Protein AF-0000000081788294 (afdb_homodimer)

pLDDT: mean 88.36, std 19.29, range [18.62, 98.94]

Organism: Acanthaster planci (NCBI:txid133434)

Secondary structure (DSSP, 8-state):
----------------------------TTB-SEEEE--SHHHHHHHHHHHHTT---EEEE-SSSSSSTT--EEEETTEEEESS--EE-STTSHHHHHHHHTT--EEE--TTSEEEEETT--B-HHHHHHHHHHHHHHHHHHHHHHHHHHHTTPPP-BHHHHHHHTT----SHHHHHHHIIIIIHHHSS-TTTBBHHHHHHHHHS--TT--EEE--TT-GGGGGGGTSHHHHSTTTGGGEE-S--EEEEEE-GGG-EEEEETTS-EEEESEEEE---HHHHTTT-SEEESPPPHHHHHHHHHSEEE-EEEEEEE-SS--S-S-SEEEEE-SSTTSS-EEEETTSTTSSTT---EEEEEEEHHHHHHHHTS-HHHHHHHHHHHHHHH-TTS-PPPPSEEEE--TTT-TTTSSSEEE-BTT--TTHHHHHH--BTTEEE-SGGG-SSSTTSHHHHHHHHHHHHHHHHHHHTT---------S--------SS----HHHHHHHHHHHHHHT-/---TT-TT--------------------TTB-SEEEE--SHHHHHHHHHHHHTT---EEEE-SSSSSSTT--EEEETTEEEESS--EE-STTSHHHHHHHHTT--EEE--TTSEEEEETT--B-HHHHHHHHHHHHHHHHHHHHHHHHHHHTTPPP-BHHHHHHHTT----SHHHHHHHIIIIIHHHSS-TTTBBHHHHHHHHHS--TT--EEE--TT-GGGGGGGTSHHHHSTTTGGGEE-S--EEEEEE-GGG-EEEEETTS-EEEESEEEE---HHHHTTT-SEEESPPPHHHHHHHHHSEEE-EEEEEEE-SS--S-S-SEEEEE-SSTTSS-EEEETTSTTS-SS---EEEEEEEHHHHHHHHTS-HHHHHHHHHHHHHHH-TTS-PPPPSEEEE--TTT-TTTSSSEEE-BTT--TTHHHHHH--BTTEEE-SGGG-SSSTTSHHHHHHHHHHHHHHHHHHHTT---------S--------SS----HHHHHHHHHHHHHHT-

Sequence (1020 aa):
MSNKMSKFTLVILLCVFANKLVLSQDYDDNHAKVLIVGAGAAGLQAAKEFHDKGMDDLIIVEAANFYGGRVHDVTFAGKQVEAGANWAQPPGTEIIDTVKRLSIVYHESDFESIIIRNETGHDVSEEADPIWEDMEHALGRLAEIGEELIDECRRDMSLRAALRVAGWKPTTPIHKTIEFFDFDFEWADIPAVTSLKSTTPIQLISATGGNLFVTDQGGFKRIFEEITPWLMMDPYKNHLRLNKTVVSIVDKSSNGVEVRCSDGTTYTGDYALVTVSLGVLQNDVIDFQPALP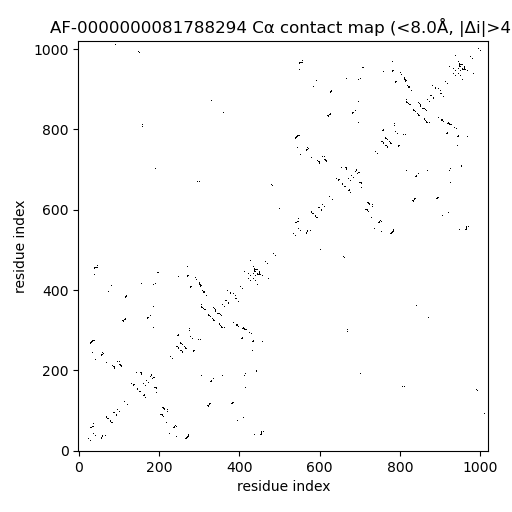EWKIVKFFQFIMASFAKIFMKFPIQFWENKEWILHASERRGYFPVFLNLNSTGTFPADPNILVSFVTGDEARRIQNQPLAETKAEVEAVMRNMYPNAGVPEATHIYVTDWDTNPLFYGAYSNWPVEVSTEGFEQIQSRVGNVFFAGEHTDPMFNGYIIGATRSGVREASKILSCMKGEECPAYEPPKSYSCPSSGNIATLSFTAALIAALFHSFTALMSNKMSKFTLVILLCVFANKLVLSQDYDDNHAKVLIVGAGAAGLQAAKEFHDKGMDDLIIVEAANFYGGRVHDVTFAGKQVEAGANWAQPPGTEIIDTVKRLSIVYHESDFESIIIRNETGHDVSEEADPIWEDMEHALGRLAEIGEELIDECRRDMSLRAALRVAGWKPTTPIHKTIEFFDFDFEWADIPAVTSLKSTTPIQLISATGGNLFVTDQGGFKRIFEEITPWLMMDPYKNHLRLNKTVVSIVDKSSNGVEVRCSDGTTYTGDYALVTVSLGVLQNDVIDFQPALPEWKIVKFFQFIMASFAKIFMKFPIQFWENKEWILHASERRGYFPVFLNLNSTGTFPADPNILVSFVTGDEARRIQNQPLAETKAEVEAVMRNMYPNAGVPEATHIYVTDWDTNPLFYGAYSNWPVEVSTEGFEQIQSRVGNVFFAGEHTDPMFNGYIIGATRSGVREASKILSCMKGEECPAYEPPKSYSCPSSGNIATLSFTAALIAALFHSFTAL

Foldseek 3Di:
DDDPDPPDDPPPPPPPPPPPPPPPVPPPLFEFAEEEEAQALLSLLLCLLCVVVPHQRYAYEAQAQDHHPQQDWDDFPNFIDRFFDFKQDDPPDVSLVLCVVLVFAWDFDDPVLEWEFELQQDTCVVVLVVVVVLVVQLLVQLLVVLVVCVVVVHAWAFQVVSSVVSVQDQDFLSSLLVQCVVDCQQQQDHRRFFTSNLCSVSSPDDCHSHIIGGRGRVGPSCSCVVRCVVCVDPVRVSRYHYSWAWQEWEQPFVQAIWTATPVGDIHTHRFYEYEFALLLLLPNRYHYVVDDDPLQNVLSPSWDQKQKKKKKFAAPDALDDQGQWYAYRYPDRQQQGIKGQCQHPSRDPPRRRMIMTMGIDPNSVVCLPDDPVVVQVSVQSSVCSNPVPRCGDRTPTMDMRNQCPDSRHNHRFIGDTSVADPVSLLSNQFADRRYGYAYLCSASRRGRDSVSSSVRSSVVSVLNVCVVVVHDNDGDDDDPDDDDPPDPPPPPPVPVVVVVVVVVVVVVVD/DDDVDDPPDDPPPPPPPPPPPPPPVPPPLFEFAEEEEAQALLSLLLCLLCVVVPHQRYAYEAQAQDHHPQQDWDDFPNFIDRFFDFKQDDPPDVSLVLCVVLVFAWDFDDPVLEWEFELQQDTCVVVLVVVVVLVVQLLVQLLVVLVVCVVVVHAWAFQVVSSVVSVQDQDFLSSLLVQCVVDCQQQQDHRRFFTSNLCSVSSPDDCHSHIIGGRGRVGPSCSCVVRCPVCVDPVRVSRYHYSWAWQEWEQPFVQAIWTATPVGDIHTHRFYEYEFALLLLLPNRYHYVVDDDPLQNVLSPSWDQKQKKKKKFADPDALD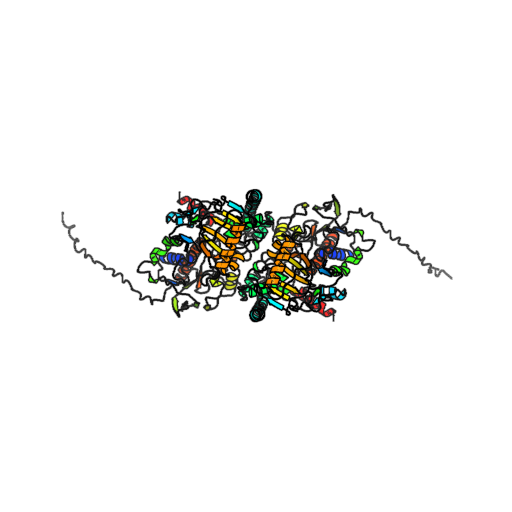DQGQWYAYRYPDRQQQGIKGQCLHPSRDPPRRRMIMTMGIDPNSVVCLPDDPVVVQVSVQSSVCSNPVPRPGDRTPTMDMRNQCPDSRHNHRFIGDTSVADPVSLLSNQFADRRYGYAYLCSASRRGRDSVSSSVRSSVVSVLNVCVVVVHDNDGDDDDPDDDDPPDPPPPPPVPVVVVVVVVVVVVVVD

InterPro domains:
  IPR001613 Flavin amine oxidase [PR00757] (33-52)
  IPR001613 Flavin amine oxidase [PR00757] (415-437)
  IPR001613 Flavin amine oxidase [PR00757] (446-463)
  IPR002937 Amine oxidase [PF01593] (42-465)
  IPR036188 FAD/NAD(P)-binding domain superfamily [G3DSA:3.50.50.60] (34-463)
  IPR036188 FAD/NAD(P)-binding domain superfamily [SSF51905] (30-469)
  IPR050281 Flavin monoamine oxidase and related enzymes [PTHR10742] (32-473)

Structure (mmCIF, N/CA/C/O backbone):
data_AF-0000000081788294-model_v1
#
loop_
_entity.id
_entity.type
_entity.pdbx_description
1 polymer 'Amine oxidase'
#
loop_
_atom_site.group_PDB
_atom_site.id
_atom_site.type_symbol
_atom_site.label_atom_id
_atom_site.label_alt_id
_atom_site.label_comp_id
_atom_site.label_asym_id
_atom_site.label_entity_id
_atom_site.label_seq_id
_atom_site.pdbx_PDB_ins_code
_atom_site.Cartn_x
_atom_site.Cartn_y
_atom_site.Cartn_z
_atom_site.occupancy
_atom_site.B_iso_or_equiv
_atom_site.auth_seq_id
_atom_site.auth_comp_id
_atom_site.auth_asym_id
_atom_site.auth_atom_id
_atom_site.pdbx_PDB_model_num
ATOM 1 N N . MET A 1 1 ? 63.781 -68.438 -52.156 1 20.23 1 MET A N 1
ATOM 2 C CA . MET A 1 1 ? 63.031 -69.375 -51.312 1 20.23 1 MET A CA 1
ATOM 3 C C . MET A 1 1 ? 61.938 -68.688 -50.531 1 20.23 1 MET A C 1
ATOM 5 O O . MET A 1 1 ? 60.781 -69.125 -50.531 1 20.23 1 MET A O 1
ATOM 9 N N . SER A 1 2 ? 62.344 -68.062 -49.375 1 20.53 2 SER A N 1
ATOM 10 C CA . SER A 1 2 ? 61.656 -68.125 -48.094 1 20.53 2 SER A CA 1
ATOM 11 C C . SER A 1 2 ? 60.469 -67.188 -48.031 1 20.53 2 SER A C 1
ATOM 13 O O . SER A 1 2 ? 60.344 -66.25 -48.844 1 20.53 2 SER A O 1
ATOM 15 N N . ASN A 1 3 ? 60 -66.75 -46.719 1 20.22 3 ASN A N 1
ATOM 16 C CA . ASN A 1 3 ? 58.938 -66.875 -45.719 1 20.22 3 ASN A CA 1
ATOM 17 C C . ASN A 1 3 ? 58.094 -65.625 -45.688 1 20.22 3 ASN A C 1
ATOM 19 O O . ASN A 1 3 ? 58.344 -64.688 -44.875 1 20.22 3 ASN A O 1
ATOM 23 N N . LYS A 1 4 ? 57.906 -64.938 -46.844 1 26.3 4 LYS A N 1
ATOM 24 C CA . LYS A 1 4 ? 57.031 -63.781 -46.844 1 26.3 4 LYS A CA 1
ATOM 25 C C . LYS A 1 4 ? 55.688 -64.125 -46.219 1 26.3 4 LYS A C 1
ATOM 27 O O . LYS A 1 4 ? 54.875 -64.875 -46.781 1 26.3 4 LYS A O 1
ATOM 32 N N . MET A 1 5 ? 55.594 -64.125 -44.781 1 24.27 5 MET A N 1
ATOM 33 C CA . MET A 1 5 ? 54.656 -64.625 -43.812 1 24.27 5 MET A CA 1
ATOM 34 C C . MET A 1 5 ? 53.219 -64.188 -44.156 1 24.27 5 MET A C 1
ATOM 36 O O . MET A 1 5 ? 53.031 -63.125 -44.75 1 24.27 5 MET A O 1
ATOM 40 N N . SER A 1 6 ? 52.156 -65 -43.969 1 24.16 6 SER A N 1
ATOM 41 C CA . SER A 1 6 ? 50.75 -65.375 -44.031 1 24.16 6 SER A CA 1
ATOM 42 C C . SER A 1 6 ? 49.875 -64.5 -43.188 1 24.16 6 SER A C 1
ATOM 44 O O . SER A 1 6 ? 48.875 -64.938 -42.625 1 24.16 6 SER A O 1
ATOM 46 N N . LYS A 1 7 ? 50.531 -63.219 -42.688 1 28.88 7 LYS A N 1
ATOM 47 C CA . LYS A 1 7 ? 49.875 -62.562 -41.562 1 28.88 7 LYS A CA 1
ATOM 48 C C . LYS A 1 7 ? 48.469 -62.094 -41.938 1 28.88 7 LYS A C 1
ATOM 50 O O . LYS A 1 7 ? 48.25 -60.906 -42.094 1 28.88 7 LYS A O 1
ATOM 55 N N . PHE A 1 8 ? 47.875 -62.781 -42.969 1 24.19 8 PHE A N 1
ATOM 56 C CA . PHE A 1 8 ? 46.594 -62.25 -43.469 1 24.19 8 PHE A CA 1
ATOM 57 C C . PHE A 1 8 ? 45.625 -62.125 -42.312 1 24.19 8 PHE A C 1
ATOM 59 O O . PHE A 1 8 ? 45.781 -62.719 -41.25 1 24.19 8 PHE A O 1
ATOM 66 N N . THR A 1 9 ? 44.219 -61.781 -42.562 1 27.02 9 THR A N 1
ATOM 67 C CA . THR A 1 9 ? 43.062 -60.906 -42.438 1 27.02 9 THR A CA 1
ATOM 68 C C . THR A 1 9 ? 42.031 -61.531 -41.5 1 27.02 9 THR A C 1
ATOM 70 O O . THR A 1 9 ? 40.906 -61.031 -41.438 1 27.02 9 THR A O 1
ATOM 73 N N . LEU A 1 10 ? 42.25 -62.656 -40.75 1 28.7 10 LEU A N 1
ATOM 74 C CA . LEU A 1 10 ? 41 -63.156 -40.25 1 28.7 10 LEU A CA 1
ATOM 75 C C . LEU A 1 10 ? 40.406 -62.219 -39.188 1 28.7 10 LEU A C 1
ATOM 77 O O . LEU A 1 10 ? 40.938 -62.156 -38.062 1 28.7 10 LEU A O 1
ATOM 81 N N . VAL A 1 11 ? 40.312 -60.938 -39.406 1 32.75 11 VAL A N 1
ATOM 82 C CA . VAL A 1 11 ? 39.75 -60.031 -38.375 1 32.75 11 VAL A CA 1
ATOM 83 C C . VAL A 1 11 ? 38.375 -60.562 -37.969 1 32.75 11 VAL A C 1
ATOM 85 O O . VAL A 1 11 ? 37.438 -60.656 -38.781 1 32.75 11 VAL A O 1
ATOM 88 N N . ILE A 1 12 ? 38.281 -61.562 -37 1 29.81 12 ILE A N 1
ATOM 89 C CA . ILE A 1 12 ? 37.125 -62.094 -36.281 1 29.81 12 ILE A CA 1
ATOM 90 C C . ILE A 1 12 ? 36.25 -60.969 -35.812 1 29.81 12 ILE A C 1
ATOM 92 O O . ILE A 1 12 ? 36.719 -60.031 -35.125 1 29.81 12 ILE A O 1
ATOM 96 N N . LEU A 1 13 ? 35.062 -60.781 -36.406 1 29.52 13 LEU A N 1
ATOM 97 C CA . LEU A 1 13 ? 33.844 -60 -36.125 1 29.52 13 LEU A CA 1
ATOM 98 C C . LEU A 1 13 ? 33.344 -60.281 -34.719 1 29.52 13 LEU A C 1
ATOM 100 O O . LEU A 1 13 ? 32.781 -61.344 -34.469 1 29.52 13 LEU A O 1
ATOM 104 N N . LEU A 1 14 ? 34.156 -60.312 -33.656 1 31.14 14 LEU A N 1
ATOM 105 C CA . LEU A 1 14 ? 33.562 -60.469 -32.344 1 31.14 14 LEU A CA 1
ATOM 106 C C . LEU A 1 14 ? 32.469 -59.438 -32.094 1 31.14 14 LEU A C 1
ATOM 108 O O . LEU A 1 14 ? 32.719 -58.25 -32.094 1 31.14 14 LEU A O 1
ATOM 112 N N . CYS A 1 15 ? 31.219 -59.75 -32.469 1 30.25 15 CYS A N 1
ATOM 113 C CA . CYS A 1 15 ? 29.938 -59.156 -32.125 1 30.25 15 CYS A CA 1
ATOM 114 C C . CYS A 1 15 ? 29.844 -58.969 -30.609 1 30.25 15 CYS A C 1
ATOM 116 O O . CYS A 1 15 ? 29.688 -59.938 -29.859 1 30.25 15 CYS A O 1
ATOM 118 N N . VAL A 1 16 ? 30.625 -58.125 -29.984 1 32.47 16 VAL A N 1
ATOM 119 C CA . VAL A 1 16 ? 30.438 -57.656 -28.609 1 32.47 16 VAL A CA 1
ATOM 120 C C . VAL A 1 16 ? 28.953 -57.344 -28.375 1 32.47 16 VAL A C 1
ATOM 122 O O . VAL A 1 16 ? 28.422 -56.375 -28.953 1 32.47 16 VAL A O 1
ATOM 125 N N . PHE A 1 17 ? 28.109 -58.344 -28.25 1 33.5 17 PHE A N 1
ATOM 126 C CA . PHE A 1 17 ? 26.781 -58.125 -27.672 1 33.5 17 PHE A CA 1
ATOM 127 C C . PHE A 1 17 ? 26.891 -57.344 -26.375 1 33.5 17 PHE A C 1
ATOM 129 O O . PHE A 1 17 ? 27.391 -57.844 -25.359 1 33.5 17 PHE A O 1
ATOM 136 N N . ALA A 1 18 ? 27.219 -56.094 -26.375 1 32.22 18 ALA A N 1
ATOM 137 C CA . ALA A 1 18 ? 26.984 -55.219 -25.234 1 32.22 18 ALA A CA 1
ATOM 138 C C . ALA A 1 18 ? 25.594 -55.438 -24.641 1 32.22 18 ALA A C 1
ATOM 140 O O . ALA A 1 18 ? 24.578 -55.031 -25.219 1 32.22 18 ALA A O 1
ATOM 141 N N . ASN A 1 19 ? 25.406 -56.531 -23.984 1 32.41 19 ASN A N 1
ATOM 142 C CA . ASN A 1 19 ? 24.266 -56.594 -23.062 1 32.41 19 ASN A CA 1
ATOM 143 C C . ASN A 1 19 ? 24.078 -55.312 -22.297 1 32.41 19 ASN A C 1
ATOM 145 O O . ASN A 1 19 ? 24.953 -54.875 -21.547 1 32.41 19 ASN A O 1
ATOM 149 N N . LYS A 1 20 ? 23.438 -54.406 -22.891 1 35 20 LYS A N 1
ATOM 150 C CA . LYS A 1 20 ? 22.875 -53.312 -22.094 1 35 20 LYS A CA 1
ATOM 151 C C . LYS A 1 20 ? 22.234 -53.844 -20.828 1 35 20 LYS A C 1
ATOM 153 O O . LYS A 1 20 ? 21.156 -54.438 -20.859 1 35 20 LYS A O 1
ATOM 158 N N . LEU A 1 21 ? 23.016 -54.312 -19.906 1 33.38 21 LEU A N 1
ATOM 159 C CA . LEU A 1 21 ? 22.453 -54.406 -18.562 1 33.38 21 LEU A CA 1
ATOM 160 C C . LEU A 1 21 ? 21.594 -53.188 -18.25 1 33.38 21 LEU A C 1
ATOM 162 O O . LEU A 1 21 ? 22.109 -52.062 -18.125 1 33.38 21 LEU A O 1
ATOM 166 N N . VAL A 1 22 ? 20.438 -53.25 -18.719 1 34.75 22 VAL A N 1
ATOM 167 C CA . VAL A 1 22 ? 19.438 -52.406 -18.062 1 34.75 22 VAL A CA 1
ATOM 168 C C . VAL A 1 22 ? 19.469 -52.656 -16.562 1 34.75 22 VAL A C 1
ATOM 170 O O . VAL A 1 22 ? 19.078 -53.719 -16.094 1 34.75 22 VAL A O 1
ATOM 173 N N . LEU A 1 23 ? 20.578 -52.406 -15.859 1 32.38 23 LEU A N 1
ATOM 174 C CA . LEU A 1 23 ? 20.391 -52.312 -14.414 1 32.38 23 LEU A CA 1
ATOM 175 C C . LEU A 1 23 ? 19.016 -51.75 -14.078 1 32.38 23 LEU A C 1
ATOM 177 O O . LEU A 1 23 ? 18.703 -50.594 -14.406 1 32.38 23 LEU A O 1
ATOM 181 N N . SER A 1 24 ? 18.094 -52.625 -14.109 1 33.97 24 SER A N 1
ATOM 182 C CA . SER A 1 24 ? 16.906 -52.281 -13.32 1 33.97 24 SER A CA 1
ATOM 183 C C . SER A 1 24 ? 17.297 -51.812 -11.922 1 33.97 24 SER A C 1
ATOM 185 O O . SER A 1 24 ? 17.703 -52.594 -11.078 1 33.97 24 SER A O 1
ATOM 187 N N . GLN A 1 25 ? 18.156 -50.812 -11.75 1 34.22 25 GLN A N 1
ATOM 188 C CA . GLN A 1 25 ? 18.25 -50.281 -10.398 1 34.22 25 GLN A CA 1
ATOM 189 C C . GLN A 1 25 ? 16.891 -50.312 -9.695 1 34.22 25 GLN A C 1
ATOM 191 O O . GLN A 1 25 ? 15.898 -49.812 -10.219 1 34.22 25 GLN A O 1
ATOM 196 N N . ASP A 1 26 ? 16.609 -51.344 -9.008 1 35.66 26 ASP A N 1
ATOM 197 C CA . ASP A 1 26 ? 15.547 -51.312 -8 1 35.66 26 ASP A CA 1
ATOM 198 C C . ASP A 1 26 ? 15.406 -49.938 -7.383 1 35.66 26 ASP A C 1
ATOM 200 O O . ASP A 1 26 ? 16.203 -49.531 -6.523 1 35.66 26 ASP A O 1
ATOM 204 N N . TYR A 1 27 ? 15.156 -48.875 -8.133 1 41.16 27 TYR A N 1
ATOM 205 C CA . TYR A 1 27 ? 14.758 -47.594 -7.531 1 41.16 27 TYR A CA 1
ATOM 206 C C . TYR A 1 27 ? 13.898 -47.844 -6.293 1 41.16 27 TYR A C 1
ATOM 208 O O . TYR A 1 27 ? 12.891 -48.531 -6.352 1 41.16 27 TYR A O 1
ATOM 216 N N . ASP A 1 28 ? 14.5 -48.188 -5.273 1 52.78 28 ASP A N 1
ATOM 217 C CA . ASP A 1 28 ? 13.68 -47.938 -4.102 1 52.78 28 ASP A CA 1
ATOM 218 C C . ASP A 1 28 ? 12.719 -46.75 -4.363 1 52.78 28 ASP A C 1
ATOM 220 O O . ASP A 1 28 ? 13.141 -45.688 -4.805 1 52.78 28 ASP A O 1
ATOM 224 N N . ASP A 1 29 ? 11.477 -47 -4.555 1 78.5 29 ASP A N 1
ATOM 225 C CA . ASP A 1 29 ? 10.375 -46.281 -5.18 1 78.5 29 ASP A CA 1
ATOM 226 C C . ASP A 1 29 ? 10.25 -44.844 -4.609 1 78.5 29 ASP A C 1
ATOM 228 O O . ASP A 1 29 ? 9.727 -43.969 -5.273 1 78.5 29 ASP A O 1
ATOM 232 N N . ASN A 1 30 ? 11.141 -44.625 -3.629 1 93.38 30 ASN A N 1
ATOM 233 C CA . ASN A 1 30 ? 10.992 -43.312 -3.035 1 93.38 30 ASN A CA 1
ATOM 234 C C . ASN A 1 30 ? 12.336 -42.625 -2.844 1 93.38 30 ASN A C 1
ATOM 236 O O . ASN A 1 30 ? 12.492 -41.781 -1.965 1 93.38 30 ASN A O 1
ATOM 240 N N . HIS A 1 31 ? 13.453 -43.094 -3.639 1 95.19 31 HIS A N 1
ATOM 241 C CA . HIS A 1 31 ? 14.766 -42.469 -3.594 1 95.19 31 HIS A CA 1
ATOM 242 C C . HIS A 1 31 ? 15.18 -41.969 -4.973 1 95.19 31 HIS A C 1
ATOM 244 O O . HIS A 1 31 ? 14.961 -42.625 -5.977 1 95.19 31 HIS A O 1
ATOM 250 N N . ALA A 1 32 ? 15.766 -40.75 -5.02 1 95.94 32 ALA A N 1
ATOM 251 C CA . ALA A 1 32 ? 16.344 -40.188 -6.23 1 95.94 32 ALA A CA 1
ATOM 252 C C . ALA A 1 32 ? 17.406 -39.156 -5.891 1 95.94 32 ALA A C 1
ATOM 254 O O . ALA A 1 32 ? 17.406 -38.594 -4.785 1 95.94 32 ALA A O 1
ATOM 255 N N . LYS A 1 33 ? 18.312 -38.844 -6.785 1 96.94 33 LYS A N 1
ATOM 256 C CA . LYS A 1 33 ? 19.344 -37.844 -6.555 1 96.94 33 LYS A CA 1
ATOM 257 C C . LYS A 1 33 ? 18.734 -36.469 -6.293 1 96.94 33 LYS A C 1
ATOM 259 O O . LYS A 1 33 ? 19.219 -35.719 -5.441 1 96.94 33 LYS A O 1
ATOM 264 N N . VAL A 1 34 ? 17.734 -36.156 -7.09 1 98.31 34 VAL A N 1
ATOM 265 C CA . VAL A 1 34 ? 17.094 -34.875 -6.934 1 98.31 34 VAL A CA 1
ATOM 266 C C . VAL A 1 34 ? 15.602 -35.062 -6.668 1 98.31 34 VAL A C 1
ATOM 268 O O . VAL A 1 34 ? 14.914 -35.781 -7.398 1 98.31 34 VAL A O 1
ATOM 271 N N . LEU A 1 35 ? 15.094 -34.438 -5.641 1 98.69 35 LEU A N 1
ATOM 272 C CA . LEU A 1 35 ? 13.672 -34.375 -5.336 1 98.69 35 LEU A CA 1
ATOM 273 C C . LEU A 1 35 ? 13.117 -33 -5.66 1 98.69 35 LEU A C 1
ATOM 275 O O . LEU A 1 35 ? 13.539 -32 -5.07 1 98.69 35 LEU A O 1
ATOM 279 N N . ILE A 1 36 ? 12.227 -32.906 -6.645 1 98.81 36 ILE A N 1
ATOM 280 C CA . ILE A 1 36 ? 11.578 -31.656 -6.996 1 98.81 36 ILE A CA 1
ATOM 281 C C . ILE A 1 36 ? 10.234 -31.547 -6.277 1 98.81 36 ILE A C 1
ATOM 283 O O . ILE A 1 36 ? 9.375 -32.406 -6.43 1 98.81 36 ILE A O 1
ATOM 287 N N . VAL A 1 37 ? 10.094 -30.516 -5.484 1 98.88 37 VAL A N 1
ATOM 288 C CA . VAL A 1 37 ? 8.859 -30.281 -4.742 1 98.88 37 VAL A CA 1
ATOM 289 C C . VAL A 1 37 ? 7.984 -29.281 -5.5 1 98.88 37 VAL A C 1
ATOM 291 O O . VAL A 1 37 ? 8.195 -28.078 -5.406 1 98.88 37 VAL A O 1
ATOM 294 N N . GLY A 1 38 ? 6.969 -29.781 -6.195 1 98.62 38 GLY A N 1
ATOM 295 C CA . GLY A 1 38 ? 6.074 -28.984 -7.02 1 98.62 38 GLY A CA 1
ATOM 296 C C . GLY A 1 38 ? 6.199 -29.281 -8.5 1 98.62 38 GLY A C 1
ATOM 297 O O . GLY A 1 38 ? 7.309 -29.375 -9.031 1 98.62 38 GLY A O 1
ATOM 298 N N . ALA A 1 39 ? 5.062 -29.438 -9.102 1 98.12 39 ALA A N 1
ATOM 299 C CA . ALA A 1 39 ? 5.023 -29.734 -10.531 1 98.12 39 ALA A CA 1
ATOM 300 C C . ALA A 1 39 ? 4.363 -28.578 -11.297 1 98.12 39 ALA A C 1
ATOM 302 O O . ALA A 1 39 ? 3.57 -28.812 -12.211 1 98.12 39 ALA A O 1
ATOM 303 N N . GLY A 1 40 ? 4.637 -27.312 -10.875 1 98.06 40 GLY A N 1
ATOM 304 C CA . GLY A 1 40 ? 4.324 -26.156 -11.688 1 98.06 40 GLY A CA 1
ATOM 305 C C . GLY A 1 40 ? 5.316 -25.922 -12.812 1 98.06 40 GLY A C 1
ATOM 306 O O . GLY A 1 40 ? 6.129 -26.797 -13.117 1 98.06 40 GLY A O 1
ATOM 307 N N . ALA A 1 41 ? 5.254 -24.766 -13.375 1 98.06 41 ALA A N 1
ATOM 308 C CA . ALA A 1 41 ? 6.098 -24.453 -14.523 1 98.06 41 ALA A CA 1
ATOM 309 C C . ALA A 1 41 ? 7.578 -24.578 -14.164 1 98.06 41 ALA A C 1
ATOM 311 O O . ALA A 1 41 ? 8.367 -25.125 -14.945 1 98.06 41 ALA A O 1
ATOM 312 N N . ALA A 1 42 ? 7.957 -24.094 -13.023 1 98.62 42 ALA A N 1
ATOM 313 C CA . ALA A 1 42 ? 9.352 -24.141 -12.602 1 98.62 42 ALA A CA 1
ATOM 314 C C . ALA A 1 42 ? 9.828 -25.578 -12.414 1 98.62 42 ALA A C 1
ATOM 316 O O . ALA A 1 42 ? 10.883 -25.969 -12.914 1 98.62 42 ALA A O 1
ATOM 317 N N . GLY A 1 43 ? 9.031 -26.375 -11.711 1 98.62 43 GLY A N 1
ATOM 318 C CA . GLY A 1 43 ? 9.391 -27.766 -11.453 1 98.62 43 GLY A CA 1
ATOM 319 C C . GLY A 1 43 ? 9.453 -28.609 -12.711 1 98.62 43 GLY A C 1
ATOM 320 O O . GLY A 1 43 ? 10.391 -29.375 -12.906 1 98.62 43 GLY A O 1
ATOM 321 N N . LEU A 1 44 ? 8.484 -28.438 -13.547 1 97.81 44 LEU A N 1
ATOM 322 C CA . LEU A 1 44 ? 8.438 -29.188 -14.805 1 97.81 44 LEU A CA 1
ATOM 323 C C . LEU A 1 44 ? 9.617 -28.828 -15.695 1 97.81 44 LEU A C 1
ATOM 325 O O . LEU A 1 44 ? 10.242 -29.703 -16.297 1 97.81 44 LEU A O 1
ATOM 329 N N . GLN A 1 45 ? 9.875 -27.531 -15.742 1 97.81 45 GLN A N 1
ATOM 330 C CA . GLN A 1 45 ? 10.984 -27.094 -16.578 1 97.81 45 GLN A CA 1
ATOM 331 C C . GLN A 1 45 ? 12.32 -27.578 -16.031 1 97.81 45 GLN A C 1
ATOM 333 O O . GLN A 1 45 ? 13.227 -27.922 -16.781 1 97.81 45 GLN A O 1
ATOM 338 N N . ALA A 1 46 ? 12.469 -27.562 -14.719 1 98.5 46 ALA A N 1
ATOM 339 C CA . ALA A 1 46 ? 13.688 -28.094 -14.102 1 98.5 46 ALA A CA 1
ATOM 340 C C . ALA A 1 46 ? 13.883 -29.562 -14.461 1 98.5 46 ALA A C 1
ATOM 342 O O . ALA A 1 46 ? 14.984 -29.969 -14.82 1 98.5 46 ALA A O 1
ATOM 343 N N . ALA A 1 47 ? 12.828 -30.344 -14.352 1 97.56 47 ALA A N 1
ATOM 344 C CA . ALA A 1 47 ? 12.891 -31.766 -14.703 1 97.56 47 ALA A CA 1
ATOM 345 C C . ALA A 1 47 ? 13.336 -31.953 -16.141 1 97.56 47 ALA A C 1
ATOM 347 O O . ALA A 1 47 ? 14.18 -32.812 -16.438 1 97.56 47 ALA A O 1
ATOM 348 N N . LYS A 1 48 ? 12.789 -31.172 -17.016 1 96.81 48 LYS A N 1
ATOM 349 C CA . LYS A 1 48 ? 13.164 -31.25 -18.422 1 96.81 48 LYS A CA 1
ATOM 350 C C . LYS A 1 48 ? 14.641 -30.906 -18.609 1 96.81 48 LYS A C 1
ATOM 352 O O . LYS A 1 48 ? 15.336 -31.531 -19.406 1 96.81 48 LYS A O 1
ATOM 357 N N . GLU A 1 49 ? 15.055 -29.859 -17.906 1 97.38 49 GLU A N 1
ATOM 358 C CA . GLU A 1 49 ? 16.453 -29.469 -17.969 1 97.38 49 GLU A CA 1
ATOM 359 C C . GLU A 1 49 ? 17.375 -30.594 -17.5 1 97.38 49 GLU A C 1
ATOM 361 O O . GLU A 1 49 ? 18.391 -30.875 -18.141 1 97.38 49 GLU A O 1
ATOM 366 N N . PHE A 1 50 ? 17.078 -31.266 -16.422 1 97.06 50 PHE A N 1
ATOM 367 C CA . PHE A 1 50 ? 17.828 -32.438 -15.945 1 97.06 50 PHE A CA 1
ATOM 368 C C . PHE A 1 50 ? 17.875 -33.531 -17.016 1 97.06 50 PHE A C 1
ATOM 370 O O . PHE A 1 50 ? 18.953 -34.031 -17.328 1 97.06 50 PHE A O 1
ATOM 377 N N . HIS A 1 51 ? 16.75 -33.812 -17.562 1 95.06 51 HIS A N 1
ATOM 378 C CA . HIS A 1 51 ? 16.625 -34.875 -18.562 1 95.06 51 HIS A CA 1
ATOM 379 C C . HIS A 1 51 ? 17.484 -34.562 -19.781 1 95.06 51 HIS A C 1
ATOM 381 O O . HIS A 1 51 ? 18.219 -35.406 -20.281 1 95.06 51 HIS A O 1
ATOM 387 N N . ASP A 1 52 ? 17.312 -33.312 -20.25 1 95.56 52 ASP A N 1
ATOM 388 C CA . ASP A 1 52 ? 18.047 -32.875 -21.438 1 95.56 52 ASP A CA 1
ATOM 389 C C . ASP A 1 52 ? 19.562 -32.969 -21.219 1 95.56 52 ASP A C 1
ATOM 391 O O . ASP A 1 52 ? 20.328 -33.156 -22.172 1 95.56 52 ASP A O 1
ATOM 395 N N . LYS A 1 53 ? 19.938 -32.875 -20 1 96.5 53 LYS A N 1
ATOM 396 C CA . LYS A 1 53 ? 21.359 -32.906 -19.672 1 96.5 53 LYS A CA 1
ATOM 397 C C . LYS A 1 53 ? 21.781 -34.312 -19.234 1 96.5 53 LYS A C 1
ATOM 399 O O . LYS A 1 53 ? 22.891 -34.5 -18.719 1 96.5 53 LYS A O 1
ATOM 404 N N . GLY A 1 54 ? 20.906 -35.281 -19.312 1 94 54 GLY A N 1
ATOM 405 C CA . GLY A 1 54 ? 21.234 -36.656 -19.125 1 94 54 GLY A CA 1
ATOM 406 C C . GLY A 1 54 ? 21.078 -37.125 -17.688 1 94 54 GLY A C 1
ATOM 407 O O . GLY A 1 54 ? 21.625 -38.156 -17.297 1 94 54 GLY A O 1
ATOM 408 N N . MET A 1 55 ? 20.516 -36.375 -16.859 1 95.12 55 MET A N 1
ATOM 409 C CA . MET A 1 55 ? 20.266 -36.719 -15.461 1 95.12 55 MET A CA 1
ATOM 410 C C . MET A 1 55 ? 18.797 -37.062 -15.234 1 95.12 55 MET A C 1
ATOM 412 O O . MET A 1 55 ? 17.984 -36.156 -15.008 1 95.12 55 MET A O 1
ATOM 416 N N . ASP A 1 56 ? 18.5 -38.344 -15.055 1 93.5 56 ASP A N 1
ATOM 417 C CA . ASP A 1 56 ? 17.109 -38.781 -14.969 1 93.5 56 ASP A CA 1
ATOM 418 C C . ASP A 1 56 ? 16.766 -39.281 -13.57 1 93.5 56 ASP A C 1
ATOM 420 O O . ASP A 1 56 ? 15.625 -39.656 -13.305 1 93.5 56 ASP A O 1
ATOM 424 N N . ASP A 1 57 ? 17.703 -39.281 -12.734 1 94.62 57 ASP A N 1
ATOM 425 C CA . ASP A 1 57 ? 17.469 -39.781 -11.391 1 94.62 57 ASP A CA 1
ATOM 426 C C . ASP A 1 57 ? 16.812 -38.719 -10.508 1 94.62 57 ASP A C 1
ATOM 428 O O . ASP A 1 57 ? 17.453 -38.125 -9.633 1 94.62 57 ASP A O 1
ATOM 432 N N . LEU A 1 58 ? 15.516 -38.5 -10.781 1 96.94 58 LEU A N 1
ATOM 433 C CA . LEU A 1 58 ? 14.773 -37.469 -10.062 1 96.94 58 LEU A CA 1
ATOM 434 C C . LEU A 1 58 ? 13.336 -37.906 -9.805 1 96.94 58 LEU A C 1
ATOM 436 O O . LEU A 1 58 ? 12.836 -38.812 -10.477 1 96.94 58 LEU A O 1
ATOM 440 N N . ILE A 1 59 ? 12.695 -37.312 -8.812 1 97.06 59 ILE A N 1
ATOM 441 C CA . ILE A 1 59 ? 11.289 -37.5 -8.492 1 97.06 59 ILE A CA 1
ATOM 442 C C . ILE A 1 59 ? 10.625 -36.125 -8.32 1 97.06 59 ILE A C 1
ATOM 444 O O . ILE A 1 59 ? 11.188 -35.25 -7.668 1 97.06 59 ILE A O 1
ATOM 448 N N . ILE A 1 60 ? 9.523 -35.938 -8.992 1 97.94 60 ILE A N 1
ATOM 449 C CA . ILE A 1 60 ? 8.703 -34.75 -8.812 1 97.94 60 ILE A CA 1
ATOM 450 C C . ILE A 1 60 ? 7.531 -35.062 -7.887 1 97.94 60 ILE A C 1
ATOM 452 O O . ILE A 1 60 ? 6.738 -35.969 -8.172 1 97.94 60 ILE A O 1
ATOM 456 N N . VAL A 1 61 ? 7.434 -34.344 -6.797 1 98.19 61 VAL A N 1
ATOM 457 C CA . VAL A 1 61 ? 6.371 -34.531 -5.816 1 98.19 61 VAL A CA 1
ATOM 458 C C . VAL A 1 61 ? 5.391 -33.375 -5.883 1 98.19 61 VAL A C 1
ATOM 460 O O . VAL A 1 61 ? 5.773 -32.219 -5.688 1 98.19 61 VAL A O 1
ATOM 463 N N . GLU A 1 62 ? 4.133 -33.656 -6.188 1 98.12 62 GLU A N 1
ATOM 464 C CA . GLU A 1 62 ? 3.113 -32.625 -6.387 1 98.12 62 GLU A CA 1
ATOM 465 C C . GLU A 1 62 ? 1.886 -32.906 -5.52 1 98.12 62 GLU A C 1
ATOM 467 O O . GLU A 1 62 ? 1.406 -34.031 -5.449 1 98.12 62 GLU A O 1
ATOM 472 N N . ALA A 1 63 ? 1.409 -31.859 -4.848 1 98.44 63 ALA A N 1
ATOM 473 C CA . ALA A 1 63 ? 0.283 -31.969 -3.926 1 98.44 63 ALA A CA 1
ATOM 474 C C . ALA A 1 63 ? -1.03 -32.156 -4.684 1 98.44 63 ALA A C 1
ATOM 476 O O . ALA A 1 63 ? -1.911 -32.906 -4.242 1 98.44 63 ALA A O 1
ATOM 477 N N . ALA A 1 64 ? -1.172 -31.5 -5.801 1 97.62 64 ALA A N 1
ATOM 478 C CA . ALA A 1 64 ? -2.412 -31.547 -6.57 1 97.62 64 ALA A CA 1
ATOM 479 C C . ALA A 1 64 ? -2.52 -32.844 -7.352 1 97.62 64 ALA A C 1
ATOM 481 O O . ALA A 1 64 ? -1.547 -33.625 -7.457 1 97.62 64 ALA A O 1
ATOM 482 N N . ASN A 1 65 ? -3.684 -33.125 -7.891 1 96.69 65 ASN A N 1
ATOM 483 C CA . ASN A 1 65 ? -3.904 -34.312 -8.734 1 96.69 65 ASN A CA 1
ATOM 484 C C . ASN A 1 65 ? -3.615 -34 -10.203 1 96.69 65 ASN A C 1
ATOM 486 O O . ASN A 1 65 ? -3.979 -34.781 -11.086 1 96.69 65 ASN A O 1
ATOM 490 N N . PHE A 1 66 ? -3.025 -32.844 -10.414 1 94.19 66 PHE A N 1
ATOM 491 C CA . PHE A 1 66 ? -2.627 -32.375 -11.75 1 94.19 66 PHE A CA 1
ATOM 492 C C . PHE A 1 66 ? -1.292 -31.656 -11.695 1 94.19 66 PHE A C 1
ATOM 494 O O . PHE A 1 66 ? -0.834 -31.266 -10.617 1 94.19 66 PHE A O 1
ATOM 501 N N . TYR A 1 67 ? -0.61 -31.516 -12.82 1 94.62 67 TYR A N 1
ATOM 502 C CA . TYR A 1 67 ? 0.583 -30.688 -12.922 1 94.62 67 TYR A CA 1
ATOM 503 C C . TYR A 1 67 ? 0.28 -29.375 -13.641 1 94.62 67 TYR A C 1
ATOM 505 O O . TYR A 1 67 ? -0.794 -29.219 -14.227 1 94.62 67 TYR A O 1
ATOM 513 N N . GLY A 1 68 ? 1.125 -28.422 -13.523 1 96.44 68 GLY A N 1
ATOM 514 C CA . GLY A 1 68 ? 0.983 -27.141 -14.195 1 96.44 68 GLY A CA 1
ATOM 515 C C . GLY A 1 68 ? 0.832 -25.984 -13.227 1 96.44 68 GLY A C 1
ATOM 516 O O . GLY A 1 68 ? 1.021 -24.828 -13.609 1 96.44 68 GLY A O 1
ATOM 517 N N . GLY A 1 69 ? 0.503 -26.344 -11.969 1 97.25 69 GLY A N 1
ATOM 518 C CA . GLY A 1 69 ? 0.394 -25.312 -10.945 1 97.25 69 GLY A CA 1
ATOM 519 C C . GLY A 1 69 ? -0.696 -24.297 -11.227 1 97.25 69 GLY A C 1
ATOM 520 O O . GLY A 1 69 ? -1.847 -24.672 -11.469 1 97.25 69 GLY A O 1
ATOM 521 N N . ARG A 1 70 ? -0.314 -23.031 -11.281 1 97.94 70 ARG A N 1
ATOM 522 C CA . ARG A 1 70 ? -1.28 -21.953 -11.438 1 97.94 70 ARG A CA 1
ATOM 523 C C . ARG A 1 70 ? -1.604 -21.703 -12.906 1 97.94 70 ARG A C 1
ATOM 525 O O . ARG A 1 70 ? -2.391 -20.812 -13.234 1 97.94 70 ARG A O 1
ATOM 532 N N . VAL A 1 71 ? -0.958 -22.406 -13.789 1 98 71 VAL A N 1
ATOM 533 C CA . VAL A 1 71 ? -1.467 -22.547 -15.148 1 98 71 VAL A CA 1
ATOM 534 C C . VAL A 1 71 ? -2.525 -23.641 -15.195 1 98 71 VAL A C 1
ATOM 536 O O . VAL A 1 71 ? -2.201 -24.812 -15.383 1 98 71 VAL A O 1
ATOM 539 N N . HIS A 1 72 ? -3.729 -23.234 -15.023 1 96.31 72 HIS A N 1
ATOM 540 C CA . HIS A 1 72 ? -4.801 -24.188 -14.773 1 96.31 72 HIS A CA 1
ATOM 541 C C . HIS A 1 72 ? -6.125 -23.703 -15.344 1 96.31 72 HIS A C 1
ATOM 543 O O . HIS A 1 72 ? -6.539 -22.562 -15.078 1 96.31 72 HIS A O 1
ATOM 549 N N . ASP A 1 73 ? -6.793 -24.547 -16.125 1 96.62 73 ASP A N 1
ATOM 550 C CA . ASP A 1 73 ? -8.102 -24.219 -16.688 1 96.62 73 ASP A CA 1
ATOM 551 C C . ASP A 1 73 ? -9.203 -25.016 -15.992 1 96.62 73 ASP A C 1
ATOM 553 O O . ASP A 1 73 ? -8.938 -26.031 -15.336 1 96.62 73 ASP A O 1
ATOM 557 N N . VAL A 1 74 ? -10.414 -24.562 -16.094 1 97.25 74 VAL A N 1
ATOM 558 C CA . VAL A 1 74 ? -11.602 -25.234 -15.562 1 97.25 74 VAL A CA 1
ATOM 559 C C . VAL A 1 74 ? -12.727 -25.188 -16.594 1 97.25 74 VAL A C 1
ATOM 561 O O . VAL A 1 74 ? -12.719 -24.344 -17.5 1 97.25 74 VAL A O 1
ATOM 564 N N . THR A 1 75 ? -13.617 -26.125 -16.469 1 97.06 75 THR A N 1
ATOM 565 C CA . THR A 1 75 ? -14.836 -26.078 -17.281 1 97.06 75 THR A CA 1
ATOM 566 C C . THR A 1 75 ? -15.859 -25.125 -16.656 1 97.06 75 THR A C 1
ATOM 568 O O . THR A 1 75 ? -16.219 -25.281 -15.484 1 97.06 75 THR A O 1
ATOM 571 N N . PHE A 1 76 ? -16.266 -24.156 -17.453 1 96.88 76 PHE A N 1
ATOM 572 C CA . PHE A 1 76 ? -17.281 -23.188 -17.031 1 96.88 76 PHE A CA 1
ATOM 573 C C . PHE A 1 76 ? -18.312 -22.969 -18.109 1 96.88 76 PHE A C 1
ATOM 575 O O . PHE A 1 76 ? -17.984 -22.516 -19.219 1 96.88 76 PHE A O 1
ATOM 582 N N . ALA A 1 77 ? -19.516 -23.328 -17.75 1 95.56 77 ALA A N 1
ATOM 583 C CA . ALA A 1 77 ? -20.656 -23.125 -18.656 1 95.56 77 ALA A CA 1
ATOM 584 C C . ALA A 1 77 ? -20.375 -23.75 -20.016 1 95.56 77 ALA A C 1
ATOM 586 O O . ALA A 1 77 ? -20.609 -23.109 -21.047 1 95.56 77 ALA A O 1
ATOM 587 N N . GLY A 1 78 ? -19.781 -24.844 -20.031 1 93.56 78 GLY A N 1
ATOM 588 C CA . GLY A 1 78 ? -19.562 -25.609 -21.234 1 93.56 78 GLY A CA 1
ATOM 589 C C . GLY A 1 78 ? -18.312 -25.219 -21.984 1 93.56 78 GLY A C 1
ATOM 590 O O . GLY A 1 78 ? -18.016 -25.734 -23.062 1 93.56 78 GLY A O 1
ATOM 591 N N . LYS A 1 79 ? -17.531 -24.297 -21.453 1 94.06 79 LYS A N 1
ATOM 592 C CA . LYS A 1 79 ? -16.281 -23.859 -22.047 1 94.06 79 LYS A CA 1
ATOM 593 C C . LYS A 1 79 ? -15.102 -24.062 -21.094 1 94.06 79 LYS A C 1
ATOM 595 O O . LYS A 1 79 ? -15.289 -24.109 -19.875 1 94.06 79 LYS A O 1
ATOM 600 N N . GLN A 1 80 ? -13.961 -24.25 -21.703 1 95.12 80 GLN A N 1
ATOM 601 C CA . GLN A 1 80 ? -12.75 -24.203 -20.891 1 95.12 80 GLN A CA 1
ATOM 602 C C . GLN A 1 80 ? -12.234 -22.781 -20.734 1 95.12 80 GLN A C 1
ATOM 604 O O . GLN A 1 80 ? -11.969 -22.094 -21.719 1 95.12 80 GLN A O 1
ATOM 609 N N . VAL A 1 81 ? -12.203 -22.297 -19.484 1 96.5 81 VAL A N 1
ATOM 610 C CA . VAL A 1 81 ? -11.664 -20.984 -19.203 1 96.5 81 VAL A CA 1
ATOM 611 C C . VAL A 1 81 ? -10.453 -21.109 -18.281 1 96.5 81 VAL A C 1
ATOM 613 O O . VAL A 1 81 ? -10.289 -22.109 -17.594 1 96.5 81 VAL A O 1
ATOM 616 N N . GLU A 1 82 ? -9.602 -20.156 -18.297 1 97.88 82 GLU A N 1
ATOM 617 C CA . GLU A 1 82 ? -8.383 -20.188 -17.5 1 97.88 82 GLU A CA 1
ATOM 618 C C . GLU A 1 82 ? -8.617 -19.625 -16.094 1 97.88 82 GLU A C 1
ATOM 620 O O . GLU A 1 82 ? -8.898 -18.438 -15.938 1 97.88 82 GLU A O 1
ATOM 625 N N . ALA A 1 83 ? -8.438 -20.438 -15.094 1 97.44 83 ALA A N 1
ATOM 626 C CA . ALA A 1 83 ? -8.516 -19.969 -13.711 1 97.44 83 ALA A CA 1
ATOM 627 C C . ALA A 1 83 ? -7.238 -19.25 -13.305 1 97.44 83 ALA A C 1
ATOM 629 O O . ALA A 1 83 ? -7.277 -18.312 -12.492 1 97.44 83 ALA A O 1
ATOM 630 N N . GLY A 1 84 ? -6.121 -19.688 -13.797 1 97.44 84 GLY A N 1
ATOM 631 C CA . GLY A 1 84 ? -4.828 -19.078 -13.516 1 97.44 84 GLY A CA 1
ATOM 632 C C . GLY A 1 84 ? -4.293 -18.25 -14.664 1 97.44 84 GLY A C 1
ATOM 633 O O . GLY A 1 84 ? -5.004 -17.406 -15.219 1 97.44 84 GLY A O 1
ATOM 634 N N . ALA A 1 85 ? -3.066 -18.469 -15.023 1 97.62 85 ALA A N 1
ATOM 635 C CA . ALA A 1 85 ? -2.451 -17.734 -16.125 1 97.62 85 ALA A CA 1
ATOM 636 C C . ALA A 1 85 ? -3.33 -17.781 -17.375 1 97.62 85 ALA A C 1
ATOM 638 O O . ALA A 1 85 ? -3.842 -18.844 -17.75 1 97.62 85 ALA A O 1
ATOM 639 N N . ASN A 1 86 ? -3.486 -16.625 -17.953 1 97.25 86 ASN A N 1
ATOM 640 C CA . ASN A 1 86 ? -4.43 -16.547 -19.062 1 97.25 86 ASN A CA 1
ATOM 641 C C . ASN A 1 86 ? -3.801 -15.867 -20.281 1 97.25 86 ASN A C 1
ATOM 643 O O . ASN A 1 86 ? -4.316 -15.984 -21.391 1 97.25 86 ASN A O 1
ATOM 647 N N . TRP A 1 87 ? -2.75 -15.18 -20.125 1 96.69 87 TRP A N 1
ATOM 648 C CA . TRP A 1 87 ? -2.084 -14.477 -21.203 1 96.69 87 TRP A CA 1
ATOM 649 C C . TRP A 1 87 ? -0.687 -15.039 -21.453 1 96.69 87 TRP A C 1
ATOM 651 O O . TRP A 1 87 ? 0.077 -15.242 -20.5 1 96.69 87 TRP A O 1
ATOM 661 N N . ALA A 1 88 ? -0.41 -15.352 -22.688 1 95.62 88 ALA A N 1
ATOM 662 C CA . ALA A 1 88 ? 0.992 -15.461 -23.078 1 95.62 88 ALA A CA 1
ATOM 663 C C . ALA A 1 88 ? 1.635 -14.086 -23.219 1 95.62 88 ALA A C 1
ATOM 665 O O . ALA A 1 88 ? 1.342 -13.344 -24.156 1 95.62 88 ALA A O 1
ATOM 666 N N . GLN A 1 89 ? 2.434 -13.789 -22.312 1 92.31 89 GLN A N 1
ATOM 667 C CA . GLN A 1 89 ? 3.09 -12.492 -22.156 1 92.31 89 GLN A CA 1
ATOM 668 C C . GLN A 1 89 ? 4.352 -12.617 -21.312 1 92.31 89 GLN A C 1
ATOM 670 O O . GLN A 1 89 ? 4.531 -13.602 -20.594 1 92.31 89 GLN A O 1
ATOM 675 N N . PRO A 1 90 ? 5.273 -11.617 -21.406 1 89.94 90 PRO A N 1
ATOM 676 C CA . PRO A 1 90 ? 5.215 -10.367 -22.172 1 89.94 90 PRO A CA 1
ATOM 677 C C . PRO A 1 90 ? 5.465 -10.578 -23.656 1 89.94 90 PRO A C 1
ATOM 679 O O . PRO A 1 90 ? 6.074 -11.578 -24.062 1 89.94 90 PRO A O 1
ATOM 682 N N . PRO A 1 91 ? 5.023 -9.562 -24.438 1 87.38 91 PRO A N 1
ATOM 683 C CA . PRO A 1 91 ? 5.305 -9.633 -25.875 1 87.38 91 PRO A CA 1
ATOM 684 C C . PRO A 1 91 ? 6.801 -9.711 -26.188 1 87.38 91 PRO A C 1
ATOM 686 O O . PRO A 1 91 ? 7.617 -9.195 -25.406 1 87.38 91 PRO A O 1
ATOM 689 N N . GLY A 1 92 ? 7.098 -10.406 -27.188 1 83.94 92 GLY A N 1
ATOM 690 C CA . GLY A 1 92 ? 8.484 -10.461 -27.641 1 83.94 92 GLY A CA 1
ATOM 691 C C . GLY A 1 92 ? 9.297 -11.516 -26.922 1 83.94 92 GLY A C 1
ATOM 692 O O . GLY A 1 92 ? 10.484 -11.688 -27.203 1 83.94 92 GLY A O 1
ATOM 693 N N . THR A 1 93 ? 8.695 -12.211 -26.047 1 87.94 93 THR A N 1
ATOM 694 C CA . THR A 1 93 ? 9.414 -13.234 -25.297 1 87.94 93 THR A CA 1
ATOM 695 C C . THR A 1 93 ? 9.164 -14.617 -25.906 1 87.94 93 THR A C 1
ATOM 697 O O . THR A 1 93 ? 8.312 -14.773 -26.781 1 87.94 93 THR A O 1
ATOM 700 N N . GLU A 1 94 ? 9.867 -15.617 -25.422 1 88 94 GLU A N 1
ATOM 701 C CA . GLU A 1 94 ? 9.836 -16.969 -25.953 1 88 94 GLU A CA 1
ATOM 702 C C . GLU A 1 94 ? 8.453 -17.594 -25.781 1 88 94 GLU A C 1
ATOM 704 O O . GLU A 1 94 ? 8.086 -18.516 -26.516 1 88 94 GLU A O 1
ATOM 709 N N . ILE A 1 95 ? 7.73 -17.109 -24.875 1 91.81 95 ILE A N 1
ATOM 710 C CA . ILE A 1 95 ? 6.426 -17.719 -24.609 1 91.81 95 ILE A CA 1
ATOM 711 C C . ILE A 1 95 ? 5.504 -17.484 -25.812 1 91.81 95 ILE A C 1
ATOM 713 O O . ILE A 1 95 ? 4.656 -18.328 -26.125 1 91.81 95 ILE A O 1
ATOM 717 N N . ILE A 1 96 ? 5.652 -16.375 -26.484 1 92.5 96 ILE A N 1
ATOM 718 C CA . ILE A 1 96 ? 4.867 -16.062 -27.672 1 92.5 96 ILE A CA 1
ATOM 719 C C . ILE A 1 96 ? 5.156 -17.094 -28.766 1 92.5 96 ILE A C 1
ATOM 721 O O . ILE A 1 96 ? 4.23 -17.641 -29.375 1 92.5 96 ILE A O 1
ATOM 725 N N . ASP A 1 97 ? 6.395 -17.375 -28.906 1 92.12 97 ASP A N 1
ATOM 726 C CA . ASP A 1 97 ? 6.809 -18.375 -29.891 1 92.12 97 ASP A CA 1
ATOM 727 C C . ASP A 1 97 ? 6.262 -19.75 -29.547 1 92.12 97 ASP A C 1
ATOM 729 O O . ASP A 1 97 ? 5.848 -20.5 -30.438 1 92.12 97 ASP A O 1
ATOM 733 N N . THR A 1 98 ? 6.32 -20.047 -28.328 1 93.75 98 THR A N 1
ATOM 734 C CA . THR A 1 98 ? 5.84 -21.359 -27.875 1 93.75 98 THR A CA 1
ATOM 735 C C . THR A 1 98 ? 4.352 -21.516 -28.188 1 93.75 98 THR A C 1
ATOM 737 O O . THR A 1 98 ? 3.93 -22.562 -28.688 1 93.75 98 THR A O 1
ATOM 740 N N . VAL A 1 99 ? 3.559 -20.547 -27.953 1 95.44 99 VAL A N 1
ATOM 741 C CA . VAL A 1 99 ? 2.121 -20.578 -28.203 1 95.44 99 VAL A CA 1
ATOM 742 C C . VAL A 1 99 ? 1.855 -20.781 -29.688 1 95.44 99 VAL A C 1
ATOM 744 O O . VAL A 1 99 ? 0.986 -21.562 -30.062 1 95.44 99 VAL A O 1
ATOM 747 N N . LYS A 1 100 ? 2.623 -20.125 -30.484 1 94.25 100 LYS A N 1
ATOM 748 C CA . LYS A 1 100 ? 2.471 -20.234 -31.938 1 94.25 100 LYS A CA 1
ATOM 749 C C . LYS A 1 100 ? 2.91 -21.609 -32.438 1 94.25 100 LYS A C 1
ATOM 751 O O . LYS A 1 100 ? 2.215 -22.25 -33.219 1 94.25 100 LYS A O 1
ATOM 756 N N . ARG A 1 101 ? 4.02 -22.062 -31.906 1 94.94 101 ARG A N 1
ATOM 757 C CA . ARG A 1 101 ? 4.562 -23.359 -32.312 1 94.94 101 ARG A CA 1
ATOM 758 C C . ARG A 1 101 ? 3.604 -24.484 -31.938 1 94.94 101 ARG A C 1
ATOM 760 O O . ARG A 1 101 ? 3.453 -25.453 -32.688 1 94.94 101 ARG A O 1
ATOM 767 N N . LEU A 1 102 ? 2.963 -24.375 -30.859 1 96.62 102 LEU A N 1
ATOM 768 C CA . LEU A 1 102 ? 2.076 -25.422 -30.359 1 96.62 102 LEU A CA 1
ATOM 769 C C . LEU A 1 102 ? 0.659 -25.234 -30.891 1 96.62 102 LEU A C 1
ATOM 771 O O . LEU A 1 102 ? -0.243 -26 -30.562 1 96.62 102 LEU A O 1
ATOM 775 N N . SER A 1 103 ? 0.456 -24.203 -31.641 1 97.25 103 SER A N 1
ATOM 776 C CA . SER A 1 103 ? -0.839 -23.859 -32.219 1 97.25 103 SER A CA 1
ATOM 777 C C . SER A 1 103 ? -1.911 -23.734 -31.156 1 97.25 103 SER A C 1
ATOM 779 O O . SER A 1 103 ? -3.018 -24.25 -31.297 1 97.25 103 SER A O 1
ATOM 781 N N . ILE A 1 104 ? -1.485 -23.172 -30.062 1 96.75 104 ILE A N 1
ATOM 782 C CA . ILE A 1 104 ? -2.453 -22.812 -29.031 1 96.75 104 ILE A CA 1
ATOM 783 C C . ILE A 1 104 ? -3.318 -21.656 -29.516 1 96.75 104 ILE A C 1
ATOM 785 O O . ILE A 1 104 ? -2.801 -20.656 -30.016 1 96.75 104 ILE A O 1
ATOM 789 N N . VAL A 1 105 ? -4.656 -21.828 -29.406 1 96.19 105 VAL A N 1
ATOM 790 C CA . VAL A 1 105 ? -5.574 -20.797 -29.891 1 96.19 105 VAL A CA 1
ATOM 791 C C . VAL A 1 105 ? -5.562 -19.609 -28.938 1 96.19 105 VAL A C 1
ATOM 793 O O . VAL A 1 105 ? -5.602 -19.781 -27.719 1 96.19 105 VAL A O 1
ATOM 796 N N . TYR A 1 106 ? -5.484 -18.438 -29.484 1 95.31 106 TYR A N 1
ATOM 797 C CA . TYR A 1 106 ? -5.41 -17.219 -28.672 1 95.31 106 TYR A CA 1
ATOM 798 C C . TYR A 1 106 ? -6.148 -16.078 -29.359 1 95.31 106 TYR A C 1
ATOM 800 O O . TYR A 1 106 ? -6.555 -16.188 -30.516 1 95.31 106 TYR A O 1
ATOM 808 N N . HIS A 1 107 ? -6.43 -15.078 -28.609 1 94.88 107 HIS A N 1
ATOM 809 C CA . HIS A 1 107 ? -6.863 -13.758 -29.047 1 94.88 107 HIS A CA 1
ATOM 810 C C . HIS A 1 107 ? -5.863 -12.68 -28.641 1 94.88 107 HIS A C 1
ATOM 812 O O . HIS A 1 107 ? -5.496 -12.586 -27.469 1 94.88 107 HIS A O 1
ATOM 818 N N . GLU A 1 108 ? -5.387 -11.914 -29.672 1 93.81 108 GLU A N 1
ATOM 819 C CA . GLU A 1 108 ? -4.551 -10.773 -29.297 1 93.81 108 GLU A CA 1
ATOM 820 C C . GLU A 1 108 ? -5.383 -9.664 -28.656 1 93.81 108 GLU A C 1
ATOM 822 O O . GLU A 1 108 ? -6.27 -9.102 -29.297 1 93.81 108 GLU A O 1
ATOM 827 N N . SER A 1 109 ? -5.109 -9.328 -27.391 1 94.56 109 SER A N 1
ATOM 828 C CA . SER A 1 109 ? -5.906 -8.344 -26.672 1 94.56 109 SER A CA 1
ATOM 829 C C . SER A 1 109 ? -5.848 -6.98 -27.359 1 94.56 109 SER A C 1
ATOM 831 O O . SER A 1 109 ? -4.773 -6.527 -27.75 1 94.56 109 SER A O 1
ATOM 833 N N . ASP A 1 110 ? -6.996 -6.375 -27.547 1 94.56 110 ASP A N 1
ATOM 834 C CA . ASP A 1 110 ? -7.109 -5.012 -28.047 1 94.56 110 ASP A CA 1
ATOM 835 C C . ASP A 1 110 ? -7.418 -4.027 -26.922 1 94.56 110 ASP A C 1
ATOM 837 O O . ASP A 1 110 ? -8.578 -3.674 -26.703 1 94.56 110 ASP A O 1
ATOM 841 N N . PHE A 1 111 ? -6.438 -3.439 -26.375 1 93.75 111 PHE A N 1
ATOM 842 C CA . PHE A 1 111 ? -6.586 -2.592 -25.203 1 93.75 111 PHE A CA 1
ATOM 843 C C . PHE A 1 111 ? -7.16 -1.232 -25.578 1 93.75 111 PHE A C 1
ATOM 845 O O . PHE A 1 111 ? -7.48 -0.421 -24.703 1 93.75 111 PHE A O 1
ATOM 852 N N . GLU A 1 112 ? -7.359 -0.992 -26.875 1 94.06 112 GLU A N 1
ATOM 853 C CA . GLU A 1 112 ? -7.98 0.247 -27.328 1 94.06 112 GLU A CA 1
ATOM 854 C C . GLU A 1 112 ? -9.492 0.091 -27.453 1 94.06 112 GLU A C 1
ATOM 856 O O . GLU A 1 112 ? -10.219 1.084 -27.562 1 94.06 112 GLU A O 1
ATOM 861 N N . SER A 1 113 ? -9.922 -1.146 -27.562 1 96.69 113 SER A N 1
ATOM 862 C CA . SER A 1 113 ? -11.359 -1.411 -27.594 1 96.69 113 SER A CA 1
ATOM 863 C C . SER A 1 113 ? -11.961 -1.323 -26.203 1 96.69 113 SER A C 1
ATOM 865 O O . SER A 1 113 ? -12.203 -2.348 -25.562 1 96.69 113 SER A O 1
ATOM 867 N N . ILE A 1 114 ? -12.219 -0.073 -25.781 1 97.94 114 ILE A N 1
ATOM 868 C CA . ILE A 1 114 ? -12.531 0.155 -24.375 1 97.94 114 ILE A CA 1
ATOM 869 C C . ILE A 1 114 ? -13.727 1.097 -24.25 1 97.94 114 ILE A C 1
ATOM 871 O O . ILE A 1 114 ? -13.867 2.037 -25.031 1 97.94 114 ILE A O 1
ATOM 875 N N . ILE A 1 115 ? -14.625 0.807 -23.344 1 98.5 115 ILE A N 1
ATOM 876 C CA . ILE A 1 115 ? -15.656 1.727 -22.875 1 98.5 115 ILE A CA 1
ATOM 877 C C . ILE A 1 115 ? -15.562 1.896 -21.359 1 98.5 115 ILE A C 1
ATOM 879 O O . ILE A 1 115 ? -15.242 0.945 -20.641 1 98.5 115 ILE A O 1
ATOM 883 N N . ILE A 1 116 ? -15.789 3.1 -20.859 1 98.81 116 ILE A N 1
ATOM 884 C CA . ILE A 1 116 ? -15.82 3.363 -19.422 1 98.81 116 ILE A CA 1
ATOM 885 C C . ILE A 1 116 ? -17.203 3.861 -19.016 1 98.81 116 ILE A C 1
ATOM 887 O O . ILE A 1 116 ? -17.719 4.824 -19.594 1 98.81 116 ILE A O 1
ATOM 891 N N . ARG A 1 117 ? -17.812 3.191 -18.109 1 98.62 117 ARG A N 1
ATOM 892 C CA . ARG A 1 117 ? -19.094 3.615 -17.531 1 98.62 117 ARG A CA 1
ATOM 893 C C . ARG A 1 117 ? -18.953 3.951 -16.047 1 98.62 117 ARG A C 1
ATOM 895 O O . ARG A 1 117 ? -18.219 3.277 -15.328 1 98.62 117 ARG A O 1
ATOM 902 N N . ASN A 1 118 ? -19.609 4.984 -15.633 1 97.31 118 ASN A N 1
ATOM 903 C CA . ASN A 1 118 ? -19.562 5.332 -14.219 1 97.31 118 ASN A CA 1
ATOM 904 C C . ASN A 1 118 ? -20.625 4.59 -13.414 1 97.31 118 ASN A C 1
ATOM 906 O O . ASN A 1 118 ? -21.312 3.713 -13.953 1 97.31 118 ASN A O 1
ATOM 910 N N . GLU A 1 119 ? -20.797 4.852 -12.195 1 93.44 119 GLU A N 1
ATOM 911 C CA . GLU A 1 119 ? -21.641 4.086 -11.281 1 93.44 119 GLU A CA 1
ATOM 912 C C . GLU A 1 119 ? -23.125 4.309 -11.578 1 93.44 119 GLU A C 1
ATOM 914 O O . GLU A 1 119 ? -23.969 3.537 -11.133 1 93.44 119 GLU A O 1
ATOM 919 N N . THR A 1 120 ? -23.406 5.328 -12.297 1 94.12 120 THR A N 1
ATOM 920 C CA . THR A 1 120 ? -24.797 5.594 -12.625 1 94.12 120 THR A CA 1
ATOM 921 C C . THR A 1 120 ? -25.141 5.094 -14.023 1 94.12 120 THR A C 1
ATOM 923 O O . THR A 1 120 ? -26.25 5.285 -14.516 1 94.12 120 THR A O 1
ATOM 926 N N . GLY A 1 121 ? -24.156 4.574 -14.68 1 96.94 121 GLY A N 1
ATOM 927 C CA . GLY A 1 121 ? -24.391 3.914 -15.953 1 96.94 121 GLY A CA 1
ATOM 928 C C . GLY A 1 121 ? -24.062 4.785 -17.141 1 96.94 121 GLY A C 1
ATOM 929 O O . GLY A 1 121 ? -24.125 4.332 -18.297 1 96.94 121 GLY A O 1
ATOM 930 N N . HIS A 1 122 ? -23.594 5.996 -16.969 1 97.44 122 HIS A N 1
ATOM 931 C CA . HIS A 1 122 ? -23.266 6.891 -18.062 1 97.44 122 HIS A CA 1
ATOM 932 C C . HIS A 1 122 ? -21.953 6.488 -18.719 1 97.44 122 HIS A C 1
ATOM 934 O O . HIS A 1 122 ? -21 6.102 -18.031 1 97.44 122 HIS A O 1
ATOM 940 N N . ASP A 1 123 ? -21.984 6.512 -20.047 1 98.25 123 ASP A N 1
ATOM 941 C CA . ASP A 1 123 ? -20.734 6.359 -20.797 1 98.25 123 ASP A CA 1
ATOM 942 C C . ASP A 1 123 ? -19.859 7.598 -20.656 1 98.25 123 ASP A C 1
ATOM 944 O O . ASP A 1 123 ? -20.188 8.664 -21.172 1 98.25 123 ASP A O 1
ATOM 948 N N . VAL A 1 124 ? -18.734 7.434 -19.969 1 98.56 124 VAL A N 1
ATOM 949 C CA . VAL A 1 124 ? -17.859 8.578 -19.703 1 98.56 124 VAL A CA 1
ATOM 950 C C . VAL A 1 124 ? -16.578 8.43 -20.516 1 98.56 124 VAL A C 1
ATOM 952 O O . VAL A 1 124 ? -15.516 8.906 -20.094 1 98.56 124 VAL A O 1
ATOM 955 N N . SER A 1 125 ? -16.609 7.676 -21.625 1 98.44 125 SER A N 1
ATOM 956 C CA . SER A 1 125 ? -15.422 7.418 -22.438 1 98.44 125 SER A CA 1
ATOM 957 C C . SER A 1 125 ? -14.852 8.711 -23.016 1 98.44 125 SER A C 1
ATOM 959 O O . SER A 1 125 ? -13.633 8.883 -23.078 1 98.44 125 SER A O 1
ATOM 961 N N . GLU A 1 126 ? -15.703 9.562 -23.422 1 98.19 126 GLU A N 1
ATOM 962 C CA . GLU A 1 126 ? -15.234 10.836 -23.984 1 98.19 126 GLU A CA 1
ATOM 963 C C . GLU A 1 126 ? -14.555 11.688 -22.906 1 98.19 126 GLU A C 1
ATOM 965 O O . GLU A 1 126 ? -13.531 12.312 -23.172 1 98.19 126 GLU A O 1
ATOM 970 N N . GLU A 1 127 ? -15.18 11.664 -21.734 1 98.06 127 GLU A N 1
ATOM 971 C CA . GLU A 1 127 ? -14.578 12.375 -20.609 1 98.06 127 GLU A CA 1
ATOM 972 C C . GLU A 1 127 ? -13.219 11.797 -20.25 1 98.06 127 GLU A C 1
ATOM 974 O O . GLU A 1 127 ? -12.344 12.5 -19.75 1 98.06 127 GLU A O 1
ATOM 979 N N . ALA A 1 128 ? -13.023 10.562 -20.547 1 98.5 128 ALA A N 1
ATOM 980 C CA . ALA A 1 128 ? -11.797 9.852 -20.188 1 98.5 128 ALA A CA 1
ATOM 981 C C . ALA A 1 128 ? -10.688 10.125 -21.203 1 98.5 128 ALA A C 1
ATOM 983 O O . ALA A 1 128 ? -9.508 9.914 -20.906 1 98.5 128 ALA A O 1
ATOM 984 N N . ASP A 1 129 ? -10.992 10.539 -22.375 1 98.25 129 ASP A N 1
ATOM 985 C CA . ASP A 1 129 ? -10.031 10.672 -23.453 1 98.25 129 ASP A CA 1
ATOM 986 C C . ASP A 1 129 ? -8.852 11.547 -23.047 1 98.25 129 ASP A C 1
ATOM 988 O O . ASP A 1 129 ? -7.691 11.141 -23.172 1 98.25 129 ASP A O 1
ATOM 992 N N . PRO A 1 130 ? -9.125 12.734 -22.5 1 98.12 130 PRO A N 1
ATOM 993 C CA . PRO A 1 130 ? -7.984 13.555 -22.094 1 98.12 130 PRO A CA 1
ATOM 994 C C . PRO A 1 130 ? -7.191 12.93 -20.953 1 98.12 130 PRO A C 1
ATOM 996 O O . PRO A 1 130 ? -5.984 13.148 -20.844 1 98.12 130 PRO A O 1
ATOM 999 N N . ILE A 1 131 ? -7.855 12.219 -20.141 1 98.31 131 ILE A N 1
ATOM 1000 C CA . ILE A 1 131 ? -7.199 11.578 -19 1 98.31 131 ILE A CA 1
ATOM 1001 C C . ILE A 1 131 ? -6.305 10.445 -19.5 1 98.31 131 ILE A C 1
ATOM 1003 O O . ILE A 1 131 ? -5.207 10.234 -18.984 1 98.31 131 ILE A O 1
ATOM 1007 N N . TRP A 1 132 ? -6.746 9.703 -20.531 1 98.25 132 TRP A N 1
ATOM 1008 C CA . TRP A 1 132 ? -5.898 8.703 -21.172 1 98.25 132 TRP A CA 1
ATOM 1009 C C . TRP A 1 132 ? -4.637 9.344 -21.734 1 98.25 132 TRP A C 1
ATOM 1011 O O . TRP A 1 132 ? -3.551 8.766 -21.672 1 98.25 132 TRP A O 1
ATOM 1021 N N . GLU A 1 133 ? -4.789 10.477 -22.312 1 98 133 GLU A N 1
ATOM 1022 C CA . GLU A 1 133 ? -3.641 11.203 -22.859 1 98 133 GLU A CA 1
ATOM 1023 C C . GLU A 1 133 ? -2.656 11.578 -21.75 1 98 133 GLU A C 1
ATOM 1025 O O . GLU A 1 133 ? -1.443 11.453 -21.922 1 98 133 GLU A O 1
ATOM 1030 N N . ASP A 1 134 ? -3.201 12.078 -20.641 1 97.88 134 ASP A N 1
ATOM 1031 C CA . ASP A 1 134 ? -2.365 12.391 -19.5 1 97.88 134 ASP A CA 1
ATOM 1032 C C . ASP A 1 134 ? -1.599 11.164 -19.016 1 97.88 134 ASP A C 1
ATOM 1034 O O . ASP A 1 134 ? -0.42 11.25 -18.672 1 97.88 134 ASP A O 1
ATOM 1038 N N . MET A 1 135 ? -2.299 10.078 -18.984 1 97.94 135 MET A N 1
ATOM 1039 C CA . MET A 1 135 ? -1.666 8.836 -18.562 1 97.94 135 MET A CA 1
ATOM 1040 C C . MET A 1 135 ? -0.553 8.438 -19.531 1 97.94 135 MET A C 1
ATOM 1042 O O . MET A 1 135 ? 0.525 8.023 -19.109 1 97.94 135 MET A O 1
ATOM 1046 N N . GLU A 1 136 ? -0.803 8.531 -20.797 1 96.5 136 GLU A N 1
ATOM 1047 C CA . GLU A 1 136 ? 0.219 8.219 -21.797 1 96.5 136 GLU A CA 1
ATOM 1048 C C . GLU A 1 136 ? 1.469 9.062 -21.594 1 96.5 136 GLU A C 1
ATOM 1050 O O . GLU A 1 136 ? 2.59 8.562 -21.672 1 96.5 136 GLU A O 1
ATOM 1055 N N . HIS A 1 137 ? 1.249 10.281 -21.328 1 97.19 137 HIS A N 1
ATOM 1056 C CA . HIS A 1 137 ? 2.369 11.172 -21.047 1 97.19 137 HIS A CA 1
ATOM 1057 C C . HIS A 1 137 ? 3.104 10.742 -19.781 1 97.19 137 HIS A C 1
ATOM 1059 O O . HIS A 1 137 ? 4.336 10.727 -19.75 1 97.19 137 HIS A O 1
ATOM 1065 N N . ALA A 1 138 ? 2.363 10.445 -18.781 1 97.38 138 ALA A N 1
ATOM 1066 C CA . ALA A 1 138 ? 2.947 10 -17.516 1 97.38 138 ALA A CA 1
ATOM 1067 C C . ALA A 1 138 ? 3.756 8.719 -17.703 1 97.38 138 ALA A C 1
ATOM 1069 O O . ALA A 1 138 ? 4.824 8.555 -17.109 1 97.38 138 ALA A O 1
ATOM 1070 N N . LEU A 1 139 ? 3.221 7.816 -18.531 1 96.06 139 LEU A N 1
ATOM 1071 C CA . LEU A 1 139 ? 3.91 6.559 -18.812 1 96.06 139 LEU A CA 1
ATOM 1072 C C . LEU A 1 139 ? 5.254 6.809 -19.484 1 96.06 139 LEU A C 1
ATOM 1074 O O . LEU A 1 139 ? 6.242 6.141 -19.172 1 96.06 139 LEU A O 1
ATOM 1078 N N . GLY A 1 140 ? 5.266 7.719 -20.422 1 95.5 140 GLY A N 1
ATOM 1079 C CA . GLY A 1 140 ? 6.527 8.078 -21.047 1 95.5 140 GLY A CA 1
ATOM 1080 C C . GLY A 1 140 ? 7.559 8.594 -20.062 1 95.5 140 GLY A C 1
ATOM 1081 O O . GLY A 1 140 ? 8.719 8.172 -20.094 1 95.5 140 GLY A O 1
ATOM 1082 N N . ARG A 1 141 ? 7.137 9.445 -19.203 1 95.88 141 ARG A N 1
ATOM 1083 C CA . ARG A 1 141 ? 8.023 10.008 -18.188 1 95.88 141 ARG A CA 1
ATOM 1084 C C . ARG A 1 141 ? 8.453 8.938 -17.188 1 95.88 141 ARG A C 1
ATOM 1086 O O . ARG A 1 141 ? 9.594 8.93 -16.719 1 95.88 141 ARG A O 1
ATOM 1093 N N . LEU A 1 142 ? 7.512 8.133 -16.844 1 95.88 142 LEU A N 1
ATOM 1094 C CA . LEU A 1 142 ? 7.793 7.031 -15.93 1 95.88 142 LEU A CA 1
ATOM 1095 C C . LEU A 1 142 ? 8.922 6.152 -16.469 1 95.88 142 LEU A C 1
ATOM 1097 O O . LEU A 1 142 ? 9.812 5.754 -15.727 1 95.88 142 LEU A O 1
ATOM 1101 N N . ALA A 1 143 ? 8.852 5.797 -17.688 1 94.44 143 ALA A N 1
ATOM 1102 C CA . ALA A 1 143 ? 9.891 4.992 -18.344 1 94.44 143 ALA A CA 1
ATOM 1103 C C . ALA A 1 143 ? 11.242 5.688 -18.281 1 94.44 143 ALA A C 1
ATOM 1105 O O . ALA A 1 143 ? 12.266 5.047 -18.016 1 94.44 143 ALA A O 1
ATOM 1106 N N . GLU A 1 144 ? 11.25 6.957 -18.469 1 95.38 144 GLU A N 1
ATOM 1107 C CA . GLU A 1 144 ? 12.484 7.734 -18.422 1 95.38 144 GLU A CA 1
ATOM 1108 C C . GLU A 1 144 ? 13.094 7.711 -17.031 1 95.38 144 GLU A C 1
ATOM 1110 O O . GLU A 1 144 ? 14.297 7.488 -16.875 1 95.38 144 GLU A O 1
ATOM 1115 N N . ILE A 1 145 ? 12.281 7.922 -16.062 1 95.81 145 ILE A N 1
ATOM 1116 C CA . ILE A 1 145 ? 12.742 7.922 -14.672 1 95.81 145 ILE A CA 1
ATOM 1117 C C . ILE A 1 145 ? 13.297 6.547 -14.312 1 95.81 145 ILE A C 1
ATOM 1119 O O . ILE A 1 145 ? 14.375 6.438 -13.719 1 95.81 145 ILE A O 1
ATOM 1123 N N . GLY A 1 146 ? 12.539 5.512 -14.664 1 95 146 GLY A N 1
ATOM 1124 C CA . GLY A 1 146 ? 12.984 4.156 -14.383 1 95 146 GLY A CA 1
ATOM 1125 C C . GLY A 1 146 ? 14.328 3.822 -15 1 95 146 GLY A C 1
ATOM 1126 O O . GLY A 1 146 ? 15.188 3.238 -14.336 1 95 146 GLY A O 1
ATOM 1127 N N . GLU A 1 147 ? 14.492 4.188 -16.234 1 93.94 147 GLU A N 1
ATOM 1128 C CA . GLU A 1 147 ? 15.75 3.949 -16.922 1 93.94 147 GLU A CA 1
ATOM 1129 C C . GLU A 1 147 ? 16.906 4.691 -16.25 1 93.94 147 GLU A C 1
ATOM 1131 O O . GLU A 1 147 ? 18 4.148 -16.109 1 93.94 147 GLU A O 1
ATOM 1136 N N . GLU A 1 148 ? 16.625 5.875 -15.852 1 92.06 148 GLU A N 1
ATOM 1137 C CA . GLU A 1 148 ? 17.641 6.672 -15.164 1 92.06 148 GLU A CA 1
ATOM 1138 C C . GLU A 1 148 ? 18.062 6.012 -13.859 1 92.06 148 GLU A C 1
ATOM 1140 O O . GLU A 1 148 ? 19.25 5.941 -13.547 1 92.06 148 GLU A O 1
ATOM 1145 N N . LEU A 1 149 ? 17.125 5.582 -13.109 1 92.19 149 LEU A N 1
ATOM 1146 C CA . LEU A 1 149 ? 17.438 4.934 -11.836 1 92.19 149 LEU A CA 1
ATOM 1147 C C . LEU A 1 149 ? 18.266 3.678 -12.047 1 92.19 149 LEU A C 1
ATOM 1149 O O . LEU A 1 149 ? 19.188 3.408 -11.281 1 92.19 149 LEU A O 1
ATOM 1153 N N . ILE A 1 150 ? 17.875 2.945 -13.031 1 90.19 150 ILE A N 1
ATOM 1154 C CA . ILE A 1 150 ? 18.578 1.693 -13.312 1 90.19 150 ILE A CA 1
ATOM 1155 C C . ILE A 1 150 ? 19.984 1.988 -13.805 1 90.19 150 ILE A C 1
ATOM 1157 O O . ILE A 1 150 ? 20.953 1.443 -13.281 1 90.19 150 ILE A O 1
ATOM 1161 N N . ASP A 1 151 ? 20.125 2.885 -14.781 1 89.38 151 ASP A N 1
ATOM 1162 C CA . ASP A 1 151 ? 21.406 3.195 -15.406 1 89.38 151 ASP A CA 1
ATOM 1163 C C . ASP A 1 151 ? 22.375 3.814 -14.406 1 89.38 151 ASP A C 1
ATOM 1165 O O . ASP A 1 151 ? 23.578 3.588 -14.484 1 89.38 151 ASP A O 1
ATOM 1169 N N . GLU A 1 152 ? 21.828 4.512 -13.438 1 89.5 152 GLU A N 1
ATOM 1170 C CA . GLU A 1 152 ? 22.672 5.234 -12.492 1 89.5 152 GLU A CA 1
ATOM 1171 C C . GLU A 1 152 ? 22.766 4.504 -11.156 1 89.5 152 GLU A C 1
ATOM 1173 O O . GLU A 1 152 ? 23.328 5.023 -10.188 1 89.5 152 GLU A O 1
ATOM 1178 N N . CYS A 1 153 ? 22.125 3.338 -11.078 1 87.81 153 CYS A N 1
ATOM 1179 C CA . CYS A 1 153 ? 22.109 2.506 -9.883 1 87.81 153 CYS A CA 1
ATOM 1180 C C . CYS A 1 153 ? 21.609 3.297 -8.672 1 87.81 153 CYS A C 1
ATOM 1182 O O . CYS A 1 153 ? 22.172 3.189 -7.586 1 87.81 153 CYS A O 1
ATOM 1184 N N . ARG A 1 154 ? 20.703 4.168 -8.938 1 88.94 154 ARG A N 1
ATOM 1185 C CA . ARG A 1 154 ? 20.094 4.926 -7.852 1 88.94 154 ARG A CA 1
ATOM 1186 C C . ARG A 1 154 ? 19.078 4.082 -7.09 1 88.94 154 ARG A C 1
ATOM 1188 O O . ARG A 1 154 ? 18.641 3.033 -7.578 1 88.94 154 ARG A O 1
ATOM 1195 N N . ARG A 1 155 ? 18.812 4.535 -5.918 1 88.31 155 ARG A N 1
ATOM 1196 C CA . ARG A 1 155 ? 17.828 3.836 -5.113 1 88.31 155 ARG A CA 1
ATOM 1197 C C . ARG A 1 155 ? 16.469 3.822 -5.809 1 88.31 155 ARG A C 1
ATOM 1199 O O . ARG A 1 155 ? 16.109 4.781 -6.492 1 88.31 155 ARG A O 1
ATOM 1206 N N . ASP A 1 156 ? 15.773 2.861 -5.586 1 94 156 ASP A N 1
ATOM 1207 C CA . ASP A 1 156 ? 14.461 2.652 -6.191 1 94 156 ASP A CA 1
ATOM 1208 C C . ASP A 1 156 ? 13.422 3.609 -5.605 1 94 156 ASP A C 1
ATOM 1210 O O . ASP A 1 156 ? 13.703 4.316 -4.637 1 94 156 ASP A O 1
ATOM 1214 N N . MET A 1 157 ? 12.289 3.752 -6.246 1 96.06 157 MET A N 1
ATOM 1215 C CA . MET A 1 157 ? 11.094 4.406 -5.73 1 96.06 157 MET A CA 1
ATOM 1216 C C . MET A 1 157 ? 9.836 3.662 -6.172 1 96.06 157 MET A C 1
ATOM 1218 O O . MET A 1 157 ? 9.891 2.83 -7.078 1 96.06 157 MET A O 1
ATOM 1222 N N . SER A 1 158 ? 8.727 3.92 -5.523 1 97.88 158 SER A N 1
ATOM 1223 C CA . SER A 1 158 ? 7.465 3.268 -5.875 1 97.88 158 SER A CA 1
ATOM 1224 C C . SER A 1 158 ? 6.902 3.822 -7.18 1 97.88 158 SER A C 1
ATOM 1226 O O . SER A 1 158 ? 7.191 4.961 -7.555 1 97.88 158 SER A O 1
ATOM 1228 N N . LEU A 1 159 ? 6.102 3.031 -7.816 1 98.19 159 LEU A N 1
ATOM 1229 C CA . LEU A 1 159 ? 5.359 3.518 -8.977 1 98.19 159 LEU A CA 1
ATOM 1230 C C . LEU A 1 159 ? 4.539 4.754 -8.617 1 98.19 159 LEU A C 1
ATOM 1232 O O . LEU A 1 159 ? 4.41 5.676 -9.422 1 98.19 159 LEU A O 1
ATOM 1236 N N . ARG A 1 160 ? 3.99 4.828 -7.418 1 97.75 160 ARG A N 1
ATOM 1237 C CA . ARG A 1 160 ? 3.184 5.965 -6.988 1 97.75 160 ARG A CA 1
ATOM 1238 C C . ARG A 1 160 ? 4.012 7.246 -6.957 1 97.75 160 ARG A C 1
ATOM 1240 O O . ARG A 1 160 ? 3.586 8.273 -7.484 1 97.75 160 ARG A O 1
ATOM 1247 N N . ALA A 1 161 ? 5.188 7.148 -6.34 1 97.19 161 ALA A N 1
ATOM 1248 C CA . ALA A 1 161 ? 6.059 8.32 -6.277 1 97.19 161 ALA A CA 1
ATOM 1249 C C . ALA A 1 161 ? 6.441 8.789 -7.68 1 97.19 161 ALA A C 1
ATOM 1251 O O . ALA A 1 161 ? 6.391 9.984 -7.977 1 97.19 161 ALA A O 1
ATOM 1252 N N . ALA A 1 162 ? 6.785 7.859 -8.523 1 98 162 ALA A N 1
ATOM 1253 C CA . ALA A 1 162 ? 7.191 8.188 -9.891 1 98 162 ALA A CA 1
ATOM 1254 C C . ALA A 1 162 ? 6.027 8.789 -10.68 1 98 162 ALA A C 1
ATOM 1256 O O . ALA A 1 162 ? 6.219 9.703 -11.484 1 98 162 ALA A O 1
ATOM 1257 N N . LEU A 1 163 ? 4.859 8.234 -10.492 1 97.94 163 LEU A N 1
ATOM 1258 C CA . LEU A 1 163 ? 3.672 8.758 -11.156 1 97.94 163 LEU A CA 1
ATOM 1259 C C . LEU A 1 163 ? 3.398 10.195 -10.734 1 97.94 163 LEU A C 1
ATOM 1261 O O . LEU A 1 163 ? 3.031 11.039 -11.555 1 97.94 163 LEU A O 1
ATOM 1265 N N . ARG A 1 164 ? 3.631 10.492 -9.469 1 96.56 164 ARG A N 1
ATOM 1266 C CA . ARG A 1 164 ? 3.492 11.875 -9.008 1 96.56 164 ARG A CA 1
ATOM 1267 C C . ARG A 1 164 ? 4.496 12.789 -9.695 1 96.56 164 ARG A C 1
ATOM 1269 O O . ARG A 1 164 ? 4.148 13.883 -10.133 1 96.56 164 ARG A O 1
ATOM 1276 N N . VAL A 1 165 ? 5.719 12.305 -9.789 1 96.06 165 VAL A N 1
ATOM 1277 C CA . VAL A 1 165 ? 6.762 13.07 -10.461 1 96.06 165 VAL A CA 1
ATOM 1278 C C . VAL A 1 165 ? 6.371 13.32 -11.914 1 96.06 165 VAL A C 1
ATOM 1280 O O . VAL A 1 165 ? 6.645 14.391 -12.469 1 96.06 165 VAL A O 1
ATOM 1283 N N . ALA A 1 166 ? 5.68 12.344 -12.453 1 96.75 166 ALA A N 1
ATOM 1284 C CA . ALA A 1 166 ? 5.277 12.422 -13.852 1 96.75 166 ALA A CA 1
ATOM 1285 C C . ALA A 1 166 ? 4 13.242 -14.016 1 96.75 166 ALA A C 1
ATOM 1287 O O . ALA A 1 166 ? 3.473 13.367 -15.125 1 96.75 166 ALA A O 1
ATOM 1288 N N . GLY A 1 167 ? 3.432 13.727 -12.961 1 94.56 167 GLY A N 1
ATOM 1289 C CA . GLY A 1 167 ? 2.289 14.625 -13.023 1 94.56 167 GLY A CA 1
ATOM 1290 C C . GLY A 1 167 ? 0.957 13.898 -12.953 1 94.56 167 GLY A C 1
ATOM 1291 O O . GLY A 1 167 ? -0.09 14.484 -13.234 1 94.56 167 GLY A O 1
ATOM 1292 N N . TRP A 1 168 ? 0.983 12.586 -12.625 1 96.81 168 TRP A N 1
ATOM 1293 C CA . TRP A 1 168 ? -0.248 11.812 -12.539 1 96.81 168 TRP A CA 1
ATOM 1294 C C . TRP A 1 168 ? -0.753 11.758 -11.102 1 96.81 168 TRP A C 1
ATOM 1296 O O . TRP A 1 168 ? -0.067 11.25 -10.211 1 96.81 168 TRP A O 1
ATOM 1306 N N . LYS A 1 169 ? -1.9 12.234 -10.836 1 91.12 169 LYS A N 1
ATOM 1307 C CA . LYS A 1 169 ? -2.607 12.195 -9.562 1 91.12 169 LYS A CA 1
ATOM 1308 C C . LYS A 1 169 ? -4.043 11.711 -9.742 1 91.12 169 LYS A C 1
ATOM 1310 O O . LYS A 1 169 ? -4.891 12.445 -10.258 1 91.12 169 LYS A O 1
ATOM 1315 N N . PRO A 1 170 ? -4.336 10.508 -9.297 1 93.56 170 PRO A N 1
ATOM 1316 C CA . PRO A 1 170 ? -5.68 9.977 -9.516 1 93.56 170 PRO A CA 1
ATOM 1317 C C . PRO A 1 170 ? -6.707 10.547 -8.539 1 93.56 170 PRO A C 1
ATOM 1319 O O . PRO A 1 170 ? -6.902 10.008 -7.449 1 93.56 170 PRO A O 1
ATOM 1322 N N . THR A 1 171 ? -7.52 11.5 -8.969 1 88.25 171 THR A N 1
ATOM 1323 C CA . THR A 1 171 ? -8.422 12.211 -8.07 1 88.25 171 THR A CA 1
ATOM 1324 C C . THR A 1 171 ? -9.867 11.789 -8.312 1 88.25 171 THR A C 1
ATOM 1326 O O . THR A 1 171 ? -10.695 11.828 -7.398 1 88.25 171 THR A O 1
ATOM 1329 N N . THR A 1 172 ? -10.172 11.391 -9.508 1 94 172 THR A N 1
ATOM 1330 C CA . THR A 1 172 ? -11.547 11.031 -9.852 1 94 172 THR A CA 1
ATOM 1331 C C . THR A 1 172 ? -11.672 9.523 -10.078 1 94 172 THR A C 1
ATOM 1333 O O . THR A 1 172 ? -10.664 8.836 -10.258 1 94 172 THR A O 1
ATOM 1336 N N . PRO A 1 173 ? -12.906 9.062 -10.125 1 96.19 173 PRO A N 1
ATOM 1337 C CA . PRO A 1 173 ? -13.102 7.641 -10.414 1 96.19 173 PRO A CA 1
ATOM 1338 C C . PRO A 1 173 ? -12.508 7.223 -11.758 1 96.19 173 PRO A C 1
ATOM 1340 O O . PRO A 1 173 ? -11.977 6.121 -11.883 1 96.19 173 PRO A O 1
ATOM 1343 N N . ILE A 1 174 ? -12.578 8.109 -12.766 1 98.06 174 ILE A N 1
ATOM 1344 C CA . ILE A 1 174 ? -12.016 7.805 -14.07 1 98.06 174 ILE A CA 1
ATOM 1345 C C . ILE A 1 174 ? -10.5 7.637 -13.961 1 98.06 174 ILE A C 1
ATOM 1347 O O . ILE A 1 174 ? -9.938 6.656 -14.453 1 98.06 174 ILE A O 1
ATOM 1351 N N . HIS A 1 175 ? -9.844 8.578 -13.203 1 97.75 175 HIS A N 1
ATOM 1352 C CA . HIS A 1 175 ? -8.406 8.477 -12.977 1 97.75 175 HIS A CA 1
ATOM 1353 C C . HIS A 1 175 ? -8.039 7.152 -12.32 1 97.75 175 HIS A C 1
ATOM 1355 O O . HIS A 1 175 ? -7.109 6.469 -12.75 1 97.75 175 HIS A O 1
ATOM 1361 N N . LYS A 1 176 ? -8.797 6.832 -11.32 1 97.38 176 LYS A N 1
ATOM 1362 C CA . LYS A 1 176 ? -8.523 5.641 -10.531 1 97.38 176 LYS A CA 1
ATOM 1363 C C . LYS A 1 176 ? -8.68 4.371 -11.359 1 97.38 176 LYS A C 1
ATOM 1365 O O . LYS A 1 176 ? -7.895 3.434 -11.234 1 97.38 176 LYS A O 1
ATOM 1370 N N . THR A 1 177 ? -9.672 4.371 -12.156 1 98.38 177 THR A N 1
ATOM 1371 C CA . THR A 1 177 ? -9.953 3.203 -12.984 1 98.38 177 THR A CA 1
ATOM 1372 C C . THR A 1 177 ? -8.891 3.039 -14.07 1 98.38 177 THR A C 1
ATOM 1374 O O . THR A 1 177 ? -8.438 1.925 -14.336 1 98.38 177 THR A O 1
ATOM 1377 N N . ILE A 1 178 ? -8.461 4.133 -14.688 1 98.56 178 ILE A N 1
ATOM 1378 C CA . ILE A 1 178 ? -7.402 4.098 -15.695 1 98.56 178 ILE A CA 1
ATOM 1379 C C . ILE A 1 178 ? -6.102 3.615 -15.062 1 98.56 178 ILE A C 1
ATOM 1381 O O . ILE A 1 178 ? -5.406 2.766 -15.625 1 98.56 178 ILE A O 1
ATOM 1385 N N . GLU A 1 179 ? -5.816 4.125 -13.914 1 98.44 179 GLU A N 1
ATOM 1386 C CA . GLU A 1 179 ? -4.617 3.689 -13.211 1 98.44 179 GLU A CA 1
ATOM 1387 C C . GLU A 1 179 ? -4.668 2.197 -12.898 1 98.44 179 GLU A C 1
ATOM 1389 O O . GLU A 1 179 ? -3.674 1.487 -13.062 1 98.44 179 GLU A O 1
ATOM 1394 N N . PHE A 1 180 ? -5.805 1.743 -12.383 1 98.38 180 PHE A N 1
ATOM 1395 C CA . PHE A 1 180 ? -5.973 0.32 -12.109 1 98.38 180 PHE A CA 1
ATOM 1396 C C . PHE A 1 180 ? -5.703 -0.507 -13.359 1 98.38 180 PHE A C 1
ATOM 1398 O O . PHE A 1 180 ? -4.977 -1.502 -13.312 1 98.38 180 PHE A O 1
ATOM 1405 N N . PHE A 1 181 ? -6.285 -0.109 -14.461 1 98.31 181 PHE A N 1
ATOM 1406 C CA . PHE A 1 181 ? -6.191 -0.83 -15.727 1 98.31 181 PHE A CA 1
ATOM 1407 C C . PHE A 1 181 ? -4.742 -0.925 -16.188 1 98.31 181 PHE A C 1
ATOM 1409 O O . PHE A 1 181 ? -4.324 -1.95 -16.734 1 98.31 181 PHE A O 1
ATOM 1416 N N . ASP A 1 182 ? -3.988 0.075 -15.875 1 96.5 182 ASP A N 1
ATOM 1417 C CA . ASP A 1 182 ? -2.633 0.134 -16.406 1 96.5 182 ASP A CA 1
ATOM 1418 C C . ASP A 1 182 ? -1.626 -0.465 -15.43 1 96.5 182 ASP A C 1
ATOM 1420 O O . ASP A 1 182 ? -0.527 -0.861 -15.828 1 96.5 182 ASP A O 1
ATOM 1424 N N . PHE A 1 183 ? -1.985 -0.557 -14.148 1 97.25 183 PHE A N 1
ATOM 1425 C CA . PHE A 1 183 ? -0.945 -0.944 -13.203 1 97.25 183 PHE A CA 1
ATOM 1426 C C . PHE A 1 183 ? -1.413 -2.098 -12.328 1 97.25 183 PHE A C 1
ATOM 1428 O O . PHE A 1 183 ? -0.833 -3.186 -12.359 1 97.25 183 PHE A O 1
ATOM 1435 N N . ASP A 1 184 ? -2.506 -1.904 -11.578 1 98.06 184 ASP A N 1
ATOM 1436 C CA . ASP A 1 184 ? -2.967 -2.943 -10.664 1 98.06 184 ASP A CA 1
ATOM 1437 C C . ASP A 1 184 ? -3.25 -4.246 -11.414 1 98.06 184 ASP A C 1
ATOM 1439 O O . ASP A 1 184 ? -2.945 -5.332 -10.914 1 98.06 184 ASP A O 1
ATOM 1443 N N . PHE A 1 185 ? -3.773 -4.078 -12.578 1 97.12 185 PHE A N 1
ATOM 1444 C CA . PHE A 1 185 ? -4.164 -5.211 -13.414 1 97.12 185 PHE A CA 1
ATOM 1445 C C . PHE A 1 185 ? -2.957 -6.078 -13.75 1 97.12 185 PHE A C 1
ATOM 1447 O O . PHE A 1 185 ? -3.025 -7.305 -13.664 1 97.12 185 PHE A O 1
ATOM 1454 N N . GLU A 1 186 ? -1.888 -5.5 -14.031 1 95.12 186 GLU A N 1
ATOM 1455 C CA . GLU A 1 186 ? -0.689 -6.227 -14.445 1 95.12 186 GLU A CA 1
ATOM 1456 C C . GLU A 1 186 ? 0.144 -6.648 -13.242 1 95.12 186 GLU A C 1
ATOM 1458 O O . GLU A 1 186 ? 0.605 -7.789 -13.172 1 95.12 186 GLU A O 1
ATOM 1463 N N . TRP A 1 187 ? 0.253 -5.773 -12.266 1 96.38 187 TRP A N 1
ATOM 1464 C CA . TRP A 1 187 ? 1.208 -6.012 -11.195 1 96.38 187 TRP A CA 1
ATOM 1465 C C . TRP A 1 187 ? 0.505 -6.547 -9.953 1 96.38 187 TRP A C 1
ATOM 1467 O O . TRP A 1 187 ? 1.15 -6.836 -8.938 1 96.38 187 TRP A O 1
ATOM 1477 N N . ALA A 1 188 ? -0.813 -6.609 -10 1 97 188 ALA A N 1
ATOM 1478 C CA . ALA A 1 188 ? -1.702 -7.273 -9.055 1 97 188 ALA A CA 1
ATOM 1479 C C . ALA A 1 188 ? -1.661 -6.59 -7.691 1 97 188 ALA A C 1
ATOM 1481 O O . ALA A 1 188 ? -1.993 -7.199 -6.672 1 97 188 ALA A O 1
ATOM 1482 N N . ASP A 1 189 ? -1.119 -5.395 -7.59 1 96.88 189 ASP A N 1
ATOM 1483 C CA . ASP A 1 189 ? -1.133 -4.586 -6.375 1 96.88 189 ASP A CA 1
ATOM 1484 C C . ASP A 1 189 ? -1.062 -3.096 -6.707 1 96.88 189 ASP A C 1
ATOM 1486 O O . ASP A 1 189 ? -0.948 -2.721 -7.875 1 96.88 189 ASP A O 1
ATOM 1490 N N . ILE A 1 190 ? -1.201 -2.26 -5.723 1 97.12 190 ILE A N 1
ATOM 1491 C CA . ILE A 1 190 ? -1.299 -0.817 -5.918 1 97.12 190 ILE A CA 1
ATOM 1492 C C . ILE A 1 190 ? 0.082 -0.244 -6.227 1 97.12 190 ILE A C 1
ATOM 1494 O O . ILE A 1 190 ? 1.1 -0.796 -5.805 1 97.12 190 ILE A O 1
ATOM 1498 N N . PRO A 1 191 ? 0.128 0.895 -6.906 1 97.69 191 PRO A N 1
ATOM 1499 C CA . PRO A 1 191 ? 1.396 1.521 -7.289 1 97.69 191 PRO A CA 1
ATOM 1500 C C . PRO A 1 191 ? 2.248 1.908 -6.082 1 97.69 191 PRO A C 1
ATOM 1502 O O . PRO A 1 191 ? 3.477 1.961 -6.184 1 97.69 191 PRO A O 1
ATOM 1505 N N . ALA A 1 192 ? 1.679 2.066 -4.93 1 97.06 192 ALA A N 1
ATOM 1506 C CA . ALA A 1 192 ? 2.396 2.576 -3.764 1 97.06 192 ALA A CA 1
ATOM 1507 C C . ALA A 1 192 ? 3.355 1.528 -3.207 1 97.06 192 ALA A C 1
ATOM 1509 O O . ALA A 1 192 ? 4.324 1.866 -2.523 1 97.06 192 ALA A O 1
ATOM 1510 N N . VAL A 1 193 ? 3.102 0.219 -3.516 1 97.62 193 VAL A N 1
ATOM 1511 C CA . VAL A 1 193 ? 3.963 -0.82 -2.961 1 97.62 193 VAL A CA 1
ATOM 1512 C C . VAL A 1 193 ? 4.867 -1.38 -4.055 1 97.62 193 VAL A C 1
ATOM 1514 O O . VAL A 1 193 ? 5.797 -2.141 -3.771 1 97.62 193 VAL A O 1
ATOM 1517 N N . THR A 1 194 ? 4.656 -1.032 -5.266 1 97.88 194 THR A N 1
ATOM 1518 C CA . THR A 1 194 ? 5.301 -1.676 -6.406 1 97.88 194 THR A CA 1
ATOM 1519 C C . THR A 1 194 ? 6.559 -0.917 -6.816 1 97.88 194 THR A C 1
ATOM 1521 O O . THR A 1 194 ? 6.547 0.311 -6.914 1 97.88 194 THR A O 1
ATOM 1524 N N . SER A 1 195 ? 7.629 -1.631 -7.117 1 96.94 195 SER A N 1
ATOM 1525 C CA . SER A 1 195 ? 8.922 -1.081 -7.512 1 96.94 195 SER A CA 1
ATOM 1526 C C . SER A 1 195 ? 8.867 -0.506 -8.922 1 96.94 195 SER A C 1
ATOM 1528 O O . SER A 1 195 ? 8.406 -1.171 -9.852 1 96.94 195 SER A O 1
ATOM 1530 N N . LEU A 1 196 ? 9.352 0.716 -9.039 1 96.94 196 LEU A N 1
ATOM 1531 C CA . LEU A 1 196 ? 9.508 1.28 -10.375 1 96.94 196 LEU A CA 1
ATOM 1532 C C . LEU A 1 196 ? 10.609 0.562 -11.141 1 96.94 196 LEU A C 1
ATOM 1534 O O . LEU A 1 196 ? 10.422 0.181 -12.297 1 96.94 196 LEU A O 1
ATOM 1538 N N . LYS A 1 197 ? 11.734 0.332 -10.539 1 93.75 197 LYS A N 1
ATOM 1539 C CA . LYS A 1 197 ? 12.891 -0.266 -11.203 1 93.75 197 LYS A CA 1
ATOM 1540 C C . LYS A 1 197 ? 12.555 -1.656 -11.734 1 93.75 197 LYS A C 1
ATOM 1542 O O . LYS A 1 197 ? 13.008 -2.035 -12.82 1 93.75 197 LYS A O 1
ATOM 1547 N N . SER A 1 198 ? 11.797 -2.359 -11 1 90.94 198 SER A N 1
ATOM 1548 C CA . SER A 1 198 ? 11.516 -3.742 -11.375 1 90.94 198 SER A CA 1
ATOM 1549 C C . SER A 1 198 ? 10.508 -3.814 -12.516 1 90.94 198 SER A C 1
ATOM 1551 O O . SER A 1 198 ? 10.477 -4.793 -13.266 1 90.94 198 SER A O 1
ATOM 1553 N N . THR A 1 199 ? 9.672 -2.828 -12.641 1 91.31 199 THR A N 1
ATOM 1554 C CA . THR A 1 199 ? 8.617 -2.881 -13.648 1 91.31 199 THR A CA 1
ATOM 1555 C C . THR A 1 199 ? 9.078 -2.229 -14.953 1 91.31 199 THR A C 1
ATOM 1557 O O . THR A 1 199 ? 8.5 -2.48 -16.016 1 91.31 199 THR A O 1
ATOM 1560 N N . THR A 1 200 ? 10.078 -1.401 -14.898 1 91 200 THR A N 1
ATOM 1561 C CA . THR A 1 200 ? 10.508 -0.578 -16.016 1 91 200 THR A CA 1
ATOM 1562 C C . THR A 1 200 ? 10.938 -1.449 -17.203 1 91 200 THR A C 1
ATOM 1564 O O . THR A 1 200 ? 10.508 -1.223 -18.328 1 91 200 THR A O 1
ATOM 1567 N N . PRO A 1 201 ? 11.68 -2.504 -16.953 1 84.38 201 PRO A N 1
ATOM 1568 C CA . PRO A 1 201 ? 12.109 -3.299 -18.094 1 84.38 201 PRO A CA 1
ATOM 1569 C C . PRO A 1 201 ? 10.945 -3.92 -18.859 1 84.38 201 PRO A C 1
ATOM 1571 O O . PRO A 1 201 ? 10.984 -4.02 -20.094 1 84.38 201 PRO A O 1
ATOM 1574 N N . ILE A 1 202 ? 9.984 -4.371 -18.172 1 83.69 202 ILE A N 1
ATOM 1575 C CA . ILE A 1 202 ? 8.812 -4.992 -18.797 1 83.69 202 ILE A CA 1
ATOM 1576 C C . ILE A 1 202 ? 8.047 -3.949 -19.609 1 83.69 202 ILE A C 1
ATOM 1578 O O . ILE A 1 202 ? 7.543 -4.25 -20.688 1 83.69 202 ILE A O 1
ATOM 1582 N N . GLN A 1 203 ? 8.016 -2.775 -19.094 1 77.19 203 GLN A N 1
ATOM 1583 C CA . GLN A 1 203 ? 7.305 -1.688 -19.75 1 77.19 203 GLN A CA 1
ATOM 1584 C C . GLN A 1 203 ? 8.008 -1.274 -21.047 1 77.19 203 GLN A C 1
ATOM 1586 O O . GLN A 1 203 ? 7.395 -0.656 -21.922 1 77.19 203 GLN A O 1
ATOM 1591 N N . LEU A 1 204 ? 9.281 -1.684 -21.141 1 74.56 204 LEU A N 1
ATOM 1592 C CA . LEU A 1 204 ? 10.086 -1.226 -22.266 1 74.56 204 LEU A CA 1
ATOM 1593 C C . LEU A 1 204 ? 10.227 -2.322 -23.328 1 74.56 204 LEU A C 1
ATOM 1595 O O . LEU A 1 204 ? 10.75 -2.082 -24.406 1 74.56 204 LEU A O 1
ATOM 1599 N N . ILE A 1 205 ? 9.742 -3.469 -22.922 1 74.25 205 ILE A N 1
ATOM 1600 C CA . ILE A 1 205 ? 9.852 -4.566 -23.891 1 74.25 205 ILE A CA 1
ATOM 1601 C C . ILE A 1 205 ? 8.977 -4.273 -25.109 1 74.25 205 ILE A C 1
ATOM 1603 O O . ILE A 1 205 ? 7.891 -3.699 -24.969 1 74.25 205 ILE A O 1
ATOM 1607 N N . SER A 1 206 ? 9.57 -4.633 -26.234 1 66.06 206 SER A N 1
ATOM 1608 C CA . SER A 1 206 ? 8.859 -4.441 -27.5 1 66.06 206 SER A CA 1
ATOM 1609 C C . SER A 1 206 ? 7.48 -5.098 -27.453 1 66.06 206 SER A C 1
ATOM 1611 O O . SER A 1 206 ? 7.32 -6.18 -26.891 1 66.06 206 SER A O 1
ATOM 1613 N N . ALA A 1 207 ? 6.598 -4.352 -27.938 1 66.69 207 ALA A N 1
ATOM 1614 C CA . ALA A 1 207 ? 5.227 -4.844 -28 1 66.69 207 ALA A CA 1
ATOM 1615 C C . ALA A 1 207 ? 5.051 -5.852 -29.125 1 66.69 207 ALA A C 1
ATOM 1617 O O . ALA A 1 207 ? 3.932 -6.281 -29.422 1 66.69 207 ALA A O 1
ATOM 1618 N N . THR A 1 208 ? 6.117 -6.215 -29.656 1 65.75 208 THR A N 1
ATOM 1619 C CA . THR A 1 208 ? 6.012 -7.129 -30.797 1 65.75 208 THR A CA 1
ATOM 1620 C C . THR A 1 208 ? 5.379 -8.453 -30.359 1 65.75 208 THR A C 1
ATOM 1622 O O . THR A 1 208 ? 5.77 -9.031 -29.344 1 65.75 208 THR A O 1
ATOM 1625 N N . GLY A 1 209 ? 4.387 -8.82 -31.094 1 72.5 209 GLY A N 1
ATOM 1626 C CA . GLY A 1 209 ? 3.664 -10.062 -30.859 1 72.5 209 GLY A CA 1
ATOM 1627 C C . GLY A 1 209 ? 2.455 -9.883 -29.953 1 72.5 209 GLY A C 1
ATOM 1628 O O . GLY A 1 209 ? 1.588 -10.758 -29.891 1 72.5 209 GLY A O 1
ATOM 1629 N N . GLY A 1 210 ? 2.387 -8.867 -29.25 1 81.94 210 GLY A N 1
ATOM 1630 C CA . GLY A 1 210 ? 1.183 -8.508 -28.516 1 81.94 210 GLY A CA 1
ATOM 1631 C C . GLY A 1 210 ? 0.987 -9.328 -27.25 1 81.94 210 GLY A C 1
ATOM 1632 O O . GLY A 1 210 ? 1.812 -10.188 -26.922 1 81.94 210 GLY A O 1
ATOM 1633 N N . ASN A 1 211 ? -0.012 -9.031 -26.422 1 91.06 211 ASN A N 1
ATOM 1634 C CA . ASN A 1 211 ? -0.501 -9.836 -25.312 1 91.06 211 ASN A CA 1
ATOM 1635 C C . ASN A 1 211 ? -1.555 -10.844 -25.766 1 91.06 211 ASN A C 1
ATOM 1637 O O . ASN A 1 211 ? -2.633 -10.453 -26.219 1 91.06 211 ASN A O 1
ATOM 1641 N N . LEU A 1 212 ? -1.242 -12.141 -25.688 1 95.5 212 LEU A N 1
ATOM 1642 C CA . LEU A 1 212 ? -2.096 -13.18 -26.25 1 95.5 212 LEU A CA 1
ATOM 1643 C C . LEU A 1 212 ? -2.984 -13.805 -25.188 1 95.5 212 LEU A C 1
ATOM 1645 O O . LEU A 1 212 ? -2.508 -14.57 -24.344 1 95.5 212 LEU A O 1
ATOM 1649 N N . PHE A 1 213 ? -4.234 -13.445 -25.266 1 96.38 213 PHE A N 1
ATOM 1650 C CA . PHE A 1 213 ? -5.234 -14.047 -24.391 1 96.38 213 PHE A CA 1
ATOM 1651 C C . PHE A 1 213 ? -5.613 -15.438 -24.875 1 96.38 213 PHE A C 1
ATOM 1653 O O . PHE A 1 213 ? -6.223 -15.586 -25.938 1 96.38 213 PHE A O 1
ATOM 1660 N N . VAL A 1 214 ? -5.301 -16.484 -24.094 1 96.19 214 VAL A N 1
ATOM 1661 C CA . VAL A 1 214 ? -5.469 -17.875 -24.516 1 96.19 214 VAL A CA 1
ATOM 1662 C C . VAL A 1 214 ? -6.934 -18.281 -24.375 1 96.19 214 VAL A C 1
ATOM 1664 O O . VAL A 1 214 ? -7.512 -18.156 -23.281 1 96.19 214 VAL A O 1
ATOM 1667 N N . THR A 1 215 ? -7.496 -18.75 -25.422 1 95.06 215 THR A N 1
ATOM 1668 C CA . THR A 1 215 ? -8.883 -19.219 -25.438 1 95.06 215 THR A CA 1
ATOM 1669 C C . THR A 1 215 ? -8.961 -20.688 -25.875 1 95.06 215 THR A C 1
ATOM 1671 O O . THR A 1 215 ? -10.047 -21.188 -26.156 1 95.06 215 THR A O 1
ATOM 1674 N N . ASP A 1 216 ? -7.82 -21.297 -25.953 1 95.94 216 ASP A N 1
ATOM 1675 C CA . ASP A 1 216 ? -7.738 -22.688 -26.391 1 95.94 216 ASP A CA 1
ATOM 1676 C C . ASP A 1 216 ? -8.539 -23.594 -25.469 1 95.94 216 ASP A C 1
ATOM 1678 O O . ASP A 1 216 ? -8.438 -23.484 -24.234 1 95.94 216 ASP A O 1
ATOM 1682 N N . GLN A 1 217 ? -9.289 -24.484 -26.078 1 95.19 217 GLN A N 1
ATOM 1683 C CA . GLN A 1 217 ? -10.18 -25.328 -25.297 1 95.19 217 GLN A CA 1
ATOM 1684 C C . GLN A 1 217 ? -9.43 -26.531 -24.719 1 95.19 217 GLN A C 1
ATOM 1686 O O . GLN A 1 217 ? -9.969 -27.266 -23.906 1 95.19 217 GLN A O 1
ATOM 1691 N N . GLY A 1 218 ? -8.141 -26.703 -25.094 1 96 218 GLY A N 1
ATOM 1692 C CA . GLY A 1 218 ? -7.246 -27.625 -24.406 1 96 218 GLY A CA 1
ATOM 1693 C C . GLY A 1 218 ? -6.551 -27 -23.219 1 96 218 GLY A C 1
ATOM 1694 O O . GLY A 1 218 ? -5.828 -27.672 -22.484 1 96 218 GLY A O 1
ATOM 1695 N N . GLY A 1 219 ? -6.801 -25.703 -23.031 1 96.38 219 GLY A N 1
ATOM 1696 C CA . GLY A 1 219 ? -6.234 -24.969 -21.906 1 96.38 219 GLY A CA 1
ATOM 1697 C C . GLY A 1 219 ? -4.84 -24.438 -22.188 1 96.38 219 GLY A C 1
ATOM 1698 O O . GLY A 1 219 ? -4.133 -24.953 -23.062 1 96.38 219 GLY A O 1
ATOM 1699 N N . PHE A 1 220 ? -4.441 -23.422 -21.469 1 97.31 220 PHE A N 1
ATOM 1700 C CA . PHE A 1 220 ? -3.104 -22.844 -21.578 1 97.31 220 PHE A CA 1
ATOM 1701 C C . PHE A 1 220 ? -2.051 -23.844 -21.125 1 97.31 220 PHE A C 1
ATOM 1703 O O . PHE A 1 220 ? -0.869 -23.703 -21.453 1 97.31 220 PHE A O 1
ATOM 1710 N N . LYS A 1 221 ? -2.414 -24.859 -20.328 1 96.5 221 LYS A N 1
ATOM 1711 C CA . LYS A 1 221 ? -1.517 -25.906 -19.844 1 96.5 221 LYS A CA 1
ATOM 1712 C C . LYS A 1 221 ? -0.847 -26.641 -21 1 96.5 221 LYS A C 1
ATOM 1714 O O . LYS A 1 221 ? 0.17 -27.312 -20.812 1 96.5 221 LYS A O 1
ATOM 1719 N N . ARG A 1 222 ? -1.431 -26.516 -22.172 1 96.31 222 ARG A N 1
ATOM 1720 C CA . ARG A 1 222 ? -0.829 -27.109 -23.375 1 96.31 222 ARG A CA 1
ATOM 1721 C C . ARG A 1 222 ? 0.572 -26.547 -23.609 1 96.31 222 ARG A C 1
ATOM 1723 O O . ARG A 1 222 ? 1.36 -27.141 -24.344 1 96.31 222 ARG A O 1
ATOM 1730 N N . ILE A 1 223 ? 0.863 -25.438 -22.953 1 95.69 223 ILE A N 1
ATOM 1731 C CA . ILE A 1 223 ? 2.186 -24.828 -23.078 1 95.69 223 ILE A CA 1
ATOM 1732 C C . ILE A 1 223 ? 3.248 -25.797 -22.578 1 95.69 223 ILE A C 1
ATOM 1734 O O . ILE A 1 223 ? 4.418 -25.703 -22.953 1 95.69 223 ILE A O 1
ATOM 1738 N N . PHE A 1 224 ? 2.852 -26.781 -21.766 1 95.25 224 PHE A N 1
ATOM 1739 C CA . PHE A 1 224 ? 3.791 -27.734 -21.172 1 95.25 224 PHE A CA 1
ATOM 1740 C C . PHE A 1 224 ? 3.959 -28.953 -22.062 1 95.25 224 PHE A C 1
ATOM 1742 O O . PHE A 1 224 ? 4.723 -29.859 -21.734 1 95.25 224 PHE A O 1
ATOM 1749 N N . GLU A 1 225 ? 3.326 -29 -23.188 1 92.44 225 GLU A N 1
ATOM 1750 C CA . GLU A 1 225 ? 3.373 -30.141 -24.094 1 92.44 225 GLU A CA 1
ATOM 1751 C C . GLU A 1 225 ? 4.777 -30.359 -24.641 1 92.44 225 GLU A C 1
ATOM 1753 O O . GLU A 1 225 ? 5.109 -31.453 -25.109 1 92.44 225 GLU A O 1
ATOM 1758 N N . GLU A 1 226 ? 5.559 -29.328 -24.594 1 88.75 226 GLU A N 1
ATOM 1759 C CA . GLU A 1 226 ? 6.938 -29.484 -25.047 1 88.75 226 GLU A CA 1
ATOM 1760 C C . GLU A 1 226 ? 7.855 -29.891 -23.906 1 88.75 226 GLU A C 1
ATOM 1762 O O . GLU A 1 226 ? 9 -30.281 -24.125 1 88.75 226 GLU A O 1
ATOM 1767 N N . ILE A 1 227 ? 7.367 -29.859 -22.75 1 88.88 227 ILE A N 1
ATOM 1768 C CA . ILE A 1 227 ? 8.18 -30.062 -21.562 1 88.88 227 ILE A CA 1
ATOM 1769 C C . ILE A 1 227 ? 7.906 -31.438 -20.969 1 88.88 227 ILE A C 1
ATOM 1771 O O . ILE A 1 227 ? 8.828 -32.125 -20.547 1 88.88 227 ILE A O 1
ATOM 1775 N N . THR A 1 228 ? 6.762 -32 -21.094 1 87.25 228 THR A N 1
ATOM 1776 C CA . THR A 1 228 ? 6.332 -33.062 -20.203 1 87.25 228 THR A CA 1
ATOM 1777 C C . THR A 1 228 ? 6.285 -34.406 -20.953 1 87.25 228 THR A C 1
ATOM 1779 O O . THR A 1 228 ? 6.133 -35.469 -20.344 1 87.25 228 THR A O 1
ATOM 1782 N N . PRO A 1 229 ? 6.426 -34.375 -22.328 1 85.38 229 PRO A N 1
ATOM 1783 C CA . PRO A 1 229 ? 6.215 -35.656 -23 1 85.38 229 PRO A CA 1
ATOM 1784 C C . PRO A 1 229 ? 7.121 -36.75 -22.469 1 85.38 229 PRO A C 1
ATOM 1786 O O . PRO A 1 229 ? 6.68 -37.906 -22.297 1 85.38 229 PRO A O 1
ATOM 1789 N N . TRP A 1 230 ? 8.312 -36.5 -22.156 1 85.56 230 TRP A N 1
ATOM 1790 C CA . TRP A 1 230 ? 9.242 -37.531 -21.672 1 85.56 230 TRP A CA 1
ATOM 1791 C C . TRP A 1 230 ? 8.781 -38.125 -20.359 1 85.56 230 TRP A C 1
ATOM 1793 O O . TRP A 1 230 ? 9 -39.281 -20.078 1 85.56 230 TRP A O 1
ATOM 1803 N N . LEU A 1 231 ? 8.07 -37.344 -19.594 1 87.31 231 LEU A N 1
ATOM 1804 C CA . LEU A 1 231 ? 7.586 -37.781 -18.281 1 87.31 231 LEU A CA 1
ATOM 1805 C C . LEU A 1 231 ? 6.48 -38.812 -18.406 1 87.31 231 LEU A C 1
ATOM 1807 O O . LEU A 1 231 ? 6.172 -39.531 -17.438 1 87.31 231 LEU A O 1
ATOM 1811 N N . MET A 1 232 ? 5.875 -38.875 -19.562 1 81.44 232 MET A N 1
ATOM 1812 C CA . MET A 1 232 ? 4.75 -39.781 -19.797 1 81.44 232 MET A CA 1
ATOM 1813 C C . MET A 1 232 ? 5.23 -41.094 -20.359 1 81.44 232 MET A C 1
ATOM 1815 O O . MET A 1 232 ? 4.465 -42.062 -20.422 1 81.44 232 MET A O 1
ATOM 1819 N N . MET A 1 233 ? 6.469 -41.156 -20.641 1 82.81 233 MET A N 1
ATOM 1820 C CA . MET A 1 233 ? 7.031 -42.406 -21.188 1 82.81 233 MET A CA 1
ATOM 1821 C C . MET A 1 233 ? 7.199 -43.438 -20.109 1 82.81 233 MET A C 1
ATOM 1823 O O . MET A 1 233 ? 7.469 -43.125 -18.953 1 82.81 233 MET A O 1
ATOM 1827 N N . ASP A 1 234 ? 7.137 -44.656 -20.422 1 77.56 234 ASP A N 1
ATOM 1828 C CA . ASP A 1 234 ? 7.105 -45.781 -19.516 1 77.56 234 ASP A CA 1
ATOM 1829 C C . ASP A 1 234 ? 8.312 -45.781 -18.578 1 77.56 234 ASP A C 1
ATOM 1831 O O . ASP A 1 234 ? 8.172 -45.969 -17.359 1 77.56 234 ASP A O 1
ATOM 1835 N N . PRO A 1 235 ? 9.461 -45.5 -19.031 1 74.75 235 PRO A N 1
ATOM 1836 C CA . PRO A 1 235 ? 10.617 -45.531 -18.141 1 74.75 235 PRO A CA 1
ATOM 1837 C C . PRO A 1 235 ? 10.578 -44.406 -17.094 1 74.75 235 PRO A C 1
ATOM 1839 O O . PRO A 1 235 ? 11.305 -44.469 -16.094 1 74.75 235 PRO A O 1
ATOM 1842 N N . TYR A 1 236 ? 9.688 -43.438 -17.359 1 77.5 236 TYR A N 1
ATOM 1843 C CA . TYR A 1 236 ? 9.82 -42.219 -16.547 1 77.5 236 TYR A CA 1
ATOM 1844 C C . TYR A 1 236 ? 8.508 -41.906 -15.844 1 77.5 236 TYR A C 1
ATOM 1846 O O . TYR A 1 236 ? 8.445 -40.969 -15.031 1 77.5 236 TYR A O 1
ATOM 1854 N N . LYS A 1 237 ? 7.523 -42.656 -16.109 1 73.38 237 LYS A N 1
ATOM 1855 C CA . LYS A 1 237 ? 6.176 -42.344 -15.641 1 73.38 237 LYS A CA 1
ATOM 1856 C C . LYS A 1 237 ? 6.129 -42.281 -14.117 1 73.38 237 LYS A C 1
ATOM 1858 O O . LYS A 1 237 ? 5.277 -41.594 -13.539 1 73.38 237 LYS A O 1
ATOM 1863 N N . ASN A 1 238 ? 7.121 -42.906 -13.539 1 81.44 238 ASN A N 1
ATOM 1864 C CA . ASN A 1 238 ? 7.113 -42.969 -12.086 1 81.44 238 ASN A CA 1
ATOM 1865 C C . ASN A 1 238 ? 7.855 -41.781 -11.469 1 81.44 238 ASN A C 1
ATOM 1867 O O . ASN A 1 238 ? 7.918 -41.656 -10.242 1 81.44 238 ASN A O 1
ATOM 1871 N N . HIS A 1 239 ? 8.242 -40.906 -12.305 1 90.25 239 HIS A N 1
ATOM 1872 C CA . HIS A 1 239 ? 8.969 -39.75 -11.812 1 90.25 239 HIS A CA 1
ATOM 1873 C C . HIS A 1 239 ? 8.016 -38.719 -11.211 1 90.25 239 HIS A C 1
ATOM 1875 O O . HIS A 1 239 ? 8.391 -37.969 -10.305 1 90.25 239 HIS A O 1
ATOM 1881 N N . LEU A 1 240 ? 6.82 -38.625 -11.703 1 94.44 240 LEU A N 1
ATOM 1882 C CA . LEU A 1 240 ? 5.84 -37.656 -11.25 1 94.44 240 LEU A CA 1
ATOM 1883 C C . LEU A 1 240 ? 4.859 -38.281 -10.266 1 94.44 240 LEU A C 1
ATOM 1885 O O . LEU A 1 240 ? 4.109 -39.188 -10.625 1 94.44 240 LEU A O 1
ATOM 1889 N N . ARG A 1 241 ? 4.965 -37.844 -9.039 1 95.62 241 ARG A N 1
ATOM 1890 C CA . ARG A 1 241 ? 4.07 -38.281 -7.977 1 95.62 241 ARG A CA 1
ATOM 1891 C C . ARG A 1 241 ? 3.029 -37.219 -7.641 1 95.62 241 ARG A C 1
ATOM 1893 O O . ARG A 1 241 ? 3.344 -36.219 -6.988 1 95.62 241 ARG A O 1
ATOM 1900 N N . LEU A 1 242 ? 1.745 -37.469 -8.023 1 95.75 242 LEU A N 1
ATOM 1901 C CA . LEU A 1 242 ? 0.652 -36.562 -7.754 1 95.75 242 LEU A CA 1
ATOM 1902 C C . LEU A 1 242 ? -0.015 -36.875 -6.418 1 95.75 242 LEU A C 1
ATOM 1904 O O . LEU A 1 242 ? 0.268 -37.906 -5.809 1 95.75 242 LEU A O 1
ATOM 1908 N N . ASN A 1 243 ? -0.812 -36 -5.918 1 97.69 243 ASN A N 1
ATOM 1909 C CA . ASN A 1 243 ? -1.558 -36.125 -4.672 1 97.69 243 ASN A CA 1
ATOM 1910 C C . ASN A 1 243 ? -0.626 -36.375 -3.482 1 97.69 243 ASN A C 1
ATOM 1912 O O . ASN A 1 243 ? -0.92 -37.188 -2.604 1 97.69 243 ASN A O 1
ATOM 1916 N N . LYS A 1 244 ? 0.574 -35.75 -3.541 1 97.75 244 LYS A N 1
ATOM 1917 C CA . LYS A 1 244 ? 1.561 -35.812 -2.467 1 97.75 244 LYS A CA 1
ATOM 1918 C C . LYS A 1 244 ? 1.863 -34.406 -1.907 1 97.75 244 LYS A C 1
ATOM 1920 O O . LYS A 1 244 ? 2.664 -33.688 -2.479 1 97.75 244 LYS A O 1
ATOM 1925 N N . THR A 1 245 ? 1.251 -34.125 -0.749 1 98.5 245 THR A N 1
ATOM 1926 C CA . THR A 1 245 ? 1.46 -32.844 -0.121 1 98.5 245 THR A CA 1
ATOM 1927 C C . THR A 1 245 ? 2.682 -32.875 0.794 1 98.5 245 THR A C 1
ATOM 1929 O O . THR A 1 245 ? 2.672 -33.531 1.827 1 98.5 245 THR A O 1
ATOM 1932 N N . VAL A 1 246 ? 3.699 -32.219 0.407 1 98.81 246 VAL A N 1
ATOM 1933 C CA . VAL A 1 246 ? 4.918 -32.156 1.207 1 98.81 246 VAL A CA 1
ATOM 1934 C C . VAL A 1 246 ? 4.684 -31.281 2.441 1 98.81 246 VAL A C 1
ATOM 1936 O O . VAL A 1 246 ? 4.191 -30.156 2.334 1 98.81 246 VAL A O 1
ATOM 1939 N N . VAL A 1 247 ? 5.055 -31.766 3.633 1 98.56 247 VAL A N 1
ATOM 1940 C CA . VAL A 1 247 ? 4.801 -31.031 4.867 1 98.56 247 VAL A CA 1
ATOM 1941 C C . VAL A 1 247 ? 6.117 -30.797 5.605 1 98.56 247 VAL A C 1
ATOM 1943 O O . VAL A 1 247 ? 6.176 -29.984 6.535 1 98.56 247 VAL A O 1
ATOM 1946 N N . SER A 1 248 ? 7.184 -31.484 5.145 1 98.69 248 SER A N 1
ATOM 1947 C CA . SER A 1 248 ? 8.469 -31.297 5.816 1 98.69 248 SER A CA 1
ATOM 1948 C C . SER A 1 248 ? 9.625 -31.609 4.883 1 98.69 248 SER A C 1
ATOM 1950 O O . SER A 1 248 ? 9.539 -32.531 4.059 1 98.69 248 SER A O 1
ATOM 1952 N N . ILE A 1 249 ? 10.695 -30.875 4.973 1 98.81 249 ILE A N 1
ATOM 1953 C CA . ILE A 1 249 ? 11.961 -31.109 4.285 1 98.81 249 ILE A CA 1
ATOM 1954 C C . ILE A 1 249 ? 13.109 -31.078 5.289 1 98.81 249 ILE A C 1
ATOM 1956 O O . ILE A 1 249 ? 13.352 -30.047 5.93 1 98.81 249 ILE A O 1
ATOM 1960 N N . VAL A 1 250 ? 13.781 -32.156 5.438 1 98.56 250 VAL A N 1
ATOM 1961 C CA . VAL A 1 250 ? 14.883 -32.312 6.379 1 98.56 250 VAL A CA 1
ATOM 1962 C C . VAL A 1 250 ? 16.203 -32.406 5.621 1 98.56 250 VAL A C 1
ATOM 1964 O O . VAL A 1 250 ? 16.406 -33.312 4.809 1 98.56 250 VAL A O 1
ATOM 1967 N N . ASP A 1 251 ? 17.031 -31.453 5.785 1 98.31 251 ASP A N 1
ATOM 1968 C CA . ASP A 1 251 ? 18.391 -31.5 5.262 1 98.31 251 ASP A CA 1
ATOM 1969 C C . ASP A 1 251 ? 19.328 -32.156 6.254 1 98.31 251 ASP A C 1
ATOM 1971 O O . ASP A 1 251 ? 19.625 -31.609 7.312 1 98.31 251 ASP A O 1
ATOM 1975 N N . LYS A 1 252 ? 19.891 -33.281 5.887 1 96.81 252 LYS A N 1
ATOM 1976 C CA . LYS A 1 252 ? 20.781 -34.062 6.734 1 96.81 252 LYS A CA 1
ATOM 1977 C C . LYS A 1 252 ? 22.234 -33.844 6.344 1 96.81 252 LYS A C 1
ATOM 1979 O O . LYS A 1 252 ? 23.062 -34.75 6.504 1 96.81 252 LYS A O 1
ATOM 1984 N N . SER A 1 253 ? 22.469 -32.781 5.773 1 94.25 253 SER A N 1
ATOM 1985 C CA . SER A 1 253 ? 23.812 -32.406 5.355 1 94.25 253 SER A CA 1
ATOM 1986 C C . SER A 1 253 ? 24.438 -33.469 4.473 1 94.25 253 SER A C 1
ATOM 1988 O O . SER A 1 253 ? 23.906 -33.812 3.414 1 94.25 253 SER A O 1
ATOM 1990 N N . SER A 1 254 ? 25.484 -34.188 4.945 1 90.94 254 SER A N 1
ATOM 1991 C CA . SER A 1 254 ? 26.203 -35.125 4.125 1 90.94 254 SER A CA 1
ATOM 1992 C C . SER A 1 254 ? 25.344 -36.344 3.795 1 90.94 254 SER A C 1
ATOM 1994 O O . SER A 1 254 ? 25.641 -37.094 2.855 1 90.94 254 SER A O 1
ATOM 1996 N N . ASN A 1 255 ? 24.25 -36.5 4.457 1 93.06 255 ASN A N 1
ATOM 1997 C CA . ASN A 1 255 ? 23.359 -37.656 4.227 1 93.06 255 ASN A CA 1
ATOM 1998 C C . ASN A 1 255 ? 22.188 -37.281 3.328 1 93.06 255 ASN A C 1
ATOM 2000 O O . ASN A 1 255 ? 21.219 -38.031 3.229 1 93.06 255 ASN A O 1
ATOM 2004 N N . GLY A 1 256 ? 22.25 -36.156 2.779 1 97.25 256 GLY A N 1
ATOM 2005 C CA . GLY A 1 256 ? 21.266 -35.75 1.794 1 97.25 256 GLY A CA 1
ATOM 2006 C C . GLY A 1 256 ? 20.031 -35.125 2.41 1 97.25 256 GLY A C 1
ATOM 2007 O O . GLY A 1 256 ? 20.125 -34.406 3.426 1 97.25 256 GLY A O 1
ATOM 2008 N N . VAL A 1 257 ? 18.844 -35.25 1.643 1 98.56 257 VAL A N 1
ATOM 2009 C CA . VAL A 1 257 ? 17.609 -34.594 2.072 1 98.56 257 VAL A CA 1
ATOM 2010 C C . VAL A 1 257 ? 16.484 -35.625 2.191 1 98.56 257 VAL A C 1
ATOM 2012 O O . VAL A 1 257 ? 16.516 -36.688 1.531 1 98.56 257 VAL A O 1
ATOM 2015 N N . GLU A 1 258 ? 15.594 -35.344 3.047 1 98.62 258 GLU A N 1
ATOM 2016 C CA . GLU A 1 258 ? 14.367 -36.125 3.227 1 98.62 258 GLU A CA 1
ATOM 2017 C C . GLU A 1 258 ? 13.133 -35.25 3.064 1 98.62 258 GLU A C 1
ATOM 2019 O O . GLU A 1 258 ? 13.039 -34.188 3.684 1 98.62 258 GLU A O 1
ATOM 2024 N N . VAL A 1 259 ? 12.227 -35.656 2.178 1 98.75 259 VAL A N 1
ATOM 2025 C CA . VAL A 1 259 ? 10.969 -34.938 1.933 1 98.75 259 VAL A CA 1
ATOM 2026 C C . VAL A 1 259 ? 9.797 -35.812 2.43 1 98.75 259 VAL A C 1
ATOM 2028 O O . VAL A 1 259 ? 9.586 -36.906 1.953 1 98.75 259 VAL A O 1
ATOM 2031 N N . ARG A 1 260 ? 9.031 -35.25 3.336 1 98.69 260 ARG A N 1
ATOM 2032 C CA . ARG A 1 260 ? 7.926 -35.969 3.943 1 98.69 260 ARG A CA 1
ATOM 2033 C C . ARG A 1 260 ? 6.582 -35.406 3.49 1 98.69 260 ARG A C 1
ATOM 2035 O O . ARG A 1 260 ? 6.41 -34.188 3.422 1 98.69 260 ARG A O 1
ATOM 2042 N N . CYS A 1 261 ? 5.691 -36.281 3.25 1 98.5 261 CYS A N 1
ATOM 2043 C CA . CYS A 1 261 ? 4.352 -35.906 2.822 1 98.5 261 CYS A CA 1
ATOM 2044 C C . CYS A 1 261 ? 3.342 -36.094 3.941 1 98.5 261 CYS A C 1
ATOM 2046 O O . CYS A 1 261 ? 3.611 -36.812 4.902 1 98.5 261 CYS A O 1
ATOM 2048 N N . SER A 1 262 ? 2.209 -35.438 3.799 1 97.94 262 SER A N 1
ATOM 2049 C CA . SER A 1 262 ? 1.156 -35.5 4.809 1 97.94 262 SER A CA 1
ATOM 2050 C C . SER A 1 262 ? 0.567 -36.875 4.938 1 97.94 262 SER A C 1
ATOM 2052 O O . SER A 1 262 ? 0.048 -37.25 5.996 1 97.94 262 SER A O 1
ATOM 2054 N N . ASP A 1 263 ? 0.695 -37.781 3.885 1 97.38 263 ASP A N 1
ATOM 2055 C CA . ASP A 1 263 ? 0.117 -39.125 3.918 1 97.38 263 ASP A CA 1
ATOM 2056 C C . ASP A 1 263 ? 1.092 -40.125 4.527 1 97.38 263 ASP A C 1
ATOM 2058 O O . ASP A 1 263 ? 0.822 -41.344 4.547 1 97.38 263 ASP A O 1
ATOM 2062 N N . GLY A 1 264 ? 2.26 -39.656 4.887 1 97.06 264 GLY A N 1
ATOM 2063 C CA . GLY A 1 264 ? 3.234 -40.5 5.543 1 97.06 264 GLY A CA 1
ATOM 2064 C C . GLY A 1 264 ? 4.355 -40.938 4.621 1 97.06 264 GLY A C 1
ATOM 2065 O O . GLY A 1 264 ? 5.391 -41.438 5.082 1 97.06 264 GLY A O 1
ATOM 2066 N N . THR A 1 265 ? 4.223 -40.719 3.326 1 97.31 265 THR A N 1
ATOM 2067 C CA . THR A 1 265 ? 5.266 -41.094 2.375 1 97.31 265 THR A CA 1
ATOM 2068 C C . THR A 1 265 ? 6.504 -40.219 2.57 1 97.31 265 THR A C 1
ATOM 2070 O O . THR A 1 265 ? 6.391 -39.031 2.824 1 97.31 265 THR A O 1
ATOM 2073 N N . THR A 1 266 ? 7.617 -40.875 2.494 1 98 266 THR A N 1
ATOM 2074 C CA . THR A 1 266 ? 8.891 -40.156 2.604 1 98 266 THR A CA 1
ATOM 2075 C C . THR A 1 266 ? 9.773 -40.438 1.391 1 98 266 THR A C 1
ATOM 2077 O O . THR A 1 266 ? 9.867 -41.594 0.942 1 98 266 THR A O 1
ATOM 2080 N N . TYR A 1 267 ? 10.328 -39.375 0.856 1 97.81 267 TYR A N 1
ATOM 2081 C CA . TYR A 1 267 ? 11.305 -39.469 -0.224 1 97.81 267 TYR A CA 1
ATOM 2082 C C . TYR A 1 267 ? 12.68 -39.031 0.246 1 97.81 267 TYR A C 1
ATOM 2084 O O . TYR A 1 267 ? 12.797 -38.094 1.05 1 97.81 267 TYR A O 1
ATOM 2092 N N . THR A 1 268 ? 13.672 -39.719 -0.217 1 97.94 268 THR A N 1
ATOM 2093 C CA . THR A 1 268 ? 15.031 -39.312 0.138 1 97.94 268 THR A CA 1
ATOM 2094 C C . THR A 1 268 ? 15.867 -39.062 -1.114 1 97.94 268 THR A C 1
ATOM 2096 O O . THR A 1 268 ? 15.578 -39.625 -2.182 1 97.94 268 THR A O 1
ATOM 2099 N N . GLY A 1 269 ? 16.859 -38.156 -1.018 1 97.75 269 GLY A N 1
ATOM 2100 C CA . GLY A 1 269 ? 17.734 -37.812 -2.121 1 97.75 269 GLY A CA 1
ATOM 2101 C C . GLY A 1 269 ? 18.922 -36.969 -1.696 1 97.75 269 GLY A C 1
ATOM 2102 O O . GLY A 1 269 ? 19.156 -36.75 -0.502 1 97.75 269 GLY A O 1
ATOM 2103 N N . ASP A 1 270 ? 19.734 -36.562 -2.658 1 97.81 270 ASP A N 1
ATOM 2104 C CA . ASP A 1 270 ? 20.906 -35.75 -2.367 1 97.81 270 ASP A CA 1
ATOM 2105 C C . ASP A 1 270 ? 20.516 -34.25 -2.289 1 97.81 270 ASP A C 1
ATOM 2107 O O . ASP A 1 270 ? 21.078 -33.5 -1.485 1 97.81 270 ASP A O 1
ATOM 2111 N N . TYR A 1 271 ? 19.609 -33.844 -3.195 1 98.25 271 TYR A N 1
ATOM 2112 C CA . TYR A 1 271 ? 19.203 -32.438 -3.293 1 98.25 271 TYR A CA 1
ATOM 2113 C C . TYR A 1 271 ? 17.688 -32.344 -3.346 1 98.25 271 TYR A C 1
ATOM 2115 O O . TYR A 1 271 ? 17.016 -33.188 -3.893 1 98.25 271 TYR A O 1
ATOM 2123 N N . ALA A 1 272 ? 17.188 -31.297 -2.775 1 98.81 272 ALA A N 1
ATOM 2124 C CA . ALA A 1 272 ? 15.789 -30.906 -2.938 1 98.81 272 ALA A CA 1
ATOM 2125 C C . ALA A 1 272 ? 15.664 -29.578 -3.682 1 98.81 272 ALA A C 1
ATOM 2127 O O . ALA A 1 272 ? 16.391 -28.625 -3.387 1 98.81 272 ALA A O 1
ATOM 2128 N N . LEU A 1 273 ? 14.852 -29.562 -4.684 1 98.88 273 LEU A N 1
ATOM 2129 C CA . LEU A 1 273 ? 14.469 -28.328 -5.371 1 98.88 273 LEU A CA 1
ATOM 2130 C C . LEU A 1 273 ? 13.023 -27.953 -5.051 1 98.88 273 LEU A C 1
ATOM 2132 O O . LEU A 1 273 ? 12.094 -28.609 -5.523 1 98.88 273 LEU A O 1
ATOM 2136 N N . VAL A 1 274 ? 12.875 -26.859 -4.301 1 98.94 274 VAL A N 1
ATOM 2137 C CA . VAL A 1 274 ? 11.562 -26.406 -3.865 1 98.94 274 VAL A CA 1
ATOM 2138 C C . VAL A 1 274 ? 11 -25.406 -4.875 1 98.94 274 VAL A C 1
ATOM 2140 O O . VAL A 1 274 ? 11.562 -24.328 -5.07 1 98.94 274 VAL A O 1
ATOM 2143 N N . THR A 1 275 ? 9.844 -25.781 -5.496 1 98.81 275 THR A N 1
ATOM 2144 C CA . THR A 1 275 ? 9.258 -24.906 -6.516 1 98.81 275 THR A CA 1
ATOM 2145 C C . THR A 1 275 ? 7.809 -24.578 -6.176 1 98.81 275 THR A C 1
ATOM 2147 O O . THR A 1 275 ? 7.008 -24.297 -7.066 1 98.81 275 THR A O 1
ATOM 2150 N N . VAL A 1 276 ? 7.441 -24.656 -4.91 1 98.56 276 VAL A N 1
ATOM 2151 C CA . VAL A 1 276 ? 6.113 -24.234 -4.469 1 98.56 276 VAL A CA 1
ATOM 2152 C C . VAL A 1 276 ? 5.961 -22.734 -4.621 1 98.56 276 VAL A C 1
ATOM 2154 O O . VAL A 1 276 ? 6.949 -22.016 -4.824 1 98.56 276 VAL A O 1
ATOM 2157 N N . SER A 1 277 ? 4.738 -22.281 -4.574 1 98.19 277 SER A N 1
ATOM 2158 C CA . SER A 1 277 ? 4.473 -20.859 -4.711 1 98.19 277 SER A CA 1
ATOM 2159 C C . SER A 1 277 ? 5.059 -20.062 -3.545 1 98.19 277 SER A C 1
ATOM 2161 O O . SER A 1 277 ? 5.266 -20.609 -2.461 1 98.19 277 SER A O 1
ATOM 2163 N N . LEU A 1 278 ? 5.359 -18.812 -3.766 1 98.19 278 LEU A N 1
ATOM 2164 C CA . LEU A 1 278 ? 5.766 -17.906 -2.691 1 98.19 278 LEU A CA 1
ATOM 2165 C C . LEU A 1 278 ? 4.754 -17.938 -1.552 1 98.19 278 LEU A C 1
ATOM 2167 O O . LEU A 1 278 ? 5.129 -17.844 -0.38 1 98.19 278 LEU A O 1
ATOM 2171 N N . GLY A 1 279 ? 3.432 -18 -1.922 1 97.69 279 GLY A N 1
ATOM 2172 C CA . GLY A 1 279 ? 2.391 -18.062 -0.909 1 97.69 279 GLY A CA 1
ATOM 2173 C C . GLY A 1 279 ? 2.576 -19.219 0.059 1 97.69 279 GLY A C 1
ATOM 2174 O O . GLY A 1 279 ? 2.361 -19.062 1.264 1 97.69 279 GLY A O 1
ATOM 2175 N N . VAL A 1 280 ? 2.961 -20.328 -0.442 1 98.12 280 VAL A N 1
ATOM 2176 C CA . VAL A 1 280 ? 3.209 -21.484 0.398 1 98.12 280 VAL A CA 1
ATOM 2177 C C . VAL A 1 280 ? 4.406 -21.219 1.31 1 98.12 280 VAL A C 1
ATOM 2179 O O . VAL A 1 280 ? 4.355 -21.516 2.508 1 98.12 280 VAL A O 1
ATOM 2182 N N . LEU A 1 281 ? 5.465 -20.641 0.763 1 97.94 281 LEU A N 1
ATOM 2183 C CA . LEU A 1 281 ? 6.676 -20.359 1.521 1 97.94 281 LEU A CA 1
ATOM 2184 C C . LEU A 1 281 ? 6.402 -19.312 2.602 1 97.94 281 LEU A C 1
ATOM 2186 O O . LEU A 1 281 ? 7.137 -19.234 3.59 1 97.94 281 LEU A O 1
ATOM 2190 N N . GLN A 1 282 ? 5.336 -18.547 2.455 1 96.88 282 GLN A N 1
ATOM 2191 C CA . GLN A 1 282 ? 4.996 -17.484 3.396 1 96.88 282 GLN A CA 1
ATOM 2192 C C . GLN A 1 282 ? 4.016 -17.984 4.457 1 96.88 282 GLN A C 1
ATOM 2194 O O . GLN A 1 282 ? 3.646 -17.234 5.367 1 96.88 282 GLN A O 1
ATOM 2199 N N . ASN A 1 283 ? 3.467 -19.188 4.406 1 93.94 283 ASN A N 1
ATOM 2200 C CA . ASN A 1 283 ? 2.428 -19.656 5.324 1 93.94 283 ASN A CA 1
ATOM 2201 C C . ASN A 1 283 ? 2.889 -20.859 6.137 1 93.94 283 ASN A C 1
ATOM 2203 O O . ASN A 1 283 ? 2.072 -21.547 6.746 1 93.94 283 ASN A O 1
ATOM 2207 N N . ASP A 1 284 ? 4.016 -21.156 6.383 1 88.75 284 ASP A N 1
ATOM 2208 C CA . ASP A 1 284 ? 4.625 -22.125 7.289 1 88.75 284 ASP A CA 1
ATOM 2209 C C . ASP A 1 284 ? 3.979 -23.5 7.133 1 88.75 284 ASP A C 1
ATOM 2211 O O . ASP A 1 284 ? 3.676 -24.172 8.125 1 88.75 284 ASP A O 1
ATOM 2215 N N . VAL A 1 285 ? 3.639 -23.859 6.008 1 95 285 VAL A N 1
ATOM 2216 C CA . VAL A 1 285 ? 2.963 -25.141 5.816 1 95 285 VAL A CA 1
ATOM 2217 C C . VAL A 1 285 ? 3.99 -26.234 5.52 1 95 285 VAL A C 1
ATOM 2219 O O . VAL A 1 285 ? 3.684 -27.422 5.605 1 95 285 VAL A O 1
ATOM 2222 N N . ILE A 1 286 ? 5.191 -25.891 5.199 1 98.12 286 ILE A N 1
ATOM 2223 C CA . ILE A 1 286 ? 6.309 -26.828 5.078 1 98.12 286 ILE A CA 1
ATOM 2224 C C . ILE A 1 286 ? 7.312 -26.578 6.199 1 98.12 286 ILE A C 1
ATOM 2226 O O . ILE A 1 286 ? 7.816 -25.453 6.355 1 98.12 286 ILE A O 1
ATOM 2230 N N . ASP A 1 287 ? 7.559 -27.609 6.992 1 98.06 287 ASP A N 1
ATOM 2231 C CA . ASP A 1 287 ? 8.555 -27.547 8.055 1 98.06 287 ASP A CA 1
ATOM 2232 C C . ASP A 1 287 ? 9.953 -27.844 7.52 1 98.06 287 ASP A C 1
ATOM 2234 O O . ASP A 1 287 ? 10.211 -28.953 7.039 1 98.06 287 ASP A O 1
ATOM 2238 N N . PHE A 1 288 ? 10.82 -26.891 7.551 1 98.56 288 PHE A N 1
ATOM 2239 C CA . PHE A 1 288 ? 12.211 -27.094 7.145 1 98.56 288 PHE A CA 1
ATOM 2240 C C . PHE A 1 288 ? 13.086 -27.406 8.344 1 98.56 288 PHE A C 1
ATOM 2242 O O . PHE A 1 288 ? 13.047 -26.688 9.352 1 98.56 288 PHE A O 1
ATOM 2249 N N . GLN A 1 289 ? 13.852 -28.406 8.258 1 98.25 289 GLN A N 1
ATOM 2250 C CA . GLN A 1 289 ? 14.805 -28.797 9.289 1 98.25 289 GLN A CA 1
ATOM 2251 C C . GLN A 1 289 ? 16.203 -29.031 8.711 1 98.25 289 GLN A C 1
ATOM 2253 O O . GLN A 1 289 ? 16.391 -29.953 7.91 1 98.25 289 GLN A O 1
ATOM 2258 N N . PRO A 1 290 ? 17.141 -28.312 9.172 1 97.69 290 PRO A N 1
ATOM 2259 C CA . PRO A 1 290 ? 17.031 -27.156 10.062 1 97.69 290 PRO A CA 1
ATOM 2260 C C . PRO A 1 290 ? 16.125 -26.062 9.5 1 97.69 290 PRO A C 1
ATOM 2262 O O . PRO A 1 290 ? 15.867 -26.031 8.297 1 97.69 290 PRO A O 1
ATOM 2265 N N . ALA A 1 291 ? 15.68 -25.219 10.398 1 97.12 291 ALA A N 1
ATOM 2266 C CA . ALA A 1 291 ? 14.883 -24.078 9.961 1 97.12 291 ALA A CA 1
ATOM 2267 C C . ALA A 1 291 ? 15.664 -23.203 8.977 1 97.12 291 ALA A C 1
ATOM 2269 O O . ALA A 1 291 ? 16.875 -23.062 9.102 1 97.12 291 ALA A O 1
ATOM 2270 N N . LEU A 1 292 ? 14.93 -22.672 8.016 1 97.31 292 LEU A N 1
ATOM 2271 C CA . LEU A 1 292 ? 15.578 -21.719 7.113 1 97.31 292 LEU A CA 1
ATOM 2272 C C . LEU A 1 292 ? 16.125 -20.531 7.887 1 97.31 292 LEU A C 1
ATOM 2274 O O . LEU A 1 292 ? 15.531 -20.078 8.867 1 97.31 292 LEU A O 1
ATOM 2278 N N . PRO A 1 293 ? 17.328 -20.062 7.461 1 96.12 293 PRO A N 1
ATOM 2279 C CA . PRO A 1 293 ? 17.891 -18.906 8.156 1 96.12 293 PRO A CA 1
ATOM 2280 C C . PRO A 1 293 ? 17.016 -17.656 8.047 1 96.12 293 PRO A C 1
ATOM 2282 O O . PRO A 1 293 ? 16.281 -17.5 7.07 1 96.12 293 PRO A O 1
ATOM 2285 N N . GLU A 1 294 ? 17.141 -16.781 8.992 1 92.12 294 GLU A N 1
ATOM 2286 C CA . GLU A 1 294 ? 16.297 -15.586 9.102 1 92.12 294 GLU A CA 1
ATOM 2287 C C . GLU A 1 294 ? 16.375 -14.734 7.844 1 92.12 294 GLU A C 1
ATOM 2289 O O . GLU A 1 294 ? 15.367 -14.188 7.391 1 92.12 294 GLU A O 1
ATOM 2294 N N . TRP A 1 295 ? 17.609 -14.609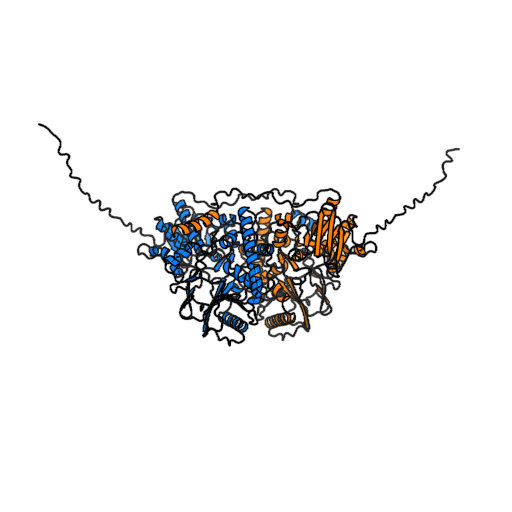 7.32 1 92.69 295 TRP A N 1
ATOM 2295 C CA . TRP A 1 295 ? 17.766 -13.766 6.141 1 92.69 295 TRP A CA 1
ATOM 2296 C C . TRP A 1 295 ? 16.938 -14.281 4.98 1 92.69 295 TRP A C 1
ATOM 2298 O O . TRP A 1 295 ? 16.469 -13.5 4.141 1 92.69 295 TRP A O 1
ATOM 2308 N N . LYS A 1 296 ? 16.734 -15.586 4.848 1 96.44 296 LYS A N 1
ATOM 2309 C CA . LYS A 1 296 ? 15.906 -16.188 3.809 1 96.44 296 LYS A CA 1
ATOM 2310 C C . LYS A 1 296 ? 14.422 -15.945 4.07 1 96.44 296 LYS A C 1
ATOM 2312 O O . LYS A 1 296 ? 13.688 -15.539 3.168 1 96.44 296 LYS A O 1
ATOM 2317 N N . ILE A 1 297 ? 14.039 -16.125 5.277 1 95.62 297 ILE A N 1
ATOM 2318 C CA . ILE A 1 297 ? 12.641 -15.984 5.668 1 95.62 297 ILE A CA 1
ATOM 2319 C C . ILE A 1 297 ? 12.203 -14.531 5.484 1 95.62 297 ILE A C 1
ATOM 2321 O O . ILE A 1 297 ? 11.125 -14.258 4.957 1 95.62 297 ILE A O 1
ATOM 2325 N N . VAL A 1 298 ? 13.039 -13.609 5.895 1 94.81 298 VAL A N 1
ATOM 2326 C CA . VAL A 1 298 ? 12.742 -12.188 5.777 1 94.81 298 VAL A CA 1
ATOM 2327 C C . VAL A 1 298 ? 12.531 -11.828 4.309 1 94.81 298 VAL A C 1
ATOM 2329 O O . VAL A 1 298 ? 11.609 -11.078 3.979 1 94.81 298 VAL A O 1
ATOM 2332 N N . LYS A 1 299 ? 13.32 -12.391 3.492 1 95.56 299 LYS A N 1
ATOM 2333 C CA . LYS A 1 299 ? 13.203 -12.07 2.072 1 95.56 299 LYS A CA 1
ATOM 2334 C C . LYS A 1 299 ? 11.914 -12.648 1.487 1 95.56 299 LYS A C 1
ATOM 2336 O O . LYS A 1 299 ? 11.258 -12.008 0.662 1 95.56 299 LYS A O 1
ATOM 2341 N N . PHE A 1 300 ? 11.523 -13.906 1.862 1 97 300 PHE A N 1
ATOM 2342 C CA . PHE A 1 300 ? 10.227 -14.445 1.464 1 97 300 PHE A CA 1
ATOM 2343 C C . PHE A 1 300 ? 9.102 -13.508 1.878 1 97 300 PHE A C 1
ATOM 2345 O O . PHE A 1 300 ? 8.195 -13.227 1.09 1 97 300 PHE A O 1
ATOM 2352 N N . PHE A 1 301 ? 9.242 -12.938 3.025 1 96.75 301 PHE A N 1
ATOM 2353 C CA . PHE A 1 301 ? 8.133 -12.203 3.619 1 96.75 301 PHE A CA 1
ATOM 2354 C C . PHE A 1 301 ? 8.117 -10.758 3.115 1 96.75 301 PHE A C 1
ATOM 2356 O O . PHE A 1 301 ? 7.09 -10.086 3.199 1 96.75 301 PHE A O 1
ATOM 2363 N N . GLN A 1 302 ? 9.234 -10.25 2.605 1 96.38 302 GLN A N 1
ATOM 2364 C CA . GLN A 1 302 ? 9.266 -8.922 2.006 1 96.38 302 GLN A CA 1
ATOM 2365 C C . GLN A 1 302 ? 8.594 -8.914 0.636 1 96.38 302 GLN A C 1
ATOM 2367 O O . GLN A 1 302 ? 7.98 -7.922 0.239 1 96.38 302 GLN A O 1
ATOM 2372 N N . PHE A 1 303 ? 8.695 -10 -0.068 1 96.31 303 PHE A N 1
ATOM 2373 C CA . PHE A 1 303 ? 8.008 -10.078 -1.353 1 96.31 303 PHE A CA 1
ATOM 2374 C C . PHE A 1 303 ? 6.504 -10.172 -1.156 1 96.31 303 PHE A C 1
ATOM 2376 O O . PHE A 1 303 ? 6.035 -10.578 -0.09 1 96.31 303 PHE A O 1
ATOM 2383 N N . ILE A 1 304 ? 5.789 -9.75 -2.189 1 96.75 304 ILE A N 1
ATOM 2384 C CA . ILE A 1 304 ? 4.336 -9.781 -2.09 1 96.75 304 ILE A CA 1
ATOM 2385 C C . ILE A 1 304 ? 3.785 -10.938 -2.922 1 96.75 304 ILE A C 1
ATOM 2387 O O . ILE A 1 304 ? 4.09 -11.047 -4.113 1 96.75 304 ILE A O 1
ATOM 2391 N N . MET A 1 305 ? 3.131 -11.844 -2.299 1 97.31 305 MET A N 1
ATOM 2392 C CA . MET A 1 305 ? 2.23 -12.734 -3.027 1 97.31 305 MET A CA 1
ATOM 2393 C C . MET A 1 305 ? 0.88 -12.07 -3.264 1 97.31 305 MET A C 1
ATOM 2395 O O . MET A 1 305 ? 0.077 -11.938 -2.338 1 97.31 305 MET A O 1
ATOM 2399 N N . ALA A 1 306 ? 0.636 -11.711 -4.449 1 97.31 306 ALA A N 1
ATOM 2400 C CA . ALA A 1 306 ? -0.485 -10.828 -4.77 1 97.31 306 ALA A CA 1
ATOM 2401 C C . ALA A 1 306 ? -1.809 -11.586 -4.719 1 97.31 306 ALA A C 1
ATOM 2403 O O . ALA A 1 306 ? -1.873 -12.758 -5.094 1 97.31 306 ALA A O 1
ATOM 2404 N N . SER A 1 307 ? -2.799 -10.914 -4.238 1 96.94 307 SER A N 1
ATOM 2405 C CA . SER A 1 307 ? -4.184 -11.367 -4.32 1 96.94 307 SER A CA 1
ATOM 2406 C C . SER A 1 307 ? -4.84 -10.914 -5.621 1 96.94 307 SER A C 1
ATOM 2408 O O . SER A 1 307 ? -4.945 -9.711 -5.875 1 96.94 307 SER A O 1
ATOM 2410 N N . PHE A 1 308 ? -5.172 -11.766 -6.484 1 98.12 308 PHE A N 1
ATOM 2411 C CA . PHE A 1 308 ? -5.801 -11.539 -7.781 1 98.12 308 PHE A CA 1
ATOM 2412 C C . PHE A 1 308 ? -6.926 -12.539 -8.016 1 98.12 308 PHE A C 1
ATOM 2414 O O . PHE A 1 308 ? -6.723 -13.75 -7.914 1 98.12 308 PHE A O 1
ATOM 2421 N N . ALA A 1 309 ? -8.133 -12.055 -8.344 1 98.38 309 ALA A N 1
ATOM 2422 C CA . ALA A 1 309 ? -9.258 -12.953 -8.578 1 98.38 309 ALA A CA 1
ATOM 2423 C C . ALA A 1 309 ? -9.953 -12.633 -9.891 1 98.38 309 ALA A C 1
ATOM 2425 O O . ALA A 1 309 ? -10.078 -11.469 -10.266 1 98.38 309 ALA A O 1
ATOM 2426 N N . LYS A 1 310 ? -10.352 -13.633 -10.562 1 98.56 310 LYS A N 1
ATOM 2427 C CA . LYS A 1 310 ? -11.242 -13.555 -11.719 1 98.56 310 LYS A CA 1
ATOM 2428 C C . LYS A 1 310 ? -12.664 -13.961 -11.352 1 98.56 310 LYS A C 1
ATOM 2430 O O . LYS A 1 310 ? -12.867 -14.898 -10.578 1 98.56 310 LYS A O 1
ATOM 2435 N N . ILE A 1 311 ? -13.586 -13.266 -11.805 1 98.75 311 ILE A N 1
ATOM 2436 C CA . ILE A 1 311 ? -15 -13.594 -11.656 1 98.75 311 ILE A CA 1
ATOM 2437 C C . ILE A 1 311 ? -15.625 -13.82 -13.031 1 98.75 311 ILE A C 1
ATOM 2439 O O . ILE A 1 311 ? -15.844 -12.867 -13.781 1 98.75 311 ILE A O 1
ATOM 2443 N N . PHE A 1 312 ? -15.914 -15.039 -13.367 1 98.5 312 PHE A N 1
ATOM 2444 C CA . PHE A 1 312 ? -16.609 -15.383 -14.609 1 98.5 312 PHE A CA 1
ATOM 2445 C C . PHE A 1 312 ? -18.109 -15.367 -14.406 1 98.5 312 PHE A C 1
ATOM 2447 O O . PHE A 1 312 ? -18.625 -15.977 -13.469 1 98.5 312 PHE A O 1
ATOM 2454 N N . MET A 1 313 ? -18.781 -14.68 -15.312 1 98.38 313 MET A N 1
ATOM 2455 C CA . MET A 1 313 ? -20.25 -14.625 -15.266 1 98.38 313 MET A CA 1
ATOM 2456 C C . MET A 1 313 ? -20.844 -14.891 -16.641 1 98.38 313 MET A C 1
ATOM 2458 O O . MET A 1 313 ? -20.5 -14.211 -17.609 1 98.38 313 MET A O 1
ATOM 2462 N N . LYS A 1 314 ? -21.703 -15.828 -16.656 1 98.19 314 LYS A N 1
ATOM 2463 C CA . LYS A 1 314 ? -22.469 -16.078 -17.891 1 98.19 314 LYS A CA 1
ATOM 2464 C C . LYS A 1 314 ? -23.875 -15.516 -17.781 1 98.19 314 LYS A C 1
ATOM 2466 O O . LYS A 1 314 ? -24.562 -15.734 -16.781 1 98.19 314 LYS A O 1
ATOM 2471 N N . PHE A 1 315 ? -24.25 -14.812 -18.75 1 98.06 315 PHE A N 1
ATOM 2472 C CA . PHE A 1 315 ? -25.609 -14.281 -18.859 1 98.06 315 PHE A CA 1
ATOM 2473 C C . PHE A 1 315 ? -26.359 -14.938 -20.016 1 98.06 315 PHE A C 1
ATOM 2475 O O . PHE A 1 315 ? -25.734 -15.484 -20.922 1 98.06 315 PHE A O 1
ATOM 2482 N N . PRO A 1 316 ? -27.703 -14.93 -19.969 1 97.31 316 PRO A N 1
ATOM 2483 C CA . PRO A 1 316 ? -28.469 -15.531 -21.062 1 97.31 316 PRO A CA 1
ATOM 2484 C C . PRO A 1 316 ? -28.344 -14.742 -22.359 1 97.31 316 PRO A C 1
ATOM 2486 O O . PRO A 1 316 ? -28.484 -15.312 -23.453 1 97.31 316 PRO A O 1
ATOM 2489 N N . ILE A 1 317 ? -28.125 -13.445 -22.219 1 96.19 317 ILE A N 1
ATOM 2490 C CA . ILE A 1 317 ? -28.016 -12.586 -23.391 1 96.19 317 ILE A CA 1
ATOM 2491 C C . ILE A 1 317 ? -26.922 -11.539 -23.156 1 96.19 317 ILE A C 1
ATOM 2493 O O . ILE A 1 317 ? -26.609 -11.219 -22 1 96.19 317 ILE A O 1
ATOM 2497 N N . GLN A 1 318 ? -26.422 -11.078 -24.25 1 96.5 318 GLN A N 1
ATOM 2498 C CA . GLN A 1 318 ? -25.516 -9.938 -24.172 1 96.5 318 GLN A CA 1
ATOM 2499 C C . GLN A 1 318 ? -26.297 -8.625 -24.094 1 96.5 318 GLN A C 1
ATOM 2501 O O . GLN A 1 318 ? -27.109 -8.336 -24.969 1 96.5 318 GLN A O 1
ATOM 2506 N N . PHE A 1 319 ? -26.125 -7.84 -23.078 1 97.56 319 PHE A N 1
ATOM 2507 C CA . PHE A 1 319 ? -26.766 -6.539 -22.938 1 97.56 319 PHE A CA 1
ATOM 2508 C C . PHE A 1 319 ? -25.734 -5.418 -22.969 1 97.56 319 PHE A C 1
ATOM 2510 O O . PHE A 1 319 ? -26.094 -4.238 -22.953 1 97.56 319 PHE A O 1
ATOM 2517 N N . TRP A 1 320 ? -24.484 -5.73 -23 1 97 320 TRP A N 1
ATOM 2518 C CA . TRP A 1 320 ? -23.391 -4.766 -23 1 97 320 TRP A CA 1
ATOM 2519 C C . TRP A 1 320 ? -22.891 -4.5 -24.422 1 97 320 TRP A C 1
ATOM 2521 O O . TRP A 1 320 ? -23.266 -5.219 -25.344 1 97 320 TRP A O 1
ATOM 2531 N N . GLU A 1 321 ? -22.031 -3.441 -24.625 1 94 321 GLU A N 1
ATOM 2532 C CA . GLU A 1 321 ? -21.484 -3.055 -25.922 1 94 321 GLU A CA 1
ATOM 2533 C C . GLU A 1 321 ? -20.453 -4.07 -26.406 1 94 321 GLU A C 1
ATOM 2535 O O . GLU A 1 321 ? -19.906 -4.832 -25.609 1 94 321 GLU A O 1
ATOM 2540 N N . ASN A 1 322 ? -20.281 -3.955 -27.703 1 93.94 322 ASN A N 1
ATOM 2541 C CA . ASN A 1 322 ? -19.281 -4.824 -28.312 1 93.94 322 ASN A CA 1
ATOM 2542 C C . ASN A 1 322 ? -17.875 -4.223 -28.203 1 93.94 322 ASN A C 1
ATOM 2544 O O . ASN A 1 322 ? -17.219 -3.992 -29.219 1 93.94 322 ASN A O 1
ATOM 2548 N N . LYS A 1 323 ? -17.422 -3.973 -27.031 1 96.44 323 LYS A N 1
ATOM 2549 C CA . LYS A 1 323 ? -16.062 -3.584 -26.672 1 96.44 323 LYS A CA 1
ATOM 2550 C C . LYS A 1 323 ? -15.367 -4.688 -25.891 1 96.44 323 LYS A C 1
ATOM 2552 O O . LYS A 1 323 ? -16 -5.398 -25.109 1 96.44 323 LYS A O 1
ATOM 2557 N N . GLU A 1 324 ? -14.141 -4.859 -26.156 1 97 324 GLU A N 1
ATOM 2558 C CA . GLU A 1 324 ? -13.398 -5.922 -25.484 1 97 324 GLU A CA 1
ATOM 2559 C C . GLU A 1 324 ? -13.297 -5.652 -23.984 1 97 324 GLU A C 1
ATOM 2561 O O . GLU A 1 324 ? -13.406 -6.574 -23.172 1 97 324 GLU A O 1
ATOM 2566 N N . TRP A 1 325 ? -13.109 -4.363 -23.672 1 98 325 TRP A N 1
ATOM 2567 C CA . TRP A 1 325 ? -12.93 -3.98 -22.266 1 98 325 TRP A CA 1
ATOM 2568 C C . TRP A 1 325 ? -14.023 -3.014 -21.828 1 98 325 TRP A C 1
ATOM 2570 O O . TRP A 1 325 ? -14.234 -1.977 -22.453 1 98 325 TRP A O 1
ATOM 2580 N N . ILE A 1 326 ? -14.711 -3.361 -20.781 1 98.56 326 ILE A N 1
ATOM 2581 C CA . ILE A 1 326 ? -15.711 -2.521 -20.141 1 98.56 326 ILE A CA 1
ATOM 2582 C C . ILE A 1 326 ? -15.227 -2.129 -18.75 1 98.56 326 ILE A C 1
ATOM 2584 O O . ILE A 1 326 ? -15.148 -2.973 -17.844 1 98.56 326 ILE A O 1
ATOM 2588 N N . LEU A 1 327 ? -14.891 -0.862 -18.562 1 98.81 327 LEU A N 1
ATOM 2589 C CA . LEU A 1 327 ? -14.367 -0.389 -17.281 1 98.81 327 LEU A CA 1
ATOM 2590 C C . LEU A 1 327 ? -15.469 0.262 -16.453 1 98.81 327 LEU A C 1
ATOM 2592 O O . LEU A 1 327 ? -16.359 0.909 -17 1 98.81 327 LEU A O 1
ATOM 2596 N N . HIS A 1 328 ? -15.375 0.043 -15.18 1 98.69 328 HIS A N 1
ATOM 2597 C CA . HIS A 1 328 ? -16.328 0.572 -14.203 1 98.69 328 HIS A CA 1
ATOM 2598 C C . HIS A 1 328 ? -15.664 1.632 -13.32 1 98.69 328 HIS A C 1
ATOM 2600 O O . HIS A 1 328 ? -14.875 1.306 -12.43 1 98.69 328 HIS A O 1
ATOM 2606 N N . ALA A 1 329 ? -15.984 2.895 -13.562 1 98.06 329 ALA A N 1
ATOM 2607 C CA . ALA A 1 329 ? -15.445 4.004 -12.773 1 98.06 329 ALA A CA 1
ATOM 2608 C C . ALA A 1 329 ? -16.234 4.191 -11.484 1 98.06 329 ALA A C 1
ATOM 2610 O O . ALA A 1 329 ? -17.156 5.008 -11.43 1 98.06 329 ALA A O 1
ATOM 2611 N N . SER A 1 330 ? -15.758 3.523 -10.469 1 95 330 SER A N 1
ATOM 2612 C CA . SER A 1 330 ? -16.391 3.568 -9.156 1 95 330 SER A CA 1
ATOM 2613 C C . SER A 1 330 ? -15.633 4.508 -8.219 1 95 330 SER A C 1
ATOM 2615 O O . SER A 1 330 ? -14.43 4.703 -8.359 1 95 330 SER A O 1
ATOM 2617 N N . GLU A 1 331 ? -16.375 5.09 -7.273 1 90.5 331 GLU A N 1
ATOM 2618 C CA . GLU A 1 331 ? -15.742 5.887 -6.23 1 90.5 331 GLU A CA 1
ATOM 2619 C C . GLU A 1 331 ? -14.852 5.027 -5.344 1 90.5 331 GLU A C 1
ATOM 2621 O O . GLU A 1 331 ? -13.898 5.527 -4.738 1 90.5 331 GLU A O 1
ATOM 2626 N N . ARG A 1 332 ? -15.227 3.814 -5.258 1 92.31 332 ARG A N 1
ATOM 2627 C CA . ARG A 1 332 ? -14.422 2.838 -4.531 1 92.31 332 ARG A CA 1
ATOM 2628 C C . ARG A 1 332 ? -13.352 2.234 -5.43 1 92.31 332 ARG A C 1
ATOM 2630 O O . ARG A 1 332 ? -13.641 1.391 -6.277 1 92.31 332 ARG A O 1
ATOM 2637 N N . ARG A 1 333 ? -12.125 2.613 -5.211 1 94 333 ARG A N 1
ATOM 2638 C CA . ARG A 1 333 ? -11.023 2.166 -6.062 1 94 333 ARG A CA 1
ATOM 2639 C C . ARG A 1 333 ? -10.922 0.645 -6.066 1 94 333 ARG A C 1
ATOM 2641 O O . ARG A 1 333 ? -10.922 0.013 -5.008 1 94 333 ARG A O 1
ATOM 2648 N N . GLY A 1 334 ? -10.891 0.031 -7.199 1 96.25 334 GLY A N 1
ATOM 2649 C CA . GLY A 1 334 ? -10.656 -1.399 -7.324 1 96.25 334 GLY A CA 1
ATOM 2650 C C . GLY A 1 334 ? -11.93 -2.219 -7.227 1 96.25 334 GLY A C 1
ATOM 2651 O O . GLY A 1 334 ? -11.898 -3.445 -7.336 1 96.25 334 GLY A O 1
ATOM 2652 N N . TYR A 1 335 ? -13.148 -1.53 -7.055 1 97.06 335 TYR A N 1
ATOM 2653 C CA . TYR A 1 335 ? -14.414 -2.229 -6.914 1 97.06 335 TYR A CA 1
ATOM 2654 C C . TYR A 1 335 ? -14.984 -2.607 -8.281 1 97.06 335 TYR A C 1
ATOM 2656 O O . TYR A 1 335 ? -15.695 -1.819 -8.906 1 97.06 335 TYR A O 1
ATOM 2664 N N . PHE A 1 336 ? -14.711 -3.826 -8.719 1 98.31 336 PHE A N 1
ATOM 2665 C CA . PHE A 1 336 ? -15.062 -4.375 -10.023 1 98.31 336 PHE A CA 1
ATOM 2666 C C . PHE A 1 336 ? -14.711 -3.396 -11.133 1 98.31 336 PHE A C 1
ATOM 2668 O O . PHE A 1 336 ? -15.57 -3.025 -11.938 1 98.31 336 PHE A O 1
ATOM 2675 N N . PRO A 1 337 ? -13.422 -3.107 -11.281 1 98.44 337 PRO A N 1
ATOM 2676 C CA . PRO A 1 337 ? -13.008 -1.999 -12.148 1 98.44 337 PRO A CA 1
ATOM 2677 C C . PRO A 1 337 ? -12.969 -2.387 -13.625 1 98.44 337 PRO A C 1
ATOM 2679 O O . PRO A 1 337 ? -13.008 -1.517 -14.5 1 98.44 337 PRO A O 1
ATOM 2682 N N . VAL A 1 338 ? -12.836 -3.717 -13.922 1 98.62 338 VAL A N 1
ATOM 2683 C CA . VAL A 1 338 ? -12.586 -4.148 -15.297 1 98.62 338 VAL A CA 1
ATOM 2684 C C . VAL A 1 338 ? -13.406 -5.398 -15.602 1 98.62 338 VAL A C 1
ATOM 2686 O O . VAL A 1 338 ? -13.43 -6.344 -14.812 1 98.62 338 VAL A O 1
ATOM 2689 N N . PHE A 1 339 ? -14.07 -5.371 -16.734 1 98.5 339 PHE A N 1
ATOM 2690 C CA . PHE A 1 339 ? -14.75 -6.535 -17.312 1 98.5 339 PHE A CA 1
ATOM 2691 C C . PHE A 1 339 ? -14.242 -6.82 -18.719 1 98.5 339 PHE A C 1
ATOM 2693 O O . PHE A 1 339 ? -14.203 -5.926 -19.562 1 98.5 339 PHE A O 1
ATOM 2700 N N . LEU A 1 340 ? -13.789 -8.016 -18.922 1 98.06 340 LEU A N 1
ATOM 2701 C CA . LEU A 1 340 ? -13.453 -8.508 -20.266 1 98.06 340 LEU A CA 1
ATOM 2702 C C . LEU A 1 340 ? -14.656 -9.18 -20.906 1 98.06 340 LEU A C 1
ATOM 2704 O O . LEU A 1 340 ? -15.273 -10.062 -20.312 1 98.06 340 LEU A O 1
ATOM 2708 N N . ASN A 1 341 ? -14.977 -8.727 -22.094 1 97.75 341 ASN A N 1
ATOM 2709 C CA . ASN A 1 341 ? -16.062 -9.266 -22.906 1 97.75 341 ASN A CA 1
ATOM 2710 C C . ASN A 1 341 ? -15.609 -10.453 -23.75 1 97.75 341 ASN A C 1
ATOM 2712 O O . ASN A 1 341 ? -14.938 -10.273 -24.766 1 97.75 341 ASN A O 1
ATOM 2716 N N . LEU A 1 342 ? -16.078 -11.664 -23.391 1 96.44 342 LEU A N 1
ATOM 2717 C CA . LEU A 1 342 ? -15.617 -12.852 -24.109 1 96.44 342 LEU A CA 1
ATOM 2718 C C . LEU A 1 342 ? -16.438 -13.086 -25.375 1 96.44 342 LEU A C 1
ATOM 2720 O O . LEU A 1 342 ? -16.188 -14.047 -26.094 1 96.44 342 LEU A O 1
ATOM 2724 N N . ASN A 1 343 ? -17.359 -12.156 -25.641 1 95.19 343 ASN A N 1
ATOM 2725 C CA . ASN A 1 343 ? -18.047 -12.156 -26.922 1 95.19 343 ASN A CA 1
ATOM 2726 C C . ASN A 1 343 ? -17.25 -11.398 -27.984 1 95.19 343 ASN A C 1
ATOM 2728 O O . ASN A 1 343 ? -17.578 -11.438 -29.172 1 95.19 343 ASN A O 1
ATOM 2732 N N . SER A 1 344 ? -16.25 -10.742 -27.5 1 90.56 344 SER A N 1
ATOM 2733 C CA . SER A 1 344 ? -15.492 -9.93 -28.438 1 90.56 344 SER A CA 1
ATOM 2734 C C . SER A 1 344 ? -14.953 -10.781 -29.594 1 90.56 344 SER A C 1
ATOM 2736 O O . SER A 1 344 ? -14.633 -11.953 -29.406 1 90.56 344 SER A O 1
ATOM 2738 N N . THR A 1 345 ? -14.789 -10.094 -30.672 1 83 345 THR A N 1
ATOM 2739 C CA . THR A 1 345 ? -14.359 -10.789 -31.875 1 83 345 THR A CA 1
ATOM 2740 C C . THR A 1 345 ? -13.008 -11.461 -31.656 1 83 345 THR A C 1
ATOM 2742 O O . THR A 1 345 ? -12.062 -10.828 -31.188 1 83 345 THR A O 1
ATOM 2745 N N . GLY A 1 346 ? -12.922 -12.719 -31.922 1 79.94 346 GLY A N 1
ATOM 2746 C CA . GLY A 1 346 ? -11.656 -13.438 -31.859 1 79.94 346 GLY A CA 1
ATOM 2747 C C . GLY A 1 346 ? -11.438 -14.172 -30.562 1 79.94 346 GLY A C 1
ATOM 2748 O O . GLY A 1 346 ? -10.508 -14.977 -30.438 1 79.94 346 GLY A O 1
ATOM 2749 N N . THR A 1 347 ? -12.258 -13.961 -29.594 1 84.31 347 THR A N 1
ATOM 2750 C CA . THR A 1 347 ? -12.07 -14.633 -28.312 1 84.31 347 THR A CA 1
ATOM 2751 C C . THR A 1 347 ? -12.641 -16.047 -28.344 1 84.31 347 THR A C 1
ATOM 2753 O O . THR A 1 347 ? -11.906 -17 -28.594 1 84.31 347 THR A O 1
ATOM 2756 N N . PHE A 1 348 ? -13.938 -16.266 -28.156 1 82.69 348 PHE A N 1
ATOM 2757 C CA . PHE A 1 348 ? -14.562 -17.578 -28.234 1 82.69 348 PHE A CA 1
ATOM 2758 C C . PHE A 1 348 ? -15.492 -17.656 -29.438 1 82.69 348 PHE A C 1
ATOM 2760 O O . PHE A 1 348 ? -16.047 -16.656 -29.859 1 82.69 348 PHE A O 1
ATOM 2767 N N . PRO A 1 349 ? -15.609 -19 -29.844 1 78.5 349 PRO A N 1
ATOM 2768 C CA . PRO A 1 349 ? -16.594 -19.172 -30.906 1 78.5 349 PRO A CA 1
ATOM 2769 C C . PRO A 1 349 ? -18.031 -19.109 -30.391 1 78.5 349 PRO A C 1
ATOM 2771 O O . PRO A 1 349 ? -18.297 -19.516 -29.25 1 78.5 349 PRO A O 1
ATOM 2774 N N . ALA A 1 350 ? -19.047 -18.516 -31.094 1 73.44 350 ALA A N 1
ATOM 2775 C CA . ALA A 1 350 ? -20.484 -18.516 -30.875 1 73.44 350 ALA A CA 1
ATOM 2776 C C . ALA A 1 350 ? -20.859 -17.625 -29.703 1 73.44 350 ALA A C 1
ATOM 2778 O O . ALA A 1 350 ? -21.844 -17.875 -29 1 73.44 350 ALA A O 1
ATOM 2779 N N . ASP A 1 351 ? -20.297 -16.734 -29.422 1 77.25 351 ASP A N 1
ATOM 2780 C CA . ASP A 1 351 ? -20.656 -15.734 -28.422 1 77.25 351 ASP A CA 1
ATOM 2781 C C . ASP A 1 351 ? -21.062 -16.391 -27.109 1 77.25 351 ASP A C 1
ATOM 2783 O O . ASP A 1 351 ? -22.266 -16.547 -26.844 1 77.25 351 ASP A O 1
ATOM 2787 N N . PRO A 1 352 ? -20.297 -16.656 -26.203 1 90.75 352 PRO A N 1
ATOM 2788 C CA . PRO A 1 352 ? -20.578 -17.391 -24.969 1 90.75 352 PRO A CA 1
ATOM 2789 C C . PRO A 1 352 ? -21.375 -16.578 -23.953 1 90.75 352 PRO A C 1
ATOM 2791 O O . PRO A 1 352 ? -21.906 -17.125 -22.984 1 90.75 352 PRO A O 1
ATOM 2794 N N . ASN A 1 353 ? -21.562 -15.242 -24.125 1 96.88 353 ASN A N 1
ATOM 2795 C CA . ASN A 1 353 ? -22.203 -14.312 -23.203 1 96.88 353 ASN A CA 1
ATOM 2796 C C . ASN A 1 353 ? -21.562 -14.359 -21.828 1 96.88 353 ASN A C 1
ATOM 2798 O O . ASN A 1 353 ? -22.266 -14.461 -20.812 1 96.88 353 ASN A O 1
ATOM 2802 N N . ILE A 1 354 ? -20.234 -14.398 -21.797 1 97.38 354 ILE A N 1
ATOM 2803 C CA . ILE A 1 354 ? -19.484 -14.438 -20.562 1 97.38 354 ILE A CA 1
ATOM 2804 C C . ILE A 1 354 ? -18.703 -13.141 -20.391 1 97.38 354 ILE A C 1
ATOM 2806 O O . ILE A 1 354 ? -18.047 -12.672 -21.328 1 97.38 354 ILE A O 1
ATOM 2810 N N . LEU A 1 355 ? -18.828 -12.508 -19.234 1 97.88 355 LEU A N 1
ATOM 2811 C CA . LEU A 1 355 ? -17.953 -11.453 -18.766 1 97.88 355 LEU A CA 1
ATOM 2812 C C . LEU A 1 355 ? -16.984 -11.977 -17.703 1 97.88 355 LEU A C 1
ATOM 2814 O O . LEU A 1 355 ? -17.359 -12.797 -16.875 1 97.88 355 LEU A O 1
ATOM 2818 N N . VAL A 1 356 ? -15.781 -11.516 -17.766 1 98.19 356 VAL A N 1
ATOM 2819 C CA . VAL A 1 356 ? -14.805 -11.82 -16.734 1 98.19 356 VAL A CA 1
ATOM 2820 C C . VAL A 1 356 ? -14.367 -10.531 -16.031 1 98.19 356 VAL A C 1
ATOM 2822 O O . VAL A 1 356 ? -13.836 -9.625 -16.688 1 98.19 356 VAL A O 1
ATOM 2825 N N . SER A 1 357 ? -14.625 -10.445 -14.758 1 98.62 357 SER A N 1
ATOM 2826 C CA . SER A 1 357 ? -14.125 -9.312 -13.984 1 98.62 357 SER A CA 1
ATOM 2827 C C . SER A 1 357 ? -12.805 -9.648 -13.297 1 98.62 357 SER A C 1
ATOM 2829 O O . SER A 1 357 ? -12.539 -10.812 -13 1 98.62 357 SER A O 1
ATOM 2831 N N . PHE A 1 358 ? -11.969 -8.68 -13.141 1 98.62 358 PHE A N 1
ATOM 2832 C CA . PHE A 1 358 ? -10.68 -8.805 -12.477 1 98.62 358 PHE A CA 1
ATOM 2833 C C . PHE A 1 358 ? -10.586 -7.867 -11.281 1 98.62 358 PHE A C 1
ATOM 2835 O O . PHE A 1 358 ? -10.812 -6.664 -11.414 1 98.62 358 PHE A O 1
ATOM 2842 N N . VAL A 1 359 ? -10.289 -8.414 -10.109 1 98.31 359 VAL A N 1
ATOM 2843 C CA . VAL A 1 359 ? -10.062 -7.598 -8.914 1 98.31 359 VAL A CA 1
ATOM 2844 C C . VAL A 1 359 ? -8.75 -8 -8.25 1 98.31 359 VAL A C 1
ATOM 2846 O O . VAL A 1 359 ? -8.312 -9.148 -8.375 1 98.31 359 VAL A O 1
ATOM 2849 N N . THR A 1 360 ? -8.07 -7.094 -7.566 1 98.19 360 THR A N 1
ATOM 2850 C CA . THR A 1 360 ? -6.793 -7.316 -6.898 1 98.19 360 THR A CA 1
ATOM 2851 C C . THR A 1 360 ? -6.852 -6.84 -5.449 1 98.19 360 THR A C 1
ATOM 2853 O O . THR A 1 360 ? -7.848 -6.25 -5.023 1 98.19 360 THR A O 1
ATOM 2856 N N . GLY A 1 361 ? -5.859 -7.152 -4.703 1 95.19 361 GLY A N 1
ATOM 2857 C CA . GLY A 1 361 ? -5.684 -6.609 -3.363 1 95.19 361 GLY A CA 1
ATOM 2858 C C . GLY A 1 361 ? -6.844 -6.926 -2.438 1 95.19 361 GLY A C 1
ATOM 2859 O O . GLY A 1 361 ? -7.289 -8.07 -2.357 1 95.19 361 GLY A O 1
ATOM 2860 N N . ASP A 1 362 ? -7.336 -5.918 -1.768 1 92.81 362 ASP A N 1
ATOM 2861 C CA . ASP A 1 362 ? -8.359 -6.078 -0.735 1 92.81 362 ASP A CA 1
ATOM 2862 C C . ASP A 1 362 ? -9.656 -6.617 -1.327 1 92.81 362 ASP A C 1
ATOM 2864 O O . ASP A 1 362 ? -10.336 -7.43 -0.7 1 92.81 362 ASP A O 1
ATOM 2868 N N . GLU A 1 363 ? -10 -6.133 -2.508 1 96.19 363 GLU A N 1
ATOM 2869 C CA . GLU A 1 363 ? -11.227 -6.609 -3.137 1 96.19 363 GLU A CA 1
ATOM 2870 C C . GLU A 1 363 ? -11.125 -8.086 -3.502 1 96.19 363 GLU A C 1
ATOM 2872 O O . GLU A 1 363 ? -12.094 -8.836 -3.365 1 96.19 363 GLU A O 1
ATOM 2877 N N . ALA A 1 364 ? -9.945 -8.508 -3.982 1 97.31 364 ALA A N 1
ATOM 2878 C CA . ALA A 1 364 ? -9.734 -9.922 -4.277 1 97.31 364 ALA A CA 1
ATOM 2879 C C . ALA A 1 364 ? -9.844 -10.773 -3.012 1 97.31 364 ALA A C 1
ATOM 2881 O O . ALA A 1 364 ? -10.492 -11.82 -3.012 1 97.31 364 ALA A O 1
ATOM 2882 N N . ARG A 1 365 ? -9.234 -10.32 -1.954 1 94.75 365 ARG A N 1
ATOM 2883 C CA . ARG A 1 365 ? -9.305 -11.039 -0.687 1 94.75 365 ARG A CA 1
ATOM 2884 C C . ARG A 1 365 ? -10.734 -11.117 -0.173 1 94.75 365 ARG A C 1
ATOM 2886 O O . ARG A 1 365 ? -11.188 -12.18 0.273 1 94.75 365 ARG A O 1
ATOM 2893 N N . ARG A 1 366 ? -11.43 -10.008 -0.25 1 93.56 366 ARG A N 1
ATOM 2894 C CA . ARG A 1 366 ? -12.812 -9.953 0.227 1 93.56 366 ARG A CA 1
ATOM 2895 C C . ARG A 1 366 ? -13.695 -10.938 -0.537 1 93.56 366 ARG A C 1
ATOM 2897 O O . ARG A 1 366 ? -14.383 -11.758 0.069 1 93.56 366 ARG A O 1
ATOM 2904 N N . ILE A 1 367 ? -13.602 -10.961 -1.83 1 95.56 367 ILE A N 1
ATOM 2905 C CA . ILE A 1 367 ? -14.516 -11.734 -2.67 1 95.56 367 ILE A CA 1
ATOM 2906 C C . ILE A 1 367 ? -14.227 -13.219 -2.518 1 95.56 367 ILE A C 1
ATOM 2908 O O . ILE A 1 367 ? -15.133 -14.047 -2.596 1 95.56 367 ILE A O 1
ATOM 2912 N N . GLN A 1 368 ? -12.977 -13.578 -2.27 1 95.06 368 GLN A N 1
ATOM 2913 C CA . GLN A 1 368 ? -12.609 -14.984 -2.125 1 95.06 368 GLN A CA 1
ATOM 2914 C C . GLN A 1 368 ? -13.023 -15.523 -0.76 1 95.06 368 GLN A C 1
ATOM 2916 O O . GLN A 1 368 ? -12.992 -16.734 -0.529 1 95.06 368 GLN A O 1
ATOM 2921 N N . ASN A 1 369 ? -13.422 -14.609 0.12 1 91.56 369 ASN A N 1
ATOM 2922 C CA . ASN A 1 369 ? -13.781 -15.031 1.472 1 91.56 369 ASN A CA 1
ATOM 2923 C C . ASN A 1 369 ? -15.266 -14.82 1.749 1 91.56 369 ASN A C 1
ATOM 2925 O O . ASN A 1 369 ? -15.695 -14.828 2.904 1 91.56 369 ASN A O 1
ATOM 2929 N N . GLN A 1 370 ? -16.047 -14.555 0.77 1 91.69 370 GLN A N 1
ATOM 2930 C CA . GLN A 1 370 ? -17.5 -14.484 0.932 1 91.69 370 GLN A CA 1
ATOM 2931 C C . GLN A 1 370 ? -18.203 -15.547 0.09 1 91.69 370 GLN A C 1
ATOM 2933 O O . GLN A 1 370 ? -17.625 -16.078 -0.854 1 91.69 370 GLN A O 1
ATOM 2938 N N . PRO A 1 371 ? -19.453 -15.883 0.403 1 94 371 PRO A N 1
ATOM 2939 C CA . PRO A 1 371 ? -20.188 -16.891 -0.379 1 94 371 PRO A CA 1
ATOM 2940 C C . PRO A 1 371 ? -20.391 -16.469 -1.836 1 94 371 PRO A C 1
ATOM 2942 O O . PRO A 1 371 ? -20.594 -15.289 -2.121 1 94 371 PRO A O 1
ATOM 2945 N N . LEU A 1 372 ? -20.328 -17.469 -2.689 1 96.81 372 LEU A N 1
ATOM 2946 C CA . LEU A 1 372 ? -20.453 -17.234 -4.121 1 96.81 372 LEU A CA 1
ATOM 2947 C C . LEU A 1 372 ? -21.734 -16.469 -4.434 1 96.81 372 LEU A C 1
ATOM 2949 O O . LEU A 1 372 ? -21.766 -15.625 -5.324 1 96.81 372 LEU A O 1
ATOM 2953 N N . ALA A 1 373 ? -22.797 -16.766 -3.727 1 97.31 373 ALA A N 1
ATOM 2954 C CA . ALA A 1 373 ? -24.094 -16.125 -3.951 1 97.31 373 ALA A CA 1
ATOM 2955 C C . ALA A 1 373 ? -24.016 -14.625 -3.695 1 97.31 373 ALA A C 1
ATOM 2957 O O . ALA A 1 373 ? -24.672 -13.844 -4.375 1 97.31 373 ALA A O 1
ATOM 2958 N N . GLU A 1 374 ? -23.219 -14.242 -2.701 1 95.94 374 GLU A N 1
ATOM 2959 C CA . GLU A 1 374 ? -23.031 -12.828 -2.396 1 95.94 374 GLU A CA 1
ATOM 2960 C C . GLU A 1 374 ? -22.281 -12.117 -3.518 1 95.94 374 GLU A C 1
ATOM 2962 O O . GLU A 1 374 ? -22.641 -11 -3.898 1 95.94 374 GLU A O 1
ATOM 2967 N N . THR A 1 375 ? -21.234 -12.75 -4.008 1 97.62 375 THR A N 1
ATOM 2968 C CA . THR A 1 375 ? -20.5 -12.188 -5.129 1 97.62 375 THR A CA 1
ATOM 2969 C C . THR A 1 375 ? -21.406 -12.062 -6.359 1 97.62 375 THR A C 1
ATOM 2971 O O . THR A 1 375 ? -21.359 -11.047 -7.059 1 97.62 375 THR A O 1
ATOM 2974 N N . LYS A 1 376 ? -22.172 -13.094 -6.613 1 98.38 376 LYS A N 1
ATOM 2975 C CA . LYS A 1 376 ? -23.109 -13.055 -7.742 1 98.38 376 LYS A CA 1
ATOM 2976 C C . LYS A 1 376 ? -24.047 -11.867 -7.633 1 98.38 376 LYS A C 1
ATOM 2978 O O . LYS A 1 376 ? -24.219 -11.109 -8.594 1 98.38 376 LYS A O 1
ATOM 2983 N N . ALA A 1 377 ? -24.641 -11.68 -6.477 1 98 377 ALA A N 1
ATOM 2984 C CA . ALA A 1 377 ? -25.578 -10.578 -6.254 1 98 377 ALA A CA 1
ATOM 2985 C C . ALA A 1 377 ? -24.875 -9.234 -6.43 1 98 377 ALA A C 1
ATOM 2987 O O . ALA A 1 377 ? -25.453 -8.305 -7.004 1 98 377 ALA A O 1
ATOM 2988 N N . GLU A 1 378 ? -23.703 -9.133 -5.93 1 97 378 GLU A N 1
ATOM 2989 C CA . GLU A 1 378 ? -22.953 -7.891 -6 1 97 378 GLU A CA 1
ATOM 2990 C C . GLU A 1 378 ? -22.625 -7.527 -7.445 1 97 378 GLU A C 1
ATOM 2992 O O . GLU A 1 378 ? -22.766 -6.375 -7.855 1 97 378 GLU A O 1
ATOM 2997 N N . VAL A 1 379 ? -22.109 -8.492 -8.18 1 97.75 379 VAL A N 1
ATOM 2998 C CA . VAL A 1 379 ? -21.734 -8.227 -9.562 1 97.75 379 VAL A CA 1
ATOM 2999 C C . VAL A 1 379 ? -22.984 -7.891 -10.375 1 97.75 379 VAL A C 1
ATOM 3001 O O . VAL A 1 379 ? -22.953 -7.004 -11.234 1 97.75 379 VAL A O 1
ATOM 3004 N N . GLU A 1 380 ? -24.094 -8.578 -10.133 1 98.31 380 GLU A N 1
ATOM 3005 C CA . GLU A 1 380 ? -25.359 -8.266 -10.805 1 98.31 380 GLU A CA 1
ATOM 3006 C C . GLU A 1 380 ? -25.797 -6.84 -10.5 1 98.31 380 GLU A C 1
ATOM 3008 O O . GLU A 1 380 ? -26.281 -6.129 -11.391 1 98.31 380 GLU A O 1
ATOM 3013 N N . ALA A 1 381 ? -25.641 -6.469 -9.273 1 97.81 381 ALA A N 1
ATOM 3014 C CA . ALA A 1 381 ? -26 -5.105 -8.898 1 97.81 381 ALA A CA 1
ATOM 3015 C C . ALA A 1 381 ? -25.125 -4.086 -9.633 1 97.81 381 ALA A C 1
ATOM 3017 O O . ALA A 1 381 ? -25.625 -3.059 -10.094 1 97.81 381 ALA A O 1
ATOM 3018 N N . VAL A 1 382 ? -23.844 -4.348 -9.727 1 98.06 382 VAL A N 1
ATOM 3019 C CA . VAL A 1 382 ? -22.922 -3.48 -10.453 1 98.06 382 VAL A CA 1
ATOM 3020 C C . VAL A 1 382 ? -23.344 -3.393 -11.922 1 98.06 382 VAL A C 1
ATOM 3022 O O . VAL A 1 382 ? -23.391 -2.303 -12.492 1 98.06 382 VAL A O 1
ATOM 3025 N N . MET A 1 383 ? -23.703 -4.539 -12.516 1 98.31 383 MET A N 1
ATOM 3026 C CA . MET A 1 383 ? -24.156 -4.566 -13.906 1 98.31 383 MET A CA 1
ATOM 3027 C C . MET A 1 383 ? -25.422 -3.754 -14.094 1 98.31 383 MET A C 1
ATOM 3029 O O . MET A 1 383 ? -25.562 -3.02 -15.07 1 98.31 383 MET A O 1
ATOM 3033 N N . ARG A 1 384 ? -26.344 -3.855 -13.188 1 98.25 384 ARG A N 1
ATOM 3034 C CA . ARG A 1 384 ? -27.594 -3.109 -13.281 1 98.25 384 ARG A CA 1
ATOM 3035 C C . ARG A 1 384 ? -27.344 -1.609 -13.164 1 98.25 384 ARG A C 1
ATOM 3037 O O . ARG A 1 384 ? -28.031 -0.809 -13.805 1 98.25 384 ARG A O 1
ATOM 3044 N N . ASN A 1 385 ? -26.406 -1.225 -12.336 1 97.5 385 ASN A N 1
ATOM 3045 C CA . ASN A 1 385 ? -26.031 0.182 -12.234 1 97.5 385 ASN A CA 1
ATOM 3046 C C . ASN A 1 385 ? -25.359 0.683 -13.516 1 97.5 385 ASN A C 1
ATOM 3048 O O . ASN A 1 385 ? -25.609 1.812 -13.945 1 97.5 385 ASN A O 1
ATOM 3052 N N . MET A 1 386 ? -24.547 -0.161 -14.086 1 97.94 386 MET A N 1
ATOM 3053 C CA . MET A 1 386 ? -23.797 0.218 -15.289 1 97.94 386 MET A CA 1
ATOM 3054 C C . MET A 1 386 ? -24.719 0.238 -16.5 1 97.94 386 MET A C 1
ATOM 3056 O O . MET A 1 386 ? -24.453 0.952 -17.469 1 97.94 386 MET A O 1
ATOM 3060 N N . TYR A 1 387 ? -25.781 -0.557 -16.406 1 98 387 TYR A N 1
ATOM 3061 C CA . TYR A 1 387 ? -26.734 -0.662 -17.516 1 98 387 TYR A CA 1
ATOM 3062 C C . TYR A 1 387 ? -28.172 -0.539 -17 1 98 387 TYR A C 1
ATOM 3064 O O . TYR A 1 387 ? -28.969 -1.46 -17.172 1 98 387 TYR A O 1
ATOM 3072 N N . PRO A 1 388 ? -28.547 0.581 -16.578 1 96.88 388 PRO A N 1
ATOM 3073 C CA . PRO A 1 388 ? -29.828 0.742 -15.883 1 96.88 388 PRO A CA 1
ATOM 3074 C C . PRO A 1 388 ? -31.016 0.484 -16.797 1 96.88 388 PRO A C 1
ATOM 3076 O O . PRO A 1 388 ? -32.094 0.117 -16.312 1 96.88 388 PRO A O 1
ATOM 3079 N N . ASN A 1 389 ? -30.938 0.618 -18.062 1 95.31 389 ASN A N 1
ATOM 3080 C CA . ASN A 1 389 ? -32.062 0.493 -18.969 1 95.31 389 ASN A CA 1
ATOM 3081 C C . ASN A 1 389 ? -32.031 -0.828 -19.734 1 95.31 389 ASN A C 1
ATOM 3083 O O . ASN A 1 389 ? -32.875 -1.059 -20.609 1 95.31 389 ASN A O 1
ATOM 3087 N N . ALA A 1 390 ? -31.141 -1.707 -19.344 1 95.94 390 ALA A N 1
ATOM 3088 C CA . ALA A 1 390 ? -30.953 -2.908 -20.156 1 95.94 390 ALA A CA 1
ATOM 3089 C C . ALA A 1 390 ? -31.781 -4.07 -19.609 1 95.94 390 ALA A C 1
ATOM 3091 O O . ALA A 1 390 ? -31.891 -5.117 -20.266 1 95.94 390 ALA A O 1
ATOM 3092 N N . GLY A 1 391 ? -32.469 -3.936 -18.484 1 96.5 391 GLY A N 1
ATOM 3093 C CA . GLY A 1 391 ? -33.125 -5.094 -17.875 1 96.5 391 GLY A CA 1
ATOM 3094 C C . GLY A 1 391 ? -32.188 -6.25 -17.641 1 96.5 391 GLY A C 1
ATOM 3095 O O . GLY A 1 391 ? -32.438 -7.375 -18.078 1 96.5 391 GLY A O 1
ATOM 3096 N N . VAL A 1 392 ? -31.125 -6.051 -16.984 1 97.81 392 VAL A N 1
ATOM 3097 C CA . VAL A 1 392 ? -30.047 -7.004 -16.766 1 97.81 392 VAL A CA 1
ATOM 3098 C C . VAL A 1 392 ? -30.594 -8.266 -16.109 1 97.81 392 VAL A C 1
ATOM 3100 O O . VAL A 1 392 ? -31.156 -8.203 -15.008 1 97.81 392 VAL A O 1
ATOM 3103 N N . PRO A 1 393 ? -30.469 -9.383 -16.781 1 97.94 393 PRO A N 1
ATOM 3104 C CA . PRO A 1 393 ? -30.938 -10.633 -16.188 1 97.94 393 PRO A CA 1
ATOM 3105 C C . PRO A 1 393 ? -29.984 -11.172 -15.109 1 97.94 393 PRO A C 1
ATOM 3107 O O . PRO A 1 393 ? -28.891 -10.641 -14.93 1 97.94 393 PRO A O 1
ATOM 3110 N N . GLU A 1 394 ? -30.453 -12.188 -14.469 1 97.81 394 GLU A N 1
ATOM 3111 C CA . GLU A 1 394 ? -29.578 -12.914 -13.562 1 97.81 394 GLU A CA 1
ATOM 3112 C C . GLU A 1 394 ? -28.547 -13.734 -14.336 1 97.81 394 GLU A C 1
ATOM 3114 O O . GLU A 1 394 ? -28.844 -14.305 -15.383 1 97.81 394 GLU A O 1
ATOM 3119 N N . ALA A 1 395 ? -27.375 -13.75 -13.805 1 98.38 395 ALA A N 1
ATOM 3120 C CA . ALA A 1 395 ? -26.359 -14.633 -14.383 1 98.38 395 ALA A CA 1
ATOM 3121 C C . ALA A 1 395 ? -26.75 -16.094 -14.211 1 98.38 395 ALA A C 1
ATOM 3123 O O . ALA A 1 395 ? -27.25 -16.5 -13.156 1 98.38 395 ALA A O 1
ATOM 3124 N N . THR A 1 396 ? -26.531 -16.859 -15.227 1 98.31 396 THR A N 1
ATOM 3125 C CA . THR A 1 396 ? -26.891 -18.266 -15.188 1 98.31 396 THR A CA 1
ATOM 3126 C C . THR A 1 396 ? -25.797 -19.078 -14.5 1 98.31 396 THR A C 1
ATOM 3128 O O . THR A 1 396 ? -26.078 -20.156 -13.945 1 98.31 396 THR A O 1
ATOM 3131 N N . HIS A 1 397 ? -24.562 -18.688 -14.633 1 98.06 397 HIS A N 1
ATOM 3132 C CA . HIS A 1 397 ? -23.406 -19.312 -14.016 1 98.06 397 HIS A CA 1
ATOM 3133 C C . HIS A 1 397 ? -22.438 -18.266 -13.469 1 98.06 397 HIS A C 1
ATOM 3135 O O . HIS A 1 397 ? -22.328 -17.172 -14.016 1 98.06 397 HIS A O 1
ATOM 3141 N N . ILE A 1 398 ? -21.75 -18.625 -12.391 1 98.38 398 ILE A N 1
ATOM 3142 C CA . ILE A 1 398 ? -20.672 -17.781 -11.852 1 98.38 398 ILE A CA 1
ATOM 3143 C C . ILE A 1 398 ? -19.547 -18.656 -11.328 1 98.38 398 ILE A C 1
ATOM 3145 O O . ILE A 1 398 ? -19.781 -19.734 -10.789 1 98.38 398 ILE A O 1
ATOM 3149 N N . TYR A 1 399 ? -18.328 -18.266 -11.57 1 98.25 399 TYR A N 1
ATOM 3150 C CA . TYR A 1 399 ? -17.125 -18.906 -11.047 1 98.25 399 TYR A CA 1
ATOM 3151 C C . TYR A 1 399 ? -16.125 -17.859 -10.562 1 98.25 399 TYR A C 1
ATOM 3153 O O . TYR A 1 399 ? -15.852 -16.875 -11.258 1 98.25 399 TYR A O 1
ATOM 3161 N N . VAL A 1 400 ? -15.672 -17.969 -9.305 1 98.5 400 VAL A N 1
ATOM 3162 C CA . VAL A 1 400 ? -14.664 -17.094 -8.727 1 98.5 400 VAL A CA 1
ATOM 3163 C C . VAL A 1 400 ? -13.406 -17.891 -8.398 1 98.5 400 VAL A C 1
ATOM 3165 O O . VAL A 1 400 ? -13.477 -18.953 -7.762 1 98.5 400 VAL A O 1
ATOM 3168 N N . THR A 1 401 ? -12.281 -17.438 -8.906 1 98.19 401 THR A N 1
ATOM 3169 C CA . THR A 1 401 ? -11.023 -18.109 -8.586 1 98.19 401 THR A CA 1
ATOM 3170 C C . THR A 1 401 ? -10.703 -17.969 -7.098 1 98.19 401 THR A C 1
ATOM 3172 O O . THR A 1 401 ? -11.125 -17 -6.457 1 98.19 401 THR A O 1
ATOM 3175 N N . ASP A 1 402 ? -9.977 -18.906 -6.539 1 96.69 402 ASP A N 1
ATOM 3176 C CA . ASP A 1 402 ? -9.789 -18.953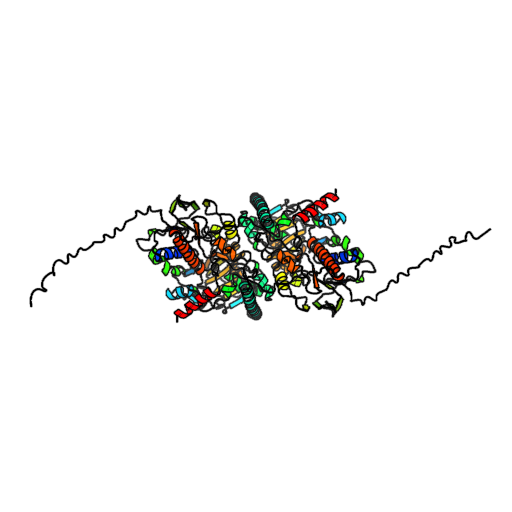 -5.094 1 96.69 402 ASP A CA 1
ATOM 3177 C C . ASP A 1 402 ? -8.312 -19.109 -4.734 1 96.69 402 ASP A C 1
ATOM 3179 O O . ASP A 1 402 ? -7.961 -19.859 -3.814 1 96.69 402 ASP A O 1
ATOM 3183 N N . TRP A 1 403 ? -7.414 -18.516 -5.434 1 97.44 403 TRP A N 1
ATOM 3184 C CA . TRP A 1 403 ? -5.977 -18.703 -5.277 1 97.44 403 TRP A CA 1
ATOM 3185 C C . TRP A 1 403 ? -5.523 -18.328 -3.873 1 97.44 403 TRP A C 1
ATOM 3187 O O . TRP A 1 403 ? -4.613 -18.938 -3.316 1 97.44 403 TRP A O 1
ATOM 3197 N N . ASP A 1 404 ? -6.156 -17.281 -3.256 1 95.31 404 ASP A N 1
ATOM 3198 C CA . ASP A 1 404 ? -5.77 -16.828 -1.927 1 95.31 404 ASP A CA 1
ATOM 3199 C C . ASP A 1 404 ? -6.113 -17.859 -0.862 1 95.31 404 ASP A C 1
ATOM 3201 O O . ASP A 1 404 ? -5.367 -18.047 0.102 1 95.31 404 ASP A O 1
ATOM 3205 N N . THR A 1 405 ? -7.215 -18.531 -1.055 1 95.12 405 THR A N 1
ATOM 3206 C CA . THR A 1 405 ? -7.727 -19.422 -0.021 1 95.12 405 THR A CA 1
ATOM 3207 C C . THR A 1 405 ? -7.328 -20.875 -0.309 1 95.12 405 THR A C 1
ATOM 3209 O O . THR A 1 405 ? -7.566 -21.75 0.51 1 95.12 405 THR A O 1
ATOM 3212 N N . ASN A 1 406 ? -6.711 -21.109 -1.475 1 96.75 406 ASN A N 1
ATOM 3213 C CA . ASN A 1 406 ? -6.234 -22.438 -1.834 1 96.75 406 ASN A CA 1
ATOM 3214 C C . ASN A 1 406 ? -4.93 -22.781 -1.116 1 96.75 406 ASN A C 1
ATOM 3216 O O . ASN A 1 406 ? -3.898 -22.156 -1.36 1 96.75 406 ASN A O 1
ATOM 3220 N N . PRO A 1 407 ? -4.914 -23.766 -0.268 1 95.88 407 PRO A N 1
ATOM 3221 C CA . PRO A 1 407 ? -3.74 -24.062 0.562 1 95.88 407 PRO A CA 1
ATOM 3222 C C . PRO A 1 407 ? -2.549 -24.547 -0.251 1 95.88 407 PRO A C 1
ATOM 3224 O O . PRO A 1 407 ? -1.44 -24.672 0.278 1 95.88 407 PRO A O 1
ATOM 3227 N N . LEU A 1 408 ? -2.717 -24.797 -1.509 1 97 408 LEU A N 1
ATOM 3228 C CA . LEU A 1 408 ? -1.616 -25.234 -2.355 1 97 408 LEU A CA 1
ATOM 3229 C C . LEU A 1 408 ? -0.865 -24.047 -2.947 1 97 408 LEU A C 1
ATOM 3231 O O . LEU A 1 408 ? 0.242 -24.219 -3.469 1 97 408 LEU A O 1
ATOM 3235 N N . PHE A 1 409 ? -1.512 -22.859 -2.814 1 97.44 409 PHE A N 1
ATOM 3236 C CA . PHE A 1 409 ? -0.908 -21.766 -3.561 1 97.44 409 PHE A CA 1
ATOM 3237 C C . PHE A 1 409 ? -0.839 -20.5 -2.707 1 97.44 409 PHE A C 1
ATOM 3239 O O . PHE A 1 409 ? 0.146 -19.766 -2.762 1 97.44 409 PHE A O 1
ATOM 3246 N N . TYR A 1 410 ? -1.881 -20.094 -1.927 1 97.06 410 TYR A N 1
ATOM 3247 C CA . TYR A 1 410 ? -2.008 -18.938 -1.053 1 97.06 410 TYR A CA 1
ATOM 3248 C C . TYR A 1 410 ? -1.729 -17.656 -1.813 1 97.06 410 TYR A C 1
ATOM 3250 O O . TYR A 1 410 ? -1.073 -16.75 -1.293 1 97.06 410 TYR A O 1
ATOM 3258 N N . GLY A 1 411 ? -2.205 -17.562 -2.998 1 97.38 411 GLY A N 1
ATOM 3259 C CA . GLY A 1 411 ? -2.074 -16.344 -3.789 1 97.38 411 GLY A CA 1
ATOM 3260 C C . GLY A 1 411 ? -1.941 -16.609 -5.277 1 97.38 411 GLY A C 1
ATOM 3261 O O . GLY A 1 411 ? -1.805 -17.766 -5.695 1 97.38 411 GLY A O 1
ATOM 3262 N N . ALA A 1 412 ? -1.925 -15.578 -6.098 1 97.81 412 ALA A N 1
ATOM 3263 C CA . ALA A 1 412 ? -1.966 -15.711 -7.555 1 97.81 412 ALA A CA 1
ATOM 3264 C C . ALA A 1 412 ? -0.562 -15.648 -8.148 1 97.81 412 ALA A C 1
ATOM 3266 O O . ALA A 1 412 ? -0.063 -16.641 -8.688 1 97.81 412 ALA A O 1
ATOM 3267 N N . TYR A 1 413 ? 0.12 -14.547 -8.031 1 97.75 413 TYR A N 1
ATOM 3268 C CA . TYR A 1 413 ? 1.502 -14.414 -8.477 1 97.75 413 TYR A CA 1
ATOM 3269 C C . TYR A 1 413 ? 2.209 -13.289 -7.73 1 97.75 413 TYR A C 1
ATOM 3271 O O . TYR A 1 413 ? 1.575 -12.531 -6.988 1 97.75 413 TYR A O 1
ATOM 3279 N N . SER A 1 414 ? 3.49 -13.227 -7.84 1 96.81 414 SER A N 1
ATOM 3280 C CA . SER A 1 414 ? 4.281 -12.344 -6.988 1 96.81 414 SER A CA 1
ATOM 3281 C C . SER A 1 414 ? 4.336 -10.93 -7.559 1 96.81 414 SER A C 1
ATOM 3283 O O . SER A 1 414 ? 4.281 -10.742 -8.773 1 96.81 414 SER A O 1
ATOM 3285 N N . ASN A 1 415 ? 4.305 -9.945 -6.73 1 96.88 415 ASN A N 1
ATOM 3286 C CA . ASN A 1 415 ? 4.648 -8.547 -6.98 1 96.88 415 ASN A CA 1
ATOM 3287 C C . ASN A 1 415 ? 5.988 -8.18 -6.348 1 96.88 415 ASN A C 1
ATOM 3289 O O . ASN A 1 415 ? 6.254 -8.531 -5.199 1 96.88 415 ASN A O 1
ATOM 3293 N N . TRP A 1 416 ? 6.863 -7.57 -7.133 1 96.44 416 TRP A N 1
ATOM 3294 C CA . TRP A 1 416 ? 8.133 -7.078 -6.613 1 96.44 416 TRP A CA 1
ATOM 3295 C C . TRP A 1 416 ? 7.957 -5.73 -5.926 1 96.44 416 TRP A C 1
ATOM 3297 O O . TRP A 1 416 ? 7.793 -4.703 -6.594 1 96.44 416 TRP A O 1
ATOM 3307 N N . PRO A 1 417 ? 8.008 -5.688 -4.605 1 96.94 417 PRO A N 1
ATOM 3308 C CA . PRO A 1 417 ? 7.762 -4.441 -3.875 1 96.94 417 PRO A CA 1
ATOM 3309 C C . PRO A 1 417 ? 8.977 -3.518 -3.855 1 96.94 417 PRO A C 1
ATOM 3311 O O . PRO A 1 417 ? 10.109 -3.977 -4.02 1 96.94 417 PRO A O 1
ATOM 3314 N N . VAL A 1 418 ? 8.734 -2.246 -3.566 1 96.62 418 VAL A N 1
ATOM 3315 C CA . VAL A 1 418 ? 9.758 -1.206 -3.602 1 96.62 418 VAL A CA 1
ATOM 3316 C C . VAL A 1 418 ? 10.773 -1.438 -2.482 1 96.62 418 VAL A C 1
ATOM 3318 O O . VAL A 1 418 ? 11.922 -0.998 -2.574 1 96.62 418 VAL A O 1
ATOM 3321 N N . GLU A 1 419 ? 10.445 -2.186 -1.435 1 94.62 419 GLU A N 1
ATOM 3322 C CA . GLU A 1 419 ? 11.336 -2.365 -0.294 1 94.62 419 GLU A CA 1
ATOM 3323 C C . GLU A 1 419 ? 12.422 -3.393 -0.599 1 94.62 419 GLU A C 1
ATOM 3325 O O . GLU A 1 419 ? 13.391 -3.521 0.152 1 94.62 419 GLU A O 1
ATOM 3330 N N . VAL A 1 420 ? 12.25 -4.168 -1.703 1 93.38 420 VAL A N 1
ATOM 3331 C CA . VAL A 1 420 ? 13.234 -5.188 -2.051 1 93.38 420 VAL A CA 1
ATOM 3332 C C . VAL A 1 420 ? 14.133 -4.676 -3.178 1 93.38 420 VAL A C 1
ATOM 3334 O O . VAL A 1 420 ? 13.641 -4.273 -4.234 1 93.38 420 VAL A O 1
ATOM 3337 N N . SER A 1 421 ? 15.406 -4.688 -2.967 1 86.25 421 SER A N 1
ATOM 3338 C CA . SER A 1 421 ? 16.375 -4.281 -3.975 1 86.25 421 SER A CA 1
ATOM 3339 C C . SER A 1 421 ? 16.781 -5.453 -4.863 1 86.25 421 SER A C 1
ATOM 3341 O O . SER A 1 421 ? 16.406 -6.598 -4.59 1 86.25 421 SER A O 1
ATOM 3343 N N . THR A 1 422 ? 17.469 -5.172 -5.871 1 81.56 422 THR A N 1
ATOM 3344 C CA . THR A 1 422 ? 17.969 -6.203 -6.773 1 81.56 422 THR A CA 1
ATOM 3345 C C . THR A 1 422 ? 18.922 -7.148 -6.039 1 81.56 422 THR A C 1
ATOM 3347 O O . THR A 1 422 ? 18.953 -8.344 -6.332 1 81.56 422 THR A O 1
ATOM 3350 N N . GLU A 1 423 ? 19.609 -6.59 -5.066 1 79.88 423 GLU A N 1
ATOM 3351 C CA . GLU A 1 423 ? 20.5 -7.414 -4.258 1 79.88 423 GLU A CA 1
ATOM 3352 C C . GLU A 1 423 ? 19.719 -8.438 -3.439 1 79.88 423 GLU A C 1
ATOM 3354 O O . GLU A 1 423 ? 20.266 -9.477 -3.057 1 79.88 423 GLU A O 1
ATOM 3359 N N . GLY A 1 424 ? 18.5 -8.156 -3.277 1 87.81 424 GLY A N 1
ATOM 3360 C CA . GLY A 1 424 ? 17.656 -9.078 -2.545 1 87.81 424 GLY A CA 1
ATOM 3361 C C . GLY A 1 424 ? 17.453 -10.398 -3.262 1 87.81 424 GLY A C 1
ATOM 3362 O O . GLY A 1 424 ? 17.125 -11.406 -2.635 1 87.81 424 GLY A O 1
ATOM 3363 N N . PHE A 1 425 ? 17.688 -10.469 -4.539 1 90.62 425 PHE A N 1
ATOM 3364 C CA . PHE A 1 425 ? 17.516 -11.695 -5.316 1 90.62 425 PHE A CA 1
ATOM 3365 C C . PHE A 1 425 ? 18.641 -12.68 -5.023 1 90.62 425 PHE A C 1
ATOM 3367 O O . PHE A 1 425 ? 18.469 -13.891 -5.195 1 90.62 425 PHE A O 1
ATOM 3374 N N . GLU A 1 426 ? 19.812 -12.164 -4.523 1 90.69 426 GLU A N 1
ATOM 3375 C CA . GLU A 1 426 ? 20.844 -13.086 -4.062 1 90.69 426 GLU A CA 1
ATOM 3376 C C . GLU A 1 426 ? 20.344 -13.953 -2.912 1 90.69 426 GLU A C 1
ATOM 3378 O O . GLU A 1 426 ? 20.688 -15.133 -2.826 1 90.69 426 GLU A O 1
ATOM 3383 N N . GLN A 1 427 ? 19.531 -13.305 -2.141 1 94.19 427 GLN A N 1
ATOM 3384 C CA . GLN A 1 427 ? 19 -14.008 -0.976 1 94.19 427 GLN A CA 1
ATOM 3385 C C . GLN A 1 427 ? 17.844 -14.922 -1.362 1 94.19 427 GLN A C 1
ATOM 3387 O O . GLN A 1 427 ? 17.828 -16.094 -0.991 1 94.19 427 GLN A O 1
ATOM 3392 N N . ILE A 1 428 ? 16.953 -14.469 -2.199 1 95.81 428 ILE A N 1
ATOM 3393 C CA . ILE A 1 428 ? 15.734 -15.234 -2.467 1 95.81 428 ILE A CA 1
ATOM 3394 C C . ILE A 1 428 ? 16.062 -16.406 -3.387 1 95.81 428 ILE A C 1
ATOM 3396 O O . ILE A 1 428 ? 15.43 -17.469 -3.301 1 95.81 428 ILE A O 1
ATOM 3400 N N . GLN A 1 429 ? 17.156 -16.281 -4.176 1 96.62 429 GLN A N 1
ATOM 3401 C CA . GLN A 1 429 ? 17.578 -17.344 -5.098 1 96.62 429 GLN A CA 1
ATOM 3402 C C . GLN A 1 429 ? 18.5 -18.344 -4.406 1 96.62 429 GLN A C 1
ATOM 3404 O O . GLN A 1 429 ? 18.734 -19.438 -4.922 1 96.62 429 GLN A O 1
ATOM 3409 N N . SER A 1 430 ? 19.016 -17.984 -3.303 1 97.38 430 SER A N 1
ATOM 3410 C CA . SER A 1 430 ? 20.078 -18.766 -2.676 1 97.38 430 SER A CA 1
ATOM 3411 C C . SER A 1 430 ? 19.547 -20.109 -2.172 1 97.38 430 SER A C 1
ATOM 3413 O O . SER A 1 430 ? 18.453 -20.172 -1.623 1 97.38 430 SER A O 1
ATOM 3415 N N . ARG A 1 431 ? 20.359 -21.109 -2.363 1 97.81 431 ARG A N 1
ATOM 3416 C CA . ARG A 1 431 ? 20.109 -22.375 -1.671 1 97.81 431 ARG A CA 1
ATOM 3417 C C . ARG A 1 431 ? 20.406 -22.25 -0.181 1 97.81 431 ARG A C 1
ATOM 3419 O O . ARG A 1 431 ? 21.125 -21.328 0.239 1 97.81 431 ARG A O 1
ATOM 3426 N N . VAL A 1 432 ? 19.875 -23.109 0.586 1 97.94 432 VAL A N 1
ATOM 3427 C CA . VAL A 1 432 ? 20.203 -23.359 1.985 1 97.94 432 VAL A CA 1
ATOM 3428 C C . VAL A 1 432 ? 20.594 -24.828 2.176 1 97.94 432 VAL A C 1
ATOM 3430 O O . VAL A 1 432 ? 19.719 -25.703 2.148 1 97.94 432 VAL A O 1
ATOM 3433 N N . GLY A 1 433 ? 21.922 -25.078 2.389 1 96.94 433 GLY A N 1
ATOM 3434 C CA . GLY A 1 433 ? 22.375 -26.453 2.363 1 96.94 433 GLY A CA 1
ATOM 3435 C C . GLY A 1 433 ? 22.094 -27.156 1.041 1 96.94 433 GLY A C 1
ATOM 3436 O O . GLY A 1 433 ? 22.469 -26.641 -0.02 1 96.94 433 GLY A O 1
ATOM 3437 N N . ASN A 1 434 ? 21.406 -28.312 1.146 1 98 434 ASN A N 1
ATOM 3438 C CA . ASN A 1 434 ? 21.094 -29.094 -0.041 1 98 434 ASN A CA 1
ATOM 3439 C C . ASN A 1 434 ? 19.719 -28.75 -0.587 1 98 434 ASN A C 1
ATOM 3441 O O . ASN A 1 434 ? 19.203 -29.453 -1.472 1 98 434 ASN A O 1
ATOM 3445 N N . VAL A 1 435 ? 19.125 -27.656 -0.115 1 98.75 435 VAL A N 1
ATOM 3446 C CA . VAL A 1 435 ? 17.781 -27.266 -0.515 1 98.75 435 VAL A CA 1
ATOM 3447 C C . VAL A 1 435 ? 17.844 -26.047 -1.429 1 98.75 435 VAL A C 1
ATOM 3449 O O . VAL A 1 435 ? 18.344 -24.984 -1.031 1 98.75 435 VAL A O 1
ATOM 3452 N N . PHE A 1 436 ? 17.344 -26.219 -2.639 1 98.75 436 PHE A N 1
ATOM 3453 C CA . PHE A 1 436 ? 17.328 -25.172 -3.652 1 98.75 436 PHE A CA 1
ATOM 3454 C C . PHE A 1 436 ? 15.922 -24.641 -3.852 1 98.75 436 PHE A C 1
ATOM 3456 O O . PHE A 1 436 ? 14.938 -25.297 -3.5 1 98.75 436 PHE A O 1
ATOM 3463 N N . PHE A 1 437 ? 15.828 -23.391 -4.438 1 98.75 437 PHE A N 1
ATOM 3464 C CA . PHE A 1 437 ? 14.539 -22.734 -4.574 1 98.75 437 PHE A CA 1
ATOM 3465 C C . PHE A 1 437 ? 14.367 -22.172 -5.98 1 98.75 437 PHE A C 1
ATOM 3467 O O . PHE A 1 437 ? 15.266 -21.516 -6.504 1 98.75 437 PHE A O 1
ATOM 3474 N N . ALA A 1 438 ? 13.227 -22.469 -6.562 1 98.62 438 ALA A N 1
ATOM 3475 C CA . ALA A 1 438 ? 12.852 -21.922 -7.863 1 98.62 438 ALA A CA 1
ATOM 3476 C C . ALA A 1 438 ? 11.383 -21.516 -7.887 1 98.62 438 ALA A C 1
ATOM 3478 O O . ALA A 1 438 ? 10.578 -22.031 -7.105 1 98.62 438 ALA A O 1
ATOM 3479 N N . GLY A 1 439 ? 10.984 -20.641 -8.711 1 98.5 439 GLY A N 1
ATOM 3480 C CA . GLY A 1 439 ? 9.672 -20.047 -8.93 1 98.5 439 GLY A CA 1
ATOM 3481 C C . GLY A 1 439 ? 9.727 -18.688 -9.578 1 98.5 439 GLY A C 1
ATOM 3482 O O . GLY A 1 439 ? 10.758 -18 -9.523 1 98.5 439 GLY A O 1
ATOM 3483 N N . GLU A 1 440 ? 8.617 -18.312 -10.125 1 97.94 440 GLU A N 1
ATOM 3484 C CA . GLU A 1 440 ? 8.617 -17.016 -10.805 1 97.94 440 GLU A CA 1
ATOM 3485 C C . GLU A 1 440 ? 9.047 -15.906 -9.852 1 97.94 440 GLU A C 1
ATOM 3487 O O . GLU A 1 440 ? 9.688 -14.938 -10.273 1 97.94 440 GLU A O 1
ATOM 3492 N N . HIS A 1 441 ? 8.828 -16 -8.531 1 97.38 441 HIS A N 1
ATOM 3493 C CA . HIS A 1 441 ? 9.156 -14.977 -7.543 1 97.38 441 HIS A CA 1
ATOM 3494 C C . HIS A 1 441 ? 10.664 -14.82 -7.398 1 97.38 441 HIS A C 1
ATOM 3496 O O . HIS A 1 441 ? 11.141 -13.836 -6.836 1 97.38 441 HIS A O 1
ATOM 3502 N N . THR A 1 442 ? 11.406 -15.805 -7.914 1 97.38 442 THR A N 1
ATOM 3503 C CA . THR A 1 442 ? 12.859 -15.742 -7.785 1 97.38 442 THR A CA 1
ATOM 3504 C C . THR A 1 442 ? 13.492 -15.195 -9.055 1 97.38 442 THR A C 1
ATOM 3506 O O . THR A 1 442 ? 14.719 -15.062 -9.141 1 97.38 442 THR A O 1
ATOM 3509 N N . ASP A 1 443 ? 12.703 -14.883 -10.078 1 95.06 443 ASP A N 1
ATOM 3510 C CA . ASP A 1 443 ? 13.242 -14.344 -11.32 1 95.06 443 ASP A CA 1
ATOM 3511 C C . ASP A 1 443 ? 13.25 -12.82 -11.305 1 95.06 443 ASP A C 1
ATOM 3513 O O . ASP A 1 443 ? 12.203 -12.195 -11.117 1 95.06 443 ASP A O 1
ATOM 3517 N N . PRO A 1 444 ? 14.328 -12.18 -11.477 1 90.88 444 PRO A N 1
ATOM 3518 C CA . PRO A 1 444 ? 14.406 -10.719 -11.352 1 90.88 444 PRO A CA 1
ATOM 3519 C C . PRO A 1 444 ? 13.859 -9.992 -12.57 1 90.88 444 PRO A C 1
ATOM 3521 O O . PRO A 1 444 ? 13.672 -8.773 -12.539 1 90.88 444 PRO A O 1
ATOM 3524 N N . MET A 1 445 ? 13.508 -10.695 -13.609 1 88.12 445 MET A N 1
ATOM 3525 C CA . MET A 1 445 ? 13.047 -10.016 -14.82 1 88.12 445 MET A CA 1
ATOM 3526 C C . MET A 1 445 ? 11.57 -10.289 -15.062 1 88.12 445 MET A C 1
ATOM 3528 O O . MET A 1 445 ? 10.828 -9.414 -15.508 1 88.12 445 MET A O 1
ATOM 3532 N N . PHE A 1 446 ? 11.234 -11.5 -14.859 1 92.88 446 PHE A N 1
ATOM 3533 C CA . PHE A 1 446 ? 9.891 -11.906 -15.25 1 92.88 446 PHE A CA 1
ATOM 3534 C C . PHE A 1 446 ? 9.125 -12.469 -14.055 1 92.88 446 PHE A C 1
ATOM 3536 O O . PHE A 1 446 ? 8.484 -13.516 -14.156 1 92.88 446 PHE A O 1
ATOM 3543 N N . ASN A 1 447 ? 9.312 -11.797 -12.93 1 92.62 447 ASN A N 1
ATOM 3544 C CA . ASN A 1 447 ? 8.484 -12.172 -11.781 1 92.62 447 ASN A CA 1
ATOM 3545 C C . ASN A 1 447 ? 7 -12 -12.086 1 92.62 447 ASN A C 1
ATOM 3547 O O . ASN A 1 447 ? 6.586 -10.969 -12.617 1 92.62 447 ASN A O 1
ATOM 3551 N N . GLY A 1 448 ? 6.176 -12.992 -11.82 1 94.56 448 GLY A N 1
ATOM 3552 C CA . GLY A 1 448 ? 4.742 -12.914 -12.047 1 94.56 448 GLY A CA 1
ATOM 3553 C C . GLY A 1 448 ? 4.32 -13.508 -13.375 1 94.56 448 GLY A C 1
ATOM 3554 O O . GLY A 1 448 ? 3.125 -13.586 -13.68 1 94.56 448 GLY A O 1
ATOM 3555 N N . TYR A 1 449 ? 5.316 -13.992 -14.141 1 96.06 449 TYR A N 1
ATOM 3556 C CA . TYR A 1 449 ? 5.031 -14.555 -15.453 1 96.06 449 TYR A CA 1
ATOM 3557 C C . TYR A 1 449 ? 5.461 -16.016 -15.523 1 96.06 449 TYR A C 1
ATOM 3559 O O . TYR A 1 449 ? 6.344 -16.453 -14.781 1 96.06 449 TYR A O 1
ATOM 3567 N N . ILE A 1 450 ? 4.848 -16.75 -16.469 1 97.25 450 ILE A N 1
ATOM 3568 C CA . ILE A 1 450 ? 5.188 -18.156 -16.672 1 97.25 450 ILE A CA 1
ATOM 3569 C C . ILE A 1 450 ? 6.668 -18.281 -17.031 1 97.25 450 ILE A C 1
ATOM 3571 O O . ILE A 1 450 ? 7.359 -19.172 -16.516 1 97.25 450 ILE A O 1
ATOM 3575 N N . ILE A 1 451 ? 7.188 -17.375 -17.828 1 95.31 451 ILE A N 1
ATOM 3576 C CA . ILE A 1 451 ? 8.562 -17.453 -18.312 1 95.31 451 ILE A CA 1
ATOM 3577 C C . ILE A 1 451 ? 9.523 -17.281 -17.141 1 95.31 451 ILE A C 1
ATOM 3579 O O . ILE A 1 451 ? 10.609 -17.875 -17.125 1 95.31 451 ILE A O 1
ATOM 3583 N N . GLY A 1 452 ? 9.102 -16.469 -16.156 1 96.75 452 GLY A N 1
ATOM 3584 C CA . GLY A 1 452 ? 9.914 -16.359 -14.961 1 96.75 452 GLY A CA 1
ATOM 3585 C C . GLY A 1 452 ? 10.062 -17.688 -14.227 1 96.75 452 GLY A C 1
ATOM 3586 O O . GLY A 1 452 ? 11.133 -18 -13.711 1 96.75 452 GLY A O 1
ATOM 3587 N N . ALA A 1 453 ? 9.016 -18.422 -14.195 1 98.12 453 ALA A N 1
ATOM 3588 C CA . ALA A 1 453 ? 9.031 -19.734 -13.555 1 98.12 453 ALA A CA 1
ATOM 3589 C C . ALA A 1 453 ? 9.922 -20.719 -14.328 1 98.12 453 ALA A C 1
ATOM 3591 O O . ALA A 1 453 ? 10.766 -21.391 -13.734 1 98.12 453 ALA A O 1
ATOM 3592 N N . THR A 1 454 ? 9.758 -20.781 -15.641 1 97.19 454 THR A N 1
ATOM 3593 C CA . THR A 1 454 ? 10.547 -21.719 -16.438 1 97.19 454 THR A CA 1
ATOM 3594 C C . THR A 1 454 ? 12.031 -21.359 -16.391 1 97.19 454 THR A C 1
ATOM 3596 O O . THR A 1 454 ? 12.883 -22.234 -16.219 1 97.19 454 THR A O 1
ATOM 3599 N N . ARG A 1 455 ? 12.305 -20.078 -16.438 1 96.56 455 ARG A N 1
ATOM 3600 C CA . ARG A 1 455 ? 13.688 -19.609 -16.359 1 96.56 455 ARG A CA 1
ATOM 3601 C C . ARG A 1 455 ? 14.305 -20 -15.016 1 96.56 455 ARG A C 1
ATOM 3603 O O . ARG A 1 455 ? 15.469 -20.391 -14.961 1 96.56 455 ARG A O 1
ATOM 3610 N N . SER A 1 456 ? 13.578 -19.844 -14.016 1 98.19 456 SER A N 1
ATOM 3611 C CA . SER A 1 456 ? 14.07 -20.188 -12.688 1 98.19 456 SER A CA 1
ATOM 3612 C C . SER A 1 456 ? 14.336 -21.688 -12.57 1 98.19 456 SER A C 1
ATOM 3614 O O . SER A 1 456 ? 15.281 -22.109 -11.898 1 98.19 456 SER A O 1
ATOM 3616 N N . GLY A 1 457 ? 13.445 -22.516 -13.195 1 98.5 457 GLY A N 1
ATOM 3617 C CA . GLY A 1 457 ? 13.664 -23.953 -13.242 1 98.5 457 GLY A CA 1
ATOM 3618 C C . GLY A 1 457 ? 14.969 -24.328 -13.93 1 98.5 457 GLY A C 1
ATOM 3619 O O . GLY A 1 457 ? 15.727 -25.156 -13.414 1 98.5 457 GLY A O 1
ATOM 3620 N N . VAL A 1 458 ? 15.219 -23.703 -15.023 1 98 458 VAL A N 1
ATOM 3621 C CA . VAL A 1 458 ? 16.453 -23.953 -15.766 1 98 458 VAL A CA 1
ATOM 3622 C C . VAL A 1 458 ? 17.656 -23.531 -14.914 1 98 458 VAL A C 1
ATOM 3624 O O . VAL A 1 458 ? 18.641 -24.266 -14.805 1 98 458 VAL A O 1
ATOM 3627 N N . ARG A 1 459 ? 17.547 -22.359 -14.305 1 97.19 459 ARG A N 1
ATOM 3628 C CA . ARG A 1 459 ? 18.625 -21.797 -13.508 1 97.19 459 ARG A CA 1
ATOM 3629 C C . ARG A 1 459 ? 19.016 -22.734 -12.359 1 97.19 459 ARG A C 1
ATOM 3631 O O . ARG A 1 459 ? 20.188 -23.078 -12.195 1 97.19 459 ARG A O 1
ATOM 3638 N N . GLU A 1 460 ? 18.078 -23.203 -11.648 1 98.12 460 GLU A N 1
ATOM 3639 C CA . GLU A 1 460 ? 18.359 -23.984 -10.453 1 98.12 460 GLU A CA 1
ATOM 3640 C C . GLU A 1 460 ? 18.766 -25.422 -10.812 1 98.12 460 GLU A C 1
ATOM 3642 O O . GLU A 1 460 ? 19.578 -26.031 -10.125 1 98.12 460 GLU A O 1
ATOM 3647 N N . ALA A 1 461 ? 18.172 -26 -11.875 1 98.44 461 ALA A N 1
ATOM 3648 C CA . ALA A 1 461 ? 18.625 -27.312 -12.344 1 98.44 461 ALA A CA 1
ATOM 3649 C C . ALA A 1 461 ? 20.094 -27.281 -12.727 1 98.44 461 ALA A C 1
ATOM 3651 O O . ALA A 1 461 ? 20.859 -28.156 -12.344 1 98.44 461 ALA A O 1
ATOM 3652 N N . SER A 1 462 ? 20.438 -26.266 -13.438 1 97.81 462 SER A N 1
ATOM 3653 C CA . SER A 1 462 ? 21.844 -26.109 -13.844 1 97.81 462 SER A CA 1
ATOM 3654 C C . SER A 1 462 ? 22.75 -25.953 -12.641 1 97.81 462 SER A C 1
ATOM 3656 O O . SER A 1 462 ? 23.859 -26.516 -12.609 1 97.81 462 SER A O 1
ATOM 3658 N N . LYS A 1 463 ? 22.328 -25.219 -11.719 1 97.5 463 LYS A N 1
ATOM 3659 C CA . LYS A 1 463 ? 23.109 -25.016 -10.492 1 97.5 463 LYS A CA 1
ATOM 3660 C C . LYS A 1 463 ? 23.297 -26.344 -9.75 1 97.5 463 LYS A C 1
ATOM 3662 O O . LYS A 1 463 ? 24.406 -26.641 -9.297 1 97.5 463 LYS A O 1
ATOM 3667 N N . ILE A 1 464 ? 22.281 -27.109 -9.609 1 98.38 464 ILE A N 1
ATOM 3668 C CA . ILE A 1 464 ? 22.344 -28.391 -8.922 1 98.38 464 ILE A CA 1
ATOM 3669 C C . ILE A 1 464 ? 23.297 -29.328 -9.672 1 98.38 464 ILE A C 1
ATOM 3671 O O . ILE A 1 464 ? 24.094 -30.031 -9.055 1 98.38 464 ILE A O 1
ATOM 3675 N N . LEU A 1 465 ? 23.234 -29.359 -10.969 1 98 465 LEU A N 1
ATOM 3676 C CA . LEU A 1 465 ? 24.125 -30.188 -11.773 1 98 465 LEU A CA 1
ATOM 3677 C C . LEU A 1 465 ? 25.578 -29.812 -11.547 1 98 465 LEU A C 1
ATOM 3679 O O . LEU A 1 465 ? 26.453 -30.672 -11.453 1 98 465 LEU A O 1
ATOM 3683 N N . SER A 1 466 ? 25.75 -28.5 -11.445 1 96.81 466 SER A N 1
ATOM 3684 C CA . SER A 1 466 ? 27.109 -28.031 -11.148 1 96.81 466 SER A CA 1
ATOM 3685 C C . SER A 1 466 ? 27.562 -28.5 -9.766 1 96.81 466 SER A C 1
ATOM 3687 O O . SER A 1 466 ? 28.719 -28.906 -9.602 1 96.81 466 SER A O 1
ATOM 3689 N N . CYS A 1 467 ? 26.703 -28.453 -8.859 1 95.5 467 CYS A N 1
ATOM 3690 C CA . CYS A 1 467 ? 27 -28.922 -7.512 1 95.5 467 CYS A CA 1
ATOM 3691 C C . CYS A 1 467 ? 27.344 -30.406 -7.516 1 95.5 467 CYS A C 1
ATOM 3693 O O . CYS A 1 467 ? 28.297 -30.828 -6.859 1 95.5 467 CYS A O 1
ATOM 3695 N N . MET A 1 468 ? 26.672 -31.188 -8.25 1 95.06 468 MET A N 1
ATOM 3696 C CA . MET A 1 468 ? 26.875 -32.625 -8.352 1 95.06 468 MET A CA 1
ATOM 3697 C C . MET A 1 468 ? 28.234 -32.938 -8.938 1 95.06 468 MET A C 1
ATOM 3699 O O . MET A 1 468 ? 28.844 -33.969 -8.586 1 95.06 468 MET A O 1
ATOM 3703 N N . LYS A 1 469 ? 28.703 -32.031 -9.703 1 95.12 469 LYS A N 1
ATOM 3704 C CA . LYS A 1 469 ? 29.984 -32.25 -10.375 1 95.12 469 LYS A CA 1
ATOM 3705 C C . LYS A 1 469 ? 31.141 -31.688 -9.555 1 95.12 469 LYS A C 1
ATOM 3707 O O . LYS A 1 469 ? 32.281 -31.766 -9.969 1 95.12 469 LYS A O 1
ATOM 3712 N N . GLY A 1 470 ? 30.844 -31.078 -8.438 1 92.44 470 GLY A N 1
ATOM 3713 C CA . GLY A 1 470 ? 31.875 -30.484 -7.605 1 92.44 470 GLY A CA 1
ATOM 3714 C C . GLY A 1 470 ? 32.312 -29.109 -8.094 1 92.44 470 GLY A C 1
ATOM 3715 O O . GLY A 1 470 ? 33.406 -28.641 -7.742 1 92.44 470 GLY A O 1
ATOM 3716 N N . GLU A 1 471 ? 31.469 -28.547 -8.891 1 92.56 471 GLU A N 1
ATOM 3717 C CA . GLU A 1 471 ? 31.719 -27.203 -9.383 1 92.56 471 GLU A CA 1
ATOM 3718 C C . GLU A 1 471 ? 31.156 -26.156 -8.43 1 92.56 471 GLU A C 1
ATOM 3720 O O . GLU A 1 471 ? 30.766 -26.469 -7.301 1 92.56 471 GLU A O 1
ATOM 3725 N N . GLU A 1 472 ? 31.203 -24.938 -8.914 1 87.38 472 GLU A N 1
ATOM 3726 C CA . GLU A 1 472 ? 30.719 -23.844 -8.094 1 87.38 472 GLU A CA 1
ATOM 3727 C C . GLU A 1 472 ? 29.25 -24.016 -7.746 1 87.38 472 GLU A C 1
ATOM 3729 O O . GLU A 1 472 ? 28.406 -24.219 -8.633 1 87.38 472 GLU A O 1
ATOM 3734 N N . CYS A 1 473 ? 29.016 -24.031 -6.5 1 90.5 473 CYS A N 1
ATOM 3735 C CA . CYS A 1 473 ? 27.672 -24.156 -5.953 1 90.5 473 CYS A CA 1
ATOM 3736 C C . CYS A 1 473 ? 27.406 -23.094 -4.902 1 90.5 473 CYS A C 1
ATOM 3738 O O . CYS A 1 473 ? 27.328 -23.391 -3.711 1 90.5 473 CYS A O 1
ATOM 3740 N N . PRO A 1 474 ? 27.219 -21.828 -5.41 1 91.19 474 PRO A N 1
ATOM 3741 C CA . PRO A 1 474 ? 27.219 -20.703 -4.48 1 91.19 474 PRO A CA 1
ATOM 3742 C C . PRO A 1 474 ? 25.984 -20.672 -3.58 1 91.19 474 PRO A C 1
ATOM 3744 O O . PRO A 1 474 ? 24.906 -21.109 -3.994 1 91.19 474 PRO A O 1
ATOM 3747 N N . ALA A 1 475 ? 26.141 -20.234 -2.393 1 94.31 475 ALA A N 1
ATOM 3748 C CA . ALA A 1 475 ? 25.109 -19.938 -1.4 1 94.31 475 ALA A CA 1
ATOM 3749 C C . ALA A 1 475 ? 25.344 -18.562 -0.768 1 94.31 475 ALA A C 1
ATOM 3751 O O . ALA A 1 475 ? 26.484 -18.141 -0.596 1 94.31 475 ALA A O 1
ATOM 3752 N N . TYR A 1 476 ? 24.234 -17.875 -0.507 1 94.25 476 TYR A N 1
ATOM 3753 C CA . TYR A 1 476 ? 24.344 -16.578 0.156 1 94.25 476 TYR A CA 1
ATOM 3754 C C . TYR A 1 476 ? 24.922 -16.734 1.557 1 94.25 476 TYR A C 1
ATOM 3756 O O . TYR A 1 476 ? 24.531 -17.625 2.307 1 94.25 476 TYR A O 1
ATOM 3764 N N . GLU A 1 477 ? 25.891 -15.938 1.835 1 90.81 477 GLU A N 1
ATOM 3765 C CA . GLU A 1 477 ? 26.469 -15.828 3.17 1 90.81 477 GLU A CA 1
ATOM 3766 C C . GLU A 1 477 ? 26.266 -14.43 3.744 1 90.81 477 GLU A C 1
ATOM 3768 O O . GLU A 1 477 ? 26.797 -13.453 3.213 1 90.81 477 GLU A O 1
ATOM 3773 N N . PRO A 1 478 ? 25.469 -14.352 4.797 1 88.25 478 PRO A N 1
ATOM 3774 C CA . PRO A 1 478 ? 25.297 -13.023 5.391 1 88.25 478 PRO A CA 1
ATOM 3775 C C . PRO A 1 478 ? 26.594 -12.453 5.949 1 88.25 478 PRO A C 1
ATOM 3777 O O . PRO A 1 478 ? 27.5 -13.203 6.344 1 88.25 478 PRO A O 1
ATOM 3780 N N . PRO A 1 479 ? 26.656 -11.133 5.965 1 86.06 479 PRO A N 1
ATOM 3781 C CA . PRO A 1 479 ? 27.859 -10.562 6.578 1 86.06 479 PRO A CA 1
ATOM 3782 C C . PRO A 1 479 ? 28 -10.945 8.047 1 86.06 479 PRO A C 1
ATOM 3784 O O . PRO A 1 479 ? 27 -11.148 8.742 1 86.06 479 PRO A O 1
ATOM 3787 N N . LYS A 1 480 ? 29.266 -11.086 8.523 1 79.19 480 LYS A N 1
ATOM 3788 C CA . LYS A 1 480 ? 29.562 -11.484 9.898 1 79.19 480 LYS A CA 1
ATOM 3789 C C . LYS A 1 480 ? 29.125 -10.406 10.883 1 79.19 480 LYS A C 1
ATOM 3791 O O . LYS A 1 480 ? 28.75 -10.711 12.016 1 79.19 480 LYS A O 1
ATOM 3796 N N . SER A 1 481 ? 29.219 -9.195 10.461 1 78.25 481 SER A N 1
ATOM 3797 C CA . SER A 1 481 ? 28.781 -8.047 11.25 1 78.25 481 SER A CA 1
ATOM 3798 C C . SER A 1 481 ? 28.312 -6.906 10.352 1 78.25 481 SER A C 1
ATOM 3800 O O . SER A 1 481 ? 28.734 -6.797 9.195 1 78.25 481 SER A O 1
ATOM 3802 N N . TYR A 1 482 ? 27.312 -6.332 10.961 1 78.06 482 TYR A N 1
ATOM 3803 C CA . TYR A 1 482 ? 26.844 -5.137 10.273 1 78.06 482 TYR A CA 1
ATOM 3804 C C . TYR A 1 482 ? 27.469 -3.881 10.867 1 78.06 482 TYR A C 1
ATOM 3806 O O . TYR A 1 482 ? 27.703 -3.807 12.078 1 78.06 482 TYR A O 1
ATOM 3814 N N . SER A 1 483 ? 28.062 -3 10.016 1 73.81 483 SER A N 1
ATOM 3815 C CA . SER A 1 483 ? 28.609 -1.741 10.508 1 73.81 483 SER A CA 1
ATOM 3816 C C . SER A 1 483 ? 27.891 -0.545 9.891 1 73.81 483 SER A C 1
ATOM 3818 O O . SER A 1 483 ? 27.547 -0.565 8.711 1 73.81 483 SER A O 1
ATOM 3820 N N . CYS A 1 484 ? 27.469 0.288 10.781 1 74.19 484 CYS A N 1
ATOM 3821 C CA . CYS A 1 484 ? 26.875 1.529 10.305 1 74.19 484 CYS A CA 1
ATOM 3822 C C . CYS A 1 484 ? 27.922 2.449 9.703 1 74.19 484 CYS A C 1
ATOM 3824 O O . CYS A 1 484 ? 29.016 2.604 10.258 1 74.19 484 CYS A O 1
ATOM 3826 N N . PRO A 1 485 ? 27.75 2.775 8.328 1 62.91 485 PRO A N 1
ATOM 3827 C CA . PRO A 1 485 ? 28.703 3.729 7.77 1 62.91 485 PRO A CA 1
ATOM 3828 C C . PRO A 1 485 ? 28.922 4.941 8.672 1 62.91 485 PRO A C 1
ATOM 3830 O O . PRO A 1 485 ? 28.016 5.344 9.398 1 62.91 485 PRO A O 1
ATOM 3833 N N . SER A 1 486 ? 30.172 5.324 8.953 1 53.72 486 SER A N 1
ATOM 3834 C CA . SER A 1 486 ? 30.5 6.512 9.734 1 53.72 486 SER A CA 1
ATOM 3835 C C . SER A 1 486 ? 29.734 7.73 9.234 1 53.72 486 SER A C 1
ATOM 3837 O O . SER A 1 486 ? 29.875 8.125 8.078 1 53.72 486 SER A O 1
ATOM 3839 N N . SER A 1 487 ? 28.578 7.812 9.383 1 46.62 487 SER A N 1
ATOM 3840 C CA . SER A 1 487 ? 27.719 8.891 8.914 1 46.62 487 SER A CA 1
ATOM 3841 C C . SER A 1 487 ? 28.391 10.25 9.094 1 46.62 487 SER A C 1
ATOM 3843 O O . SER A 1 487 ? 28.922 10.547 10.172 1 46.62 487 SER A O 1
ATOM 3845 N N . GLY A 1 488 ? 28.969 10.852 8.07 1 38.44 488 GLY A N 1
ATOM 3846 C CA . GLY A 1 488 ? 29.203 12.281 8.234 1 38.44 488 GLY A CA 1
ATOM 3847 C C . GLY A 1 488 ? 28.234 12.945 9.188 1 38.44 488 GLY A C 1
ATOM 3848 O O . GLY A 1 488 ? 27.438 12.266 9.844 1 38.44 488 GLY A O 1
ATOM 3849 N N . ASN A 1 489 ? 28.094 14.367 9.039 1 36.31 489 ASN A N 1
ATOM 3850 C CA . ASN A 1 489 ? 27.484 15.398 9.875 1 36.31 489 ASN A CA 1
ATOM 3851 C C . ASN A 1 489 ? 26 15.102 10.141 1 36.31 489 ASN A C 1
ATOM 3853 O O . ASN A 1 489 ? 25.234 16 10.484 1 36.31 489 ASN A O 1
ATOM 3857 N N . ILE A 1 490 ? 25.469 14.203 9.484 1 38.84 490 ILE A N 1
ATOM 3858 C CA . ILE A 1 490 ? 24.078 14.289 9.93 1 38.84 490 ILE A CA 1
ATOM 3859 C C . ILE A 1 490 ? 24 13.953 11.414 1 38.84 490 ILE A C 1
ATOM 3861 O O . ILE A 1 490 ? 24.469 12.898 11.844 1 38.84 490 ILE A O 1
ATOM 3865 N N . ALA A 1 491 ? 23.922 14.844 12.297 1 35.31 491 ALA A N 1
ATOM 3866 C CA . ALA A 1 491 ? 23.672 14.711 13.727 1 35.31 491 ALA A CA 1
ATOM 3867 C C . ALA A 1 491 ? 22.969 13.391 14.031 1 35.31 491 ALA A C 1
ATOM 3869 O O . ALA A 1 491 ? 21.875 13.125 13.523 1 35.31 491 ALA A O 1
ATOM 3870 N N . THR A 1 492 ? 23.797 12.312 14.156 1 36.31 492 THR A N 1
ATOM 3871 C CA . THR A 1 492 ? 23.391 11.047 14.773 1 36.31 492 THR A CA 1
ATOM 3872 C C . THR A 1 492 ? 22.172 11.242 15.664 1 36.31 492 THR A C 1
ATOM 3874 O O . THR A 1 492 ? 22.25 11.914 16.688 1 36.31 492 THR A O 1
ATOM 3877 N N . LEU A 1 493 ? 21.078 11.344 15.102 1 36.97 493 LEU A N 1
ATOM 3878 C CA . LEU A 1 493 ? 19.859 11.211 15.883 1 36.97 493 LEU A CA 1
ATOM 3879 C C . LEU A 1 493 ? 19.984 10.086 16.906 1 36.97 493 LEU A C 1
ATOM 3881 O O . LEU A 1 493 ? 19.703 8.922 16.594 1 36.97 493 LEU A O 1
ATOM 3885 N N . SER A 1 494 ? 21.109 10.008 17.453 1 35.19 494 SER A N 1
ATOM 3886 C CA . SER A 1 494 ? 21.109 8.992 18.5 1 35.19 494 SER A CA 1
ATOM 3887 C C . SER A 1 494 ? 19.75 8.914 19.188 1 35.19 494 SER A C 1
ATOM 3889 O O . SER A 1 494 ? 19.312 9.875 19.828 1 35.19 494 SER A O 1
ATOM 3891 N N . PHE A 1 495 ? 18.969 8.141 18.656 1 42.09 495 PHE A N 1
ATOM 3892 C CA . PHE A 1 495 ? 17.766 7.625 19.312 1 42.09 495 PHE A CA 1
ATOM 3893 C C . PHE A 1 495 ? 17.938 7.605 20.828 1 42.09 495 PHE A C 1
ATOM 3895 O O . PHE A 1 495 ? 17 7.902 21.562 1 42.09 495 PHE A O 1
ATOM 3902 N N . THR A 1 496 ? 19.188 7.301 21.172 1 40.66 496 THR A N 1
ATOM 3903 C CA . THR A 1 496 ? 19.5 7.262 22.594 1 40.66 496 THR A CA 1
ATOM 3904 C C . THR A 1 496 ? 19.484 8.664 23.203 1 40.66 496 THR A C 1
ATOM 3906 O O . THR A 1 496 ? 19.047 8.852 24.328 1 40.66 496 THR A O 1
ATOM 3909 N N . ALA A 1 497 ? 19.906 9.531 22.375 1 38.62 497 ALA A N 1
ATOM 3910 C CA . ALA A 1 497 ? 19.969 10.867 22.969 1 38.62 497 ALA A CA 1
ATOM 3911 C C . ALA A 1 497 ? 18.562 11.477 23.062 1 38.62 497 ALA A C 1
ATOM 3913 O O . ALA A 1 497 ? 18.234 12.141 24.047 1 38.62 497 ALA A O 1
ATOM 3914 N N . ALA A 1 498 ? 17.797 11.273 22.062 1 42.16 498 ALA A N 1
ATOM 3915 C CA . ALA A 1 498 ? 16.422 11.766 22.156 1 42.16 498 ALA A CA 1
ATOM 3916 C C . ALA A 1 498 ? 15.656 10.992 23.234 1 42.16 498 ALA A C 1
ATOM 3918 O O . ALA A 1 498 ? 14.859 11.578 23.969 1 42.16 498 ALA A O 1
ATOM 3919 N N . LEU A 1 499 ? 15.883 9.711 23.297 1 45.72 499 LEU A N 1
ATOM 3920 C CA . LEU A 1 499 ? 15.336 8.945 24.406 1 45.72 499 LEU A CA 1
ATOM 3921 C C . LEU A 1 499 ? 15.891 9.453 25.734 1 45.72 499 LEU A C 1
ATOM 3923 O O . LEU A 1 499 ? 15.164 9.547 26.734 1 45.72 499 LEU A O 1
ATOM 3927 N N . ILE A 1 500 ? 17.156 9.844 25.703 1 42.09 500 ILE A N 1
ATOM 3928 C CA . ILE A 1 500 ? 17.797 10.398 26.906 1 42.09 500 ILE A CA 1
ATOM 3929 C C . ILE A 1 500 ? 17.219 11.781 27.188 1 42.09 500 ILE A C 1
ATOM 3931 O O . ILE A 1 500 ? 16.906 12.109 28.344 1 42.09 500 ILE A O 1
ATOM 3935 N N . ALA A 1 501 ? 17.031 12.477 26.172 1 42.28 501 ALA A N 1
ATOM 3936 C CA . ALA A 1 501 ? 16.453 13.797 26.422 1 42.28 501 ALA A CA 1
ATOM 3937 C C . ALA A 1 501 ? 15 13.688 26.875 1 42.28 501 ALA A C 1
ATOM 3939 O O . ALA A 1 501 ? 14.562 14.422 27.766 1 42.28 501 ALA A O 1
ATOM 3940 N N . ALA A 1 502 ? 14.281 12.781 26.312 1 45.34 502 ALA A N 1
ATOM 3941 C CA . ALA A 1 502 ? 12.938 12.508 26.812 1 45.34 502 ALA A CA 1
ATOM 3942 C C . ALA A 1 502 ? 12.984 11.953 28.234 1 45.34 502 ALA A C 1
ATOM 3944 O O . ALA A 1 502 ? 12.141 12.297 29.062 1 45.34 502 ALA A O 1
ATOM 3945 N N . LEU A 1 503 ? 13.945 11.234 28.531 1 42.66 503 LEU A N 1
ATOM 3946 C CA . LEU A 1 503 ? 14.172 10.719 29.891 1 42.66 503 LEU A CA 1
ATOM 3947 C C . LEU A 1 503 ? 14.648 11.828 30.812 1 42.66 503 LEU A C 1
ATOM 3949 O O . LEU A 1 503 ? 14.297 11.852 32 1 42.66 503 LEU A O 1
ATOM 3953 N N . PHE A 1 504 ? 15.469 12.711 30.359 1 41.19 504 PHE A N 1
ATOM 3954 C CA . PHE A 1 504 ? 15.961 13.781 31.234 1 41.19 504 PHE A CA 1
ATOM 3955 C C . PHE A 1 504 ? 14.852 14.773 31.547 1 41.19 504 PHE A C 1
ATOM 3957 O O . PHE A 1 504 ? 14.852 15.398 32.594 1 41.19 504 PHE A O 1
ATOM 3964 N N . HIS A 1 505 ? 14.039 14.938 30.719 1 38.34 505 HIS A N 1
ATOM 3965 C CA . HIS A 1 505 ? 12.938 15.82 31.078 1 38.34 505 HIS A CA 1
ATOM 3966 C C . HIS A 1 505 ? 12.055 15.188 32.156 1 38.34 505 HIS A C 1
ATOM 3968 O O . HIS A 1 505 ? 11.445 15.898 32.938 1 38.34 505 HIS A O 1
ATOM 3974 N N . SER A 1 506 ? 11.992 14 32.188 1 35.22 506 SER A N 1
ATOM 3975 C CA . SER A 1 506 ? 11.281 13.352 33.312 1 35.22 506 SER A CA 1
ATOM 3976 C C . SER A 1 506 ? 12.016 13.547 34.625 1 35.22 506 SER A C 1
ATOM 3978 O O . SER A 1 506 ? 11.414 13.461 35.688 1 35.22 506 SER A O 1
ATOM 3980 N N . PHE A 1 507 ? 13.297 13.695 34.594 1 35.34 507 PHE A N 1
ATOM 3981 C CA . PHE A 1 507 ? 14 13.859 35.875 1 35.34 507 PHE A CA 1
ATOM 3982 C C . PHE A 1 507 ? 13.844 15.273 36.406 1 35.34 507 PHE A C 1
ATOM 3984 O O . PHE A 1 507 ? 13.922 15.508 37.625 1 35.34 507 PHE A O 1
ATOM 3991 N N . THR A 1 508 ? 13.906 16.297 35.656 1 31.08 508 THR A N 1
ATOM 3992 C CA . THR A 1 508 ? 13.82 17.609 36.25 1 31.08 508 THR A CA 1
ATOM 3993 C C . THR A 1 508 ? 12.398 17.922 36.688 1 31.08 508 THR A C 1
ATOM 3995 O O . THR A 1 508 ? 12.125 18.984 37.25 1 31.08 508 THR A O 1
ATOM 3998 N N . ALA A 1 509 ? 11.508 17.203 36.25 1 32.72 509 ALA A N 1
ATOM 3999 C CA . ALA A 1 509 ? 10.172 17.438 36.781 1 32.72 509 ALA A CA 1
ATOM 4000 C C . ALA A 1 509 ? 10 16.781 38.156 1 32.72 509 ALA A C 1
ATOM 4002 O O . ALA A 1 509 ? 8.945 16.891 38.781 1 32.72 509 ALA A O 1
ATOM 4003 N N . LEU A 1 510 ? 10.828 15.891 38.531 1 26.72 510 LEU A N 1
ATOM 4004 C CA . LEU A 1 510 ? 10.781 15.578 39.938 1 26.72 510 LEU A CA 1
ATOM 4005 C C . LEU A 1 510 ? 11.492 16.641 40.781 1 26.72 510 LEU A C 1
ATOM 4007 O O . LEU A 1 510 ? 12.617 17.031 40.438 1 26.72 510 LEU A O 1
ATOM 4011 N N . MET B 1 1 ? 44.344 68.188 61.188 1 21.34 1 MET B N 1
ATOM 4012 C CA . MET B 1 1 ? 43.094 68.938 61.188 1 21.34 1 MET B CA 1
ATOM 4013 C C . MET B 1 1 ? 42.594 69.125 59.75 1 21.34 1 MET B C 1
ATOM 4015 O O . MET B 1 1 ? 41.406 69.062 59.5 1 21.34 1 MET B O 1
ATOM 4019 N N . SER B 1 2 ? 43.438 69.812 58.969 1 18.62 2 SER B N 1
ATOM 4020 C CA . SER B 1 2 ? 42.875 70.812 58 1 18.62 2 SER B CA 1
ATOM 4021 C C . SER B 1 2 ? 42.281 70.062 56.781 1 18.62 2 SER B C 1
ATOM 4023 O O . SER B 1 2 ? 41.125 70.312 56.406 1 18.62 2 SER B O 1
ATOM 4025 N N . ASN B 1 3 ? 43.031 70 55.688 1 19.97 3 ASN B N 1
ATOM 4026 C CA . ASN B 1 3 ? 42.719 70.5 54.375 1 19.97 3 ASN B CA 1
ATOM 4027 C C . ASN B 1 3 ? 41.969 69.5 53.531 1 19.97 3 ASN B C 1
ATOM 4029 O O . ASN B 1 3 ? 42.031 69.5 52.312 1 19.97 3 ASN B O 1
ATOM 4033 N N . LYS B 1 4 ? 41.906 68.188 54.156 1 25.38 4 LYS B N 1
ATOM 4034 C CA . LYS B 1 4 ? 41.531 67.125 53.219 1 25.38 4 LYS B CA 1
ATOM 4035 C C . LYS B 1 4 ? 40.156 67.438 52.625 1 25.38 4 LYS B C 1
ATOM 4037 O O . LYS B 1 4 ? 39.188 66.688 52.875 1 25.38 4 LYS B O 1
ATOM 4042 N N . MET B 1 5 ? 39.875 68.875 52.562 1 20.44 5 MET B N 1
ATOM 4043 C CA . MET B 1 5 ? 38.531 69.438 52.438 1 20.44 5 MET B CA 1
ATOM 4044 C C . MET B 1 5 ? 37.844 69 51.188 1 20.44 5 MET B C 1
ATOM 4046 O O . MET B 1 5 ? 36.656 68.562 51.25 1 20.44 5 MET B O 1
ATOM 4050 N N . SER B 1 6 ? 38.219 69.5 49.938 1 21.52 6 SER B N 1
ATOM 4051 C CA . SER B 1 6 ? 37.344 70.312 49.125 1 21.52 6 SER B CA 1
ATOM 4052 C C . SER B 1 6 ? 36.531 69.5 48.156 1 21.52 6 SER B C 1
ATOM 4054 O O . SER B 1 6 ? 35.531 69.938 47.594 1 21.52 6 SER B O 1
ATOM 4056 N N . LYS B 1 7 ? 37.312 68.625 47.281 1 27.2 7 LYS B N 1
ATOM 4057 C CA . LYS B 1 7 ? 36.875 68.562 45.906 1 27.2 7 LYS B CA 1
ATOM 4058 C C . LYS B 1 7 ? 35.531 67.875 45.781 1 27.2 7 LYS B C 1
ATOM 4060 O O . LYS B 1 7 ? 35.406 66.688 45.719 1 27.2 7 LYS B O 1
ATOM 4065 N N . PHE B 1 8 ? 34.5 68.312 46.594 1 24.66 8 PHE B N 1
ATOM 4066 C CA . PHE B 1 8 ? 33.125 67.812 46.75 1 24.66 8 PHE B CA 1
ATOM 4067 C C . PHE B 1 8 ? 32.344 67.938 45.438 1 24.66 8 PHE B C 1
ATOM 4069 O O . PHE B 1 8 ? 31.281 67.375 45.281 1 24.66 8 PHE B O 1
ATOM 4076 N N . THR B 1 9 ? 32.625 69.125 44.656 1 26.08 9 THR B N 1
ATOM 4077 C CA . THR B 1 9 ? 31.391 69.75 44.156 1 26.08 9 THR B CA 1
ATOM 4078 C C . THR B 1 9 ? 30.672 68.75 43.219 1 26.08 9 THR B C 1
ATOM 4080 O O . THR B 1 9 ? 29.484 68.5 43.375 1 26.08 9 THR B O 1
ATOM 4083 N N . LEU B 1 10 ? 30.594 69.188 41.75 1 27.73 10 LEU B N 1
ATOM 4084 C CA . LEU B 1 10 ? 29.469 69.375 40.844 1 27.73 10 LEU B CA 1
ATOM 4085 C C . LEU B 1 10 ? 29.125 68.062 40.156 1 27.73 10 LEU B C 1
ATOM 4087 O O . LEU B 1 10 ? 29.906 67.5 39.375 1 27.73 10 LEU B O 1
ATOM 4091 N N . VAL B 1 11 ? 28.484 67.125 40.781 1 32.12 11 VAL B N 1
ATOM 4092 C CA . VAL B 1 11 ? 27.859 65.875 40.312 1 32.12 11 VAL B CA 1
ATOM 4093 C C . VAL B 1 11 ? 26.859 66.25 39.219 1 32.12 11 VAL B C 1
ATOM 4095 O O . VAL B 1 11 ? 25.766 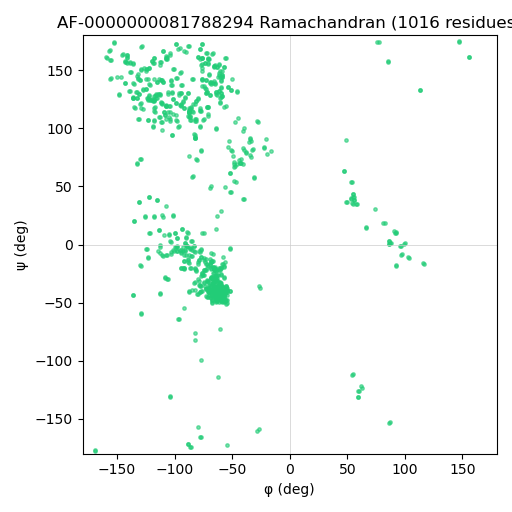66.75 39.5 1 32.12 11 VAL B O 1
ATOM 4098 N N . ILE B 1 12 ? 27.266 67.125 38.125 1 29.95 12 ILE B N 1
ATOM 4099 C CA . ILE B 1 12 ? 26.281 67.312 37.062 1 29.95 12 ILE B CA 1
ATOM 4100 C C . ILE B 1 12 ? 25.719 66 36.625 1 29.95 12 ILE B C 1
ATOM 4102 O O . ILE B 1 12 ? 26.453 65.062 36.25 1 29.95 12 ILE B O 1
ATOM 4106 N N . LEU B 1 13 ? 24.484 65.75 37.031 1 29.86 13 LEU B N 1
ATOM 4107 C CA . LEU B 1 13 ? 23.5 64.75 36.656 1 29.86 13 LEU B CA 1
ATOM 4108 C C . LEU B 1 13 ? 23.297 64.688 35.125 1 29.86 13 LEU B C 1
ATOM 4110 O O . LEU B 1 13 ? 22.688 65.625 34.562 1 29.86 13 LEU B O 1
ATOM 4114 N N . LEU B 1 14 ? 24.328 64.688 34.312 1 31.5 14 LEU B N 1
ATOM 4115 C CA . LEU B 1 14 ? 24.062 64.562 32.875 1 31.5 14 LEU B CA 1
ATOM 4116 C C . LEU B 1 14 ? 23.125 63.375 32.625 1 31.5 14 LEU B C 1
ATOM 4118 O O . LEU B 1 14 ? 23.484 62.219 32.844 1 31.5 14 LEU B O 1
ATOM 4122 N N . CYS B 1 15 ? 21.797 63.594 32.844 1 30.23 15 CYS B N 1
ATOM 4123 C CA . CYS B 1 15 ? 20.703 62.75 32.375 1 30.23 15 CYS B CA 1
ATOM 4124 C C . CYS B 1 15 ? 20.875 62.406 30.891 1 30.23 15 CYS B C 1
ATOM 4126 O O . CYS B 1 15 ? 20.734 63.281 30.031 1 30.23 15 CYS B O 1
ATOM 4128 N N . VAL B 1 16 ? 21.844 61.656 30.5 1 32.31 16 VAL B N 1
ATOM 4129 C CA . VAL B 1 16 ? 21.906 61.062 29.172 1 32.31 16 VAL B CA 1
ATOM 4130 C C . VAL B 1 16 ? 20.531 60.531 28.797 1 32.31 16 VAL B C 1
ATOM 4132 O O . VAL B 1 16 ? 20.047 59.531 29.391 1 32.31 16 VAL B O 1
ATOM 4135 N N . PHE B 1 17 ? 19.547 61.438 28.531 1 33.25 17 PHE B N 1
ATOM 4136 C CA . PHE B 1 17 ? 18.359 61 27.812 1 33.25 17 PHE B CA 1
ATOM 4137 C C . PHE B 1 17 ? 18.719 60.156 26.609 1 33.25 17 PHE B C 1
ATOM 4139 O O . PHE B 1 17 ? 19.25 60.656 25.625 1 33.25 17 PHE B O 1
ATOM 4146 N N . ALA B 1 18 ? 19.219 58.969 26.75 1 32.72 18 ALA B N 1
ATOM 4147 C CA . ALA B 1 18 ? 19.219 58 25.656 1 32.72 18 ALA B CA 1
ATOM 4148 C C . ALA B 1 18 ? 17.891 58 24.922 1 32.72 18 ALA B C 1
ATOM 4150 O O . ALA B 1 18 ? 16.875 57.5 25.453 1 32.72 18 ALA B O 1
ATOM 4151 N N . ASN B 1 19 ? 17.625 59.094 24.188 1 31.81 19 ASN B N 1
ATOM 4152 C CA . ASN B 1 19 ? 16.578 58.969 23.172 1 31.81 19 ASN B CA 1
ATOM 4153 C C . ASN B 1 19 ? 16.609 57.594 22.484 1 31.81 19 ASN B C 1
ATOM 4155 O O . ASN B 1 19 ? 17.594 57.281 21.828 1 31.81 19 ASN B O 1
ATOM 4159 N N . LYS B 1 20 ? 16.078 56.625 23.125 1 34.94 20 LYS B N 1
ATOM 4160 C CA . LYS B 1 20 ? 15.703 55.469 22.328 1 34.94 20 LYS B CA 1
ATOM 4161 C C . LYS B 1 20 ? 15.078 55.875 21 1 34.94 20 LYS B C 1
ATOM 4163 O O . LYS B 1 20 ? 13.945 56.375 20.969 1 34.94 20 LYS B O 1
ATOM 4168 N N . LEU B 1 21 ? 15.875 56.438 20.125 1 33.03 21 LEU B N 1
ATOM 4169 C CA . LEU B 1 21 ? 15.391 56.438 18.75 1 33.03 21 LEU B CA 1
ATOM 4170 C C . LEU B 1 21 ? 14.664 55.125 18.438 1 33.03 21 LEU B C 1
ATOM 4172 O O . LEU B 1 21 ? 15.289 54.062 18.375 1 33.03 21 LEU B O 1
ATOM 4176 N N . VAL B 1 22 ? 13.492 55.094 18.891 1 34.44 22 VAL B N 1
ATOM 4177 C CA . VAL B 1 22 ? 12.602 54.125 18.219 1 34.44 22 VAL B CA 1
ATOM 4178 C C . VAL B 1 22 ? 12.664 54.344 16.719 1 34.44 22 VAL B C 1
ATOM 4180 O O . VAL B 1 22 ? 12.188 55.344 16.203 1 34.44 22 VAL B O 1
ATOM 4183 N N . LEU B 1 23 ? 13.844 54.188 16.078 1 32.44 23 LEU B N 1
ATOM 4184 C CA . LEU B 1 23 ? 13.719 54.062 14.625 1 32.44 23 LEU B CA 1
ATOM 4185 C C . LEU B 1 23 ? 12.422 53.344 14.258 1 32.44 23 LEU B C 1
ATOM 4187 O O . LEU B 1 23 ? 12.25 52.156 14.586 1 32.44 23 LEU B O 1
ATOM 4191 N N . SER B 1 24 ? 11.406 54.094 14.258 1 34.34 24 SER B N 1
ATOM 4192 C CA . SER B 1 24 ? 10.305 53.625 13.438 1 34.34 24 SER B CA 1
ATOM 4193 C C . SER B 1 24 ? 10.781 53.188 12.055 1 34.34 24 SER B C 1
ATOM 4195 O O . SER B 1 24 ? 11.109 54.031 11.219 1 34.34 24 SER B O 1
ATOM 4197 N N . GLN B 1 25 ? 11.742 52.312 11.914 1 34.25 25 GLN B N 1
ATOM 4198 C CA . GLN B 1 25 ? 11.93 51.781 10.57 1 34.25 25 GLN B CA 1
ATOM 4199 C C . GLN B 1 25 ? 10.594 51.656 9.828 1 34.25 25 GLN B C 1
ATOM 4201 O O . GLN B 1 25 ? 9.656 51.031 10.32 1 34.25 25 GLN B O 1
ATOM 4206 N N . ASP B 1 26 ? 10.227 52.656 9.133 1 35.62 26 ASP B N 1
ATOM 4207 C CA . ASP B 1 26 ? 9.203 52.531 8.102 1 35.62 26 ASP B CA 1
ATOM 4208 C C . ASP B 1 26 ? 9.219 51.156 7.465 1 35.62 26 ASP B C 1
ATOM 4210 O O . ASP B 1 26 ? 10.078 50.844 6.633 1 35.62 26 ASP B O 1
ATOM 4214 N N . TYR B 1 27 ? 9.07 50.062 8.195 1 41.19 27 TYR B N 1
ATOM 4215 C CA . TYR B 1 27 ? 8.82 48.781 7.566 1 41.19 27 TYR B CA 1
ATOM 4216 C C . TYR B 1 27 ? 7.98 48.938 6.301 1 41.19 27 TYR B C 1
ATOM 4218 O O . TYR B 1 27 ? 6.906 49.531 6.332 1 41.19 27 TYR B O 1
ATOM 4226 N N . ASP B 1 28 ? 8.578 49.375 5.324 1 52.81 28 ASP B N 1
ATOM 4227 C CA . ASP B 1 28 ? 7.84 49.062 4.113 1 52.81 28 ASP B CA 1
ATOM 4228 C C . ASP B 1 28 ? 7.004 47.781 4.316 1 52.81 28 ASP B C 1
ATOM 4230 O O . ASP B 1 28 ? 7.52 46.75 4.77 1 52.81 28 ASP B O 1
ATOM 4234 N N . ASP B 1 29 ? 5.734 47.875 4.469 1 78.56 29 ASP B N 1
ATOM 4235 C CA . ASP B 1 29 ? 4.699 47.031 5.055 1 78.56 29 ASP B CA 1
ATOM 4236 C C . ASP B 1 29 ? 4.758 45.594 4.484 1 78.56 29 ASP B C 1
ATOM 4238 O O . ASP B 1 29 ? 4.324 44.656 5.133 1 78.56 29 ASP B O 1
ATOM 4242 N N . ASN B 1 30 ? 5.684 45.469 3.52 1 93.25 30 ASN B N 1
ATOM 4243 C CA . ASN B 1 30 ? 5.707 44.156 2.924 1 93.25 30 ASN B CA 1
ATOM 4244 C C . ASN B 1 30 ? 7.133 43.625 2.758 1 93.25 30 ASN B C 1
ATOM 4246 O O . ASN B 1 30 ? 7.402 42.812 1.877 1 93.25 30 ASN B O 1
ATOM 4250 N N . HIS B 1 31 ? 8.164 44.219 3.578 1 95.06 31 HIS B N 1
ATOM 4251 C CA . HIS B 1 31 ? 9.539 43.75 3.555 1 95.06 31 HIS B CA 1
ATOM 4252 C C . HIS B 1 31 ? 9.992 43.312 4.941 1 95.06 31 HIS B C 1
ATOM 4254 O O . HIS B 1 31 ? 9.672 43.938 5.941 1 95.06 31 HIS B O 1
ATOM 4260 N N . ALA B 1 32 ? 10.719 42.188 4.996 1 95.81 32 ALA B N 1
ATOM 4261 C CA . ALA B 1 32 ? 11.344 41.688 6.219 1 95.81 32 ALA B CA 1
ATOM 4262 C C . ALA B 1 32 ? 12.523 40.781 5.898 1 95.81 32 ALA B C 1
ATOM 4264 O O . ALA B 1 32 ? 12.625 40.25 4.793 1 95.81 32 ALA B O 1
ATOM 4265 N N . LYS B 1 33 ? 13.438 40.594 6.816 1 96.94 33 LYS B N 1
ATOM 4266 C CA . LYS B 1 33 ? 14.594 39.719 6.605 1 96.94 33 LYS B CA 1
ATOM 4267 C C . LYS B 1 33 ? 14.156 38.281 6.336 1 96.94 33 LYS B C 1
ATOM 4269 O O . LYS B 1 33 ? 14.758 37.594 5.512 1 96.94 33 LYS B O 1
ATOM 4274 N N . VAL B 1 34 ? 13.18 37.844 7.105 1 98.25 34 VAL B N 1
ATOM 4275 C CA . VAL B 1 34 ? 12.695 36.5 6.941 1 98.25 34 VAL B CA 1
ATOM 4276 C C . VAL B 1 34 ? 11.203 36.5 6.641 1 98.25 34 VAL B C 1
ATOM 4278 O O . VAL B 1 34 ? 10.422 37.125 7.363 1 98.25 34 VAL B O 1
ATOM 4281 N N . LEU B 1 35 ? 10.789 35.844 5.609 1 98.69 35 LEU B N 1
ATOM 4282 C CA . LEU B 1 35 ? 9.391 35.594 5.281 1 98.69 35 LEU B CA 1
ATOM 4283 C C . LEU B 1 35 ? 9 34.156 5.594 1 98.69 35 LEU B C 1
ATOM 4285 O O . LEU B 1 35 ? 9.547 33.219 5.012 1 98.69 35 LEU B O 1
ATOM 4289 N N . ILE B 1 36 ? 8.102 33.969 6.559 1 98.81 36 ILE B N 1
ATOM 4290 C CA . ILE B 1 36 ? 7.605 32.656 6.898 1 98.81 36 ILE B CA 1
ATOM 4291 C C . ILE B 1 36 ? 6.297 32.375 6.152 1 98.81 36 ILE B C 1
ATOM 4293 O O . ILE B 1 36 ? 5.332 33.125 6.297 1 98.81 36 ILE B O 1
ATOM 4297 N N . VAL B 1 37 ? 6.297 31.359 5.344 1 98.88 37 VAL B N 1
ATOM 4298 C CA . VAL B 1 37 ? 5.109 30.984 4.582 1 98.88 37 VAL B CA 1
ATOM 4299 C C . VAL B 1 37 ? 4.348 29.891 5.32 1 98.88 37 VAL B C 1
ATOM 4301 O O . VAL B 1 37 ? 4.695 28.703 5.219 1 98.88 37 VAL B O 1
ATOM 4304 N N . GLY B 1 38 ? 3.268 30.25 5.996 1 98.62 38 GLY B N 1
ATOM 4305 C CA . GLY B 1 38 ? 2.461 29.344 6.805 1 98.62 38 GLY B CA 1
ATOM 4306 C C . GLY B 1 38 ? 2.518 29.656 8.289 1 98.62 38 GLY B C 1
ATOM 4307 O O . GLY B 1 38 ? 3.596 29.891 8.836 1 98.62 38 GLY B O 1
ATOM 4308 N N . ALA B 1 39 ? 1.356 29.672 8.867 1 98.06 39 ALA B N 1
ATOM 4309 C CA . ALA B 1 39 ? 1.258 29.953 10.297 1 98.06 39 ALA B CA 1
ATOM 4310 C C . ALA B 1 39 ? 0.721 28.734 11.055 1 98.06 39 ALA B C 1
ATOM 4312 O O . ALA B 1 39 ? -0.108 28.875 11.961 1 98.06 39 ALA B O 1
ATOM 4313 N N . GLY B 1 40 ? 1.148 27.516 10.633 1 98.06 40 GLY B N 1
ATOM 4314 C CA . GLY B 1 40 ? 0.959 26.312 11.438 1 98.06 40 GLY B CA 1
ATOM 4315 C C . GLY B 1 40 ? 1.95 26.203 12.586 1 98.06 40 GLY B C 1
ATOM 4316 O O . GLY B 1 40 ? 2.646 27.172 12.898 1 98.06 40 GLY B O 1
ATOM 4317 N N . ALA B 1 41 ? 2.025 25.047 13.141 1 98 41 ALA B N 1
ATOM 4318 C CA . ALA B 1 41 ? 2.877 24.828 14.312 1 98 41 ALA B CA 1
ATOM 4319 C C . ALA B 1 41 ? 4.336 25.141 13.984 1 98 41 ALA B C 1
ATOM 4321 O O . ALA B 1 41 ? 5.039 25.766 14.781 1 98 41 ALA B O 1
ATOM 4322 N N . ALA B 1 42 ? 4.793 24.703 12.852 1 98.62 42 ALA B N 1
ATOM 4323 C CA . ALA B 1 42 ? 6.184 24.922 12.461 1 98.62 42 ALA B CA 1
ATOM 4324 C C . ALA B 1 42 ? 6.488 26.406 12.281 1 98.62 42 ALA B C 1
ATOM 4326 O O . ALA B 1 42 ? 7.484 26.906 12.797 1 98.62 42 ALA B O 1
ATOM 4327 N N . GLY B 1 43 ? 5.613 27.094 11.57 1 98.62 43 GLY B N 1
ATOM 4328 C CA . GLY B 1 43 ? 5.812 28.516 11.32 1 98.62 43 GLY B CA 1
ATOM 4329 C C . GLY B 1 43 ? 5.746 29.359 12.578 1 98.62 43 GLY B C 1
ATOM 4330 O O . GLY B 1 43 ? 6.582 30.234 12.789 1 98.62 43 GLY B O 1
ATOM 4331 N N . LEU B 1 44 ? 4.785 29.078 13.391 1 97.69 44 LEU B N 1
ATOM 4332 C CA . LEU B 1 44 ? 4.625 29.812 14.641 1 97.69 44 LEU B CA 1
ATOM 4333 C C . LEU B 1 44 ? 5.828 29.594 15.555 1 97.69 44 LEU B C 1
ATOM 4335 O O . LEU B 1 44 ? 6.324 30.547 16.172 1 97.69 44 LEU B O 1
ATOM 4339 N N . GLN B 1 45 ? 6.238 28.344 15.609 1 97.69 45 GLN B N 1
ATOM 4340 C CA . GLN B 1 45 ? 7.375 28.047 16.469 1 97.69 45 GLN B CA 1
ATOM 4341 C C . GLN B 1 45 ? 8.656 28.688 15.938 1 97.69 45 GLN B C 1
ATOM 4343 O O . GLN B 1 45 ? 9.508 29.109 16.719 1 97.69 45 GLN B O 1
ATOM 4348 N N . ALA B 1 46 ? 8.828 28.672 14.633 1 98.44 46 ALA B N 1
ATOM 4349 C CA . ALA B 1 46 ? 9.984 29.344 14.039 1 98.44 46 ALA B CA 1
ATOM 4350 C C . ALA B 1 46 ? 10 30.828 14.398 1 98.44 46 ALA B C 1
ATOM 4352 O O . ALA B 1 46 ? 11.039 31.375 14.781 1 98.44 46 ALA B O 1
ATOM 4353 N N . ALA B 1 47 ? 8.859 31.484 14.273 1 97.31 47 ALA B N 1
ATOM 4354 C CA . ALA B 1 47 ? 8.742 32.906 14.625 1 97.31 47 ALA B CA 1
ATOM 4355 C C . ALA B 1 47 ? 9.148 33.156 16.078 1 97.31 47 ALA B C 1
ATOM 4357 O O . ALA B 1 47 ? 9.867 34.094 16.375 1 97.31 47 ALA B O 1
ATOM 4358 N N . LYS B 1 48 ? 8.664 32.312 16.922 1 96.56 48 LYS B N 1
ATOM 4359 C CA . LYS B 1 48 ? 9.016 32.406 18.344 1 96.56 48 LYS B CA 1
ATOM 4360 C C . LYS B 1 48 ? 10.516 32.25 18.547 1 96.56 48 LYS B C 1
ATOM 4362 O O . LYS B 1 48 ? 11.109 32.969 19.375 1 96.56 48 LYS B O 1
ATOM 4367 N N . GLU B 1 49 ? 11.07 31.25 17.859 1 97.19 49 GLU B N 1
ATOM 4368 C CA . GLU B 1 49 ? 12.508 31.031 17.953 1 97.19 49 GLU B CA 1
ATOM 4369 C C . GLU B 1 49 ? 13.289 32.25 17.5 1 97.19 49 GLU B C 1
ATOM 4371 O O . GLU B 1 49 ? 14.258 32.656 18.156 1 97.19 49 GLU B O 1
ATOM 4376 N N . PHE B 1 50 ? 12.938 32.906 16.422 1 96.94 50 PHE B N 1
ATOM 4377 C CA . PHE B 1 50 ? 13.555 34.156 15.953 1 96.94 50 PHE B CA 1
ATOM 4378 C C . PHE B 1 50 ? 13.461 35.219 17.016 1 96.94 50 PHE B C 1
ATOM 4380 O O . PHE B 1 50 ? 14.461 35.875 17.359 1 96.94 50 PHE B O 1
ATOM 4387 N N . HIS B 1 51 ? 12.289 35.406 17.547 1 94.75 51 HIS B N 1
ATOM 4388 C CA . HIS B 1 51 ? 12.031 36.406 18.547 1 94.75 51 HIS B CA 1
ATOM 4389 C C . HIS B 1 51 ? 12.898 36.188 19.781 1 94.75 51 HIS B C 1
ATOM 4391 O O . HIS B 1 51 ? 13.508 37.156 20.297 1 94.75 51 HIS B O 1
ATOM 4397 N N . ASP B 1 52 ? 12.875 34.938 20.25 1 95.31 52 ASP B N 1
ATOM 4398 C CA . ASP B 1 52 ? 13.633 34.594 21.453 1 95.31 52 ASP B CA 1
ATOM 4399 C C . ASP B 1 52 ? 15.125 34.875 21.25 1 95.31 52 ASP B C 1
ATOM 4401 O O . ASP B 1 52 ? 15.844 35.125 22.219 1 95.31 52 ASP B O 1
ATOM 4405 N N . LYS B 1 53 ? 15.516 34.844 20.031 1 96.38 53 LYS B N 1
ATOM 4406 C CA . LYS B 1 53 ? 16.922 35.062 19.734 1 96.38 53 LYS B CA 1
ATOM 4407 C C . LYS B 1 53 ? 17.188 36.5 19.312 1 96.38 53 LYS B C 1
ATOM 4409 O O . LYS B 1 53 ? 18.266 36.812 18.812 1 96.38 53 LYS B O 1
ATOM 4414 N N . GLY B 1 54 ? 16.219 37.312 19.375 1 93.75 54 GLY B N 1
ATOM 4415 C CA . GLY B 1 54 ? 16.375 38.75 19.188 1 93.75 54 GLY B CA 1
ATOM 4416 C C . GLY B 1 54 ? 16.203 39.188 17.75 1 93.75 54 GLY B C 1
ATOM 4417 O O . GLY B 1 54 ? 16.609 40.281 17.375 1 93.75 54 GLY B O 1
ATOM 4418 N N . MET B 1 55 ? 15.734 38.375 16.922 1 94.88 55 MET B N 1
ATOM 4419 C CA . MET B 1 55 ? 15.477 38.719 15.523 1 94.88 55 MET B CA 1
ATOM 4420 C C . MET B 1 55 ? 13.977 38.844 15.266 1 94.88 55 MET B C 1
ATOM 4422 O O . MET B 1 55 ? 13.289 37.844 15.023 1 94.88 55 MET B O 1
ATOM 4426 N N . ASP B 1 56 ? 13.531 40.125 15.078 1 93.25 56 ASP B N 1
ATOM 4427 C CA . ASP B 1 56 ? 12.094 40.344 14.961 1 93.25 56 ASP B CA 1
ATOM 4428 C C . ASP B 1 56 ? 11.719 40.812 13.555 1 93.25 56 ASP B C 1
ATOM 4430 O O . ASP B 1 56 ? 10.547 41.031 13.258 1 93.25 56 ASP B O 1
ATOM 4434 N N . ASP B 1 57 ? 12.672 40.938 12.742 1 94.44 57 ASP B N 1
ATOM 4435 C CA . ASP B 1 57 ? 12.406 41.406 11.391 1 94.44 57 ASP B CA 1
ATOM 4436 C C . ASP B 1 57 ? 11.883 40.281 10.5 1 94.44 57 ASP B C 1
ATOM 4438 O O . ASP B 1 57 ? 12.609 39.781 9.633 1 94.44 57 ASP B O 1
ATOM 4442 N N . LEU B 1 58 ? 10.625 39.906 10.75 1 96.75 58 LEU B N 1
ATOM 4443 C CA . LEU B 1 58 ? 10.023 38.781 10.023 1 96.75 58 LEU B CA 1
ATOM 4444 C C . LEU B 1 58 ? 8.555 39.062 9.734 1 96.75 58 LEU B C 1
ATOM 4446 O O . LEU B 1 58 ? 7.934 39.906 10.398 1 96.75 58 LEU B O 1
ATOM 4450 N N . ILE B 1 59 ? 8 38.406 8.734 1 96.88 59 ILE B N 1
ATOM 4451 C CA . ILE B 1 59 ? 6.586 38.406 8.383 1 96.88 59 ILE B CA 1
ATOM 4452 C C . ILE B 1 59 ? 6.102 36.969 8.195 1 96.88 59 ILE B C 1
ATOM 4454 O O . ILE B 1 59 ? 6.773 36.188 7.551 1 96.88 59 ILE B O 1
ATOM 4458 N N . ILE B 1 60 ? 5.012 36.656 8.859 1 97.81 60 ILE B N 1
ATOM 4459 C CA . ILE B 1 60 ? 4.348 35.375 8.648 1 97.81 60 ILE B CA 1
ATOM 4460 C C . ILE B 1 60 ? 3.162 35.562 7.703 1 97.81 60 ILE B C 1
ATOM 4462 O O . ILE B 1 60 ? 2.264 36.375 7.969 1 97.81 60 ILE B O 1
ATOM 4466 N N . VAL B 1 61 ? 3.176 34.844 6.602 1 98.12 61 VAL B N 1
ATOM 4467 C CA . VAL B 1 61 ? 2.119 34.906 5.602 1 98.12 61 VAL B CA 1
ATOM 4468 C C . VAL B 1 61 ? 1.278 33.625 5.648 1 98.12 61 VAL B C 1
ATOM 4470 O O . VAL B 1 61 ? 1.799 32.531 5.465 1 98.12 61 VAL B O 1
ATOM 4473 N N . GLU B 1 62 ? -0.006 33.75 5.93 1 98.06 62 GLU B N 1
ATOM 4474 C CA . GLU B 1 62 ? -0.901 32.625 6.109 1 98.06 62 GLU B CA 1
ATOM 4475 C C . GLU B 1 62 ? -2.135 32.75 5.223 1 98.06 62 GLU B C 1
ATOM 4477 O O . GLU B 1 62 ? -2.75 33.812 5.145 1 98.06 62 GLU B O 1
ATOM 4482 N N . ALA B 1 63 ? -2.469 31.656 4.543 1 98.44 63 ALA B N 1
ATOM 4483 C CA . ALA B 1 63 ? -3.582 31.641 3.598 1 98.44 63 ALA B CA 1
ATOM 4484 C C . ALA B 1 63 ? -4.922 31.656 4.328 1 98.44 63 ALA B C 1
ATOM 4486 O O . ALA B 1 63 ? -5.879 32.281 3.869 1 98.44 63 ALA B O 1
ATOM 4487 N N . ALA B 1 64 ? -5.008 31 5.453 1 97.56 64 ALA B N 1
ATOM 4488 C CA . ALA B 1 64 ? -6.262 30.906 6.199 1 97.56 64 ALA B CA 1
ATOM 4489 C C . ALA B 1 64 ? -6.539 32.188 6.977 1 97.56 64 ALA B C 1
ATOM 4491 O O . ALA B 1 64 ? -5.668 33.062 7.094 1 97.56 64 ALA B O 1
ATOM 4492 N N . ASN B 1 65 ? -7.746 32.312 7.484 1 96.56 65 ASN B N 1
ATOM 4493 C CA . ASN B 1 65 ? -8.117 33.438 8.32 1 96.56 65 ASN B CA 1
ATOM 4494 C C . ASN B 1 65 ? -7.828 33.188 9.797 1 96.56 65 ASN B C 1
ATOM 4496 O O . ASN B 1 65 ? -8.305 33.906 10.672 1 96.56 65 ASN B O 1
ATOM 4500 N N . PHE B 1 66 ? -7.105 32.094 10.031 1 94 66 PHE B N 1
ATOM 4501 C CA . PHE B 1 66 ? -6.684 31.688 11.375 1 94 66 PHE B CA 1
ATOM 4502 C C . PHE B 1 66 ? -5.27 31.125 11.352 1 94 66 PHE B C 1
ATOM 4504 O O . PHE B 1 66 ? -4.746 30.797 10.281 1 94 66 PHE B O 1
ATOM 4511 N N . TYR B 1 67 ? -4.598 31.062 12.484 1 94.5 67 TYR B N 1
ATOM 4512 C CA . TYR B 1 67 ? -3.316 30.375 12.609 1 94.5 67 TYR B CA 1
ATOM 4513 C C . TYR B 1 67 ? -3.479 29.031 13.32 1 94.5 67 TYR B C 1
ATOM 4515 O O . TYR B 1 67 ? -4.543 28.75 13.875 1 94.5 67 TYR B O 1
ATOM 4523 N N . GLY B 1 68 ? -2.518 28.203 13.227 1 96.44 68 GLY B N 1
ATOM 4524 C CA . GLY B 1 68 ? -2.52 26.906 13.891 1 96.44 68 GLY B CA 1
ATOM 4525 C C . GLY B 1 68 ? -2.518 25.734 12.922 1 96.44 68 GLY B C 1
ATOM 4526 O O . GLY B 1 68 ? -2.201 24.609 13.305 1 96.44 68 GLY B O 1
ATOM 4527 N N . GLY B 1 69 ? -2.857 26.047 11.648 1 97.25 69 GLY B N 1
ATOM 4528 C CA . GLY B 1 69 ? -2.828 25.031 10.617 1 97.25 69 GLY B CA 1
ATOM 4529 C C . GLY B 1 69 ? -3.793 23.891 10.883 1 97.25 69 GLY B C 1
ATOM 4530 O O . GLY B 1 69 ? -4.984 24.109 11.109 1 97.25 69 GLY B O 1
ATOM 4531 N N . ARG B 1 70 ? -3.248 22.672 10.953 1 97.88 70 ARG B N 1
ATOM 4532 C CA . ARG B 1 70 ? -4.078 21.484 11.086 1 97.88 70 ARG B CA 1
ATOM 4533 C C . ARG B 1 70 ? -4.395 21.203 12.555 1 97.88 70 ARG B C 1
ATOM 4535 O O . ARG B 1 70 ? -5.07 20.219 12.867 1 97.88 70 ARG B O 1
ATOM 4542 N N . VAL B 1 71 ? -3.865 21.969 13.453 1 97.94 71 VAL B N 1
ATOM 4543 C CA . VAL B 1 71 ? -4.418 22.047 14.805 1 97.94 71 VAL B CA 1
ATOM 4544 C C . VAL B 1 71 ? -5.598 23.016 14.82 1 97.94 71 VAL B C 1
ATOM 4546 O O . VAL B 1 71 ? -5.422 24.219 15.016 1 97.94 71 VAL B O 1
ATOM 4549 N N . HIS B 1 72 ? -6.746 22.469 14.625 1 96.25 72 HIS B N 1
ATOM 4550 C CA . HIS B 1 72 ? -7.918 23.297 14.352 1 96.25 72 HIS B CA 1
ATOM 4551 C C . HIS B 1 72 ? -9.188 22.641 14.898 1 96.25 72 HIS B C 1
ATOM 4553 O O . HIS B 1 72 ? -9.461 21.484 14.617 1 96.25 72 HIS B O 1
ATOM 4559 N N . ASP B 1 73 ? -9.961 23.422 15.664 1 96.56 73 ASP B N 1
ATOM 4560 C CA . ASP B 1 73 ? -11.234 22.938 16.203 1 96.56 73 ASP B CA 1
ATOM 4561 C C . ASP B 1 73 ? -12.414 23.594 15.484 1 96.56 73 ASP B C 1
ATOM 4563 O O . ASP B 1 73 ? -12.25 24.625 14.836 1 96.56 73 ASP B O 1
ATOM 4567 N N . VAL B 1 74 ? -13.562 23 15.57 1 97.19 74 VAL B N 1
ATOM 4568 C CA . VAL B 1 74 ? -14.805 23.516 15.008 1 97.19 74 VAL B CA 1
ATOM 4569 C C . VAL B 1 74 ? -15.945 23.344 16.016 1 97.19 74 VAL B C 1
ATOM 4571 O O . VAL B 1 74 ? -15.859 22.5 16.922 1 97.19 74 VAL B O 1
ATOM 4574 N N . THR B 1 75 ? -16.938 24.172 15.867 1 97 75 THR B N 1
ATOM 4575 C CA . THR B 1 75 ? -18.156 23.984 16.641 1 97 75 THR B CA 1
ATOM 4576 C C . THR B 1 75 ? -19.047 22.922 16 1 97 75 THR B C 1
ATOM 4578 O O . THR B 1 75 ? -19.391 23.016 14.828 1 97 75 THR B O 1
ATOM 4581 N N . PHE B 1 76 ? -19.359 21.906 16.797 1 96.81 76 PHE B N 1
ATOM 4582 C CA . PHE B 1 76 ? -20.234 20.828 16.344 1 96.81 76 PHE B CA 1
ATOM 4583 C C . PHE B 1 76 ? -21.266 20.484 17.422 1 96.81 76 PHE B C 1
ATOM 4585 O O . PHE B 1 76 ? -20.906 20.078 18.531 1 96.81 76 PHE B O 1
ATOM 4592 N N . ALA B 1 77 ? -22.484 20.688 17.031 1 95.5 77 ALA B N 1
ATOM 4593 C CA . ALA B 1 77 ? -23.609 20.359 17.906 1 95.5 77 ALA B CA 1
ATOM 4594 C C . ALA B 1 77 ? -23.438 21.016 19.281 1 95.5 77 ALA B C 1
ATOM 4596 O O . ALA B 1 77 ? -23.609 20.359 20.312 1 95.5 77 ALA B O 1
ATOM 4597 N N . GLY B 1 78 ? -23 22.172 19.297 1 93.44 78 GLY B N 1
ATOM 4598 C CA . GLY B 1 78 ? -22.891 22.953 20.516 1 93.44 78 GLY B CA 1
ATOM 4599 C C . GLY B 1 78 ? -21.609 22.719 21.281 1 93.44 78 GLY B C 1
ATOM 4600 O O . GLY B 1 78 ? -21.422 23.266 22.375 1 93.44 78 GLY B O 1
ATOM 4601 N N . LYS B 1 79 ? -20.719 21.906 20.766 1 93.94 79 LYS B N 1
ATOM 4602 C CA . LYS B 1 79 ? -19.422 21.609 21.391 1 93.94 79 LYS B CA 1
ATOM 4603 C C . LYS B 1 79 ? -18.266 21.953 20.469 1 93.94 79 LYS B C 1
ATOM 4605 O O . LYS B 1 79 ? -18.438 21.969 19.234 1 93.94 79 LYS B O 1
ATOM 4610 N N . GLN B 1 80 ? -17.172 22.266 21.094 1 95.06 80 GLN B N 1
ATOM 4611 C CA . GLN B 1 80 ? -15.945 22.375 20.312 1 95.06 80 GLN B CA 1
ATOM 4612 C C . GLN B 1 80 ? -15.266 21 20.156 1 95.06 80 GLN B C 1
ATOM 4614 O O . GLN B 1 80 ? -14.953 20.359 21.156 1 95.06 80 GLN B O 1
ATOM 4619 N N . VAL B 1 81 ? -15.141 20.547 18.922 1 96.44 81 VAL B N 1
ATOM 4620 C CA . VAL B 1 81 ? -14.445 19.297 18.656 1 96.44 81 VAL B CA 1
ATOM 4621 C C . VAL B 1 81 ? -13.234 19.562 17.75 1 96.44 81 VAL B C 1
ATOM 4623 O O . VAL B 1 81 ? -13.172 20.578 17.078 1 96.44 81 VAL B O 1
ATOM 4626 N N . GLU B 1 82 ? -12.289 18.719 17.797 1 97.75 82 GLU B N 1
ATOM 4627 C CA . GLU B 1 82 ? -11.062 18.891 17.016 1 97.75 82 GLU B CA 1
ATOM 4628 C C . GLU B 1 82 ? -11.195 18.312 15.617 1 97.75 82 GLU B C 1
ATOM 4630 O O . GLU B 1 82 ? -11.312 17.094 15.453 1 97.75 82 GLU B O 1
ATOM 4635 N N . ALA B 1 83 ? -11.102 19.141 14.617 1 97.44 83 ALA B N 1
ATOM 4636 C CA . ALA B 1 83 ? -11.094 18.672 13.234 1 97.44 83 ALA B CA 1
ATOM 4637 C C . ALA B 1 83 ? -9.727 18.094 12.852 1 97.44 83 ALA B C 1
ATOM 4639 O O . ALA B 1 83 ? -9.641 17.172 12.039 1 97.44 83 ALA B O 1
ATOM 4640 N N . GLY B 1 84 ? -8.68 18.672 13.359 1 97.44 84 GLY B N 1
ATOM 4641 C CA . GLY B 1 84 ? -7.324 18.219 13.102 1 97.44 84 GLY B CA 1
ATOM 4642 C C . GLY B 1 84 ? -6.715 17.453 14.266 1 97.44 84 GLY B C 1
ATOM 4643 O O . GLY B 1 84 ? -7.328 16.531 14.789 1 97.44 84 GLY B O 1
ATOM 4644 N N . ALA B 1 85 ? -5.527 17.812 14.656 1 97.62 85 ALA B N 1
ATOM 4645 C CA . ALA B 1 85 ? -4.852 17.156 15.766 1 97.62 85 ALA B CA 1
ATOM 4646 C C . ALA B 1 85 ? -5.754 17.094 17 1 97.62 85 ALA B C 1
ATOM 4648 O O . ALA B 1 85 ? -6.395 18.094 17.359 1 97.62 85 ALA B O 1
ATOM 4649 N N . ASN B 1 86 ? -5.781 15.945 17.562 1 97.25 86 ASN B N 1
ATOM 4650 C CA . ASN B 1 86 ? -6.727 15.742 18.656 1 97.25 86 ASN B CA 1
ATOM 4651 C C . ASN B 1 86 ? -6.047 15.148 19.891 1 97.25 86 ASN B C 1
ATOM 4653 O O . ASN B 1 86 ? -6.59 15.211 21 1 97.25 86 ASN B O 1
ATOM 4657 N N . TRP B 1 87 ? -4.93 14.586 19.75 1 96.62 87 TRP B N 1
ATOM 4658 C CA . TRP B 1 87 ? -4.207 13.961 20.844 1 96.62 87 TRP B CA 1
ATOM 4659 C C . TRP B 1 87 ? -2.889 14.68 21.109 1 96.62 87 TRP B C 1
ATOM 4661 O O . TRP B 1 87 ? -2.137 14.977 20.172 1 96.62 87 TRP B O 1
ATOM 4671 N N . ALA B 1 88 ? -2.668 15.023 22.359 1 95.5 88 ALA B N 1
ATOM 4672 C CA . ALA B 1 88 ? -1.297 15.297 22.781 1 95.5 88 ALA B CA 1
ATOM 4673 C C . ALA B 1 88 ? -0.497 14.008 22.922 1 95.5 88 ALA B C 1
ATOM 4675 O O . ALA B 1 88 ? -0.714 13.242 23.859 1 95.5 88 ALA B O 1
ATOM 4676 N N . GLN B 1 89 ? 0.355 13.812 22.047 1 92.25 89 GLN B N 1
ATOM 4677 C CA . GLN B 1 89 ? 1.159 12.602 21.906 1 92.25 89 GLN B CA 1
ATOM 4678 C C . GLN B 1 89 ? 2.414 12.867 21.078 1 92.25 89 GLN B C 1
ATOM 4680 O O . GLN B 1 89 ? 2.49 13.867 20.359 1 92.25 89 GLN B O 1
ATOM 4685 N N . PRO B 1 90 ? 3.453 11.984 21.172 1 89.88 90 PRO B N 1
ATOM 4686 C CA . PRO B 1 90 ? 3.525 10.734 21.938 1 89.88 90 PRO B CA 1
ATOM 4687 C C . PRO B 1 90 ? 3.719 10.977 23.438 1 89.88 90 PRO B C 1
ATOM 4689 O O . PRO B 1 90 ? 4.191 12.039 23.844 1 89.88 90 PRO B O 1
ATOM 4692 N N . PRO B 1 91 ? 3.385 9.914 24.219 1 87.31 91 PRO B N 1
ATOM 4693 C CA . PRO B 1 91 ? 3.629 10.023 25.656 1 87.31 91 PRO B CA 1
ATOM 4694 C C . PRO B 1 91 ? 5.098 10.273 25.984 1 87.31 91 PRO B C 1
ATOM 4696 O O . PRO B 1 91 ? 5.984 9.875 25.234 1 87.31 91 PRO B O 1
ATOM 4699 N N . GLY B 1 92 ? 5.289 11.008 27 1 83.62 92 GLY B N 1
ATOM 4700 C CA . GLY B 1 92 ? 6.648 11.227 27.469 1 83.62 92 GLY B CA 1
ATOM 4701 C C . GLY B 1 92 ? 7.344 12.375 26.766 1 83.62 92 GLY B C 1
ATOM 4702 O O . GLY B 1 92 ? 8.5 12.688 27.078 1 83.62 92 GLY B O 1
ATOM 4703 N N . THR B 1 93 ? 6.68 12.984 25.891 1 87.88 93 THR B N 1
ATOM 4704 C CA . THR B 1 93 ? 7.285 14.094 25.156 1 87.88 93 THR B CA 1
ATOM 4705 C C . THR B 1 93 ? 6.863 15.43 25.75 1 87.88 93 THR B C 1
ATOM 4707 O O . THR B 1 93 ? 5.973 15.484 26.609 1 87.88 93 THR B O 1
ATOM 4710 N N . GLU B 1 94 ? 7.441 16.516 25.297 1 87.88 94 GLU B N 1
ATOM 4711 C CA . GLU B 1 94 ? 7.234 17.859 25.828 1 87.88 94 GLU B CA 1
ATOM 4712 C C . GLU B 1 94 ? 5.793 18.312 25.625 1 87.88 94 GLU B C 1
ATOM 4714 O O . GLU B 1 94 ? 5.305 19.188 26.344 1 87.88 94 GLU B O 1
ATOM 4719 N N . ILE B 1 95 ? 5.156 17.734 24.703 1 91.62 95 ILE B N 1
ATOM 4720 C CA . ILE B 1 95 ? 3.799 18.188 24.422 1 91.62 95 ILE B CA 1
ATOM 4721 C C . ILE B 1 95 ? 2.887 17.844 25.594 1 91.62 95 ILE B C 1
ATOM 4723 O O . ILE B 1 95 ? 1.937 18.578 25.891 1 91.62 95 ILE B O 1
ATOM 4727 N N . ILE B 1 96 ? 3.156 16.766 26.281 1 92.31 96 ILE B N 1
ATOM 4728 C CA . ILE B 1 96 ? 2.389 16.359 27.453 1 92.31 96 ILE B CA 1
ATOM 4729 C C . ILE B 1 96 ? 2.531 17.422 28.547 1 92.31 96 ILE B C 1
ATOM 4731 O O . ILE B 1 96 ? 1.537 17.844 29.141 1 92.31 96 ILE B O 1
ATOM 4735 N N . ASP B 1 97 ? 3.723 17.828 28.719 1 92 97 ASP B N 1
ATOM 4736 C CA . ASP B 1 97 ? 3.998 18.859 29.719 1 92 97 ASP B CA 1
ATOM 4737 C C . ASP B 1 97 ? 3.297 20.172 29.359 1 92 97 ASP B C 1
ATOM 4739 O O . ASP B 1 97 ? 2.783 20.875 30.234 1 92 97 ASP B O 1
ATOM 4743 N N . THR B 1 98 ? 3.338 20.469 28.141 1 93.69 98 THR B N 1
ATOM 4744 C CA . THR B 1 98 ? 2.713 21.703 27.672 1 93.69 98 THR B CA 1
ATOM 4745 C C . THR B 1 98 ? 1.214 21.703 27.969 1 93.69 98 THR B C 1
ATOM 4747 O O . THR B 1 98 ? 0.661 22.688 28.453 1 93.69 98 THR B O 1
ATOM 4750 N N . VAL B 1 99 ? 0.536 20.641 27.703 1 95.31 99 VAL B N 1
ATOM 4751 C CA . VAL B 1 99 ? -0.9 20.5 27.922 1 95.31 99 VAL B CA 1
ATOM 4752 C C . VAL B 1 99 ? -1.218 20.656 29.406 1 95.31 99 VAL B C 1
ATOM 4754 O O . VAL B 1 99 ? -2.186 21.328 29.766 1 95.31 99 VAL B O 1
ATOM 4757 N N . LYS B 1 100 ? -0.385 20.109 30.219 1 94.06 100 LYS B N 1
ATOM 4758 C CA . LYS B 1 100 ? -0.577 20.203 31.672 1 94.06 100 LYS B CA 1
ATOM 4759 C C . LYS B 1 100 ? -0.313 21.625 32.156 1 94.06 100 LYS B C 1
ATOM 4761 O O . LYS B 1 100 ? -1.093 22.156 32.938 1 94.06 100 LYS B O 1
ATOM 4766 N N . ARG B 1 101 ? 0.743 22.188 31.672 1 94.75 101 ARG B N 1
ATOM 4767 C CA . ARG B 1 101 ? 1.121 23.531 32.094 1 94.75 101 ARG B CA 1
ATOM 4768 C C . ARG B 1 101 ? 0.045 24.547 31.703 1 94.75 101 ARG B C 1
ATOM 4770 O O . ARG B 1 101 ? -0.232 25.484 32.469 1 94.75 101 ARG B O 1
ATOM 4777 N N . LEU B 1 102 ? -0.564 24.359 30.594 1 96.5 102 LEU B N 1
ATOM 4778 C CA . LEU B 1 102 ? -1.558 25.312 30.094 1 96.5 102 LEU B CA 1
ATOM 4779 C C . LEU B 1 102 ? -2.953 24.938 30.594 1 96.5 102 LEU B C 1
ATOM 4781 O O . LEU B 1 102 ? -3.934 25.609 30.25 1 96.5 102 LEU B O 1
ATOM 4785 N N . SER B 1 103 ? -3.043 23.891 31.344 1 97.19 103 SER B N 1
ATOM 4786 C CA . SER B 1 103 ? -4.301 23.406 31.891 1 97.19 103 SER B CA 1
ATOM 4787 C C . SER B 1 103 ? -5.328 23.156 30.797 1 97.19 103 SER B C 1
ATOM 4789 O O . SER B 1 103 ? -6.488 23.531 30.922 1 97.19 103 SER B O 1
ATOM 4791 N N . ILE B 1 104 ? -4.82 22.656 29.719 1 96.69 104 ILE B N 1
ATOM 4792 C CA . ILE B 1 104 ? -5.719 22.188 28.656 1 96.69 104 ILE B CA 1
ATOM 4793 C C . ILE B 1 104 ? -6.449 20.938 29.125 1 96.69 104 ILE B C 1
ATOM 4795 O O . ILE B 1 104 ? -5.824 20 29.641 1 96.69 104 ILE B O 1
ATOM 4799 N N . VAL B 1 105 ? -7.785 20.953 29 1 96.12 105 VAL B N 1
ATOM 4800 C CA . VAL B 1 105 ? -8.586 19.828 29.453 1 96.12 105 VAL B CA 1
ATOM 4801 C C . VAL B 1 105 ? -8.414 18.641 28.516 1 96.12 105 VAL B C 1
ATOM 4803 O O . VAL B 1 105 ? -8.453 18.812 27.297 1 96.12 105 VAL B O 1
ATOM 4806 N N . TYR B 1 106 ? -8.219 17.484 29.047 1 95.19 106 TYR B N 1
ATOM 4807 C CA . TYR B 1 106 ? -7.988 16.297 28.25 1 95.19 106 TYR B CA 1
ATOM 4808 C C . TYR B 1 106 ? -8.594 15.062 28.922 1 95.19 106 TYR B C 1
ATOM 4810 O O . TYR B 1 106 ? -9.031 15.133 30.078 1 95.19 106 TYR B O 1
ATOM 4818 N N . HIS B 1 107 ? -8.742 14.047 28.156 1 94.81 107 HIS B N 1
ATOM 4819 C CA . HIS B 1 107 ? -9.023 12.68 28.594 1 94.81 107 HIS B CA 1
ATOM 4820 C C . HIS B 1 107 ? -7.898 11.734 28.203 1 94.81 107 HIS B C 1
ATOM 4822 O O . HIS B 1 107 ? -7.5 11.688 27.047 1 94.81 107 HIS B O 1
ATOM 4828 N N . GLU B 1 108 ? -7.344 11.031 29.25 1 93.69 108 GLU B N 1
ATOM 4829 C CA . GLU B 1 108 ? -6.375 10 28.891 1 93.69 108 GLU B CA 1
ATOM 4830 C C . GLU B 1 108 ? -7.059 8.797 28.25 1 93.69 108 GLU B C 1
ATOM 4832 O O . GLU B 1 108 ? -7.887 8.133 28.875 1 93.69 108 GLU B O 1
ATOM 4837 N N . SER B 1 109 ? -6.723 8.492 26.984 1 94.5 109 SER B N 1
ATOM 4838 C CA . SER B 1 109 ? -7.387 7.422 26.25 1 94.5 109 SER B CA 1
ATOM 4839 C C . SER B 1 109 ? -7.18 6.074 26.938 1 94.5 109 SER B C 1
ATOM 4841 O O . SER B 1 109 ? -6.066 5.754 27.359 1 94.5 109 SER B O 1
ATOM 4843 N N . ASP B 1 110 ? -8.258 5.336 27.109 1 94.5 110 ASP B N 1
ATOM 4844 C CA . ASP B 1 110 ? -8.219 3.967 27.609 1 94.5 110 ASP B CA 1
ATOM 4845 C C . ASP B 1 110 ? -8.383 2.959 26.469 1 94.5 110 ASP B C 1
ATOM 4847 O O . ASP B 1 110 ? -9.492 2.477 26.219 1 94.5 110 ASP B O 1
ATOM 4851 N N . PHE B 1 111 ? -7.332 2.49 25.953 1 93.69 111 PHE B N 1
ATOM 4852 C CA . PHE B 1 111 ? -7.355 1.633 24.766 1 93.69 111 PHE B CA 1
ATOM 4853 C C . PHE B 1 111 ? -7.777 0.216 25.141 1 93.69 111 PHE B C 1
ATOM 4855 O O . PHE B 1 111 ? -7.984 -0.624 24.25 1 93.69 111 PHE B O 1
ATOM 4862 N N . GLU B 1 112 ? -7.961 -0.059 26.406 1 94.06 112 GLU B N 1
ATOM 4863 C CA . GLU B 1 112 ? -8.438 -1.363 26.859 1 94.06 112 GLU B CA 1
ATOM 4864 C C . GLU B 1 112 ? -9.961 -1.388 26.969 1 94.06 112 GLU B C 1
ATOM 4866 O O . GLU B 1 112 ? -10.57 -2.459 27.047 1 94.06 112 GLU B O 1
ATOM 4871 N N . SER B 1 113 ? -10.531 -0.21 27.062 1 96.69 113 SER B N 1
ATOM 4872 C CA . SER B 1 113 ? -11.984 -0.115 27.062 1 96.69 113 SER B CA 1
ATOM 4873 C C . SER B 1 113 ? -12.547 -0.272 25.656 1 96.69 113 SER B C 1
ATOM 4875 O O . SER B 1 113 ? -12.883 0.718 25 1 96.69 113 SER B O 1
ATOM 4877 N N . ILE B 1 114 ? -12.664 -1.535 25.234 1 97.94 114 ILE B N 1
ATOM 4878 C CA . ILE B 1 114 ? -12.914 -1.798 23.812 1 97.94 114 ILE B CA 1
ATOM 4879 C C . ILE B 1 114 ? -13.992 -2.873 23.672 1 97.94 114 ILE B C 1
ATOM 4881 O O . ILE B 1 114 ? -14.039 -3.82 24.469 1 97.94 114 ILE B O 1
ATOM 4885 N N . ILE B 1 115 ? -14.891 -2.693 22.734 1 98.5 115 ILE B N 1
ATOM 4886 C CA . ILE B 1 115 ? -15.797 -3.727 22.266 1 98.5 115 ILE B CA 1
ATOM 4887 C C . ILE B 1 115 ? -15.656 -3.883 20.75 1 98.5 115 ILE B C 1
ATOM 4889 O O . ILE B 1 115 ? -15.438 -2.9 20.031 1 98.5 115 ILE B O 1
ATOM 4893 N N . ILE B 1 116 ? -15.742 -5.102 20.25 1 98.81 116 ILE B N 1
ATOM 4894 C CA . ILE B 1 116 ? -15.703 -5.363 18.812 1 98.81 116 ILE B CA 1
ATOM 4895 C C . ILE B 1 116 ? -17.016 -6.023 18.375 1 98.81 116 ILE B C 1
ATOM 4897 O O . ILE B 1 116 ? -17.422 -7.043 18.938 1 98.81 116 ILE B O 1
ATOM 4901 N N . ARG B 1 117 ? -17.672 -5.43 17.453 1 98.62 117 ARG B N 1
ATOM 4902 C CA . ARG B 1 117 ? -18.875 -5.996 16.859 1 98.62 117 ARG B CA 1
ATOM 4903 C C . ARG B 1 117 ? -18.672 -6.316 15.375 1 98.62 117 ARG B C 1
ATOM 4905 O O . ARG B 1 117 ? -18 -5.562 14.664 1 98.62 117 ARG B O 1
ATOM 4912 N N . ASN B 1 118 ? -19.188 -7.426 14.938 1 97.31 118 ASN B N 1
ATOM 4913 C CA . ASN B 1 118 ? -19.078 -7.766 13.523 1 97.31 118 ASN B CA 1
ATOM 4914 C C . ASN B 1 118 ? -20.203 -7.152 12.703 1 97.31 118 ASN B C 1
ATOM 4916 O O . ASN B 1 118 ? -21 -6.363 13.219 1 97.31 118 ASN B O 1
ATOM 4920 N N . GLU B 1 119 ? -20.328 -7.422 11.477 1 93.38 119 GLU B N 1
ATOM 4921 C CA . GLU B 1 119 ? -21.234 -6.762 10.547 1 93.38 119 GLU B CA 1
ATOM 4922 C C . GLU B 1 119 ? -22.688 -7.16 10.805 1 93.38 119 GLU B C 1
ATOM 4924 O O . GLU B 1 119 ? -23.609 -6.492 10.336 1 93.38 119 GLU B O 1
ATOM 4929 N N . THR B 1 120 ? -22.859 -8.203 11.523 1 94.12 120 THR B N 1
ATOM 4930 C CA . THR B 1 120 ? -24.219 -8.633 11.828 1 94.12 120 THR B CA 1
ATOM 4931 C C . THR B 1 120 ? -24.625 -8.172 13.227 1 94.12 120 THR B C 1
ATOM 4933 O O . THR B 1 120 ? -25.719 -8.5 13.688 1 94.12 120 THR B O 1
ATOM 4936 N N . GLY B 1 121 ? -23.734 -7.547 13.891 1 96.94 121 GLY B N 1
ATOM 4937 C CA . GLY B 1 121 ? -24.062 -6.918 15.156 1 96.94 121 GLY B CA 1
ATOM 4938 C C . GLY B 1 121 ? -23.656 -7.746 16.359 1 96.94 121 GLY B C 1
ATOM 4939 O O . GLY B 1 121 ? -23.797 -7.301 17.5 1 96.94 121 GLY B O 1
ATOM 4940 N N . HIS B 1 122 ? -23.062 -8.898 16.188 1 97.44 122 HIS B N 1
ATOM 4941 C CA . HIS B 1 122 ? -22.641 -9.742 17.297 1 97.44 122 HIS B CA 1
ATOM 4942 C C . HIS B 1 122 ? -21.406 -9.188 17.984 1 97.44 122 HIS B C 1
ATOM 4944 O O . HIS B 1 122 ? -20.484 -8.695 17.312 1 97.44 122 HIS B O 1
ATOM 4950 N N . ASP B 1 123 ? -21.453 -9.219 19.297 1 98.31 123 ASP B N 1
ATOM 4951 C CA . ASP B 1 123 ? -20.266 -8.922 20.078 1 98.31 123 ASP B CA 1
ATOM 4952 C C . ASP B 1 123 ? -19.234 -10.047 19.969 1 98.31 123 ASP B C 1
ATOM 4954 O O . ASP B 1 123 ? -19.453 -11.148 20.484 1 98.31 123 ASP B O 1
ATOM 4958 N N . VAL B 1 124 ? -18.125 -9.75 19.297 1 98.56 124 VAL B N 1
ATOM 4959 C CA . VAL B 1 124 ? -17.125 -10.781 19.062 1 98.56 124 VAL B CA 1
ATOM 4960 C C . VAL B 1 124 ? -15.875 -10.484 19.875 1 98.56 124 VAL B C 1
ATOM 4962 O O . VAL B 1 124 ? -14.758 -10.836 19.484 1 98.56 124 VAL B O 1
ATOM 4965 N N . SER B 1 125 ? -16.016 -9.75 20.984 1 98.44 125 SER B N 1
ATOM 4966 C CA . SER B 1 125 ? -14.883 -9.352 21.828 1 98.44 125 SER B CA 1
ATOM 4967 C C . SER B 1 125 ? -14.18 -10.57 22.406 1 98.44 125 SER B C 1
ATOM 4969 O O . SER B 1 125 ? -12.945 -10.602 22.5 1 98.44 125 SER B O 1
ATOM 4971 N N . GLU B 1 126 ? -14.938 -11.508 22.812 1 98.25 126 GLU B N 1
ATOM 4972 C CA . GLU B 1 126 ? -14.328 -12.719 23.375 1 98.25 126 GLU B CA 1
ATOM 4973 C C . GLU B 1 126 ? -13.539 -13.477 22.328 1 98.25 126 GLU B C 1
ATOM 4975 O O . GLU B 1 126 ? -12.453 -13.984 22.609 1 98.25 126 GLU B O 1
ATOM 4980 N N . GLU B 1 127 ? -14.125 -13.531 21.141 1 98.12 127 GLU B N 1
ATOM 4981 C CA . GLU B 1 127 ? -13.43 -14.172 20.031 1 98.12 127 GLU B CA 1
ATOM 4982 C C . GLU B 1 127 ? -12.133 -13.43 19.688 1 98.12 127 GLU B C 1
ATOM 4984 O O . GLU B 1 127 ? -11.18 -14.031 19.203 1 98.12 127 GLU B O 1
ATOM 4989 N N . ALA B 1 128 ? -12.094 -12.188 19.984 1 98.5 128 ALA B N 1
ATOM 4990 C CA . ALA B 1 128 ? -10.953 -11.328 19.656 1 98.5 128 ALA B CA 1
ATOM 4991 C C . ALA B 1 128 ? -9.844 -11.469 20.688 1 98.5 128 ALA B C 1
ATOM 4993 O O . ALA B 1 128 ? -8.688 -11.125 20.422 1 98.5 128 ALA B O 1
ATOM 4994 N N . ASP B 1 129 ? -10.109 -11.93 21.844 1 98.25 129 ASP B N 1
ATOM 4995 C CA . ASP B 1 129 ? -9.164 -11.953 22.953 1 98.25 129 ASP B CA 1
ATOM 4996 C C . ASP B 1 129 ? -7.879 -12.68 22.562 1 98.25 129 ASP B C 1
ATOM 4998 O O . ASP B 1 129 ? -6.781 -12.133 22.703 1 98.25 129 ASP B O 1
ATOM 5002 N N . PRO B 1 130 ? -8.008 -13.883 22.031 1 98.12 130 PRO B N 1
ATOM 5003 C CA . PRO B 1 130 ? -6.766 -14.562 21.641 1 98.12 130 PRO B CA 1
ATOM 5004 C C . PRO B 1 130 ? -6.027 -13.852 20.516 1 98.12 130 PRO B C 1
ATOM 5006 O O . PRO B 1 130 ? -4.801 -13.93 20.422 1 98.12 130 PRO B O 1
ATOM 5009 N N . ILE B 1 131 ? -6.762 -13.219 19.688 1 98.31 131 ILE B N 1
ATOM 5010 C CA . ILE B 1 131 ? -6.164 -12.5 18.562 1 98.31 131 ILE B CA 1
ATOM 5011 C C . ILE B 1 131 ? -5.414 -11.273 19.078 1 98.31 131 ILE B C 1
ATOM 5013 O O . ILE B 1 131 ? -4.344 -10.938 18.578 1 98.31 131 ILE B O 1
ATOM 5017 N N . TRP B 1 132 ? -5.957 -10.594 20.094 1 98.25 132 TRP B N 1
ATOM 5018 C CA . TRP B 1 132 ? -5.246 -9.508 20.75 1 98.25 132 TRP B CA 1
ATOM 5019 C C . TRP B 1 132 ? -3.93 -10 21.344 1 98.25 132 TRP B C 1
ATOM 5021 O O . TRP B 1 132 ? -2.916 -9.297 21.281 1 98.25 132 TRP B O 1
ATOM 5031 N N . GLU B 1 133 ? -3.955 -11.133 21.922 1 98.06 133 GLU B N 1
ATOM 5032 C CA . GLU B 1 133 ? -2.742 -11.719 22.484 1 98.06 133 GLU B CA 1
ATOM 5033 C C . GLU B 1 133 ? -1.7 -11.977 21.406 1 98.06 133 GLU B C 1
ATOM 5035 O O . GLU B 1 133 ? -0.513 -11.711 21.594 1 98.06 133 GLU B O 1
ATOM 5040 N N . ASP B 1 134 ? -2.158 -12.539 20.281 1 97.88 134 ASP B N 1
ATOM 5041 C CA . ASP B 1 134 ? -1.271 -12.75 19.156 1 97.88 134 ASP B CA 1
ATOM 5042 C C . ASP B 1 134 ? -0.644 -11.43 18.688 1 97.88 134 ASP B C 1
ATOM 5044 O O . ASP B 1 134 ? 0.543 -11.383 18.359 1 97.88 134 ASP B O 1
ATOM 5048 N N . MET B 1 135 ? -1.467 -10.445 18.641 1 97.94 135 MET B N 1
ATOM 5049 C CA . MET B 1 135 ? -0.977 -9.133 18.234 1 97.94 135 MET B CA 1
ATOM 5050 C C . MET B 1 135 ? 0.063 -8.609 19.219 1 97.94 135 MET B C 1
ATOM 5052 O O . MET B 1 135 ? 1.095 -8.07 18.812 1 97.94 135 MET B O 1
ATOM 5056 N N . GLU B 1 136 ? -0.2 -8.734 20.484 1 96.5 136 GLU B N 1
ATOM 5057 C CA . GLU B 1 136 ? 0.757 -8.297 21.5 1 96.5 136 GLU B CA 1
ATOM 5058 C C . GLU B 1 136 ? 2.104 -9 21.312 1 96.5 136 GLU B C 1
ATOM 5060 O O . GLU B 1 136 ? 3.156 -8.367 21.422 1 96.5 136 GLU B O 1
ATOM 5065 N N . HIS B 1 137 ? 2.037 -10.227 21.047 1 97.19 137 HIS B N 1
ATOM 5066 C CA . HIS B 1 137 ? 3.258 -10.977 20.797 1 97.19 137 HIS B CA 1
ATOM 5067 C C . HIS B 1 137 ? 3.963 -10.461 19.547 1 97.19 137 HIS B C 1
ATOM 5069 O O . HIS B 1 137 ? 5.188 -10.305 19.531 1 97.19 137 HIS B O 1
ATOM 5075 N N . ALA B 1 138 ? 3.205 -10.258 18.531 1 97.38 138 ALA B N 1
ATOM 5076 C CA . ALA B 1 138 ? 3.758 -9.742 17.281 1 97.38 138 ALA B CA 1
ATOM 5077 C C . ALA B 1 138 ? 4.406 -8.375 17.484 1 97.38 138 ALA B C 1
ATOM 5079 O O . ALA B 1 138 ? 5.461 -8.094 16.922 1 97.38 138 ALA B O 1
ATOM 5080 N N . LEU B 1 139 ? 3.754 -7.551 18.297 1 96.06 139 LEU B N 1
ATOM 5081 C CA . LEU B 1 139 ? 4.285 -6.219 18.578 1 96.06 139 LEU B CA 1
ATOM 5082 C C . LEU B 1 139 ? 5.637 -6.309 19.281 1 96.06 139 LEU B C 1
ATOM 5084 O O . LEU B 1 139 ? 6.543 -5.527 18.984 1 96.06 139 LEU B O 1
ATOM 5088 N N . GLY B 1 140 ? 5.734 -7.207 20.219 1 95.5 140 GLY B N 1
ATOM 5089 C CA . GLY B 1 140 ? 7.02 -7.418 20.875 1 95.5 140 GLY B CA 1
ATOM 5090 C C . GLY B 1 140 ? 8.117 -7.809 19.906 1 95.5 140 GLY B C 1
ATOM 5091 O O . GLY B 1 140 ? 9.219 -7.254 19.953 1 95.5 140 GLY B O 1
ATOM 5092 N N . ARG B 1 141 ? 7.824 -8.703 19.031 1 95.81 141 ARG B N 1
ATOM 5093 C CA . ARG B 1 141 ? 8.789 -9.148 18.047 1 95.81 141 ARG B CA 1
ATOM 5094 C C . ARG B 1 141 ? 9.109 -8.039 17.047 1 95.81 141 ARG B C 1
ATOM 5096 O O . ARG B 1 141 ? 10.258 -7.898 16.609 1 95.81 141 ARG B O 1
ATOM 5103 N N . LEU B 1 142 ? 8.086 -7.355 16.688 1 95.81 142 LEU B N 1
ATOM 5104 C CA . LEU B 1 142 ? 8.25 -6.223 15.773 1 95.81 142 LEU B CA 1
ATOM 5105 C C . LEU B 1 142 ? 9.258 -5.223 16.344 1 95.81 142 LEU B C 1
ATOM 5107 O O . LEU B 1 142 ? 10.117 -4.723 15.609 1 95.81 142 LEU B O 1
ATOM 5111 N N . ALA B 1 143 ? 9.125 -4.875 17.562 1 94.44 143 ALA B N 1
ATOM 5112 C CA . ALA B 1 143 ? 10.047 -3.955 18.234 1 94.44 143 ALA B CA 1
ATOM 5113 C C . ALA B 1 143 ? 11.477 -4.488 18.203 1 94.44 143 ALA B C 1
ATOM 5115 O O . ALA B 1 143 ? 12.414 -3.732 17.953 1 94.44 143 ALA B O 1
ATOM 5116 N N . GLU B 1 144 ? 11.625 -5.742 18.391 1 95.44 144 GLU B N 1
ATOM 5117 C CA . GLU B 1 144 ? 12.945 -6.375 18.359 1 95.44 144 GLU B CA 1
ATOM 5118 C C . GLU B 1 144 ? 13.57 -6.273 16.984 1 95.44 144 GLU B C 1
ATOM 5120 O O . GLU B 1 144 ? 14.742 -5.914 16.844 1 95.44 144 GLU B O 1
ATOM 5125 N N . ILE B 1 145 ? 12.805 -6.578 16 1 95.88 145 ILE B N 1
ATOM 5126 C CA . ILE B 1 145 ? 13.289 -6.523 14.625 1 95.88 145 ILE B CA 1
ATOM 5127 C C . ILE B 1 145 ? 13.688 -5.094 14.273 1 95.88 145 ILE B C 1
ATOM 5129 O O . ILE B 1 145 ? 14.758 -4.859 13.703 1 95.88 145 ILE B O 1
ATOM 5133 N N . GLY B 1 146 ? 12.812 -4.156 14.602 1 95.06 146 GLY B N 1
ATOM 5134 C CA . GLY B 1 146 ? 13.094 -2.758 14.328 1 95.06 146 GLY B CA 1
ATOM 5135 C C . GLY B 1 146 ? 14.375 -2.27 14.969 1 95.06 146 GLY B C 1
ATOM 5136 O O . GLY B 1 146 ? 15.18 -1.587 14.328 1 95.06 146 GLY B O 1
ATOM 5137 N N . GLU B 1 147 ? 14.547 -2.619 16.219 1 94 147 GLU B N 1
ATOM 5138 C CA . GLU B 1 147 ? 15.766 -2.236 16.938 1 94 147 GLU B CA 1
ATOM 5139 C C . GLU B 1 147 ? 17 -2.84 16.281 1 94 147 GLU B C 1
ATOM 5141 O O . GLU B 1 147 ? 18.031 -2.172 16.156 1 94 147 GLU B O 1
ATOM 5146 N N . GLU B 1 148 ? 16.875 -4.051 15.875 1 92.19 148 GLU B N 1
ATOM 5147 C CA . GLU B 1 148 ? 17.984 -4.719 15.211 1 92.19 148 GLU B CA 1
ATOM 5148 C C . GLU B 1 148 ? 18.359 -4.012 13.914 1 92.19 148 GLU B C 1
ATOM 5150 O O . GLU B 1 148 ? 19.547 -3.801 13.625 1 92.19 148 GLU B O 1
ATOM 5155 N N . LEU B 1 149 ? 17.391 -3.689 13.141 1 92.25 149 LEU B N 1
ATOM 5156 C CA . LEU B 1 149 ? 17.641 -3.008 11.875 1 92.25 149 LEU B CA 1
ATOM 5157 C C . LEU B 1 149 ? 18.328 -1.664 12.102 1 92.25 149 LEU B C 1
ATOM 5159 O O . LEU B 1 149 ? 19.234 -1.29 11.359 1 92.25 149 LEU B O 1
ATOM 5163 N N . ILE B 1 150 ? 17.844 -0.985 13.078 1 90.19 150 ILE B N 1
ATOM 5164 C CA . ILE B 1 150 ? 18.375 0.338 13.383 1 90.19 150 ILE B CA 1
ATOM 5165 C C . ILE B 1 150 ? 19.812 0.207 13.906 1 90.19 150 ILE B C 1
ATOM 5167 O O . ILE B 1 150 ? 20.719 0.86 13.398 1 90.19 150 ILE B O 1
ATOM 5171 N N . ASP B 1 151 ? 20.016 -0.669 14.883 1 89.5 151 ASP B N 1
ATOM 5172 C CA . ASP B 1 151 ? 21.312 -0.832 15.547 1 89.5 151 ASP B CA 1
ATOM 5173 C C . ASP B 1 151 ? 22.375 -1.331 14.562 1 89.5 151 ASP B C 1
ATOM 5175 O O . ASP B 1 151 ? 23.547 -0.966 14.664 1 89.5 151 ASP B O 1
ATOM 5179 N N . GLU B 1 152 ? 21.938 -2.078 13.578 1 89.56 152 GLU B N 1
ATOM 5180 C CA . GLU B 1 152 ? 22.875 -2.695 12.648 1 89.56 152 GLU B CA 1
ATOM 5181 C C . GLU B 1 152 ? 22.906 -1.958 11.312 1 89.56 152 GLU B C 1
ATOM 5183 O O . GLU B 1 152 ? 23.547 -2.408 10.359 1 89.56 152 GLU B O 1
ATOM 5188 N N . CYS B 1 153 ? 22.156 -0.883 11.219 1 87.75 153 CYS B N 1
ATOM 5189 C CA . CYS B 1 153 ? 22.062 -0.059 10.023 1 87.75 153 CYS B CA 1
ATOM 5190 C C . CYS B 1 153 ? 21.688 -0.899 8.805 1 87.75 153 CYS B C 1
ATOM 5192 O O . CYS B 1 153 ? 22.25 -0.729 7.727 1 87.75 153 CYS B O 1
ATOM 5194 N N . ARG B 1 154 ? 20.859 -1.867 9.055 1 88.94 154 ARG B N 1
ATOM 5195 C CA . ARG B 1 154 ? 20.375 -2.691 7.957 1 88.94 154 ARG B CA 1
ATOM 5196 C C . ARG B 1 154 ? 19.281 -1.965 7.176 1 88.94 154 ARG B C 1
ATOM 5198 O O . ARG B 1 154 ? 18.719 -0.974 7.648 1 88.94 154 ARG B O 1
ATOM 5205 N N . ARG B 1 155 ? 19.109 -2.428 5.996 1 88.38 155 ARG B N 1
ATOM 5206 C CA . ARG B 1 155 ? 18.047 -1.847 5.172 1 88.38 155 ARG B CA 1
ATOM 5207 C C . ARG B 1 155 ? 16.688 -1.994 5.84 1 88.38 155 ARG B C 1
ATOM 5209 O O . ARG B 1 155 ? 16.422 -2.99 6.516 1 88.38 155 ARG B O 1
ATOM 5216 N N . ASP B 1 156 ? 15.883 -1.134 5.602 1 94 156 ASP B N 1
ATOM 5217 C CA . ASP B 1 156 ? 14.547 -1.081 6.18 1 94 156 ASP B CA 1
ATOM 5218 C C . ASP B 1 156 ? 13.641 -2.154 5.574 1 94 156 ASP B C 1
ATOM 5220 O O . ASP B 1 156 ? 14.023 -2.822 4.609 1 94 156 ASP B O 1
ATOM 5224 N N . MET B 1 157 ? 12.523 -2.436 6.191 1 96.12 157 MET B N 1
ATOM 5225 C CA . MET B 1 157 ? 11.422 -3.229 5.656 1 96.12 157 MET B CA 1
ATOM 5226 C C . MET B 1 157 ? 10.078 -2.641 6.07 1 96.12 157 MET B C 1
ATOM 5228 O O . MET B 1 157 ? 10.008 -1.807 6.977 1 96.12 157 MET B O 1
ATOM 5232 N N . SER B 1 158 ? 9.023 -3.033 5.391 1 97.94 158 SER B N 1
ATOM 5233 C CA . SER B 1 158 ? 7.691 -2.533 5.719 1 97.94 158 SER B CA 1
ATOM 5234 C C . SER B 1 158 ? 7.172 -3.152 7.012 1 97.94 158 SER B C 1
ATOM 5236 O O . SER B 1 158 ? 7.582 -4.25 7.391 1 97.94 158 SER B O 1
ATOM 5238 N N . LEU B 1 159 ? 6.266 -2.453 7.629 1 98.19 159 LEU B N 1
ATOM 5239 C CA . LEU B 1 159 ? 5.562 -3.023 8.773 1 98.19 159 LEU B CA 1
ATOM 5240 C C . LEU B 1 159 ? 4.902 -4.344 8.398 1 98.19 159 LEU B C 1
ATOM 5242 O O . LEU B 1 159 ? 4.867 -5.277 9.203 1 98.19 159 LEU B O 1
ATOM 5246 N N . ARG B 1 160 ? 4.387 -4.492 7.191 1 97.81 160 ARG B N 1
ATOM 5247 C CA . ARG B 1 160 ? 3.729 -5.715 6.75 1 97.81 160 ARG B CA 1
ATOM 5248 C C . ARG B 1 160 ? 4.703 -6.891 6.738 1 97.81 160 ARG B C 1
ATOM 5250 O O . ARG B 1 160 ? 4.391 -7.965 7.258 1 97.81 160 ARG B O 1
ATOM 5257 N N . ALA B 1 161 ? 5.867 -6.652 6.137 1 97.19 161 ALA B N 1
ATOM 5258 C CA . ALA B 1 161 ? 6.871 -7.715 6.098 1 97.19 161 ALA B CA 1
ATOM 5259 C C . ALA B 1 161 ? 7.281 -8.133 7.508 1 97.19 161 ALA B C 1
ATOM 5261 O O . ALA B 1 161 ? 7.363 -9.328 7.805 1 97.19 161 ALA B O 1
ATOM 5262 N N . ALA B 1 162 ? 7.492 -7.168 8.359 1 98 162 ALA B N 1
ATOM 5263 C CA . ALA B 1 162 ? 7.906 -7.453 9.734 1 98 162 ALA B CA 1
ATOM 5264 C C . ALA B 1 162 ? 6.805 -8.18 10.492 1 98 162 ALA B C 1
ATOM 5266 O O . ALA B 1 162 ? 7.086 -9.07 11.305 1 98 162 ALA B O 1
ATOM 5267 N N . LEU B 1 163 ? 5.582 -7.766 10.289 1 98 163 LEU B N 1
ATOM 5268 C CA . LEU B 1 163 ? 4.453 -8.43 10.93 1 98 163 LEU B CA 1
ATOM 5269 C C . LEU B 1 163 ? 4.363 -9.891 10.5 1 98 163 LEU B C 1
ATOM 5271 O O . LEU B 1 163 ? 4.074 -10.766 11.32 1 98 163 LEU B O 1
ATOM 5275 N N . ARG B 1 164 ? 4.656 -10.156 9.234 1 96.5 164 ARG B N 1
ATOM 5276 C CA . ARG B 1 164 ? 4.691 -11.539 8.773 1 96.5 164 ARG B CA 1
ATOM 5277 C C . ARG B 1 164 ? 5.785 -12.328 9.492 1 96.5 164 ARG B C 1
ATOM 5279 O O . ARG B 1 164 ? 5.559 -13.461 9.922 1 96.5 164 ARG B O 1
ATOM 5286 N N . VAL B 1 165 ? 6.941 -11.711 9.609 1 96.06 165 VAL B N 1
ATOM 5287 C CA . VAL B 1 165 ? 8.055 -12.352 10.305 1 96.06 165 VAL B CA 1
ATOM 5288 C C . VAL B 1 165 ? 7.664 -12.641 11.75 1 96.06 165 VAL B C 1
ATOM 5290 O O . VAL B 1 165 ? 8.047 -13.68 12.305 1 96.06 165 VAL B O 1
ATOM 5293 N N . ALA B 1 166 ? 6.855 -11.758 12.273 1 96.81 166 ALA B N 1
ATOM 5294 C CA . ALA B 1 166 ? 6.438 -11.875 13.672 1 96.81 166 ALA B CA 1
ATOM 5295 C C . ALA B 1 166 ? 5.262 -12.844 13.805 1 96.81 166 ALA B C 1
ATOM 5297 O O . ALA B 1 166 ? 4.73 -13.031 14.906 1 96.81 166 ALA B O 1
ATOM 5298 N N . GLY B 1 167 ? 4.777 -13.398 12.742 1 94.62 167 GLY B N 1
ATOM 5299 C CA . GLY B 1 167 ? 3.748 -14.422 12.781 1 94.62 167 GLY B CA 1
ATOM 5300 C C . GLY B 1 167 ? 2.342 -13.859 12.68 1 94.62 167 GLY B C 1
ATOM 5301 O O . GLY B 1 167 ? 1.366 -14.57 12.938 1 94.62 167 GLY B O 1
ATOM 5302 N N . TRP B 1 168 ? 2.217 -12.562 12.359 1 96.81 168 TRP B N 1
ATOM 5303 C CA . TRP B 1 168 ? 0.904 -11.93 12.242 1 96.81 168 TRP B CA 1
ATOM 5304 C C . TRP B 1 168 ? 0.423 -11.938 10.797 1 96.81 168 TRP B C 1
ATOM 5306 O O . TRP B 1 168 ? 1.063 -11.352 9.922 1 96.81 168 TRP B O 1
ATOM 5316 N N . LYS B 1 169 ? -0.656 -12.531 10.516 1 91.25 169 LYS B N 1
ATOM 5317 C CA . LYS B 1 169 ? -1.337 -12.586 9.227 1 91.25 169 LYS B CA 1
ATOM 5318 C C . LYS B 1 169 ? -2.822 -12.266 9.375 1 91.25 169 LYS B C 1
ATOM 5320 O O . LYS B 1 169 ? -3.588 -13.094 9.883 1 91.25 169 LYS B O 1
ATOM 5325 N N . PRO B 1 170 ? -3.24 -11.102 8.914 1 93.62 170 PRO B N 1
ATOM 5326 C CA . PRO B 1 170 ? -4.645 -10.727 9.102 1 93.62 170 PRO B CA 1
ATOM 5327 C C . PRO B 1 170 ? -5.578 -11.43 8.117 1 93.62 170 PRO B C 1
ATOM 5329 O O . PRO B 1 170 ? -5.82 -10.914 7.023 1 93.62 170 PRO B O 1
ATOM 5332 N N . THR B 1 171 ? -6.277 -12.469 8.523 1 88.31 171 THR B N 1
ATOM 5333 C CA . THR B 1 171 ? -7.074 -13.281 7.609 1 88.31 171 THR B CA 1
ATOM 5334 C C . THR B 1 171 ? -8.562 -13.031 7.828 1 88.31 171 THR B C 1
ATOM 5336 O O . THR B 1 171 ? -9.359 -13.172 6.898 1 88.31 171 THR B O 1
ATOM 5339 N N . THR B 1 172 ? -8.938 -12.664 9.016 1 94.06 172 THR B N 1
ATOM 5340 C CA . THR B 1 172 ? -10.344 -12.469 9.336 1 94.06 172 THR B CA 1
ATOM 5341 C C . THR B 1 172 ? -10.656 -10.992 9.555 1 94.06 172 THR B C 1
ATOM 5343 O O . THR B 1 172 ? -9.742 -10.188 9.758 1 94.06 172 THR B O 1
ATOM 5346 N N . PRO B 1 173 ? -11.938 -10.672 9.578 1 96.25 173 PRO B N 1
ATOM 5347 C CA . PRO B 1 173 ? -12.312 -9.281 9.867 1 96.25 173 PRO B CA 1
ATOM 5348 C C . PRO B 1 173 ? -11.797 -8.805 11.219 1 96.25 173 PRO B C 1
ATOM 5350 O O . PRO B 1 173 ? -11.398 -7.641 11.359 1 96.25 173 PRO B O 1
ATOM 5353 N N . ILE B 1 174 ? -11.773 -9.695 12.219 1 98.06 174 ILE B N 1
ATOM 5354 C CA . ILE B 1 174 ? -11.273 -9.328 13.547 1 98.06 174 ILE B CA 1
ATOM 5355 C C . ILE B 1 174 ? -9.789 -8.977 13.461 1 98.06 174 ILE B C 1
ATOM 5357 O O . ILE B 1 174 ? -9.359 -7.941 13.969 1 98.06 174 ILE B O 1
ATOM 5361 N N . HIS B 1 175 ? -9.016 -9.836 12.719 1 97.81 175 HIS B N 1
ATOM 5362 C CA . HIS B 1 175 ? -7.594 -9.57 12.523 1 97.81 175 HIS B CA 1
ATOM 5363 C C . HIS B 1 175 ? -7.375 -8.211 11.875 1 97.81 175 HIS B C 1
ATOM 5365 O O . HIS B 1 175 ? -6.539 -7.426 12.328 1 97.81 175 HIS B O 1
ATOM 5371 N N . LYS B 1 176 ? -8.141 -7.984 10.852 1 97.38 176 LYS B N 1
ATOM 5372 C CA . LYS B 1 176 ? -7.992 -6.766 10.062 1 97.38 176 LYS B CA 1
ATOM 5373 C C . LYS B 1 176 ? -8.32 -5.527 10.891 1 97.38 176 LYS B C 1
ATOM 5375 O O . LYS B 1 176 ? -7.641 -4.504 10.781 1 97.38 176 LYS B O 1
ATOM 5380 N N . THR B 1 177 ? -9.32 -5.633 11.664 1 98.44 177 THR B N 1
ATOM 5381 C CA . THR B 1 177 ? -9.758 -4.508 12.484 1 98.44 177 THR B CA 1
ATOM 5382 C C . THR B 1 177 ? -8.742 -4.219 13.586 1 98.44 177 THR B C 1
ATOM 5384 O O . THR B 1 177 ? -8.43 -3.059 13.867 1 98.44 177 THR B O 1
ATOM 5387 N N . ILE B 1 178 ? -8.195 -5.254 14.227 1 98.56 178 ILE B N 1
ATOM 5388 C CA . ILE B 1 178 ? -7.176 -5.098 15.25 1 98.56 178 ILE B CA 1
ATOM 5389 C C . ILE B 1 178 ? -5.926 -4.465 14.648 1 98.56 178 ILE B C 1
ATOM 5391 O O . ILE B 1 178 ? -5.348 -3.539 15.219 1 98.56 178 ILE B O 1
ATOM 5395 N N . GLU B 1 179 ? -5.559 -4.941 13.508 1 98.44 179 GLU B N 1
ATOM 5396 C CA . GLU B 1 179 ? -4.406 -4.367 12.82 1 98.44 179 GLU B CA 1
ATOM 5397 C C . GLU B 1 179 ? -4.629 -2.893 12.5 1 98.44 179 GLU B C 1
ATOM 5399 O O . GLU B 1 179 ? -3.73 -2.07 12.688 1 98.44 179 GLU B O 1
ATOM 5404 N N . PHE B 1 180 ? -5.801 -2.57 11.969 1 98.31 180 PHE B N 1
ATOM 5405 C CA . PHE B 1 180 ? -6.129 -1.178 11.688 1 98.31 180 PHE B CA 1
ATOM 5406 C C . PHE B 1 180 ? -5.98 -0.325 12.945 1 98.31 180 PHE B C 1
ATOM 5408 O O . PHE B 1 180 ? -5.379 0.75 12.906 1 98.31 180 PHE B O 1
ATOM 5415 N N . PHE B 1 181 ? -6.523 -0.795 14.023 1 98.31 181 PHE B N 1
ATOM 5416 C CA . PHE B 1 181 ? -6.543 -0.069 15.289 1 98.31 181 PHE B CA 1
ATOM 5417 C C . PHE B 1 181 ? -5.125 0.193 15.781 1 98.31 181 PHE B C 1
ATOM 5419 O O . PHE B 1 181 ? -4.84 1.26 16.328 1 98.31 181 PHE B O 1
ATOM 5426 N N . ASP B 1 182 ? -4.254 -0.71 15.492 1 96.5 182 ASP B N 1
ATOM 5427 C CA . ASP B 1 182 ? -2.912 -0.611 16.062 1 96.5 182 ASP B CA 1
ATOM 5428 C C . ASP B 1 182 ? -1.964 0.104 15.094 1 96.5 182 ASP B C 1
ATOM 5430 O O . ASP B 1 182 ? -0.926 0.623 15.508 1 96.5 182 ASP B O 1
ATOM 5434 N N . PHE B 1 183 ? -2.309 0.157 13.805 1 97.19 183 PHE B N 1
ATOM 5435 C CA . PHE B 1 183 ? -1.303 0.664 12.875 1 97.19 183 PHE B CA 1
ATOM 5436 C C . PHE B 1 183 ? -1.887 1.755 11.984 1 97.19 183 PHE B C 1
ATOM 5438 O O . PHE B 1 183 ? -1.434 2.9 12.023 1 97.19 183 PHE B O 1
ATOM 5445 N N . ASP B 1 184 ? -2.936 1.441 11.219 1 98.12 184 ASP B N 1
ATOM 5446 C CA . ASP B 1 184 ? -3.5 2.42 10.297 1 98.12 184 ASP B CA 1
ATOM 5447 C C . ASP B 1 184 ? -3.947 3.68 11.039 1 98.12 184 ASP B C 1
ATOM 5449 O O . ASP B 1 184 ? -3.762 4.793 10.547 1 98.12 184 ASP B O 1
ATOM 5453 N N . PHE B 1 185 ? -4.469 3.447 12.203 1 97.12 185 PHE B N 1
ATOM 5454 C CA . PHE B 1 185 ? -5.008 4.527 13.016 1 97.12 185 PHE B CA 1
ATOM 5455 C C . PHE B 1 185 ? -3.92 5.531 13.375 1 97.12 185 PHE B C 1
ATOM 5457 O O . PHE B 1 185 ? -4.133 6.742 13.289 1 97.12 185 PHE B O 1
ATOM 5464 N N . GLU B 1 186 ? -2.795 5.086 13.68 1 95.12 186 GLU B N 1
ATOM 5465 C CA . GLU B 1 186 ? -1.698 5.949 14.117 1 95.12 186 GLU B CA 1
ATOM 5466 C C . GLU B 1 186 ? -0.9 6.465 12.922 1 95.12 186 GLU B C 1
ATOM 5468 O O . GLU B 1 186 ? -0.571 7.652 12.852 1 95.12 186 GLU B O 1
ATOM 5473 N N . TRP B 1 187 ? -0.667 5.605 11.953 1 96.44 187 TRP B N 1
ATOM 5474 C CA . TRP B 1 187 ? 0.272 5.953 10.891 1 96.44 187 TRP B CA 1
ATOM 5475 C C . TRP B 1 187 ? -0.467 6.402 9.641 1 96.44 187 TRP B C 1
ATOM 5477 O O . TRP B 1 187 ? 0.158 6.762 8.641 1 96.44 187 TRP B O 1
ATOM 5487 N N . ALA B 1 188 ? -1.788 6.309 9.664 1 97.06 188 ALA B N 1
ATOM 5488 C CA . ALA B 1 188 ? -2.732 6.859 8.695 1 97.06 188 ALA B CA 1
ATOM 5489 C C . ALA B 1 188 ? -2.582 6.188 7.336 1 97.06 188 ALA B C 1
ATOM 5491 O O . ALA B 1 188 ? -2.961 6.758 6.309 1 97.06 188 ALA B O 1
ATOM 5492 N N . ASP B 1 189 ? -1.904 5.066 7.242 1 96.81 189 ASP B N 1
ATOM 5493 C CA . ASP B 1 189 ? -1.796 4.262 6.027 1 96.81 189 ASP B CA 1
ATOM 5494 C C . ASP B 1 189 ? -1.557 2.791 6.367 1 96.81 189 ASP B C 1
ATOM 5496 O O . ASP B 1 189 ? -1.428 2.43 7.539 1 96.81 189 ASP B O 1
ATOM 5500 N N . ILE B 1 190 ? -1.561 1.948 5.375 1 97.12 190 ILE B N 1
ATOM 5501 C CA . ILE B 1 190 ? -1.493 0.504 5.57 1 97.12 190 ILE B CA 1
ATOM 5502 C C . ILE B 1 190 ? -0.062 0.095 5.91 1 97.12 190 ILE B C 1
ATOM 5504 O O . ILE B 1 190 ? 0.893 0.763 5.508 1 97.12 190 ILE B O 1
ATOM 5508 N N . PRO B 1 191 ? 0.107 -1.028 6.602 1 97.69 191 PRO B N 1
ATOM 5509 C CA . PRO B 1 191 ? 1.432 -1.505 7.008 1 97.69 191 PRO B CA 1
ATOM 5510 C C . PRO B 1 191 ? 2.348 -1.789 5.82 1 97.69 191 PRO B C 1
ATOM 5512 O O . PRO B 1 191 ? 3.572 -1.705 5.945 1 97.69 191 PRO B O 1
ATOM 5515 N N . ALA B 1 192 ? 1.82 -2.01 4.652 1 97.06 192 ALA B N 1
ATOM 5516 C CA . ALA B 1 192 ? 2.615 -2.432 3.504 1 97.06 192 ALA B CA 1
ATOM 5517 C C . ALA B 1 192 ? 3.457 -1.277 2.965 1 97.06 192 ALA B C 1
ATOM 5519 O O . ALA B 1 192 ? 4.469 -1.498 2.297 1 97.06 192 ALA B O 1
ATOM 5520 N N . VAL B 1 193 ? 3.049 -0.003 3.271 1 97.56 193 VAL B N 1
ATOM 5521 C CA . VAL B 1 193 ? 3.791 1.13 2.73 1 97.56 193 VAL B CA 1
ATOM 5522 C C . VAL B 1 193 ? 4.605 1.793 3.84 1 97.56 193 VAL B C 1
ATOM 5524 O O . VAL B 1 193 ? 5.445 2.656 3.572 1 97.56 193 VAL B O 1
ATOM 5527 N N . THR B 1 194 ? 4.402 1.425 5.047 1 97.88 194 THR B N 1
ATOM 5528 C CA . THR B 1 194 ? 4.945 2.139 6.199 1 97.88 194 THR B CA 1
ATOM 5529 C C . THR B 1 194 ? 6.277 1.532 6.633 1 97.88 194 THR B C 1
ATOM 5531 O O . THR B 1 194 ? 6.406 0.31 6.727 1 97.88 194 THR B O 1
ATOM 5534 N N . SER B 1 195 ? 7.246 2.359 6.957 1 96.94 195 SER B N 1
ATOM 5535 C CA . SER B 1 195 ? 8.586 1.964 7.379 1 96.94 195 SER B CA 1
ATOM 5536 C C . SER B 1 195 ? 8.578 1.388 8.789 1 96.94 195 SER B C 1
ATOM 5538 O O . SER B 1 195 ? 8.016 1.993 9.711 1 96.94 195 SER B O 1
ATOM 5540 N N . LEU B 1 196 ? 9.195 0.231 8.922 1 96.94 196 LEU B N 1
ATOM 5541 C CA . LEU B 1 196 ? 9.383 -0.313 10.258 1 96.94 196 LEU B CA 1
ATOM 5542 C C . LEU B 1 196 ? 10.383 0.527 11.047 1 96.94 196 LEU B C 1
ATOM 5544 O O . LEU B 1 196 ? 10.125 0.885 12.203 1 96.94 196 LEU B O 1
ATOM 5548 N N . LYS B 1 197 ? 11.484 0.891 10.461 1 93.81 197 LYS B N 1
ATOM 5549 C CA . LYS B 1 197 ? 12.547 1.617 11.148 1 93.81 197 LYS B CA 1
ATOM 5550 C C . LYS B 1 197 ? 12.047 2.957 11.68 1 93.81 197 LYS B C 1
ATOM 5552 O O . LYS B 1 197 ? 12.43 3.383 12.773 1 93.81 197 LYS B O 1
ATOM 5557 N N . SER B 1 198 ? 11.219 3.555 10.93 1 90.94 198 SER B N 1
ATOM 5558 C CA . SER B 1 198 ? 10.773 4.898 11.297 1 90.94 198 SER B CA 1
ATOM 5559 C C . SER B 1 198 ? 9.742 4.852 12.414 1 90.94 198 SER B C 1
ATOM 5561 O O . SER B 1 198 ? 9.578 5.824 13.156 1 90.94 198 SER B O 1
ATOM 5563 N N . THR B 1 199 ? 9.031 3.791 12.516 1 91.44 199 THR B N 1
ATOM 5564 C CA . THR B 1 199 ? 7.953 3.721 13.5 1 91.44 199 THR B CA 1
ATOM 5565 C C . THR B 1 199 ? 8.453 3.123 14.812 1 91.44 199 THR B C 1
ATOM 5567 O O . THR B 1 199 ? 7.832 3.297 15.859 1 91.44 199 THR B O 1
ATOM 5570 N N . THR B 1 200 ? 9.547 2.412 14.781 1 91.06 200 THR B N 1
ATOM 5571 C CA . THR B 1 200 ? 10.055 1.643 15.906 1 91.06 200 THR B CA 1
ATOM 5572 C C . THR B 1 200 ? 10.352 2.555 17.094 1 91.06 200 THR B C 1
ATOM 5574 O O . THR B 1 200 ? 9.922 2.277 18.219 1 91.06 200 THR B O 1
ATOM 5577 N N . PRO B 1 201 ? 10.961 3.693 16.859 1 84.31 201 PRO B N 1
ATOM 5578 C CA . PRO B 1 201 ? 11.273 4.531 18.031 1 84.31 201 PR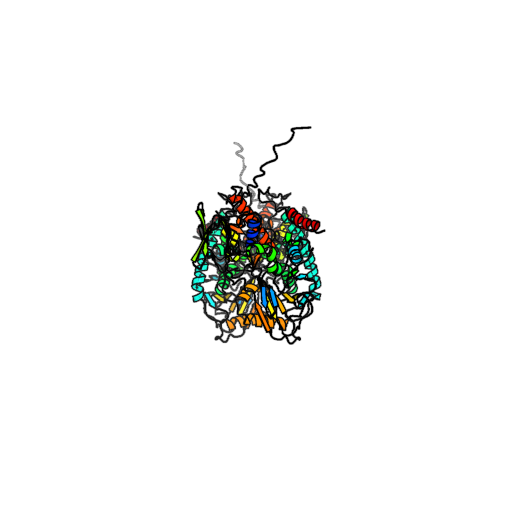O B CA 1
ATOM 5579 C C . PRO B 1 201 ? 10.031 5.012 18.766 1 84.31 201 PRO B C 1
ATOM 5581 O O . PRO B 1 201 ? 10.031 5.113 19.984 1 84.31 201 PRO B O 1
ATOM 5584 N N . ILE B 1 202 ? 9.031 5.348 18.062 1 83.56 202 ILE B N 1
ATOM 5585 C CA . ILE B 1 202 ? 7.789 5.824 18.641 1 83.56 202 ILE B CA 1
ATOM 5586 C C . ILE B 1 202 ? 7.133 4.699 19.438 1 83.56 202 ILE B C 1
ATOM 5588 O O . ILE B 1 202 ? 6.57 4.934 20.516 1 83.56 202 ILE B O 1
ATOM 5592 N N . GLN B 1 203 ? 7.258 3.529 18.922 1 77.06 203 GLN B N 1
ATOM 5593 C CA . GLN B 1 203 ? 6.66 2.365 19.578 1 77.06 203 GLN B CA 1
ATOM 5594 C C . GLN B 1 203 ? 7.379 2.035 20.875 1 77.06 203 GLN B C 1
ATOM 5596 O O . GLN B 1 203 ? 6.82 1.352 21.75 1 77.06 203 GLN B O 1
ATOM 5601 N N . LEU B 1 204 ? 8.586 2.588 21 1 74.25 204 LEU B N 1
ATOM 5602 C CA . LEU B 1 204 ? 9.414 2.225 22.141 1 74.25 204 LEU B CA 1
ATOM 5603 C C . LEU B 1 204 ? 9.406 3.33 23.188 1 74.25 204 LEU B C 1
ATOM 5605 O O . LEU B 1 204 ? 9.938 3.152 24.297 1 74.25 204 LEU B O 1
ATOM 5609 N N . ILE B 1 205 ? 8.789 4.398 22.797 1 73.81 205 ILE B N 1
ATOM 5610 C CA . ILE B 1 205 ? 8.75 5.5 23.75 1 73.81 205 ILE B CA 1
ATOM 5611 C C . ILE B 1 205 ? 7.895 5.102 24.953 1 73.81 205 ILE B C 1
ATOM 5613 O O . ILE B 1 205 ? 6.891 4.402 24.812 1 73.81 205 ILE B O 1
ATOM 5617 N N . SER B 1 206 ? 8.43 5.516 26.094 1 65.38 206 SER B N 1
ATOM 5618 C CA . SER B 1 206 ? 7.723 5.238 27.344 1 65.38 206 SER B CA 1
ATOM 5619 C C . SER B 1 206 ? 6.281 5.73 27.281 1 65.38 206 SER B C 1
ATOM 5621 O O . SER B 1 206 ? 6.004 6.793 26.719 1 65.38 206 SER B O 1
ATOM 5623 N N . ALA B 1 207 ? 5.484 4.883 27.734 1 65.88 207 ALA B N 1
ATOM 5624 C CA . ALA B 1 207 ? 4.059 5.211 27.781 1 65.88 207 ALA B CA 1
ATOM 5625 C C . ALA B 1 207 ? 3.752 6.188 28.906 1 65.88 207 ALA B C 1
ATOM 5627 O O . ALA B 1 207 ? 2.586 6.492 29.172 1 65.88 207 ALA B O 1
ATOM 5628 N N . THR B 1 208 ? 4.754 6.676 29.453 1 65.31 208 THR B N 1
ATOM 5629 C CA . THR B 1 208 ? 4.523 7.57 30.594 1 65.31 208 THR B CA 1
ATOM 5630 C C . THR B 1 208 ? 3.76 8.812 30.141 1 65.31 208 THR B C 1
ATOM 5632 O O . THR B 1 208 ? 4.102 9.43 29.141 1 65.31 208 THR B O 1
ATOM 5635 N N . GLY B 1 209 ? 2.715 9.078 30.859 1 71.44 209 GLY B N 1
ATOM 5636 C CA . GLY B 1 209 ? 1.86 10.227 30.594 1 71.44 209 GLY B CA 1
ATOM 5637 C C . GLY B 1 209 ? 0.697 9.914 29.672 1 71.44 209 GLY B C 1
ATOM 5638 O O . GLY B 1 209 ? -0.262 10.68 29.594 1 71.44 209 GLY B O 1
ATOM 5639 N N . GLY B 1 210 ? 0.755 8.891 28.984 1 80.25 210 GLY B N 1
ATOM 5640 C CA . GLY B 1 210 ? -0.387 8.406 28.219 1 80.25 210 GLY B CA 1
ATOM 5641 C C . GLY B 1 210 ? -0.653 9.195 26.953 1 80.25 210 GLY B C 1
ATOM 5642 O O . GLY B 1 210 ? 0.071 10.148 26.656 1 80.25 210 GLY B O 1
ATOM 5643 N N . ASN B 1 211 ? -1.602 8.789 26.109 1 90.81 211 ASN B N 1
ATOM 5644 C CA . ASN B 1 211 ? -2.16 9.539 24.984 1 90.81 211 ASN B CA 1
ATOM 5645 C C . ASN B 1 211 ? -3.33 10.414 25.422 1 90.81 211 ASN B C 1
ATOM 5647 O O . ASN B 1 211 ? -4.363 9.898 25.859 1 90.81 211 ASN B O 1
ATOM 5651 N N . LEU B 1 212 ? -3.18 11.734 25.344 1 95.44 212 LEU B N 1
ATOM 5652 C CA . LEU B 1 212 ? -4.16 12.664 25.906 1 95.44 212 LEU B CA 1
ATOM 5653 C C . LEU B 1 212 ? -5.098 13.18 24.812 1 95.44 212 LEU B C 1
ATOM 5655 O O . LEU B 1 212 ? -4.695 14 23.984 1 95.44 212 LEU B O 1
ATOM 5659 N N . PHE B 1 213 ? -6.297 12.68 24.875 1 96.31 213 PHE B N 1
ATOM 5660 C CA . PHE B 1 213 ? -7.344 13.156 23.984 1 96.31 213 PHE B CA 1
ATOM 5661 C C . PHE B 1 213 ? -7.891 14.492 24.453 1 96.31 213 PHE B C 1
ATOM 5663 O O . PHE B 1 213 ? -8.539 14.57 25.5 1 96.31 213 PHE B O 1
ATOM 5670 N N . VAL B 1 214 ? -7.695 15.57 23.672 1 96.06 214 VAL B N 1
ATOM 5671 C CA . VAL B 1 214 ? -8.039 16.922 24.094 1 96.06 214 VAL B CA 1
ATOM 5672 C C . VAL B 1 214 ? -9.531 17.156 23.922 1 96.06 214 VAL B C 1
ATOM 5674 O O . VAL B 1 214 ? -10.07 16.984 22.828 1 96.06 214 VAL B O 1
ATOM 5677 N N . THR B 1 215 ? -10.18 17.562 24.953 1 94.94 215 THR B N 1
ATOM 5678 C CA . THR B 1 215 ? -11.609 17.859 24.938 1 94.94 215 THR B CA 1
ATOM 5679 C C . THR B 1 215 ? -11.867 19.297 25.375 1 94.94 215 THR B C 1
ATOM 5681 O O . THR B 1 215 ? -13.008 19.672 25.625 1 94.94 215 THR B O 1
ATOM 5684 N N . ASP B 1 216 ? -10.812 20.031 25.469 1 95.88 216 ASP B N 1
ATOM 5685 C CA . ASP B 1 216 ? -10.906 21.422 25.906 1 95.88 216 ASP B CA 1
ATOM 5686 C C . ASP B 1 216 ? -11.789 22.25 24.969 1 95.88 216 ASP B C 1
ATOM 5688 O O . ASP B 1 216 ? -11.656 22.156 23.734 1 95.88 216 ASP B O 1
ATOM 5692 N N . GLN B 1 217 ? -12.641 23.031 25.562 1 95.06 217 GLN B N 1
ATOM 5693 C CA . GLN B 1 217 ? -13.609 23.781 24.75 1 95.06 217 GLN B CA 1
ATOM 5694 C C . GLN B 1 217 ? -12.992 25.047 24.203 1 95.06 217 GLN B C 1
ATOM 5696 O O . GLN B 1 217 ? -13.594 25.719 23.359 1 95.06 217 GLN B O 1
ATOM 5701 N N . GLY B 1 218 ? -11.75 25.391 24.609 1 95.88 218 GLY B N 1
ATOM 5702 C CA . GLY B 1 218 ? -10.953 26.406 23.938 1 95.88 218 GLY B CA 1
ATOM 5703 C C . GLY B 1 218 ? -10.164 25.859 22.75 1 95.88 218 GLY B C 1
ATOM 5704 O O . GLY B 1 218 ? -9.523 26.625 22.031 1 95.88 218 GLY B O 1
ATOM 5705 N N . GLY B 1 219 ? -10.25 24.547 22.578 1 96.25 219 GLY B N 1
ATOM 5706 C CA . GLY B 1 219 ? -9.57 23.875 21.469 1 96.25 219 GLY B CA 1
ATOM 5707 C C . GLY B 1 219 ? -8.133 23.531 21.781 1 96.25 219 GLY B C 1
ATOM 5708 O O . GLY B 1 219 ? -7.512 24.141 22.656 1 96.25 219 GLY B O 1
ATOM 5709 N N . PHE B 1 220 ? -7.598 22.562 21.062 1 97.19 220 PHE B N 1
ATOM 5710 C CA . PHE B 1 220 ? -6.203 22.156 21.203 1 97.19 220 PHE B CA 1
ATOM 5711 C C . PHE B 1 220 ? -5.27 23.281 20.766 1 97.19 220 PHE B C 1
ATOM 5713 O O . PHE B 1 220 ? -4.09 23.281 21.109 1 97.19 220 PHE B O 1
ATOM 5720 N N . LYS B 1 221 ? -5.738 24.25 19.953 1 96.38 221 LYS B N 1
ATOM 5721 C CA . LYS B 1 221 ? -4.965 25.391 19.484 1 96.38 221 LYS B CA 1
ATOM 5722 C C . LYS B 1 221 ? -4.41 26.188 20.656 1 96.38 221 LYS B C 1
ATOM 5724 O O . LYS B 1 221 ? -3.477 26.984 20.484 1 96.38 221 LYS B O 1
ATOM 5729 N N . ARG B 1 222 ? -4.992 26 21.812 1 96.19 222 ARG B N 1
ATOM 5730 C CA . ARG B 1 222 ? -4.488 26.656 23.016 1 96.19 222 ARG B CA 1
ATOM 5731 C C . ARG B 1 222 ? -3.033 26.281 23.281 1 96.19 222 ARG B C 1
ATOM 5733 O O . ARG B 1 222 ? -2.336 26.969 24.031 1 96.19 222 ARG B O 1
ATOM 5740 N N . ILE B 1 223 ? -2.588 25.203 22.641 1 95.44 223 ILE B N 1
ATOM 5741 C CA . ILE B 1 223 ? -1.203 24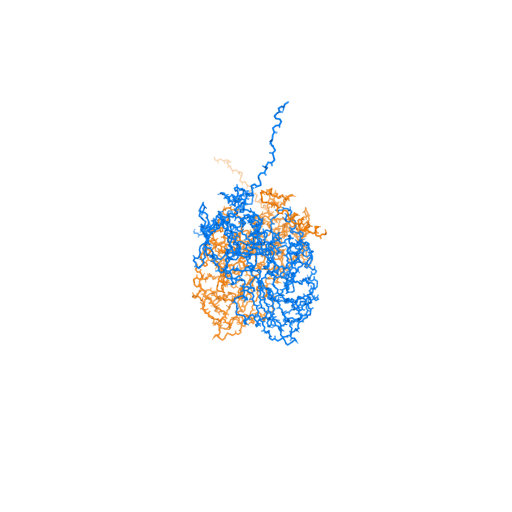.781 22.781 1 95.44 223 ILE B CA 1
ATOM 5742 C C . ILE B 1 223 ? -0.262 25.875 22.297 1 95.44 223 ILE B C 1
ATOM 5744 O O . ILE B 1 223 ? 0.902 25.938 22.703 1 95.44 223 ILE B O 1
ATOM 5748 N N . PHE B 1 224 ? -0.775 26.781 21.484 1 95.06 224 PHE B N 1
ATOM 5749 C CA . PHE B 1 224 ? 0.047 27.844 20.906 1 95.06 224 PHE B CA 1
ATOM 5750 C C . PHE B 1 224 ? 0.044 29.078 21.781 1 95.06 224 PHE B C 1
ATOM 5752 O O . PHE B 1 224 ? 0.699 30.078 21.469 1 95.06 224 PHE B O 1
ATOM 5759 N N . GLU B 1 225 ? -0.62 29.047 22.891 1 92.06 225 GLU B N 1
ATOM 5760 C CA . GLU B 1 225 ? -0.721 30.188 23.797 1 92.06 225 GLU B CA 1
ATOM 5761 C C . GLU B 1 225 ? 0.641 30.547 24.391 1 92.06 225 GLU B C 1
ATOM 5763 O O . GLU B 1 225 ? 0.837 31.672 24.875 1 92.06 225 GLU B O 1
ATOM 5768 N N . GLU B 1 226 ? 1.538 29.625 24.344 1 88.06 226 GLU B N 1
ATOM 5769 C CA . GLU B 1 226 ? 2.879 29.938 24.828 1 88.06 226 GLU B CA 1
ATOM 5770 C C . GLU B 1 226 ? 3.775 30.438 23.703 1 88.06 226 GLU B C 1
ATOM 5772 O O . GLU B 1 226 ? 4.871 30.938 23.953 1 88.06 226 GLU B O 1
ATOM 5777 N N . ILE B 1 227 ? 3.297 30.344 22.547 1 88.25 227 ILE B N 1
ATOM 5778 C CA . ILE B 1 227 ? 4.109 30.641 21.375 1 88.25 227 ILE B CA 1
ATOM 5779 C C . ILE B 1 227 ? 3.693 31.984 20.781 1 88.25 227 ILE B C 1
ATOM 5781 O O . ILE B 1 227 ? 4.543 32.781 20.391 1 88.25 227 ILE B O 1
ATOM 5785 N N . THR B 1 228 ? 2.5 32.406 20.891 1 86.56 228 THR B N 1
ATOM 5786 C CA . THR B 1 228 ? 1.97 33.438 19.984 1 86.56 228 THR B CA 1
ATOM 5787 C C . THR B 1 228 ? 1.739 34.75 20.734 1 86.56 228 THR B C 1
ATOM 5789 O O . THR B 1 228 ? 1.446 35.781 20.125 1 86.56 228 THR B O 1
ATOM 5792 N N . PRO B 1 229 ? 1.857 34.719 22.125 1 84.94 229 PRO B N 1
ATOM 5793 C CA . PRO B 1 229 ? 1.489 35.969 22.797 1 84.94 229 PRO B CA 1
ATOM 5794 C C . PRO B 1 229 ? 2.268 37.156 22.266 1 84.94 229 PRO B C 1
ATOM 5796 O O . PRO B 1 229 ? 1.702 38.25 22.109 1 84.94 229 PRO B O 1
ATOM 5799 N N . TRP B 1 230 ? 3.492 37.031 21.969 1 84.44 230 TRP B N 1
ATOM 5800 C CA . TRP B 1 230 ? 4.309 38.156 21.516 1 84.44 230 TRP B CA 1
ATOM 5801 C C . TRP B 1 230 ? 3.801 38.688 20.172 1 84.44 230 TRP B C 1
ATOM 5803 O O . TRP B 1 230 ? 3.891 39.906 19.906 1 84.44 230 TRP B O 1
ATOM 5813 N N . LEU B 1 231 ? 3.18 37.875 19.391 1 86.38 231 LEU B N 1
ATOM 5814 C CA . LEU B 1 231 ? 2.672 38.25 18.078 1 86.38 231 LEU B CA 1
ATOM 5815 C C . LEU B 1 231 ? 1.459 39.156 18.188 1 86.38 231 LEU B C 1
ATOM 5817 O O . LEU B 1 231 ? 1.09 39.844 17.234 1 86.38 231 LEU B O 1
ATOM 5821 N N . MET B 1 232 ? 0.833 39.125 19.344 1 80.5 232 MET B N 1
ATOM 5822 C CA . MET B 1 232 ? -0.386 39.906 19.562 1 80.5 232 MET B CA 1
ATOM 5823 C C . MET B 1 232 ? -0.062 41.281 20.125 1 80.5 232 MET B C 1
ATOM 5825 O O . MET B 1 232 ? -0.927 42.188 20.172 1 80.5 232 MET B O 1
ATOM 5829 N N . MET B 1 233 ? 1.158 41.5 20.422 1 81.62 233 MET B N 1
ATOM 5830 C CA . MET B 1 233 ? 1.571 42.781 20.969 1 81.62 233 MET B CA 1
ATOM 5831 C C . MET B 1 233 ? 1.643 43.844 19.891 1 81.62 233 MET B C 1
ATOM 5833 O O . MET B 1 233 ? 1.971 43.531 18.734 1 81.62 233 MET B O 1
ATOM 5837 N N . ASP B 1 234 ? 1.412 45.031 20.203 1 75.12 234 ASP B N 1
ATOM 5838 C CA . ASP B 1 234 ? 1.27 46.156 19.297 1 75.12 234 ASP B CA 1
ATOM 5839 C C . ASP B 1 234 ? 2.486 46.281 18.391 1 75.12 234 ASP B C 1
ATOM 5841 O O . ASP B 1 234 ? 2.344 46.469 17.172 1 75.12 234 ASP B O 1
ATOM 5845 N N . PRO B 1 235 ? 3.643 46.156 18.859 1 73 235 PRO B N 1
ATOM 5846 C CA . PRO B 1 235 ? 4.809 46.312 17.984 1 73 235 PRO B CA 1
ATOM 5847 C C . PRO B 1 235 ? 4.914 45.188 16.938 1 73 235 PRO B C 1
ATOM 5849 O O . PRO B 1 235 ? 5.648 45.312 15.961 1 73 235 PRO B O 1
ATOM 5852 N N . TYR B 1 236 ? 4.125 44.125 17.203 1 76.31 236 TYR B N 1
ATOM 5853 C CA . TYR B 1 236 ? 4.41 42.938 16.391 1 76.31 236 TYR B CA 1
ATOM 5854 C C . TYR B 1 236 ? 3.16 42.469 15.656 1 76.31 236 TYR B C 1
ATOM 5856 O O . TYR B 1 236 ? 3.225 41.531 14.844 1 76.31 236 TYR B O 1
ATOM 5864 N N . LYS B 1 237 ? 2.111 43.094 15.914 1 70.75 237 LYS B N 1
ATOM 5865 C CA . LYS B 1 237 ? 0.823 42.625 15.406 1 70.75 237 LYS B CA 1
ATOM 5866 C C . LYS B 1 237 ? 0.817 42.562 13.883 1 70.75 237 LYS B C 1
ATOM 5868 O O . LYS B 1 237 ? 0.059 41.812 13.289 1 70.75 237 LYS B O 1
ATOM 5873 N N . ASN B 1 238 ? 1.748 43.312 13.344 1 80.69 238 ASN B N 1
ATOM 5874 C CA . ASN B 1 238 ? 1.771 43.375 11.883 1 80.69 238 ASN B CA 1
ATOM 5875 C C . ASN B 1 238 ? 2.654 42.281 11.289 1 80.69 238 ASN B C 1
ATOM 5877 O O . ASN B 1 238 ? 2.764 42.156 10.07 1 80.69 238 ASN B O 1
ATOM 5881 N N . HIS B 1 239 ? 3.102 41.438 12.133 1 89.94 239 HIS B N 1
ATOM 5882 C CA . HIS B 1 239 ? 3.971 40.344 11.664 1 89.94 239 HIS B CA 1
ATOM 5883 C C . HIS B 1 239 ? 3.16 39.219 11.039 1 89.94 239 HIS B C 1
ATOM 5885 O O . HIS B 1 239 ? 3.645 38.531 10.141 1 89.94 239 HIS B O 1
ATOM 5891 N N . LEU B 1 240 ? 1.959 39.031 11.492 1 94.19 240 LEU B N 1
ATOM 5892 C CA . LEU B 1 240 ? 1.113 37.938 11.016 1 94.19 240 LEU B CA 1
ATOM 5893 C C . LEU B 1 240 ? 0.086 38.438 10.008 1 94.19 240 LEU B C 1
ATOM 5895 O O . LEU B 1 240 ? -0.77 39.25 10.352 1 94.19 240 LEU B O 1
ATOM 5899 N N . ARG B 1 241 ? 0.264 38 8.781 1 95.5 241 ARG B N 1
ATOM 5900 C CA . ARG B 1 241 ? -0.659 38.344 7.707 1 95.5 241 ARG B CA 1
ATOM 5901 C C . ARG B 1 241 ? -1.56 37.156 7.355 1 95.5 241 ARG B C 1
ATOM 5903 O O . ARG B 1 241 ? -1.121 36.219 6.707 1 95.5 241 ARG B O 1
ATOM 5910 N N . LEU B 1 242 ? -2.869 37.281 7.715 1 95.62 242 LEU B N 1
ATOM 5911 C CA . LEU B 1 242 ? -3.842 36.219 7.43 1 95.62 242 LEU B CA 1
ATOM 5912 C C . LEU B 1 242 ? -4.512 36.469 6.082 1 95.62 242 LEU B C 1
ATOM 5914 O O . LEU B 1 242 ? -4.34 37.5 5.473 1 95.62 242 LEU B O 1
ATOM 5918 N N . ASN B 1 243 ? -5.188 35.5 5.57 1 97.56 243 ASN B N 1
ATOM 5919 C CA . ASN B 1 243 ? -5.922 35.531 4.309 1 97.56 243 ASN B CA 1
ATOM 5920 C C . ASN B 1 243 ? -5 35.875 3.139 1 97.56 243 ASN B C 1
ATOM 5922 O O . ASN B 1 243 ? -5.375 36.656 2.252 1 97.56 243 ASN B O 1
ATOM 5926 N N . LYS B 1 244 ? -3.732 35.406 3.213 1 97.75 244 LYS B N 1
ATOM 5927 C CA . LYS B 1 244 ? -2.74 35.594 2.156 1 97.75 244 LYS B CA 1
ATOM 5928 C C . LYS B 1 244 ? -2.266 34.25 1.605 1 97.75 244 LYS B C 1
ATOM 5930 O O . LYS B 1 244 ? -1.397 33.594 2.197 1 97.75 244 LYS B O 1
ATOM 5935 N N . THR B 1 245 ? -2.812 33.906 0.433 1 98.5 245 THR B N 1
ATOM 5936 C CA . THR B 1 245 ? -2.438 32.625 -0.189 1 98.5 245 THR B CA 1
ATOM 5937 C C . THR B 1 245 ? -1.209 32.812 -1.077 1 98.5 245 THR B C 1
ATOM 5939 O O . THR B 1 245 ? -1.275 33.469 -2.111 1 98.5 245 THR B O 1
ATOM 5942 N N . VAL B 1 246 ? -0.13 32.281 -0.666 1 98.81 246 VAL B N 1
ATOM 5943 C CA . VAL B 1 246 ? 1.104 32.375 -1.44 1 98.81 246 VAL B CA 1
ATOM 5944 C C . VAL B 1 246 ? 1 31.484 -2.68 1 98.81 246 VAL B C 1
ATOM 5946 O O . VAL B 1 246 ? 0.645 30.297 -2.58 1 98.81 246 VAL B O 1
ATOM 5949 N N . VAL B 1 247 ? 1.336 32 -3.865 1 98.56 247 VAL B N 1
ATOM 5950 C CA . VAL B 1 247 ? 1.197 31.234 -5.102 1 98.56 247 VAL B CA 1
ATOM 5951 C C . VAL B 1 247 ? 2.545 31.156 -5.812 1 98.56 247 VAL B C 1
ATOM 5953 O O . VAL B 1 247 ? 2.721 30.359 -6.738 1 98.56 247 VAL B O 1
ATOM 5956 N N . SER B 1 248 ? 3.518 31.969 -5.328 1 98.69 248 SER B N 1
ATOM 5957 C CA . SER B 1 248 ? 4.824 31.938 -5.973 1 98.69 248 SER B CA 1
ATOM 5958 C C . SER B 1 248 ? 5.926 32.406 -5.016 1 98.69 248 SER B C 1
ATOM 5960 O O . SER B 1 248 ? 5.711 33.281 -4.188 1 98.69 248 SER B O 1
ATOM 5962 N N . ILE B 1 249 ? 7.074 31.781 -5.09 1 98.81 249 ILE B N 1
ATOM 5963 C CA . ILE B 1 249 ? 8.289 32.156 -4.375 1 98.81 249 ILE B CA 1
ATOM 5964 C C . ILE B 1 249 ? 9.453 32.281 -5.359 1 98.81 249 ILE B C 1
ATOM 5966 O O . ILE B 1 249 ? 9.828 31.281 -5.996 1 98.81 249 ILE B O 1
ATOM 5970 N N . VAL B 1 250 ? 9.984 33.438 -5.492 1 98.56 250 VAL B N 1
ATOM 5971 C CA . VAL B 1 250 ? 11.086 33.719 -6.414 1 98.56 250 VAL B CA 1
ATOM 5972 C C . VAL B 1 250 ? 12.375 33.969 -5.625 1 98.56 250 VAL B C 1
ATOM 5974 O O . VAL B 1 250 ? 12.438 34.875 -4.809 1 98.56 250 VAL B O 1
ATOM 5977 N N . ASP B 1 251 ? 13.297 33.125 -5.777 1 98.31 251 ASP B N 1
ATOM 5978 C CA . ASP B 1 251 ? 14.633 33.312 -5.23 1 98.31 251 ASP B CA 1
ATOM 5979 C C . ASP B 1 251 ? 15.516 34.094 -6.203 1 98.31 251 ASP B C 1
ATOM 5981 O O . ASP B 1 251 ? 15.891 33.594 -7.258 1 98.31 251 ASP B O 1
ATOM 5985 N N . LYS B 1 252 ? 15.922 35.281 -5.82 1 96.81 252 LYS B N 1
ATOM 5986 C CA . LYS B 1 252 ? 16.734 36.156 -6.652 1 96.81 252 LYS B CA 1
ATOM 5987 C C . LYS B 1 252 ? 18.203 36.125 -6.234 1 96.81 252 LYS B C 1
ATOM 5989 O O . LYS B 1 252 ? 18.906 37.125 -6.375 1 96.81 252 LYS B O 1
ATOM 5994 N N . SER B 1 253 ? 18.547 35.062 -5.656 1 94.25 253 SER B N 1
ATOM 5995 C CA . SER B 1 253 ? 19.922 34.844 -5.211 1 94.25 253 SER B CA 1
ATOM 5996 C C . SER B 1 253 ? 20.391 36 -4.32 1 94.25 253 SER B C 1
ATOM 5998 O O . SER B 1 253 ? 19.797 36.281 -3.281 1 94.25 253 SER B O 1
ATOM 6000 N N . SER B 1 254 ? 21.359 36.812 -4.773 1 90.94 254 SER B N 1
ATOM 6001 C CA . SER B 1 254 ? 21.953 37.875 -3.943 1 90.94 254 SER B CA 1
ATOM 6002 C C . SER B 1 254 ? 20.938 38.969 -3.631 1 90.94 254 SER B C 1
ATOM 6004 O O . SER B 1 254 ? 21.125 39.75 -2.688 1 90.94 254 SER B O 1
ATOM 6006 N N . ASN B 1 255 ? 19.828 39 -4.312 1 93.12 255 ASN B N 1
ATOM 6007 C CA . ASN B 1 255 ? 18.812 40.031 -4.102 1 93.12 255 ASN B CA 1
ATOM 6008 C C . ASN B 1 255 ? 17.672 39.5 -3.225 1 93.12 255 ASN B C 1
ATOM 6010 O O . ASN B 1 255 ? 16.625 40.156 -3.137 1 93.12 255 ASN B O 1
ATOM 6014 N N . GLY B 1 256 ? 17.875 38.375 -2.678 1 97.25 256 GLY B N 1
ATOM 6015 C CA . GLY B 1 256 ? 16.922 37.875 -1.712 1 97.25 256 GLY B CA 1
ATOM 6016 C C . GLY B 1 256 ? 15.773 37.094 -2.354 1 97.25 256 GLY B C 1
ATOM 6017 O O . GLY B 1 256 ? 15.969 36.406 -3.363 1 97.25 256 GLY B O 1
ATOM 6018 N N . VAL B 1 257 ? 14.555 37.125 -1.603 1 98.56 257 VAL B N 1
ATOM 6019 C CA . VAL B 1 257 ? 13.414 36.312 -2.057 1 98.56 257 VAL B CA 1
ATOM 6020 C C . VAL B 1 257 ? 12.188 37.219 -2.199 1 98.56 257 VAL B C 1
ATOM 6022 O O . VAL B 1 257 ? 12.086 38.25 -1.54 1 98.56 257 VAL B O 1
ATOM 6025 N N . GLU B 1 258 ? 11.344 36.812 -3.076 1 98.62 258 GLU B N 1
ATOM 6026 C CA . GLU B 1 258 ? 10.039 37.438 -3.281 1 98.62 258 GLU B CA 1
ATOM 6027 C C . GLU B 1 258 ? 8.914 36.406 -3.143 1 98.62 258 GLU B C 1
ATOM 6029 O O . GLU B 1 258 ? 8.961 35.344 -3.76 1 98.62 258 GLU B O 1
ATOM 6034 N N . VAL B 1 259 ? 7.957 36.719 -2.271 1 98.75 259 VAL B N 1
ATOM 6035 C CA . VAL B 1 259 ? 6.789 35.875 -2.051 1 98.75 259 VAL B CA 1
ATOM 6036 C C . VAL B 1 259 ? 5.535 36.562 -2.572 1 98.75 259 VAL B C 1
ATOM 6038 O O . VAL B 1 259 ? 5.184 37.656 -2.102 1 98.75 259 VAL B O 1
ATOM 6041 N N . ARG B 1 260 ? 4.855 35.938 -3.502 1 98.69 260 ARG B N 1
ATOM 6042 C CA . ARG B 1 260 ? 3.68 36.531 -4.129 1 98.69 260 ARG B CA 1
ATOM 6043 C C . ARG B 1 260 ? 2.408 35.781 -3.699 1 98.69 260 ARG B C 1
ATOM 6045 O O . ARG B 1 260 ? 2.381 34.562 -3.637 1 98.69 260 ARG B O 1
ATOM 6052 N N . CYS B 1 261 ? 1.413 36.562 -3.471 1 98.5 261 CYS B N 1
ATOM 6053 C CA . CYS B 1 261 ? 0.123 36 -3.068 1 98.5 261 CYS B CA 1
ATOM 6054 C C . CYS B 1 261 ? -0.885 36.094 -4.207 1 98.5 261 CYS B C 1
ATOM 6056 O O . CYS B 1 261 ? -0.689 36.844 -5.16 1 98.5 261 CYS B O 1
ATOM 6058 N N . SER B 1 262 ? -1.936 35.312 -4.086 1 97.94 262 SER B N 1
ATOM 6059 C CA . SER B 1 262 ? -2.965 35.219 -5.117 1 97.94 262 SER B CA 1
ATOM 6060 C C . SER B 1 262 ? -3.717 36.531 -5.258 1 97.94 262 SER B C 1
ATOM 6062 O O . SER B 1 262 ? -4.258 36.844 -6.324 1 97.94 262 SER B O 1
ATOM 6064 N N . ASP B 1 263 ? -3.713 37.438 -4.207 1 97.31 263 ASP B N 1
ATOM 6065 C CA . ASP B 1 263 ? -4.445 38.719 -4.25 1 97.31 263 ASP B CA 1
ATOM 6066 C C . ASP B 1 263 ? -3.588 39.844 -4.84 1 97.31 263 ASP B C 1
ATOM 6068 O O . ASP B 1 263 ? -3.998 41 -4.859 1 97.31 263 ASP B O 1
ATOM 6072 N N . GLY B 1 264 ? -2.354 39.469 -5.172 1 97.06 264 GLY B N 1
ATOM 6073 C CA . GLY B 1 264 ? -1.479 40.438 -5.809 1 97.06 264 GLY B CA 1
ATOM 6074 C C . GLY B 1 264 ? -0.437 41.031 -4.867 1 97.06 264 GLY B C 1
ATOM 6075 O O . GLY B 1 264 ? 0.54 41.625 -5.309 1 97.06 264 GLY B O 1
ATOM 6076 N N . THR B 1 265 ? -0.57 40.781 -3.57 1 97.31 265 THR B N 1
ATOM 6077 C CA . THR B 1 265 ? 0.406 41.281 -2.602 1 97.31 265 THR B CA 1
ATOM 6078 C C . THR B 1 265 ? 1.743 40.562 -2.773 1 97.31 265 THR B C 1
ATOM 6080 O O . THR B 1 265 ? 1.78 39.344 -3.029 1 97.31 265 THR B O 1
ATOM 6083 N N . THR B 1 266 ? 2.77 41.344 -2.678 1 97.94 266 THR B N 1
ATOM 6084 C CA . THR B 1 266 ? 4.117 40.781 -2.764 1 97.94 266 THR B CA 1
ATOM 6085 C C . THR B 1 266 ? 4.938 41.156 -1.535 1 97.94 266 THR B C 1
ATOM 6087 O O . THR B 1 266 ? 4.891 42.312 -1.085 1 97.94 266 THR B O 1
ATOM 6090 N N . TYR B 1 267 ? 5.602 40.188 -0.998 1 97.75 267 TYR B N 1
ATOM 6091 C CA . TYR B 1 267 ? 6.539 40.406 0.101 1 97.75 267 TYR B CA 1
ATOM 6092 C C . TYR B 1 267 ? 7.969 40.125 -0.342 1 97.75 267 TYR B C 1
ATOM 6094 O O . TYR B 1 267 ? 8.211 39.219 -1.148 1 97.75 267 TYR B O 1
ATOM 6102 N N . THR B 1 268 ? 8.867 40.906 0.15 1 97.88 268 THR B N 1
ATOM 6103 C CA . THR B 1 268 ? 10.273 40.688 -0.177 1 97.88 268 THR B CA 1
ATOM 6104 C C . THR B 1 268 ? 11.102 40.531 1.092 1 97.88 268 THR B C 1
ATOM 6106 O O . THR B 1 268 ? 10.734 41.031 2.152 1 97.88 268 THR B O 1
ATOM 6109 N N . GLY B 1 269 ? 12.195 39.719 1.006 1 97.69 269 GLY B N 1
ATOM 6110 C CA . GLY B 1 269 ? 13.086 39.5 2.129 1 97.69 269 GLY B CA 1
ATOM 6111 C C . GLY B 1 269 ? 14.375 38.781 1.731 1 97.69 269 GLY B C 1
ATOM 6112 O O . GLY B 1 269 ? 14.648 38.625 0.542 1 97.69 269 GLY B O 1
ATOM 6113 N N . ASP B 1 270 ? 15.211 38.5 2.719 1 97.81 270 ASP B N 1
ATOM 6114 C CA . ASP B 1 270 ? 16.469 37.812 2.457 1 97.81 270 ASP B CA 1
ATOM 6115 C C . ASP B 1 270 ? 16.266 36.312 2.367 1 97.81 270 ASP B C 1
ATOM 6117 O O . ASP B 1 270 ? 16.922 35.625 1.573 1 97.81 270 ASP B O 1
ATOM 6121 N N . TYR B 1 271 ? 15.391 35.781 3.246 1 98.25 271 TYR B N 1
ATOM 6122 C CA . TYR B 1 271 ? 15.148 34.344 3.334 1 98.25 271 TYR B CA 1
ATOM 6123 C C . TYR B 1 271 ? 13.656 34.031 3.359 1 98.25 271 TYR B C 1
ATOM 6125 O O . TYR B 1 271 ? 12.867 34.844 3.891 1 98.25 271 TYR B O 1
ATOM 6133 N N . ALA B 1 272 ? 13.305 32.969 2.779 1 98.81 272 ALA B N 1
ATOM 6134 C CA . ALA B 1 272 ? 11.953 32.406 2.916 1 98.81 272 ALA B CA 1
ATOM 6135 C C . ALA B 1 272 ? 11.977 31.078 3.658 1 98.81 272 ALA B C 1
ATOM 6137 O O . ALA B 1 272 ? 12.812 30.219 3.379 1 98.81 272 ALA B O 1
ATOM 6138 N N . LEU B 1 273 ? 11.148 30.969 4.648 1 98.88 273 LEU B N 1
ATOM 6139 C CA . LEU B 1 273 ? 10.898 29.688 5.324 1 98.88 273 LEU B CA 1
ATOM 6140 C C . LEU B 1 273 ? 9.523 29.156 4.98 1 98.88 273 LEU B C 1
ATOM 6142 O O . LEU B 1 273 ? 8.508 29.688 5.43 1 98.88 273 LEU B O 1
ATOM 6146 N N . VAL B 1 274 ? 9.516 28.062 4.223 1 98.94 274 VAL B N 1
ATOM 6147 C CA . VAL B 1 274 ? 8.273 27.453 3.76 1 98.94 274 VAL B CA 1
ATOM 6148 C C . VAL B 1 274 ? 7.812 26.391 4.758 1 98.94 274 VAL B C 1
ATOM 6150 O O . VAL B 1 274 ? 8.492 25.391 4.965 1 98.94 274 VAL B O 1
ATOM 6153 N N . THR B 1 275 ? 6.617 26.609 5.355 1 98.81 275 THR B N 1
ATOM 6154 C CA . THR B 1 275 ? 6.121 25.672 6.367 1 98.81 275 THR B CA 1
ATOM 6155 C C . THR B 1 275 ? 4.727 25.172 6 1 98.81 275 THR B C 1
ATOM 6157 O O . THR B 1 275 ? 3.951 24.781 6.875 1 98.81 275 THR B O 1
ATOM 6160 N N . VAL B 1 276 ? 4.375 25.219 4.734 1 98.62 276 VAL B N 1
ATOM 6161 C CA . VAL B 1 276 ? 3.113 24.656 4.27 1 98.62 276 VAL B CA 1
ATOM 6162 C C . VAL B 1 276 ? 3.141 23.125 4.426 1 98.62 276 VAL B C 1
ATOM 6164 O O . VAL B 1 276 ? 4.199 22.547 4.652 1 98.62 276 VAL B O 1
ATOM 6167 N N . SER B 1 277 ? 1.978 22.547 4.344 1 98.25 277 SER B N 1
ATOM 6168 C CA . SER B 1 277 ? 1.881 21.094 4.477 1 98.25 277 SER B CA 1
ATOM 6169 C C . SER B 1 277 ? 2.58 20.375 3.322 1 98.25 277 SER B C 1
ATOM 6171 O O . SER B 1 277 ? 2.74 20.953 2.242 1 98.25 277 SER B O 1
ATOM 6173 N N . LEU B 1 278 ? 3.021 19.172 3.559 1 98.25 278 LEU B N 1
ATOM 6174 C CA . LEU B 1 278 ? 3.555 18.328 2.496 1 98.25 278 LEU B CA 1
ATOM 6175 C C . LEU B 1 278 ? 2.572 18.234 1.335 1 98.25 278 LEU B C 1
ATOM 6177 O O . LEU B 1 278 ? 2.979 18.188 0.172 1 98.25 278 LEU B O 1
ATOM 6181 N N . GLY B 1 279 ? 1.245 18.125 1.673 1 97.69 279 GLY B N 1
ATOM 6182 C CA . GLY B 1 279 ? 0.224 18.078 0.638 1 97.69 279 GLY B CA 1
ATOM 6183 C C . GLY B 1 279 ? 0.29 19.25 -0.327 1 97.69 279 GLY B C 1
ATOM 6184 O O . GLY B 1 279 ? 0.119 19.062 -1.535 1 97.69 279 GLY B O 1
ATOM 6185 N N . VAL B 1 280 ? 0.53 20.391 0.177 1 98.19 280 VAL B N 1
ATOM 6186 C CA . VAL B 1 280 ? 0.655 21.578 -0.659 1 98.19 280 VAL B CA 1
ATOM 6187 C C . VAL B 1 280 ? 1.894 21.453 -1.545 1 98.19 280 VAL B C 1
ATOM 6189 O O . VAL B 1 280 ? 1.836 21.75 -2.744 1 98.19 280 VAL B O 1
ATOM 6192 N N . LEU B 1 281 ? 3.008 21 -0.975 1 98 281 LEU B N 1
ATOM 6193 C CA . LEU B 1 281 ? 4.262 20.859 -1.708 1 98 281 LEU B CA 1
ATOM 6194 C C . LEU B 1 281 ? 4.137 19.797 -2.791 1 98 281 LEU B C 1
ATOM 6196 O O . LEU B 1 281 ? 4.895 19.797 -3.764 1 98 281 LEU B O 1
ATOM 6200 N N . GLN B 1 282 ? 3.158 18.906 -2.668 1 96.94 282 GLN B N 1
ATOM 6201 C CA . GLN B 1 282 ? 2.965 17.812 -3.613 1 96.94 282 GLN B CA 1
ATOM 6202 C C . GLN B 1 282 ? 1.956 18.203 -4.695 1 96.94 282 GLN B C 1
ATOM 6204 O O . GLN B 1 282 ? 1.698 17.422 -5.613 1 96.94 282 GLN B O 1
ATOM 6209 N N . ASN B 1 283 ? 1.253 19.328 -4.664 1 93.88 283 ASN B N 1
ATOM 6210 C CA . ASN B 1 283 ? 0.186 19.672 -5.602 1 93.88 283 ASN B CA 1
ATOM 6211 C C . ASN B 1 283 ? 0.516 20.922 -6.398 1 93.88 283 ASN B C 1
ATOM 6213 O O . ASN B 1 283 ? -0.365 21.516 -7.027 1 93.88 283 ASN B O 1
ATOM 6217 N N . ASP B 1 284 ? 1.601 21.359 -6.629 1 88.75 284 ASP B N 1
ATOM 6218 C CA . ASP B 1 284 ? 2.107 22.391 -7.52 1 88.75 284 ASP B CA 1
ATOM 6219 C C . ASP B 1 284 ? 1.304 23.688 -7.375 1 88.75 284 ASP B C 1
ATOM 6221 O O . ASP B 1 284 ? 0.938 24.312 -8.375 1 88.75 284 ASP B O 1
ATOM 6225 N N . VAL B 1 285 ? 0.908 24 -6.262 1 95 285 VAL B N 1
ATOM 6226 C CA . VAL B 1 285 ? 0.085 25.188 -6.082 1 95 285 VAL B CA 1
ATOM 6227 C C . VAL B 1 285 ? 0.975 26.391 -5.766 1 95 285 VAL B C 1
ATOM 6229 O O . VAL B 1 285 ? 0.532 27.531 -5.852 1 95 285 VAL B O 1
ATOM 6232 N N . ILE B 1 286 ? 2.203 26.188 -5.426 1 98.12 286 ILE B N 1
ATOM 6233 C CA . ILE B 1 286 ? 3.199 27.25 -5.285 1 98.12 286 ILE B CA 1
ATOM 6234 C C . ILE B 1 286 ? 4.246 27.125 -6.387 1 98.12 286 ILE B C 1
ATOM 6236 O O . ILE B 1 286 ? 4.875 26.062 -6.539 1 98.12 286 ILE B O 1
ATOM 6240 N N . ASP B 1 287 ? 4.383 28.188 -7.172 1 98.06 287 ASP B N 1
ATOM 6241 C CA . ASP B 1 287 ? 5.402 28.234 -8.219 1 98.06 287 ASP B CA 1
ATOM 6242 C C . ASP B 1 287 ? 6.742 28.703 -7.656 1 98.06 287 ASP B C 1
ATOM 6244 O O . ASP B 1 287 ? 6.859 29.828 -7.168 1 98.06 287 ASP B O 1
ATOM 6248 N N . PHE B 1 288 ? 7.719 27.844 -7.668 1 98.56 288 PHE B N 1
ATOM 6249 C CA . PHE B 1 288 ? 9.062 28.203 -7.234 1 98.56 288 PHE B CA 1
ATOM 6250 C C . PHE B 1 288 ? 9.922 28.625 -8.422 1 98.56 288 PHE B C 1
ATOM 6252 O O . PHE B 1 288 ? 9.992 27.922 -9.43 1 98.56 288 PHE B O 1
ATOM 6259 N N . GLN B 1 289 ? 10.562 29.734 -8.305 1 98.19 289 GLN B N 1
ATOM 6260 C CA . GLN B 1 289 ? 11.477 30.234 -9.32 1 98.19 289 GLN B CA 1
ATOM 6261 C C . GLN B 1 289 ? 12.82 30.609 -8.711 1 98.19 289 GLN B C 1
ATOM 6263 O O . GLN B 1 289 ? 12.898 31.547 -7.902 1 98.19 289 GLN B O 1
ATOM 6268 N N . PRO B 1 290 ? 13.852 30.016 -9.164 1 97.69 290 PRO B N 1
ATOM 6269 C CA . PRO B 1 290 ? 13.898 28.844 -10.062 1 97.69 290 PRO B CA 1
ATOM 6270 C C . PRO B 1 290 ? 13.117 27.656 -9.516 1 97.69 290 PRO B C 1
ATOM 6272 O O . PRO B 1 290 ? 12.836 27.594 -8.312 1 97.69 290 PRO B O 1
ATOM 6275 N N . ALA B 1 291 ? 12.789 26.766 -10.43 1 97.12 291 ALA B N 1
ATOM 6276 C CA . ALA B 1 291 ? 12.125 25.547 -10.008 1 97.12 291 ALA B CA 1
ATOM 6277 C C . ALA B 1 291 ? 12.984 24.766 -9.008 1 97.12 291 ALA B C 1
ATOM 6279 O O . ALA B 1 291 ? 14.211 24.766 -9.109 1 97.12 291 ALA B O 1
ATOM 6280 N N . LEU B 1 292 ? 12.305 24.141 -8.055 1 97.31 292 LEU B N 1
ATOM 6281 C CA . LEU B 1 292 ? 13.047 23.281 -7.145 1 97.31 292 LEU B CA 1
ATOM 6282 C C . LEU B 1 292 ? 13.75 22.156 -7.906 1 97.31 292 LEU B C 1
ATOM 6284 O O . LEU B 1 292 ? 13.227 21.656 -8.898 1 97.31 292 LEU B O 1
ATOM 6288 N N . PRO B 1 293 ? 14.977 21.844 -7.449 1 96.19 293 PRO B N 1
ATOM 6289 C CA . PRO B 1 293 ? 15.695 20.766 -8.133 1 96.19 293 PRO B CA 1
ATOM 6290 C C . PRO B 1 293 ? 14.961 19.422 -8.039 1 96.19 293 PRO B C 1
ATOM 6292 O O . PRO B 1 293 ? 14.234 19.172 -7.074 1 96.19 293 PRO B O 1
ATOM 6295 N N . GLU B 1 294 ? 15.211 18.547 -8.984 1 92.31 294 GLU B N 1
ATOM 6296 C CA . GLU B 1 294 ? 14.516 17.281 -9.109 1 92.31 294 GLU B CA 1
ATOM 6297 C C . GLU B 1 294 ? 14.672 16.438 -7.844 1 92.31 294 GLU B C 1
ATOM 6299 O O . GLU B 1 294 ? 13.727 15.773 -7.41 1 92.31 294 GLU B O 1
ATOM 6304 N N . TRP B 1 295 ? 15.906 16.453 -7.289 1 92.75 295 TRP B N 1
ATOM 6305 C CA . TRP B 1 295 ? 16.141 15.641 -6.105 1 92.75 295 TRP B CA 1
ATOM 6306 C C . TRP B 1 295 ? 15.219 16.062 -4.965 1 92.75 295 TRP B C 1
ATOM 6308 O O . TRP B 1 295 ? 14.836 15.227 -4.133 1 92.75 295 TRP B O 1
ATOM 6318 N N . LYS B 1 296 ? 14.867 17.312 -4.84 1 96.56 296 LYS B N 1
ATOM 6319 C CA . LYS B 1 296 ? 13.953 17.828 -3.82 1 96.56 296 LYS B CA 1
ATOM 6320 C C . LYS B 1 296 ? 12.516 17.406 -4.109 1 96.56 296 LYS B C 1
ATOM 6322 O O . LYS B 1 296 ? 11.812 16.906 -3.225 1 96.56 296 LYS B O 1
ATOM 6327 N N . ILE B 1 297 ? 12.141 17.547 -5.324 1 95.69 297 ILE B N 1
ATOM 6328 C CA . ILE B 1 297 ? 10.773 17.234 -5.742 1 95.69 297 ILE B CA 1
ATOM 6329 C C . ILE B 1 297 ? 10.516 15.734 -5.562 1 95.69 297 ILE B C 1
ATOM 6331 O O . ILE B 1 297 ? 9.461 15.336 -5.059 1 95.69 297 ILE B O 1
ATOM 6335 N N . VAL B 1 298 ? 11.461 14.922 -5.961 1 94.88 298 VAL B N 1
ATOM 6336 C CA . VAL B 1 298 ? 11.336 13.477 -5.844 1 94.88 298 VAL B CA 1
ATOM 6337 C C . VAL B 1 298 ? 11.141 13.086 -4.379 1 94.88 298 VAL B C 1
ATOM 6339 O O . VAL B 1 298 ? 10.305 12.234 -4.059 1 94.88 298 VAL B O 1
ATOM 6342 N N . LYS B 1 299 ? 11.844 13.742 -3.547 1 95.62 299 LYS B N 1
ATOM 6343 C CA . LYS B 1 299 ? 11.734 13.406 -2.131 1 95.62 299 LYS B CA 1
ATOM 6344 C C . LYS B 1 299 ? 10.375 13.828 -1.571 1 95.62 299 LYS B C 1
ATOM 6346 O O . LYS B 1 299 ? 9.789 13.109 -0.76 1 95.62 299 LYS B O 1
ATOM 6351 N N . PHE B 1 300 ? 9.852 15.031 -1.957 1 97.06 300 PHE B N 1
ATOM 6352 C CA . PHE B 1 300 ? 8.492 15.414 -1.583 1 97.06 300 PHE B CA 1
ATOM 6353 C C . PHE B 1 300 ? 7.496 14.344 -2.012 1 97.06 300 PHE B C 1
ATOM 6355 O O . PHE B 1 300 ? 6.617 13.961 -1.238 1 97.06 300 PHE B O 1
ATOM 6362 N N . PHE B 1 301 ? 7.719 13.797 -3.15 1 96.75 301 PHE B N 1
ATOM 6363 C CA . PHE B 1 301 ? 6.719 12.93 -3.762 1 96.75 301 PHE B CA 1
ATOM 6364 C C . PHE B 1 301 ? 6.863 11.5 -3.258 1 96.75 301 PHE B C 1
ATOM 6366 O O . PHE B 1 301 ? 5.93 10.703 -3.365 1 96.75 301 PHE B O 1
ATOM 6373 N N . GLN B 1 302 ? 8.023 11.133 -2.723 1 96.38 302 GLN B N 1
ATOM 6374 C CA . GLN B 1 302 ? 8.203 9.812 -2.123 1 96.38 302 GLN B CA 1
ATOM 6375 C C . GLN B 1 302 ? 7.508 9.727 -0.767 1 96.38 302 GLN B C 1
ATOM 6377 O O . GLN B 1 302 ? 7.012 8.664 -0.383 1 96.38 302 GLN B O 1
ATOM 6382 N N . PHE B 1 303 ? 7.469 10.812 -0.06 1 96.31 303 PHE B N 1
ATOM 6383 C CA . PHE B 1 303 ? 6.746 10.805 1.208 1 96.31 303 PHE B CA 1
ATOM 6384 C C . PHE B 1 303 ? 5.242 10.727 0.975 1 96.31 303 PHE B C 1
ATOM 6386 O O . PHE B 1 303 ? 4.758 11.086 -0.1 1 96.31 303 PHE B O 1
ATOM 6393 N N . ILE B 1 304 ? 4.562 10.203 1.989 1 96.75 304 ILE B N 1
ATOM 6394 C CA . ILE B 1 304 ? 3.115 10.07 1.857 1 96.75 304 ILE B CA 1
ATOM 6395 C C . ILE B 1 304 ? 2.418 11.148 2.678 1 96.75 304 ILE B C 1
ATOM 6397 O O . ILE B 1 304 ? 2.688 11.305 3.871 1 96.75 304 ILE B O 1
ATOM 6401 N N . MET B 1 305 ? 1.674 11.984 2.039 1 97.31 305 MET B N 1
ATOM 6402 C CA . MET B 1 305 ? 0.664 12.758 2.75 1 97.31 305 MET B CA 1
ATOM 6403 C C . MET B 1 305 ? -0.605 11.945 2.959 1 97.31 305 MET B C 1
ATOM 6405 O O . MET B 1 305 ? -1.366 11.719 2.018 1 97.31 305 MET B O 1
ATOM 6409 N N . ALA B 1 306 ? -0.839 11.555 4.137 1 97.31 306 ALA B N 1
ATOM 6410 C CA . ALA B 1 306 ? -1.854 10.555 4.438 1 97.31 306 ALA B CA 1
ATOM 6411 C C . ALA B 1 306 ? -3.258 11.148 4.359 1 97.31 306 ALA B C 1
ATOM 6413 O O . ALA B 1 306 ? -3.471 12.305 4.742 1 97.31 306 ALA B O 1
ATOM 6414 N N . SER B 1 307 ? -4.152 10.367 3.855 1 97 307 SER B N 1
ATOM 6415 C CA . SER B 1 307 ? -5.582 10.648 3.916 1 97 307 SER B CA 1
ATOM 6416 C C . SER B 1 307 ? -6.199 10.117 5.203 1 97 307 SER B C 1
ATOM 6418 O O . SER B 1 307 ? -6.16 8.906 5.461 1 97 307 SER B O 1
ATOM 6420 N N . PHE B 1 308 ? -6.656 10.922 6.062 1 98.12 308 PHE B N 1
ATOM 6421 C CA . PHE B 1 308 ? -7.273 10.625 7.348 1 98.12 308 PHE B CA 1
ATOM 6422 C C . PHE B 1 308 ? -8.516 11.484 7.562 1 98.12 308 PHE B C 1
ATOM 6424 O O . PHE B 1 308 ? -8.445 12.711 7.473 1 98.12 308 PHE B O 1
ATOM 6431 N N . ALA B 1 309 ? -9.656 10.859 7.859 1 98.38 309 ALA B N 1
ATOM 6432 C CA . ALA B 1 309 ? -10.883 11.625 8.07 1 98.38 309 ALA B CA 1
ATOM 6433 C C . ALA B 1 309 ? -11.57 11.211 9.375 1 98.38 309 ALA B C 1
ATOM 6435 O O . ALA B 1 309 ? -11.562 10.039 9.742 1 98.38 309 ALA B O 1
ATOM 6436 N N . LYS B 1 310 ? -12.094 12.156 10.039 1 98.56 310 LYS B N 1
ATOM 6437 C CA . LYS B 1 310 ? -12.984 11.977 11.18 1 98.56 310 LYS B CA 1
ATOM 6438 C C . LYS B 1 310 ? -14.438 12.211 10.781 1 98.56 310 LYS B C 1
ATOM 6440 O O . LYS B 1 310 ? -14.734 13.117 10 1 98.56 310 LYS B O 1
ATOM 6445 N N . ILE B 1 311 ? -15.289 11.414 11.219 1 98.75 311 ILE B N 1
ATOM 6446 C CA . ILE B 1 311 ? -16.734 11.57 11.047 1 98.75 311 ILE B CA 1
ATOM 6447 C C . ILE B 1 311 ? -17.406 11.719 12.406 1 98.75 311 ILE B C 1
ATOM 6449 O O . ILE B 1 311 ? -17.516 10.75 13.156 1 98.75 311 ILE B O 1
ATOM 6453 N N . PHE B 1 312 ? -17.844 12.898 12.742 1 98.44 312 PHE B N 1
ATOM 6454 C CA . PHE B 1 312 ? -18.594 13.156 13.961 1 98.44 312 PHE B CA 1
ATOM 6455 C C . PHE B 1 312 ? -20.078 12.961 13.734 1 98.44 312 PHE B C 1
ATOM 6457 O O . PHE B 1 312 ? -20.641 13.508 12.781 1 98.44 312 PHE B O 1
ATOM 6464 N N . MET B 1 313 ? -20.688 12.195 14.625 1 98.38 313 MET B N 1
ATOM 6465 C CA . MET B 1 313 ? -22.141 11.969 14.547 1 98.38 313 MET B CA 1
ATOM 6466 C C . MET B 1 313 ? -22.781 12.164 15.906 1 98.38 313 MET B C 1
ATOM 6468 O O . MET B 1 313 ? -22.391 11.523 16.891 1 98.38 313 MET B O 1
ATOM 6472 N N . LYS B 1 314 ? -23.75 12.992 15.906 1 98.19 314 LYS B N 1
ATOM 6473 C CA . LYS B 1 314 ? -24.562 13.156 17.109 1 98.19 314 LYS B CA 1
ATOM 6474 C C . LYS B 1 314 ? -25.906 12.43 16.984 1 98.19 314 LYS B C 1
ATOM 6476 O O . LYS B 1 314 ? -26.578 12.555 15.961 1 98.19 314 LYS B O 1
ATOM 6481 N N . PHE B 1 315 ? -26.203 11.695 17.953 1 98 315 PHE B N 1
ATOM 6482 C CA . PHE B 1 315 ? -27.5 11.008 18.031 1 98 315 PHE B CA 1
ATOM 6483 C C . PHE B 1 315 ? -28.344 11.562 19.172 1 98 315 PHE B C 1
ATOM 6485 O O . PHE B 1 315 ? -27.812 12.18 20.094 1 98 315 PHE B O 1
ATOM 6492 N N . PRO B 1 316 ? -29.672 11.398 19.109 1 97.25 316 PRO B N 1
ATOM 6493 C CA . PRO B 1 316 ? -30.531 11.898 20.188 1 97.25 316 PRO B CA 1
ATOM 6494 C C . PRO B 1 316 ? -30.344 11.125 21.484 1 97.25 316 PRO B C 1
ATOM 6496 O O . PRO B 1 316 ? -30.578 11.672 22.562 1 97.25 316 PRO B O 1
ATOM 6499 N N . ILE B 1 317 ? -29.969 9.867 21.344 1 96.12 317 ILE B N 1
ATOM 6500 C CA . ILE B 1 317 ? -29.766 9.023 22.531 1 96.12 317 ILE B CA 1
ATOM 6501 C C . ILE B 1 317 ? -28.562 8.109 22.312 1 96.12 317 ILE B C 1
ATOM 6503 O O . ILE B 1 317 ? -28.188 7.836 21.156 1 96.12 317 ILE B O 1
ATOM 6507 N N . GLN B 1 318 ? -28.047 7.703 23.422 1 96.5 318 GLN B N 1
ATOM 6508 C CA . GLN B 1 318 ? -27 6.68 23.344 1 96.5 318 GLN B CA 1
ATOM 6509 C C . GLN B 1 318 ? -27.609 5.285 23.25 1 96.5 318 GLN B C 1
ATOM 6511 O O . GLN B 1 318 ? -28.406 4.895 24.109 1 96.5 318 GLN B O 1
ATOM 6516 N N . PHE B 1 319 ? -27.344 4.543 22.25 1 97.56 319 PHE B N 1
ATOM 6517 C CA . PHE B 1 319 ? -27.812 3.176 22.078 1 97.56 319 PHE B CA 1
ATOM 6518 C C . PHE B 1 319 ? -26.656 2.188 22.141 1 97.56 319 PHE B C 1
ATOM 6520 O O . PHE B 1 319 ? -26.875 0.973 22.125 1 97.56 319 PHE B O 1
ATOM 6527 N N . TRP B 1 320 ? -25.453 2.637 22.188 1 97 320 TRP B N 1
ATOM 6528 C CA . TRP B 1 320 ? -24.25 1.812 22.219 1 97 320 TRP B CA 1
ATOM 6529 C C . TRP B 1 320 ? -23.766 1.601 23.641 1 97 320 TRP B C 1
ATOM 6531 O O . TRP B 1 320 ? -24.234 2.262 24.578 1 97 320 TRP B O 1
ATOM 6541 N N . GLU B 1 321 ? -22.781 0.658 23.859 1 94 321 GLU B N 1
ATOM 6542 C CA . GLU B 1 321 ? -22.203 0.331 25.156 1 94 321 GLU B CA 1
ATOM 6543 C C . GLU B 1 321 ? -21.312 1.458 25.672 1 94 321 GLU B C 1
ATOM 6545 O O . GLU B 1 321 ? -20.844 2.283 24.891 1 94 321 GLU B O 1
ATOM 6550 N N . ASN B 1 322 ? -21.156 1.362 26.969 1 94 322 ASN B N 1
ATOM 6551 C CA . ASN B 1 322 ? -20.281 2.344 27.594 1 94 322 ASN B CA 1
ATOM 6552 C C . ASN B 1 322 ? -18.812 1.912 27.516 1 94 322 ASN B C 1
ATOM 6554 O O . ASN B 1 322 ? -18.156 1.767 28.547 1 94 322 ASN B O 1
ATOM 6558 N N . LYS B 1 323 ? -18.312 1.71 26.375 1 96.38 323 LYS B N 1
ATOM 6559 C CA . LYS B 1 323 ? -16.906 1.488 26.047 1 96.38 323 LYS B CA 1
ATOM 6560 C C . LYS B 1 323 ? -16.328 2.668 25.266 1 96.38 323 LYS B C 1
ATOM 6562 O O . LYS B 1 323 ? -17.031 3.301 24.469 1 96.38 323 LYS B O 1
ATOM 6567 N N . GLU B 1 324 ? -15.141 2.986 25.562 1 96.94 324 GLU B N 1
ATOM 6568 C CA . GLU B 1 324 ? -14.523 4.133 24.906 1 96.94 324 GLU B CA 1
ATOM 6569 C C . GLU B 1 324 ? -14.352 3.879 23.406 1 96.94 324 GLU B C 1
ATOM 6571 O O . GLU B 1 324 ? -14.555 4.781 22.594 1 96.94 324 GLU B O 1
ATOM 6576 N N . TRP B 1 325 ? -14 2.619 23.094 1 98 325 TRP B N 1
ATOM 6577 C CA . TRP B 1 325 ? -13.75 2.262 21.703 1 98 325 TRP B CA 1
ATOM 6578 C C . TRP B 1 325 ? -14.719 1.174 21.234 1 98 325 TRP B C 1
ATOM 6580 O O . TRP B 1 325 ? -14.82 0.118 21.859 1 98 325 TRP B O 1
ATOM 6590 N N . ILE B 1 326 ? -15.414 1.439 20.188 1 98.56 326 ILE B N 1
ATOM 6591 C CA . ILE B 1 326 ? -16.297 0.491 19.516 1 98.56 326 ILE B CA 1
ATOM 6592 C C . ILE B 1 326 ? -15.742 0.156 18.141 1 98.56 326 ILE B C 1
ATOM 6594 O O . ILE B 1 326 ? -15.75 1.002 17.234 1 98.56 326 ILE B O 1
ATOM 6598 N N . LEU B 1 327 ? -15.25 -1.059 17.969 1 98.81 327 LEU B N 1
ATOM 6599 C CA . LEU B 1 327 ? -14.648 -1.469 16.703 1 98.81 327 LEU B CA 1
ATOM 6600 C C . LEU B 1 327 ? -15.648 -2.244 15.852 1 98.81 327 LEU B C 1
ATOM 6602 O O . LEU B 1 327 ? -16.484 -2.988 16.375 1 98.81 327 LEU B O 1
ATOM 6606 N N . HIS B 1 328 ? -15.562 -2.02 14.578 1 98.69 328 HIS B N 1
ATOM 6607 C CA . HIS B 1 328 ? -16.422 -2.656 13.578 1 98.69 328 HIS B CA 1
ATOM 6608 C C . HIS B 1 328 ? -15.625 -3.629 12.711 1 98.69 328 HIS B C 1
ATOM 6610 O O . HIS B 1 328 ? -14.867 -3.209 11.836 1 98.69 328 HIS B O 1
ATOM 6616 N N . ALA B 1 329 ? -15.797 -4.922 12.945 1 98.06 329 ALA B N 1
ATOM 6617 C CA . ALA B 1 329 ? -15.117 -5.957 12.164 1 98.06 329 ALA B CA 1
ATOM 6618 C C . ALA B 1 329 ? -15.859 -6.234 10.859 1 98.06 329 ALA B C 1
ATOM 6620 O O . ALA B 1 329 ? -16.672 -7.148 10.789 1 98.06 329 ALA B O 1
ATOM 6621 N N . SER B 1 330 ? -15.438 -5.508 9.859 1 95.12 330 SER B N 1
ATOM 6622 C CA . SER B 1 330 ? -16.031 -5.625 8.531 1 95.12 330 SER B CA 1
ATOM 6623 C C . SER B 1 330 ? -15.148 -6.477 7.613 1 95.12 330 SER B C 1
ATOM 6625 O O . SER B 1 330 ? -13.93 -6.527 7.785 1 95.12 330 SER B O 1
ATOM 6627 N N . GLU B 1 331 ? -15.812 -7.137 6.656 1 90.69 331 GLU B N 1
ATOM 6628 C CA . GLU B 1 331 ? -15.062 -7.855 5.629 1 90.69 331 GLU B CA 1
ATOM 6629 C C . GLU B 1 331 ? -14.258 -6.895 4.758 1 90.69 331 GLU B C 1
ATOM 6631 O O . GLU B 1 331 ? -13.242 -7.281 4.18 1 90.69 331 GLU B O 1
ATOM 6636 N N . ARG B 1 332 ? -14.773 -5.738 4.66 1 92.44 332 ARG B N 1
ATOM 6637 C CA . ARG B 1 332 ? -14.07 -4.672 3.949 1 92.44 332 ARG B CA 1
ATOM 6638 C C . ARG B 1 332 ? -13.094 -3.953 4.867 1 92.44 332 ARG B C 1
ATOM 6640 O O . ARG B 1 332 ? -13.5 -3.15 5.711 1 92.44 332 ARG B O 1
ATOM 6647 N N . ARG B 1 333 ? -11.828 -4.184 4.668 1 94 333 ARG B N 1
ATOM 6648 C CA . ARG B 1 333 ? -10.805 -3.611 5.539 1 94 333 ARG B CA 1
ATOM 6649 C C . ARG B 1 333 ? -10.883 -2.088 5.547 1 94 333 ARG B C 1
ATOM 6651 O O . ARG B 1 333 ? -10.938 -1.459 4.488 1 94 333 ARG B O 1
ATOM 6658 N N . GLY B 1 334 ? -10.945 -1.48 6.684 1 96.31 334 GLY B N 1
ATOM 6659 C CA . GLY B 1 334 ? -10.891 -0.033 6.816 1 96.31 334 GLY B CA 1
ATOM 6660 C C . GLY B 1 334 ? -12.242 0.632 6.688 1 96.31 334 GLY B C 1
ATOM 6661 O O . GLY B 1 334 ? -12.359 1.855 6.801 1 96.31 334 GLY B O 1
ATOM 6662 N N . TYR B 1 335 ? -13.367 -0.192 6.492 1 97.06 335 TYR B N 1
ATOM 6663 C CA . TYR B 1 335 ? -14.711 0.354 6.328 1 97.06 335 TYR B CA 1
ATOM 6664 C C . TYR B 1 335 ? -15.344 0.665 7.68 1 97.06 335 TYR B C 1
ATOM 6666 O O . TYR B 1 335 ? -15.977 -0.201 8.289 1 97.06 335 TYR B O 1
ATOM 6674 N N . PHE B 1 336 ? -15.219 1.904 8.125 1 98.31 336 PHE B N 1
ATOM 6675 C CA . PHE B 1 336 ? -15.656 2.41 9.414 1 98.31 336 PHE B CA 1
ATOM 6676 C C . PHE B 1 336 ? -15.211 1.479 10.539 1 98.31 336 PHE B C 1
ATOM 6678 O O . PHE B 1 336 ? -16.031 1.007 11.32 1 98.31 336 PHE B O 1
ATOM 6685 N N . PRO B 1 337 ? -13.906 1.344 10.711 1 98.5 337 PRO B N 1
ATOM 6686 C CA . PRO B 1 337 ? -13.391 0.291 11.586 1 98.5 337 PRO B CA 1
ATOM 6687 C C . PRO B 1 337 ? -13.422 0.683 13.062 1 98.5 337 PRO B C 1
ATOM 6689 O O . PRO B 1 337 ? -13.375 -0.187 13.938 1 98.5 337 PRO B O 1
ATOM 6692 N N . VAL B 1 338 ? -13.453 2.025 13.367 1 98.62 338 VAL B N 1
ATOM 6693 C CA . VAL B 1 338 ? -13.289 2.484 14.742 1 98.62 338 VAL B CA 1
ATOM 6694 C C . VAL B 1 338 ? -14.258 3.625 15.039 1 98.62 338 VAL B C 1
ATOM 6696 O O . VAL B 1 338 ? -14.375 4.566 14.25 1 98.62 338 VAL B O 1
ATOM 6699 N N . PHE B 1 339 ? -14.938 3.516 16.156 1 98.5 339 PHE B N 1
ATOM 6700 C CA . PHE B 1 339 ? -15.758 4.59 16.703 1 98.5 339 PHE B CA 1
ATOM 6701 C C . PHE B 1 339 ? -15.312 4.934 18.125 1 98.5 339 PHE B C 1
ATOM 6703 O O . PHE B 1 339 ? -15.195 4.051 18.969 1 98.5 339 PHE B O 1
ATOM 6710 N N . LEU B 1 340 ? -15.016 6.176 18.344 1 98.06 340 LEU B N 1
ATOM 6711 C CA . LEU B 1 340 ? -14.766 6.699 19.688 1 98.06 340 LEU B CA 1
ATOM 6712 C C . LEU B 1 340 ? -16.047 7.223 20.312 1 98.06 340 LEU B C 1
ATOM 6714 O O . LEU B 1 340 ? -16.75 8.031 19.703 1 98.06 340 LEU B O 1
ATOM 6718 N N . ASN B 1 341 ? -16.344 6.738 21.484 1 97.69 341 ASN B N 1
ATOM 6719 C CA . ASN B 1 341 ? -17.5 7.145 22.266 1 97.69 341 ASN B CA 1
ATOM 6720 C C . ASN B 1 341 ? -17.203 8.375 23.125 1 97.69 341 ASN B C 1
ATOM 6722 O O . ASN B 1 341 ? -16.531 8.281 24.141 1 97.69 341 ASN B O 1
ATOM 6726 N N . LEU B 1 342 ? -17.812 9.516 22.766 1 96.38 342 LEU B N 1
ATOM 6727 C CA . LEU B 1 342 ? -17.5 10.75 23.484 1 96.38 342 LEU B CA 1
ATOM 6728 C C . LEU B 1 342 ? -18.375 10.891 24.734 1 96.38 342 LEU B C 1
ATOM 6730 O O . LEU B 1 342 ? -18.25 11.867 25.469 1 96.38 342 LEU B O 1
ATOM 6734 N N . ASN B 1 343 ? -19.203 9.852 24.969 1 95.06 343 ASN B N 1
ATOM 6735 C CA . ASN B 1 343 ? -19.906 9.773 26.25 1 95.06 343 ASN B CA 1
ATOM 6736 C C . ASN B 1 343 ? -19.047 9.109 27.328 1 95.06 343 ASN B C 1
ATOM 6738 O O . ASN B 1 343 ? -19.406 9.117 28.5 1 95.06 343 ASN B O 1
ATOM 6742 N N . SER B 1 344 ? -17.969 8.57 26.875 1 90.44 344 SER B N 1
ATOM 6743 C CA . SER B 1 344 ? -17.141 7.855 27.828 1 90.44 344 SER B CA 1
ATOM 6744 C C . SER B 1 344 ? -16.719 8.758 28.984 1 90.44 344 SER B C 1
ATOM 6746 O O . SER B 1 344 ? -16.547 9.969 28.797 1 90.44 344 SER B O 1
ATOM 6748 N N . THR B 1 345 ? -16.5 8.102 30.062 1 82.5 345 THR B N 1
ATOM 6749 C CA . THR B 1 345 ? -16.188 8.844 31.281 1 82.5 345 THR B CA 1
ATOM 6750 C C . THR B 1 345 ? -14.914 9.672 31.094 1 82.5 345 THR B C 1
ATOM 6752 O O . THR B 1 345 ? -13.898 9.156 30.641 1 82.5 345 THR B O 1
ATOM 6755 N N . GLY B 1 346 ? -14.992 10.938 31.359 1 79.5 346 GLY B N 1
ATOM 6756 C CA . GLY B 1 346 ? -13.82 11.797 31.328 1 79.5 346 GLY B CA 1
ATOM 6757 C C . GLY B 1 346 ? -13.664 12.555 30.031 1 79.5 346 GLY B C 1
ATOM 6758 O O . GLY B 1 346 ? -12.836 13.461 29.938 1 79.5 346 GLY B O 1
ATOM 6759 N N . THR B 1 347 ? -14.461 12.242 29.062 1 84.12 347 THR B N 1
ATOM 6760 C CA . THR B 1 347 ? -14.328 12.938 27.781 1 84.12 347 THR B CA 1
ATOM 6761 C C . THR B 1 347 ? -15.055 14.273 27.828 1 84.12 347 THR B C 1
ATOM 6763 O O . THR B 1 347 ? -14.445 15.312 28.078 1 84.12 347 THR B O 1
ATOM 6766 N N . PHE B 1 348 ? -16.406 14.266 27.734 1 83 348 PHE B N 1
ATOM 6767 C CA . PHE B 1 348 ? -17.188 15.5 27.828 1 83 348 PHE B CA 1
ATOM 6768 C C . PHE B 1 348 ? -18.125 15.461 29.016 1 83 348 PHE B C 1
ATOM 6770 O O . PHE B 1 348 ? -18.578 14.391 29.422 1 83 348 PHE B O 1
ATOM 6777 N N . PRO B 1 349 ? -18.359 16.547 29.75 1 75.06 349 PRO B N 1
ATOM 6778 C CA . PRO B 1 349 ? -19.188 16.562 30.953 1 75.06 349 PRO B CA 1
ATOM 6779 C C . PRO B 1 349 ? -20.641 16.188 30.656 1 75.06 349 PRO B C 1
ATOM 6781 O O . PRO B 1 349 ? -21.297 15.57 31.5 1 75.06 349 PRO B O 1
ATOM 6784 N N . ALA B 1 350 ? -21.25 16.578 29.656 1 74.69 350 ALA B N 1
ATOM 6785 C CA . ALA B 1 350 ? -22.641 16.266 29.359 1 74.69 350 ALA B CA 1
ATOM 6786 C C . ALA B 1 350 ? -22.766 15.328 28.156 1 74.69 350 ALA B C 1
ATOM 6788 O O . ALA B 1 350 ? -22.312 15.656 27.062 1 74.69 350 ALA B O 1
ATOM 6789 N N . ASP B 1 351 ? -22.922 14.07 28.625 1 77.88 351 ASP B N 1
ATOM 6790 C CA . ASP B 1 351 ? -23.109 13.039 27.609 1 77.88 351 ASP B CA 1
ATOM 6791 C C . ASP B 1 351 ? -23.578 13.641 26.297 1 77.88 351 ASP B C 1
ATOM 6793 O O . ASP B 1 351 ? -24.781 13.703 26.031 1 77.88 351 ASP B O 1
ATOM 6797 N N . PRO B 1 352 ? -22.703 13.984 25.453 1 90.5 352 PRO B N 1
ATOM 6798 C CA . PRO B 1 352 ? -23.031 14.672 24.203 1 90.5 352 PRO B CA 1
ATOM 6799 C C . PRO B 1 352 ? -23.703 13.758 23.188 1 90.5 352 PRO B C 1
ATOM 6801 O O . PRO B 1 352 ? -24.266 14.242 22.203 1 90.5 352 PRO B O 1
ATOM 6804 N N . ASN B 1 353 ? -23.719 12.422 23.375 1 96.81 353 ASN B N 1
ATOM 6805 C CA . ASN B 1 353 ? -24.219 11.422 22.453 1 96.81 353 ASN B CA 1
ATOM 6806 C C . ASN B 1 353 ? -23.547 11.547 21.078 1 96.81 353 ASN B C 1
ATOM 6808 O O . ASN B 1 353 ? -24.234 11.562 20.047 1 96.81 353 ASN B O 1
ATOM 6812 N N . ILE B 1 354 ? -22.234 11.742 21.078 1 97.31 354 ILE B N 1
ATOM 6813 C CA . ILE B 1 354 ? -21.469 11.875 19.859 1 97.31 354 ILE B CA 1
ATOM 6814 C C . ILE B 1 354 ? -20.531 10.68 19.703 1 97.31 354 ILE B C 1
ATOM 6816 O O . ILE B 1 354 ? -19.844 10.281 20.656 1 97.31 354 ILE B O 1
ATOM 6820 N N . LEU B 1 355 ? -20.562 10.039 18.547 1 97.81 355 LEU B N 1
ATOM 6821 C CA . LEU B 1 355 ? -19.547 9.094 18.094 1 97.81 355 LEU B CA 1
ATOM 6822 C C . LEU B 1 355 ? -18.625 9.727 17.047 1 97.81 355 LEU B C 1
ATOM 6824 O O . LEU B 1 355 ? -19.094 10.508 16.219 1 97.81 355 LEU B O 1
ATOM 6828 N N . VAL B 1 356 ? -17.391 9.406 17.125 1 98.19 356 VAL B N 1
ATOM 6829 C CA . VAL B 1 356 ? -16.422 9.828 16.109 1 98.19 356 VAL B CA 1
ATOM 6830 C C . VAL B 1 356 ? -15.828 8.602 15.43 1 98.19 356 VAL B C 1
ATOM 6832 O O . VAL B 1 356 ? -15.211 7.762 16.094 1 98.19 356 VAL B O 1
ATOM 6835 N N . SER B 1 357 ? -16.047 8.484 14.148 1 98.62 357 SER B N 1
ATOM 6836 C CA . SER B 1 357 ? -15.391 7.422 13.383 1 98.62 357 SER B CA 1
ATOM 6837 C C . SER B 1 357 ? -14.109 7.914 12.727 1 98.62 357 SER B C 1
ATOM 6839 O O . SER B 1 357 ? -13.977 9.102 12.43 1 98.62 357 SER B O 1
ATOM 6841 N N . PHE B 1 358 ? -13.164 7.047 12.586 1 98.62 358 PHE B N 1
ATOM 6842 C CA . PHE B 1 358 ? -11.883 7.324 11.953 1 98.62 358 PHE B CA 1
ATOM 6843 C C . PHE B 1 358 ? -11.656 6.406 10.758 1 98.62 358 PHE B C 1
ATOM 6845 O O . PHE B 1 358 ? -11.742 5.184 10.883 1 98.62 358 PHE B O 1
ATOM 6852 N N . VAL B 1 359 ? -11.406 6.984 9.586 1 98.31 359 VAL B N 1
ATOM 6853 C CA . VAL B 1 359 ? -11.062 6.203 8.398 1 98.31 359 VAL B CA 1
ATOM 6854 C C . VAL B 1 359 ? -9.797 6.762 7.758 1 98.31 359 VAL B C 1
ATOM 6856 O O . VAL B 1 359 ? -9.492 7.949 7.898 1 98.31 359 VAL B O 1
ATOM 6859 N N . THR B 1 360 ? -9 5.934 7.09 1 98.19 360 THR B N 1
ATOM 6860 C CA . THR B 1 360 ? -7.746 6.305 6.445 1 98.19 360 THR B CA 1
ATOM 6861 C C . THR B 1 360 ? -7.719 5.828 5 1 98.19 360 THR B C 1
ATOM 6863 O O . THR B 1 360 ? -8.633 5.133 4.551 1 98.19 360 THR B O 1
ATOM 6866 N N . GLY B 1 361 ? -6.746 6.254 4.266 1 95.19 361 GLY B N 1
ATOM 6867 C CA . GLY B 1 361 ? -6.484 5.738 2.932 1 95.19 361 GLY B CA 1
ATOM 6868 C C . GLY B 1 361 ? -7.652 5.918 1.982 1 95.19 361 GLY B C 1
ATOM 6869 O O . GLY B 1 361 ? -8.227 7.008 1.892 1 95.19 361 GLY B O 1
ATOM 6870 N N . ASP B 1 362 ? -8.008 4.859 1.303 1 92.88 362 ASP B N 1
ATOM 6871 C CA . ASP B 1 362 ? -9.023 4.898 0.252 1 92.88 362 ASP B CA 1
ATOM 6872 C C . ASP B 1 362 ? -10.383 5.281 0.82 1 92.88 362 ASP B C 1
ATOM 6874 O O . ASP B 1 362 ? -11.148 6.008 0.18 1 92.88 362 ASP B O 1
ATOM 6878 N N . GLU B 1 363 ? -10.695 4.766 1.991 1 96.19 363 GLU B N 1
ATOM 6879 C CA . GLU B 1 363 ? -11.984 5.09 2.598 1 96.19 363 GLU B CA 1
ATOM 6880 C C . GLU B 1 363 ? -12.062 6.57 2.965 1 96.19 363 GLU B C 1
ATOM 6882 O O . GLU B 1 363 ? -13.117 7.195 2.812 1 96.19 363 GLU B O 1
ATOM 6887 N N . ALA B 1 364 ? -10.945 7.125 3.465 1 97.31 364 ALA B N 1
ATOM 6888 C CA . ALA B 1 364 ? -10.914 8.555 3.764 1 97.31 364 ALA B CA 1
ATOM 6889 C C . ALA B 1 364 ? -11.094 9.383 2.496 1 97.31 364 ALA B C 1
ATOM 6891 O O . ALA B 1 364 ? -11.867 10.344 2.482 1 97.31 364 ALA B O 1
ATOM 6892 N N . ARG B 1 365 ? -10.43 9.016 1.452 1 94.75 365 ARG B N 1
ATOM 6893 C CA . ARG B 1 365 ? -10.555 9.727 0.183 1 94.75 365 ARG B CA 1
ATOM 6894 C C . ARG B 1 365 ? -11.977 9.633 -0.358 1 94.75 365 ARG B C 1
ATOM 6896 O O . ARG B 1 365 ? -12.531 10.633 -0.816 1 94.75 365 ARG B O 1
ATOM 6903 N N . ARG B 1 366 ? -12.531 8.445 -0.291 1 93.56 366 ARG B N 1
ATOM 6904 C CA . ARG B 1 366 ? -13.883 8.234 -0.792 1 93.56 366 ARG B CA 1
ATOM 6905 C C . ARG B 1 366 ? -14.891 9.102 -0.046 1 93.56 366 ARG B C 1
ATOM 6907 O O . ARG B 1 366 ? -15.664 9.836 -0.665 1 93.56 366 ARG B O 1
ATOM 6914 N N . ILE B 1 367 ? -14.836 9.141 1.249 1 95.56 367 ILE B N 1
ATOM 6915 C CA . ILE B 1 367 ? -15.852 9.797 2.07 1 95.56 367 ILE B CA 1
ATOM 6916 C C . ILE B 1 367 ? -15.734 11.312 1.927 1 95.56 367 ILE B C 1
ATOM 6918 O O . ILE B 1 367 ? -16.734 12.031 1.985 1 95.56 367 ILE B O 1
ATOM 6922 N N . GLN B 1 368 ? -14.523 11.805 1.696 1 95.06 368 GLN B N 1
ATOM 6923 C CA . GLN B 1 368 ? -14.32 13.242 1.56 1 95.06 368 GLN B CA 1
ATOM 6924 C C . GLN B 1 368 ? -14.766 13.734 0.186 1 95.06 368 GLN B C 1
ATOM 6926 O O . GLN B 1 368 ? -14.867 14.945 -0.044 1 95.06 368 GLN B O 1
ATOM 6931 N N . ASN B 1 369 ? -15.039 12.789 -0.699 1 91.5 369 ASN B N 1
ATOM 6932 C CA . ASN B 1 369 ? -15.422 13.164 -2.059 1 91.5 369 ASN B CA 1
ATOM 6933 C C . ASN B 1 369 ? -16.859 12.781 -2.367 1 91.5 369 ASN B C 1
ATOM 6935 O O . ASN B 1 369 ? -17.266 12.75 -3.531 1 91.5 369 ASN B O 1
ATOM 6939 N N . GLN B 1 370 ? -17.625 12.422 -1.404 1 91.69 370 GLN B N 1
ATOM 6940 C CA . GLN B 1 370 ? -19.047 12.18 -1.597 1 91.69 370 GLN B CA 1
ATOM 6941 C C . GLN B 1 370 ? -19.891 13.148 -0.77 1 91.69 370 GLN B C 1
ATOM 6943 O O . GLN B 1 370 ? -19.391 13.75 0.186 1 91.69 370 GLN B O 1
ATOM 6948 N N . PRO B 1 371 ? -21.172 13.336 -1.112 1 94 371 PRO B N 1
ATOM 6949 C CA . PRO B 1 371 ? -22.047 14.242 -0.346 1 94 371 PRO B CA 1
ATOM 6950 C C . PRO B 1 371 ? -22.203 13.805 1.107 1 94 371 PRO B C 1
ATOM 6952 O O . PRO B 1 371 ? -22.297 12.609 1.39 1 94 371 PRO B O 1
ATOM 6955 N N . LEU B 1 372 ? -22.281 14.812 1.967 1 96.75 372 LEU B N 1
ATOM 6956 C CA . LEU B 1 372 ? -22.406 14.555 3.396 1 96.75 372 LEU B CA 1
ATOM 6957 C C . LEU B 1 372 ? -23.609 13.648 3.682 1 96.75 372 LEU B C 1
ATOM 6959 O O . LEU B 1 372 ? -23.547 12.805 4.574 1 96.75 372 LEU B O 1
ATOM 6963 N N . ALA B 1 373 ? -24.672 13.82 2.949 1 97.25 373 ALA B N 1
ATOM 6964 C CA . ALA B 1 373 ? -25.891 13.031 3.146 1 97.25 373 ALA B CA 1
ATOM 6965 C C . ALA B 1 373 ? -25.625 11.555 2.896 1 97.25 373 ALA B C 1
ATOM 6967 O O . ALA B 1 373 ? -26.203 10.695 3.562 1 97.25 373 ALA B O 1
ATOM 6968 N N . GLU B 1 374 ? -24.781 11.266 1.916 1 96 374 GLU B N 1
ATOM 6969 C CA . GLU B 1 374 ? -24.422 9.875 1.618 1 96 374 GLU B CA 1
ATOM 6970 C C . GLU B 1 374 ? -23.609 9.258 2.756 1 96 374 GLU B C 1
ATOM 6972 O O . GLU B 1 374 ? -23.844 8.109 3.133 1 96 374 GLU B O 1
ATOM 6977 N N . THR B 1 375 ? -22.656 10.016 3.27 1 97.62 375 THR B N 1
ATOM 6978 C CA . THR B 1 375 ? -21.891 9.539 4.41 1 97.62 375 THR B CA 1
ATOM 6979 C C . THR B 1 375 ? -22.781 9.312 5.621 1 97.62 375 THR B C 1
ATOM 6981 O O . THR B 1 375 ? -22.641 8.312 6.324 1 97.62 375 THR B O 1
ATOM 6984 N N . LYS B 1 376 ? -23.688 10.25 5.855 1 98.31 376 LYS B N 1
ATOM 6985 C CA . LYS B 1 376 ? -24.625 10.102 6.961 1 98.31 376 LYS B CA 1
ATOM 6986 C C . LYS B 1 376 ? -25.422 8.805 6.836 1 98.31 376 LYS B C 1
ATOM 6988 O O . LYS B 1 376 ? -25.516 8.031 7.789 1 98.31 376 LYS B O 1
ATOM 6993 N N . ALA B 1 377 ? -25.969 8.555 5.668 1 98 377 ALA B N 1
ATOM 6994 C CA . ALA B 1 377 ? -26.766 7.352 5.426 1 98 377 ALA B CA 1
ATOM 6995 C C . ALA B 1 377 ? -25.922 6.094 5.617 1 98 377 ALA B C 1
ATOM 6997 O O . ALA B 1 377 ? -26.391 5.102 6.18 1 98 377 ALA B O 1
ATOM 6998 N N . GLU B 1 378 ? -24.734 6.141 5.141 1 97 378 GLU B N 1
ATOM 6999 C CA . GLU B 1 378 ? -23.828 4.988 5.23 1 97 378 GLU B CA 1
ATOM 7000 C C . GLU B 1 378 ? -23.5 4.668 6.68 1 97 378 GLU B C 1
ATOM 7002 O O . GLU B 1 378 ? -23.516 3.502 7.086 1 97 378 GLU B O 1
ATOM 7007 N N . VAL B 1 379 ? -23.109 5.68 7.426 1 97.75 379 VAL B N 1
ATOM 7008 C CA . VAL B 1 379 ? -22.734 5.457 8.82 1 97.75 379 VAL B CA 1
ATOM 7009 C C . VAL B 1 379 ? -23.953 4.973 9.609 1 97.75 379 VAL B C 1
ATOM 7011 O O . VAL B 1 379 ? -23.828 4.098 10.469 1 97.75 379 VAL B O 1
ATOM 7014 N N . GLU B 1 380 ? -25.125 5.535 9.336 1 98.31 380 GLU B N 1
ATOM 7015 C CA . GLU B 1 380 ? -26.359 5.074 9.984 1 98.31 380 GLU B CA 1
ATOM 7016 C C . GLU B 1 380 ? -26.625 3.604 9.672 1 98.31 380 GLU B C 1
ATOM 7018 O O . GLU B 1 380 ? -27.031 2.842 10.555 1 98.31 380 GLU B O 1
ATOM 7023 N N . ALA B 1 381 ? -26.406 3.252 8.453 1 97.75 381 ALA B N 1
ATOM 7024 C CA . ALA B 1 381 ? -26.594 1.855 8.062 1 97.75 381 ALA B CA 1
ATOM 7025 C C . ALA B 1 381 ? -25.625 0.945 8.82 1 97.75 381 ALA B C 1
ATOM 7027 O O . ALA B 1 381 ? -26.016 -0.135 9.273 1 97.75 381 ALA B O 1
ATOM 7028 N N . VAL B 1 382 ? -24.375 1.354 8.938 1 98.06 382 VAL B N 1
ATOM 7029 C CA . VAL B 1 382 ? -23.375 0.601 9.688 1 98.06 382 VAL B CA 1
ATOM 7030 C C . VAL B 1 382 ? -23.812 0.46 11.148 1 98.06 382 VAL B C 1
ATOM 7032 O O . VAL B 1 382 ? -23.734 -0.627 11.719 1 98.06 382 VAL B O 1
ATOM 7035 N N . MET B 1 383 ? -24.328 1.561 11.742 1 98.31 383 MET B N 1
ATOM 7036 C CA . MET B 1 383 ? -24.797 1.532 13.125 1 98.31 383 MET B CA 1
ATOM 7037 C C . MET B 1 383 ? -25.969 0.574 13.281 1 98.31 383 MET B C 1
ATOM 7039 O O . MET B 1 383 ? -26.047 -0.176 14.258 1 98.31 383 MET B O 1
ATOM 7043 N N . ARG B 1 384 ? -26.875 0.572 12.344 1 98.25 384 ARG B N 1
ATOM 7044 C CA . ARG B 1 384 ? -28.031 -0.315 12.414 1 98.25 384 ARG B CA 1
ATOM 7045 C C . ARG B 1 384 ? -27.609 -1.776 12.305 1 98.25 384 ARG B C 1
ATOM 7047 O O . ARG B 1 384 ? -28.203 -2.652 12.93 1 98.25 384 ARG B O 1
ATOM 7054 N N . ASN B 1 385 ? -26.594 -2.053 11.5 1 97.5 385 ASN B N 1
ATOM 7055 C CA . ASN B 1 385 ? -26.062 -3.406 11.406 1 97.5 385 ASN B CA 1
ATOM 7056 C C . ASN B 1 385 ? -25.375 -3.828 12.695 1 97.5 385 ASN B C 1
ATOM 7058 O O . ASN B 1 385 ? -25.484 -4.98 13.117 1 97.5 385 ASN B O 1
ATOM 7062 N N . MET B 1 386 ? -24.672 -2.885 13.297 1 97.94 386 MET B N 1
ATOM 7063 C CA . MET B 1 386 ? -23.906 -3.176 14.508 1 97.94 386 MET B CA 1
ATOM 7064 C C . MET B 1 386 ? -24.844 -3.307 15.711 1 97.94 386 MET B C 1
ATOM 7066 O O . MET B 1 386 ? -24.516 -3.986 16.688 1 97.94 386 MET B O 1
ATOM 7070 N N . TYR B 1 387 ? -25.984 -2.639 15.594 1 98 387 TYR B N 1
ATOM 7071 C CA . TYR B 1 387 ? -26.969 -2.65 16.672 1 98 387 TYR B CA 1
ATOM 7072 C C . TYR B 1 387 ? -28.375 -2.939 16.141 1 98 387 TYR B C 1
ATOM 7074 O O . TYR B 1 387 ? -29.281 -2.121 16.281 1 98 387 TYR B O 1
ATOM 7082 N N . PRO B 1 388 ? -28.609 -4.094 15.703 1 96.88 388 PRO B N 1
ATOM 7083 C CA . PRO B 1 388 ? -29.844 -4.402 14.984 1 96.88 388 PRO B CA 1
ATOM 7084 C C . PRO B 1 388 ? -31.078 -4.289 15.867 1 96.88 388 PRO B C 1
ATOM 7086 O O . PRO B 1 388 ? -32.188 -4.047 15.367 1 96.88 388 PRO B O 1
ATOM 7089 N N . ASN B 1 389 ? -31 -4.414 17.141 1 95.25 389 ASN B N 1
ATOM 7090 C CA . ASN B 1 389 ? -32.156 -4.426 18.016 1 95.25 389 ASN B CA 1
ATOM 7091 C C . ASN B 1 389 ? -32.312 -3.109 18.781 1 95.25 389 ASN B C 1
ATOM 7093 O O . ASN B 1 389 ? -33.188 -2.977 19.641 1 95.25 389 ASN B O 1
ATOM 7097 N N . ALA B 1 390 ? -31.516 -2.137 18.422 1 95.88 390 ALA B N 1
ATOM 7098 C CA . ALA B 1 390 ? -31.484 -0.921 19.219 1 95.88 390 ALA B CA 1
ATOM 7099 C C . ALA B 1 390 ? -32.438 0.135 18.656 1 95.88 390 ALA B C 1
ATOM 7101 O O . ALA B 1 390 ? -32.688 1.161 19.297 1 95.88 390 ALA B O 1
ATOM 7102 N N . GLY B 1 391 ? -33.094 -0.084 17.516 1 96.5 391 GLY B N 1
ATOM 7103 C CA . GLY B 1 391 ? -33.844 0.989 16.891 1 96.5 391 GLY B CA 1
ATOM 7104 C C . GLY B 1 391 ? -33.031 2.252 16.672 1 96.5 391 GLY B C 1
ATOM 7105 O O . GLY B 1 391 ? -33.438 3.338 17.094 1 96.5 391 GLY B O 1
ATOM 7106 N N . VAL B 1 392 ? -31.953 2.168 16.062 1 97.81 392 VAL B N 1
ATOM 7107 C CA . VAL B 1 392 ? -30.984 3.244 15.859 1 97.81 392 VAL B CA 1
ATOM 7108 C C . VAL B 1 392 ? -31.672 4.43 15.188 1 97.81 392 VAL B C 1
ATOM 7110 O O . VAL B 1 392 ? -32.188 4.305 14.078 1 97.81 392 VAL B O 1
ATOM 7113 N N . PRO B 1 393 ? -31.688 5.562 15.844 1 97.88 393 PRO B N 1
ATOM 7114 C CA . PRO B 1 393 ? -32.281 6.75 15.242 1 97.88 393 PRO B CA 1
ATOM 7115 C C . PRO B 1 393 ? -31.391 7.395 14.188 1 97.88 393 PRO B C 1
ATOM 7117 O O . PRO B 1 393 ? -30.234 7 14.031 1 97.88 393 PRO B O 1
ATOM 7120 N N . GLU B 1 394 ? -31.953 8.352 13.539 1 97.81 394 GLU B N 1
ATOM 7121 C CA . GLU B 1 394 ? -31.141 9.18 12.648 1 97.81 394 GLU B CA 1
ATOM 7122 C C . GLU B 1 394 ? -30.234 10.109 13.445 1 97.81 394 GLU B C 1
ATOM 7124 O O . GLU B 1 394 ? -30.625 10.641 14.484 1 97.81 394 GLU B O 1
ATOM 7129 N N . ALA B 1 395 ? -29.062 10.258 12.938 1 98.38 395 ALA B N 1
ATOM 7130 C CA . ALA B 1 395 ? -28.188 11.258 13.531 1 98.38 395 ALA B CA 1
ATOM 7131 C C . ALA B 1 395 ? -28.734 12.664 13.359 1 98.38 395 ALA B C 1
ATOM 7133 O O . ALA B 1 395 ? -29.266 13 12.297 1 98.38 395 ALA B O 1
ATOM 7134 N N . THR B 1 396 ? -28.641 13.453 14.375 1 98.25 396 THR B N 1
ATOM 7135 C CA . THR B 1 396 ? -29.156 14.812 14.328 1 98.25 396 THR B CA 1
ATOM 7136 C C . THR B 1 396 ? -28.156 15.75 13.664 1 98.25 396 THR B C 1
ATOM 7138 O O . THR B 1 396 ? -28.547 16.781 13.094 1 98.25 396 THR B O 1
ATOM 7141 N N . HIS B 1 397 ? -26.891 15.5 13.812 1 98.06 397 HIS B N 1
ATOM 7142 C CA . HIS B 1 397 ? -25.797 16.266 13.219 1 98.06 397 HIS B CA 1
ATOM 7143 C C . HIS B 1 397 ? -24.703 15.344 12.695 1 98.06 397 HIS B C 1
ATOM 7145 O O . HIS B 1 397 ? -24.484 14.258 13.242 1 98.06 397 HIS B O 1
ATOM 7151 N N . ILE B 1 398 ? -24.031 15.766 11.633 1 98.38 398 ILE B N 1
ATOM 7152 C CA . ILE B 1 398 ? -22.859 15.062 11.117 1 98.38 398 ILE B CA 1
ATOM 7153 C C . ILE B 1 398 ? -21.828 16.062 10.617 1 98.38 398 ILE B C 1
ATOM 7155 O O . ILE B 1 398 ? -22.188 17.109 10.062 1 98.38 398 ILE B O 1
ATOM 7159 N N . TYR B 1 399 ? -20.594 15.82 10.883 1 98.25 399 TYR B N 1
ATOM 7160 C CA . TYR B 1 399 ? -19.453 16.594 10.383 1 98.25 399 TYR B CA 1
ATOM 7161 C C . TYR B 1 399 ? -18.328 15.672 9.914 1 98.25 399 TYR B C 1
ATOM 7163 O O . TYR B 1 399 ? -17.953 14.734 10.625 1 98.25 399 TYR B O 1
ATOM 7171 N N . VAL B 1 400 ? -17.859 15.844 8.672 1 98.5 400 VAL B N 1
ATOM 7172 C CA . VAL B 1 400 ? -16.75 15.094 8.117 1 98.5 400 VAL B CA 1
ATOM 7173 C C . VAL B 1 400 ? -15.586 16.031 7.812 1 98.5 400 VAL B C 1
ATOM 7175 O O . VAL B 1 400 ? -15.766 17.078 7.176 1 98.5 400 VAL B O 1
ATOM 7178 N N . THR B 1 401 ? -14.422 15.711 8.336 1 98.19 401 THR B N 1
ATOM 7179 C CA . THR B 1 401 ? -13.25 16.531 8.031 1 98.19 401 THR B CA 1
ATOM 7180 C C . THR B 1 401 ? -12.891 16.422 6.555 1 98.19 401 THR B C 1
ATOM 7182 O O . THR B 1 401 ? -13.18 15.422 5.906 1 98.19 401 THR B O 1
ATOM 7185 N N . ASP B 1 402 ? -12.266 17.438 6.02 1 96.69 402 ASP B N 1
ATOM 7186 C CA . ASP B 1 402 ? -12.055 17.531 4.578 1 96.69 402 ASP B CA 1
ATOM 7187 C C . ASP B 1 402 ? -10.602 17.859 4.25 1 96.69 402 ASP B C 1
ATOM 7189 O O . ASP B 1 402 ? -10.328 18.641 3.338 1 96.69 402 ASP B O 1
ATOM 7193 N N . TRP B 1 403 ? -9.648 17.359 4.961 1 97.44 403 TRP B N 1
ATOM 7194 C CA . TRP B 1 403 ? -8.234 17.719 4.836 1 97.44 403 TRP B CA 1
ATOM 7195 C C . TRP B 1 403 ? -7.715 17.391 3.439 1 97.44 403 TRP B C 1
ATOM 7197 O O . TRP B 1 403 ? -6.871 18.109 2.902 1 97.44 403 TRP B O 1
ATOM 7207 N N . ASP B 1 404 ? -8.211 16.297 2.801 1 95.38 404 ASP B N 1
ATOM 7208 C CA . ASP B 1 404 ? -7.75 15.875 1.479 1 95.38 404 ASP B CA 1
ATOM 7209 C C . ASP B 1 404 ? -8.195 16.875 0.408 1 95.38 404 ASP B C 1
ATOM 7211 O O . ASP B 1 404 ? -7.461 17.141 -0.544 1 95.38 404 ASP B O 1
ATOM 7215 N N . THR B 1 405 ? -9.375 17.406 0.586 1 95.12 405 THR B N 1
ATOM 7216 C CA . THR B 1 405 ? -9.961 18.234 -0.458 1 95.12 405 THR B CA 1
ATOM 7217 C C . THR B 1 405 ? -9.742 19.719 -0.164 1 95.12 405 THR B C 1
ATOM 7219 O O . THR B 1 405 ? -10.062 20.578 -0.991 1 95.12 405 THR B O 1
ATOM 7222 N N . ASN B 1 406 ? -9.172 20.016 1.014 1 96.69 406 ASN B N 1
ATOM 7223 C CA . ASN B 1 406 ? -8.867 21.406 1.381 1 96.69 406 ASN B CA 1
ATOM 7224 C C . ASN B 1 406 ? -7.598 21.891 0.689 1 96.69 406 ASN B C 1
ATOM 7226 O O . ASN B 1 406 ? -6.504 21.391 0.952 1 96.69 406 ASN B O 1
ATOM 7230 N N . PRO B 1 407 ? -7.684 22.891 -0.148 1 95.94 407 PRO B N 1
ATOM 7231 C CA . PRO B 1 407 ? -6.535 23.312 -0.954 1 95.94 407 PRO B CA 1
ATOM 7232 C C . PRO B 1 407 ? -5.426 23.938 -0.115 1 95.94 407 PRO B C 1
ATOM 7234 O O . PRO B 1 407 ? -4.324 24.172 -0.62 1 95.94 407 PRO B O 1
ATOM 7237 N N . LEU B 1 408 ? -5.648 24.156 1.137 1 96.94 408 LEU B N 1
ATOM 7238 C CA . LEU B 1 408 ? -4.625 24.719 2.004 1 96.94 408 LEU B CA 1
ATOM 7239 C C . LEU B 1 408 ? -3.752 23.641 2.613 1 96.94 408 LEU B C 1
ATOM 7241 O O . LEU B 1 408 ? -2.682 23.922 3.152 1 96.94 408 LEU B O 1
ATOM 7245 N N . PHE B 1 409 ? -4.238 22.375 2.469 1 97.44 409 PHE B N 1
ATOM 7246 C CA . PHE B 1 409 ? -3.529 21.344 3.229 1 97.44 409 PHE B CA 1
ATOM 7247 C C . PHE B 1 409 ? -3.293 20.109 2.379 1 97.44 409 PHE B C 1
ATOM 7249 O O . PHE B 1 409 ? -2.227 19.484 2.449 1 97.44 409 PHE B O 1
ATOM 7256 N N . TYR B 1 410 ? -4.273 19.594 1.572 1 97.06 410 TYR B N 1
ATOM 7257 C CA . TYR B 1 410 ? -4.246 18.422 0.696 1 97.06 410 TYR B CA 1
ATOM 7258 C C . TYR B 1 410 ? -3.832 17.172 1.465 1 97.06 410 TYR B C 1
ATOM 7260 O O . TYR B 1 410 ? -3.061 16.359 0.96 1 97.06 410 TYR B O 1
ATOM 7268 N N . GLY B 1 411 ? -4.316 17.031 2.637 1 97.38 411 GLY B N 1
ATOM 7269 C CA . GLY B 1 411 ? -4.062 15.836 3.43 1 97.38 411 GLY B CA 1
ATOM 7270 C C . GLY B 1 411 ? -3.988 16.109 4.918 1 97.38 411 GLY B C 1
ATOM 7271 O O . GLY B 1 411 ? -3.992 17.266 5.34 1 97.38 411 GLY B O 1
ATOM 7272 N N . ALA B 1 412 ? -3.867 15.094 5.742 1 97.81 412 ALA B N 1
ATOM 7273 C CA . ALA B 1 412 ? -3.951 15.219 7.195 1 97.81 412 ALA B CA 1
ATOM 7274 C C . ALA B 1 412 ? -2.562 15.312 7.82 1 97.81 412 ALA B C 1
ATOM 7276 O O . ALA B 1 412 ? -2.193 16.359 8.367 1 97.81 412 ALA B O 1
ATOM 7277 N N . TYR B 1 413 ? -1.761 14.297 7.711 1 97.75 413 TYR B N 1
ATOM 7278 C CA . TYR B 1 413 ? -0.381 14.328 8.188 1 97.75 413 TYR B CA 1
ATOM 7279 C C . TYR B 1 413 ? 0.468 13.289 7.461 1 97.75 413 TYR B C 1
ATOM 7281 O O . TYR B 1 413 ? -0.057 12.461 6.711 1 97.75 413 TYR B O 1
ATOM 7289 N N . SER B 1 414 ? 1.757 13.383 7.586 1 96.88 414 SER B N 1
ATOM 7290 C CA . SER B 1 414 ? 2.662 12.602 6.75 1 96.88 414 SER B CA 1
ATOM 7291 C C . SER B 1 414 ? 2.873 11.203 7.32 1 96.88 414 SER B C 1
ATOM 7293 O O . SER B 1 414 ? 2.809 11.008 8.539 1 96.88 414 SER B O 1
ATOM 7295 N N . ASN B 1 415 ? 2.975 10.227 6.488 1 96.88 415 ASN B N 1
ATOM 7296 C CA . ASN B 1 415 ? 3.477 8.883 6.746 1 96.88 415 ASN B CA 1
ATOM 7297 C C . ASN B 1 415 ? 4.863 8.68 6.145 1 96.88 415 ASN B C 1
ATOM 7299 O O . ASN B 1 415 ? 5.113 9.07 5 1 96.88 415 ASN B O 1
ATOM 7303 N N . TRP B 1 416 ? 5.785 8.156 6.953 1 96.44 416 TRP B N 1
ATOM 7304 C CA . TRP B 1 416 ? 7.121 7.824 6.461 1 96.44 416 TRP B CA 1
ATOM 7305 C C . TRP B 1 416 ? 7.121 6.465 5.77 1 96.44 416 TRP B C 1
ATOM 7307 O O . TRP B 1 416 ? 7.066 5.426 6.434 1 96.44 416 TRP B O 1
ATOM 7317 N N . PRO B 1 417 ? 7.203 6.438 4.445 1 96.94 417 PRO B N 1
ATOM 7318 C CA . PRO B 1 417 ? 7.117 5.172 3.711 1 96.94 417 PRO B CA 1
ATOM 7319 C C . PRO B 1 417 ? 8.43 4.398 3.715 1 96.94 417 PRO B C 1
ATOM 7321 O O . PRO B 1 417 ? 9.5 4.988 3.896 1 96.94 417 PRO B O 1
ATOM 7324 N N . VAL B 1 418 ? 8.344 3.113 3.424 1 96.69 418 VAL B N 1
ATOM 7325 C CA . VAL B 1 418 ? 9.484 2.197 3.482 1 96.69 418 VAL B CA 1
ATOM 7326 C C . VAL B 1 418 ? 10.484 2.543 2.383 1 96.69 418 VAL B C 1
ATOM 7328 O O . VAL B 1 418 ? 11.672 2.23 2.494 1 96.69 418 VAL B O 1
ATOM 7331 N N . GLU B 1 419 ? 10.086 3.244 1.33 1 94.75 419 GLU B N 1
ATOM 7332 C CA . GLU B 1 419 ? 10.977 3.527 0.209 1 94.75 419 GLU B CA 1
ATOM 7333 C C . GLU B 1 419 ? 11.93 4.672 0.537 1 94.75 419 GLU B C 1
ATOM 7335 O O . GLU B 1 419 ? 12.891 4.914 -0.194 1 94.75 419 GLU B O 1
ATOM 7340 N N . VAL B 1 420 ? 11.648 5.426 1.638 1 93.5 420 VAL B N 1
ATOM 7341 C CA . VAL B 1 420 ? 12.5 6.555 2.004 1 93.5 420 VAL B CA 1
ATOM 7342 C C . VAL B 1 420 ? 13.43 6.148 3.146 1 93.5 420 VAL B C 1
ATOM 7344 O O . VAL B 1 420 ? 12.977 5.688 4.191 1 93.5 420 VAL B O 1
ATOM 7347 N N . SER B 1 421 ? 14.695 6.312 2.961 1 86.44 421 SER B N 1
ATOM 7348 C CA . SER B 1 421 ? 15.695 6.027 3.986 1 86.44 421 SER B CA 1
ATOM 7349 C C . SER B 1 421 ? 15.93 7.242 4.879 1 86.44 421 SER B C 1
ATOM 7351 O O . SER B 1 421 ? 15.438 8.336 4.594 1 86.44 421 SER B O 1
ATOM 7353 N N . THR B 1 422 ? 16.641 7.047 5.895 1 81.75 422 THR B N 1
ATOM 7354 C CA . THR B 1 422 ? 17 8.133 6.805 1 81.75 422 THR B CA 1
ATOM 7355 C C . THR B 1 422 ? 17.844 9.188 6.086 1 81.75 422 THR B C 1
ATOM 7357 O O . THR B 1 422 ? 17.734 10.375 6.379 1 81.75 422 THR B O 1
ATOM 7360 N N . GLU B 1 423 ? 18.609 8.719 5.125 1 80.19 423 GLU B N 1
ATOM 7361 C CA . GLU B 1 423 ? 19.406 9.648 4.328 1 80.19 423 GLU B CA 1
ATOM 7362 C C . GLU B 1 423 ? 18.516 10.57 3.504 1 80.19 423 GLU B C 1
ATOM 7364 O O . GLU B 1 423 ? 18.938 11.672 3.135 1 80.19 423 GLU B O 1
ATOM 7369 N N . GLY B 1 424 ? 17.344 10.141 3.318 1 87.81 424 GLY B N 1
ATOM 7370 C CA . GLY B 1 424 ? 16.406 10.953 2.574 1 87.81 424 GLY B CA 1
ATOM 7371 C C . GLY B 1 424 ? 16.031 12.242 3.287 1 87.81 424 GLY B C 1
ATOM 7372 O O . GLY B 1 424 ? 15.602 13.211 2.654 1 87.81 424 GLY B O 1
ATOM 7373 N N . PHE B 1 425 ? 16.234 12.336 4.578 1 90.75 425 PHE B N 1
ATOM 7374 C CA . PHE B 1 425 ? 15.906 13.531 5.348 1 90.75 425 PHE B CA 1
ATOM 7375 C C . PHE B 1 425 ? 16.922 14.648 5.082 1 90.75 425 PHE B C 1
ATOM 7377 O O . PHE B 1 425 ? 16.609 15.828 5.258 1 90.75 425 PHE B O 1
ATOM 7384 N N . GLU B 1 426 ? 18.156 14.273 4.594 1 90.69 426 GLU B N 1
ATOM 7385 C CA . GLU B 1 426 ? 19.078 15.312 4.156 1 90.69 426 GLU B CA 1
ATOM 7386 C C . GLU B 1 426 ? 18.5 16.109 2.996 1 90.69 426 GLU B C 1
ATOM 7388 O O . GLU B 1 426 ? 18.703 17.328 2.914 1 90.69 426 GLU B O 1
ATOM 7393 N N . GLN B 1 427 ? 17.781 15.375 2.203 1 94.31 427 GLN B N 1
ATOM 7394 C CA . GLN B 1 427 ? 17.203 16.016 1.027 1 94.31 427 GLN B CA 1
ATOM 7395 C C . GLN B 1 427 ? 15.938 16.781 1.389 1 94.31 427 GLN B C 1
ATOM 7397 O O . GLN B 1 427 ? 15.789 17.953 1.019 1 94.31 427 GLN B O 1
ATOM 7402 N N . ILE B 1 428 ? 15.086 16.234 2.209 1 95.94 428 ILE B N 1
ATOM 7403 C CA . ILE B 1 428 ? 13.781 16.844 2.451 1 95.94 428 ILE B CA 1
ATOM 7404 C C . ILE B 1 428 ? 13.945 18.047 3.375 1 95.94 428 ILE B C 1
ATOM 7406 O O . ILE B 1 428 ? 13.195 19.031 3.277 1 95.94 428 ILE B O 1
ATOM 7410 N N . GLN B 1 429 ? 15.031 18.062 4.188 1 96.69 429 GLN B N 1
ATOM 7411 C CA . GLN B 1 429 ? 15.305 19.141 5.117 1 96.69 429 GLN B CA 1
ATOM 7412 C C . GLN B 1 429 ? 16.125 20.25 4.445 1 96.69 429 GLN B C 1
ATOM 7414 O O . GLN B 1 429 ? 16.203 21.359 4.965 1 96.69 429 GLN B O 1
ATOM 7419 N N . SER B 1 430 ? 16.688 19.969 3.352 1 97.38 430 SER B N 1
ATOM 7420 C CA . SER B 1 430 ? 17.672 20.859 2.742 1 97.38 430 SER B CA 1
ATOM 7421 C C . SER B 1 430 ? 17 22.141 2.227 1 97.38 430 SER B C 1
ATOM 7423 O O . SER B 1 430 ? 15.906 22.078 1.658 1 97.38 430 SER B O 1
ATOM 7425 N N . ARG B 1 431 ? 17.672 23.234 2.432 1 97.88 431 ARG B N 1
ATOM 7426 C CA . ARG B 1 431 ? 17.297 24.453 1.733 1 97.88 431 ARG B CA 1
ATOM 7427 C C . ARG B 1 431 ? 17.625 24.375 0.249 1 97.88 431 ARG B C 1
ATOM 7429 O O . ARG B 1 431 ? 18.453 23.547 -0.157 1 97.88 431 ARG B O 1
ATOM 7436 N N . VAL B 1 432 ? 17.016 25.156 -0.534 1 98 432 VAL B N 1
ATOM 7437 C CA . VAL B 1 432 ? 17.344 25.453 -1.925 1 98 432 VAL B CA 1
ATOM 7438 C C . VAL B 1 432 ? 17.562 26.953 -2.105 1 98 432 VAL B C 1
ATOM 7440 O O . VAL B 1 432 ? 16.594 27.719 -2.094 1 98 432 VAL B O 1
ATOM 7443 N N . GLY B 1 433 ? 18.844 27.359 -2.281 1 97 433 GLY B N 1
ATOM 7444 C CA . GLY B 1 433 ? 19.125 28.781 -2.246 1 97 433 GLY B CA 1
ATOM 7445 C C . GLY B 1 433 ? 18.75 29.438 -0.929 1 97 433 GLY B C 1
ATOM 7446 O O . GLY B 1 433 ? 19.156 28.969 0.139 1 97 433 GLY B O 1
ATOM 7447 N N . ASN B 1 434 ? 17.938 30.5 -1.044 1 98 434 ASN B N 1
ATOM 7448 C CA . ASN B 1 434 ? 17.5 31.234 0.136 1 98 434 ASN B CA 1
ATOM 7449 C C . ASN B 1 434 ? 16.156 30.734 0.655 1 98 434 ASN B C 1
ATOM 7451 O O . ASN B 1 434 ? 15.555 31.359 1.531 1 98 434 ASN B O 1
ATOM 7455 N N . VAL B 1 435 ? 15.711 29.578 0.165 1 98.75 435 VAL B N 1
ATOM 7456 C CA . VAL B 1 435 ? 14.414 29.031 0.538 1 98.75 435 VAL B CA 1
ATOM 7457 C C . VAL B 1 435 ? 14.602 27.828 1.454 1 98.75 435 VAL B C 1
ATOM 7459 O O . VAL B 1 435 ? 15.242 26.844 1.069 1 98.75 435 VAL B O 1
ATOM 7462 N N . PHE B 1 436 ? 14.07 27.938 2.65 1 98.75 436 PHE B N 1
ATOM 7463 C CA . PHE B 1 436 ? 14.156 26.891 3.664 1 98.75 436 PHE B CA 1
ATOM 7464 C C . PHE B 1 436 ? 12.812 26.203 3.832 1 98.75 436 PHE B C 1
ATOM 7466 O O . PHE B 1 436 ? 11.773 26.75 3.459 1 98.75 436 PHE B O 1
ATOM 7473 N N . PHE B 1 437 ? 12.859 24.953 4.41 1 98.81 437 PHE B N 1
ATOM 7474 C CA . PHE B 1 437 ? 11.648 24.141 4.527 1 98.81 437 PHE B CA 1
ATOM 7475 C C . PHE B 1 437 ? 11.523 23.562 5.93 1 98.81 437 PHE B C 1
ATOM 7477 O O . PHE B 1 437 ? 12.484 23.016 6.473 1 98.81 437 PHE B O 1
ATOM 7484 N N . ALA B 1 438 ? 10.352 23.719 6.488 1 98.62 438 ALA B N 1
ATOM 7485 C CA . ALA B 1 438 ? 10.023 23.125 7.785 1 98.62 438 ALA B CA 1
ATOM 7486 C C . ALA B 1 438 ? 8.609 22.547 7.781 1 98.62 438 ALA B C 1
ATOM 7488 O O . ALA B 1 438 ? 7.762 22.969 6.984 1 98.62 438 ALA B O 1
ATOM 7489 N N . GLY B 1 439 ? 8.297 21.641 8.594 1 98.5 439 GLY B N 1
ATOM 7490 C CA . GLY B 1 439 ? 7.059 20.906 8.789 1 98.5 439 GLY B CA 1
ATOM 7491 C C . GLY B 1 439 ? 7.27 19.547 9.438 1 98.5 439 GLY B C 1
ATOM 7492 O O . GLY B 1 439 ? 8.375 19 9.406 1 98.5 439 GLY B O 1
ATOM 7493 N N . GLU B 1 440 ? 6.195 19.047 9.961 1 97.94 440 GLU B N 1
ATOM 7494 C CA . GLU B 1 440 ? 6.336 17.766 10.641 1 97.94 440 GLU B CA 1
ATOM 7495 C C . GLU B 1 440 ? 6.914 16.703 9.703 1 97.94 440 GLU B C 1
ATOM 7497 O O . GLU B 1 440 ? 7.656 15.82 10.133 1 97.94 440 GLU B O 1
ATOM 7502 N N . HIS B 1 441 ? 6.707 16.781 8.383 1 97.38 441 HIS B N 1
ATOM 7503 C CA . HIS B 1 441 ? 7.176 15.805 7.402 1 97.38 441 HIS B CA 1
ATOM 7504 C C . HIS B 1 441 ? 8.695 15.828 7.285 1 97.38 441 HIS B C 1
ATOM 7506 O O . HIS B 1 441 ? 9.297 14.898 6.727 1 97.38 441 HIS B O 1
ATOM 7512 N N . THR B 1 442 ? 9.305 16.875 7.812 1 97.44 442 THR B N 1
ATOM 7513 C CA . THR B 1 442 ? 10.75 17 7.707 1 97.44 442 THR B CA 1
ATOM 7514 C C . THR B 1 442 ? 11.43 16.516 8.992 1 97.44 442 THR B C 1
ATOM 7516 O O . THR B 1 442 ? 12.656 16.531 9.094 1 97.44 442 THR B O 1
ATOM 7519 N N . ASP B 1 443 ? 10.656 16.109 10 1 95.06 443 ASP B N 1
ATOM 7520 C CA . ASP B 1 443 ? 11.234 15.641 11.25 1 95.06 443 ASP B CA 1
ATOM 7521 C C . ASP B 1 443 ? 11.422 14.125 11.234 1 95.06 443 ASP B C 1
ATOM 7523 O O . ASP B 1 443 ? 10.461 13.383 11.031 1 95.06 443 ASP B O 1
ATOM 7527 N N . PRO B 1 444 ? 12.562 13.609 11.438 1 90.94 444 PRO B N 1
ATOM 7528 C CA . PRO B 1 444 ? 12.812 12.172 11.312 1 90.94 444 PRO B CA 1
ATOM 7529 C C . PRO B 1 444 ? 12.336 11.383 12.523 1 90.94 444 PRO B C 1
ATOM 7531 O O . PRO B 1 444 ? 12.305 10.148 12.484 1 90.94 444 PRO B O 1
ATOM 7534 N N . MET B 1 445 ? 11.883 12.039 13.555 1 88.19 445 MET B N 1
ATOM 7535 C CA . MET B 1 445 ? 11.477 11.305 14.75 1 88.19 445 MET B CA 1
ATOM 7536 C C . MET B 1 445 ? 9.969 11.406 14.969 1 88.19 445 MET B C 1
ATOM 7538 O O . MET B 1 445 ? 9.336 10.445 15.398 1 88.19 445 MET B O 1
ATOM 7542 N N . PHE B 1 446 ? 9.508 12.57 14.758 1 92.88 446 PHE B N 1
ATOM 7543 C CA . PHE B 1 446 ? 8.117 12.812 15.125 1 92.88 446 PHE B CA 1
ATOM 7544 C C . PHE B 1 446 ? 7.309 13.281 13.914 1 92.88 446 PHE B C 1
ATOM 7546 O O . PHE B 1 446 ? 6.551 14.25 14.008 1 92.88 446 PHE B O 1
ATOM 7553 N N . ASN B 1 447 ? 7.594 12.641 12.797 1 92.56 447 ASN B N 1
ATOM 7554 C CA . ASN B 1 447 ? 6.758 12.914 11.633 1 92.56 447 ASN B CA 1
ATOM 7555 C C . ASN B 1 447 ? 5.293 12.57 11.906 1 92.56 447 ASN B C 1
ATOM 7557 O O . ASN B 1 447 ? 4.992 11.5 12.43 1 92.56 447 ASN B O 1
ATOM 7561 N N . GLY B 1 448 ? 4.371 13.461 11.625 1 94.5 448 GLY B N 1
ATOM 7562 C CA . GLY B 1 448 ? 2.953 13.211 11.82 1 94.5 448 GLY B CA 1
ATOM 7563 C C . GLY B 1 448 ? 2.436 13.766 13.141 1 94.5 448 GLY B C 1
ATOM 7564 O O . GLY B 1 448 ? 1.233 13.703 13.414 1 94.5 448 GLY B O 1
ATOM 7565 N N . TYR B 1 449 ? 3.355 14.367 13.922 1 96.06 449 TYR B N 1
ATOM 7566 C CA . TYR B 1 449 ? 2.979 14.891 15.227 1 96.06 449 TYR B CA 1
ATOM 7567 C C . TYR B 1 449 ? 3.232 16.391 15.305 1 96.06 449 TYR B C 1
ATOM 7569 O O . TYR B 1 449 ? 4.07 16.922 14.578 1 96.06 449 TYR B O 1
ATOM 7577 N N . ILE B 1 450 ? 2.52 17.047 16.234 1 97.19 450 ILE B N 1
ATOM 7578 C CA . ILE B 1 450 ? 2.689 18.484 16.453 1 97.19 450 ILE B CA 1
ATOM 7579 C C . ILE B 1 450 ? 4.137 18.781 16.828 1 97.19 450 ILE B C 1
ATOM 7581 O O . ILE B 1 450 ? 4.73 19.75 16.344 1 97.19 450 ILE B O 1
ATOM 7585 N N . ILE B 1 451 ? 4.738 17.938 17.641 1 95.19 451 ILE B N 1
ATOM 7586 C CA . ILE B 1 451 ? 6.09 18.172 18.141 1 95.19 451 ILE B CA 1
ATOM 7587 C C . ILE B 1 451 ? 7.086 18.109 17 1 95.19 451 ILE B C 1
ATOM 7589 O O . ILE B 1 451 ? 8.094 18.828 17 1 95.19 451 ILE B O 1
ATOM 7593 N N . GLY B 1 452 ? 6.773 17.266 16.016 1 96.69 452 GLY B N 1
ATOM 7594 C CA . GLY B 1 452 ? 7.621 17.25 14.828 1 96.69 452 GLY B CA 1
ATOM 7595 C C . GLY B 1 452 ? 7.621 18.578 14.094 1 96.69 452 GLY B C 1
ATOM 7596 O O . GLY B 1 452 ? 8.664 19.031 13.602 1 96.69 452 GLY B O 1
ATOM 7597 N N . ALA B 1 453 ? 6.5 19.188 14.047 1 98.12 453 ALA B N 1
ATOM 7598 C CA . ALA B 1 453 ? 6.375 20.5 13.406 1 98.12 453 ALA B CA 1
ATOM 7599 C C . ALA B 1 453 ? 7.125 21.578 14.195 1 98.12 453 ALA B C 1
ATOM 7601 O O . ALA B 1 453 ? 7.891 22.344 13.617 1 98.12 453 ALA B O 1
ATOM 7602 N N . THR B 1 454 ? 6.934 21.625 15.5 1 97.12 454 THR B N 1
ATOM 7603 C CA . THR B 1 454 ? 7.59 22.641 16.312 1 97.12 454 THR B CA 1
ATOM 7604 C C . THR B 1 454 ? 9.102 22.453 16.297 1 97.12 454 THR B C 1
ATOM 7606 O O . THR B 1 454 ? 9.852 23.422 16.141 1 97.12 454 THR B O 1
ATOM 7609 N N . ARG B 1 455 ? 9.531 21.219 16.359 1 96.56 455 ARG B N 1
ATOM 7610 C CA . ARG B 1 455 ? 10.953 20.922 16.297 1 96.56 455 ARG B CA 1
ATOM 7611 C C . ARG B 1 455 ? 11.555 21.375 14.969 1 96.56 455 ARG B C 1
ATOM 7613 O O . ARG B 1 455 ? 12.664 21.906 14.93 1 96.56 455 ARG B O 1
ATOM 7620 N N . SER B 1 456 ? 10.867 21.141 13.945 1 98.19 456 SER B N 1
ATOM 7621 C CA . SER B 1 456 ? 11.344 21.547 12.633 1 98.19 456 SER B CA 1
ATOM 7622 C C . SER B 1 456 ? 11.422 23.078 12.516 1 98.19 456 SER B C 1
ATOM 7624 O O . SER B 1 456 ? 12.328 23.594 11.867 1 98.19 456 SER B O 1
ATOM 7626 N N . GLY B 1 457 ? 10.43 23.781 13.133 1 98.44 457 GLY B N 1
ATOM 7627 C CA . GLY B 1 457 ? 10.477 25.234 13.188 1 98.44 457 GLY B CA 1
ATOM 7628 C C . GLY B 1 457 ? 11.711 25.766 13.891 1 98.44 457 GLY B C 1
ATOM 7629 O O . GLY B 1 457 ? 12.375 26.672 13.391 1 98.44 457 GLY B O 1
ATOM 7630 N N . VAL B 1 458 ? 12.023 25.172 14.992 1 97.94 458 VAL B N 1
ATOM 7631 C CA . VAL B 1 458 ? 13.203 25.562 15.75 1 97.94 458 VAL B CA 1
ATOM 7632 C C . VAL B 1 458 ? 14.461 25.281 14.93 1 97.94 458 VAL B C 1
ATOM 7634 O O . VAL B 1 458 ? 15.352 26.141 14.836 1 97.94 458 VAL B O 1
ATOM 7637 N N . ARG B 1 459 ? 14.5 24.125 14.312 1 97.25 459 ARG B N 1
ATOM 7638 C CA . ARG B 1 459 ? 15.656 23.688 13.539 1 97.25 459 ARG B CA 1
ATOM 7639 C C . ARG B 1 459 ? 15.945 24.672 12.398 1 97.25 459 ARG B C 1
ATOM 7641 O O . ARG B 1 459 ? 17.078 25.141 12.258 1 97.25 459 ARG B O 1
ATOM 7648 N N . GLU B 1 460 ? 14.977 25.031 11.672 1 98.12 460 GLU B N 1
ATOM 7649 C CA . GLU B 1 460 ? 15.188 25.844 10.477 1 98.12 460 GLU B CA 1
ATOM 7650 C C . GLU B 1 460 ? 15.406 27.312 10.836 1 98.12 460 GLU B C 1
ATOM 7652 O O . GLU B 1 460 ? 16.156 28.016 10.164 1 98.12 460 GLU B O 1
ATOM 7657 N N . ALA B 1 461 ? 14.734 27.812 11.898 1 98.44 461 ALA B N 1
ATOM 7658 C CA . ALA B 1 461 ? 15.016 29.156 12.367 1 98.44 461 ALA B CA 1
ATOM 7659 C C . ALA B 1 461 ? 16.469 29.312 12.781 1 98.44 461 ALA B C 1
ATOM 7661 O O . ALA B 1 461 ? 17.141 30.281 12.414 1 98.44 461 ALA B O 1
ATOM 7662 N N . SER B 1 462 ? 16.922 28.344 13.5 1 97.81 462 SER B N 1
ATOM 7663 C CA . SER B 1 462 ? 18.312 28.359 13.938 1 97.81 462 SER B CA 1
ATOM 7664 C C . SER B 1 462 ? 19.281 28.312 12.75 1 97.81 462 SER B C 1
ATOM 7666 O O . SER B 1 462 ? 20.297 29 12.75 1 97.81 462 SER B O 1
ATOM 7668 N N . LYS B 1 463 ? 18.953 27.516 11.828 1 97.5 463 LYS B N 1
ATOM 7669 C CA . LYS B 1 463 ? 19.766 27.422 10.617 1 97.5 463 LYS B CA 1
ATOM 7670 C C . LYS B 1 463 ? 19.828 28.75 9.883 1 97.5 463 LYS B C 1
ATOM 7672 O O . LYS B 1 463 ? 20.891 29.188 9.445 1 97.5 463 LYS B O 1
ATOM 7677 N N . ILE B 1 464 ? 18.734 29.406 9.711 1 98.38 464 ILE B N 1
ATOM 7678 C CA . ILE B 1 464 ? 18.656 30.688 9.023 1 98.38 464 ILE B CA 1
ATOM 7679 C C . ILE B 1 464 ? 19.469 31.734 9.789 1 98.38 464 ILE B C 1
ATOM 7681 O O . ILE B 1 464 ? 20.188 32.531 9.195 1 98.38 464 ILE B O 1
ATOM 7685 N N . LEU B 1 465 ? 19.375 31.75 11.094 1 98 465 LEU B N 1
ATOM 7686 C CA . LEU B 1 465 ? 20.141 32.688 11.914 1 98 465 LEU B CA 1
ATOM 7687 C C . LEU B 1 465 ? 21.641 32.469 11.711 1 98 465 LEU B C 1
ATOM 7689 O O . LEU B 1 465 ? 22.391 33.438 11.633 1 98 465 LEU B O 1
ATOM 7693 N N . SER B 1 466 ? 21.969 31.188 11.609 1 96.81 466 SER B N 1
ATOM 7694 C CA . SER B 1 466 ? 23.375 30.891 11.336 1 96.81 466 SER B CA 1
ATOM 7695 C C . SER B 1 466 ? 23.797 31.422 9.969 1 96.81 466 SER B C 1
ATOM 7697 O O . SER B 1 466 ? 24.891 31.953 9.828 1 96.81 466 SER B O 1
ATOM 7699 N N . CYS B 1 467 ? 22.969 31.266 9.047 1 95.5 467 CYS B N 1
ATOM 7700 C CA . CYS B 1 467 ? 23.234 31.766 7.703 1 95.5 467 CYS B CA 1
ATOM 7701 C C . CYS B 1 467 ? 23.406 33.281 7.715 1 95.5 467 CYS B C 1
ATOM 7703 O O . CYS B 1 467 ? 24.312 33.812 7.074 1 95.5 467 CYS B O 1
ATOM 7705 N N . MET B 1 468 ? 22.625 33.969 8.438 1 95.06 468 MET B N 1
ATOM 7706 C CA . MET B 1 468 ? 22.656 35.406 8.539 1 95.06 468 MET B CA 1
ATOM 7707 C C . MET B 1 468 ? 23.969 35.906 9.156 1 95.06 468 MET B C 1
ATOM 7709 O O . MET B 1 468 ? 24.453 36.969 8.82 1 95.06 468 MET B O 1
ATOM 7713 N N . LYS B 1 469 ? 24.5 35.062 9.93 1 95.12 469 LYS B N 1
ATOM 7714 C CA . LYS B 1 469 ? 25.734 35.406 10.625 1 95.12 469 LYS B CA 1
ATOM 7715 C C . LYS B 1 469 ? 26.969 35 9.828 1 95.12 469 LYS B C 1
ATOM 7717 O O . LYS B 1 469 ? 28.094 35.188 10.266 1 95.12 469 LYS B O 1
ATOM 7722 N N . GLY B 1 470 ? 26.781 34.344 8.719 1 92.44 470 GLY B N 1
ATOM 7723 C CA . GLY B 1 470 ? 27.891 33.875 7.906 1 92.44 470 GLY B CA 1
ATOM 7724 C C . GLY B 1 470 ? 28.469 32.562 8.406 1 92.44 470 GLY B C 1
ATOM 7725 O O . GLY B 1 470 ? 29.609 32.219 8.062 1 92.44 470 GLY B O 1
ATOM 7726 N N . GLU B 1 471 ? 27.688 31.906 9.18 1 92.69 471 GLU B N 1
ATOM 7727 C CA . GLU B 1 471 ? 28.094 30.594 9.672 1 92.69 471 GLU B CA 1
ATOM 7728 C C . GLU B 1 471 ? 27.672 29.484 8.703 1 92.69 471 GLU B C 1
ATOM 7730 O O . GLU B 1 471 ? 27.281 29.766 7.57 1 92.69 471 GLU B O 1
ATOM 7735 N N . GLU B 1 472 ? 27.859 28.297 9.188 1 87.69 472 GLU B N 1
ATOM 7736 C CA . GLU B 1 472 ? 27.516 27.156 8.359 1 87.69 472 GLU B CA 1
ATOM 7737 C C . GLU B 1 472 ? 26.047 27.141 7.988 1 87.69 472 GLU B C 1
ATOM 7739 O O . GLU B 1 472 ? 25.172 27.25 8.859 1 87.69 472 GLU B O 1
ATOM 7744 N N . CYS B 1 473 ? 25.859 27.156 6.734 1 90.62 473 CYS B N 1
ATOM 7745 C CA . CYS B 1 473 ? 24.516 27.125 6.164 1 90.62 473 CYS B CA 1
ATOM 7746 C C . CYS B 1 473 ? 24.391 26.031 5.105 1 90.62 473 CYS B C 1
ATOM 7748 O O . CYS B 1 473 ? 24.297 26.312 3.914 1 90.62 473 CYS B O 1
ATOM 7750 N N . PRO B 1 474 ? 24.344 24.75 5.609 1 91.31 474 PRO B N 1
ATOM 7751 C CA . PRO B 1 474 ? 24.5 23.641 4.676 1 91.31 474 PRO B CA 1
ATOM 7752 C C . PRO B 1 474 ? 23.297 23.469 3.754 1 91.31 474 PRO B C 1
ATOM 7754 O O . PRO B 1 474 ? 22.172 23.781 4.145 1 91.31 474 PRO B O 1
ATOM 7757 N N . ALA B 1 475 ? 23.516 23.047 2.557 1 94.38 475 ALA B N 1
ATOM 7758 C CA . ALA B 1 475 ? 22.562 22.625 1.547 1 94.38 475 ALA B CA 1
ATOM 7759 C C . ALA B 1 475 ? 22.953 21.297 0.927 1 94.38 475 ALA B C 1
ATOM 7761 O O . ALA B 1 475 ? 24.141 21 0.768 1 94.38 475 ALA B O 1
ATOM 7762 N N . TYR B 1 476 ? 21.938 20.484 0.653 1 94.38 476 TYR B N 1
ATOM 7763 C CA . TYR B 1 476 ? 22.219 19.219 -0.004 1 94.38 476 TYR B CA 1
ATOM 7764 C C . TYR B 1 476 ? 22.797 19.438 -1.394 1 94.38 476 TYR B C 1
ATOM 7766 O O . TYR B 1 476 ? 22.312 20.281 -2.154 1 94.38 476 TYR B O 1
ATOM 7774 N N . GLU B 1 477 ? 23.875 18.734 -1.646 1 90.88 477 GLU B N 1
ATOM 7775 C CA . GLU B 1 477 ? 24.484 18.703 -2.969 1 90.88 477 GLU B CA 1
ATOM 7776 C C . GLU B 1 477 ? 24.453 17.281 -3.543 1 90.88 477 GLU B C 1
ATOM 7778 O O . GLU B 1 477 ? 25.078 16.375 -2.994 1 90.88 477 GLU B O 1
ATOM 7783 N N . PRO B 1 478 ? 23.703 17.109 -4.617 1 88.25 478 PRO B N 1
ATOM 7784 C CA . PRO B 1 478 ? 23.703 15.773 -5.215 1 88.25 478 PRO B CA 1
ATOM 7785 C C . PRO B 1 478 ? 25.078 15.359 -5.742 1 88.25 478 PRO B C 1
ATOM 7787 O O . PRO B 1 478 ? 25.875 16.219 -6.117 1 88.25 478 PRO B O 1
ATOM 7790 N N . PRO B 1 479 ? 25.281 14.07 -5.754 1 86.31 479 PRO B N 1
ATOM 7791 C CA . PRO B 1 479 ? 26.562 13.641 -6.34 1 86.31 479 PRO B CA 1
ATOM 7792 C C . PRO B 1 479 ? 26.703 14.031 -7.809 1 86.31 479 PRO B C 1
ATOM 7794 O O . PRO B 1 479 ? 25.703 14.094 -8.531 1 86.31 479 PRO B O 1
ATOM 7797 N N . LYS B 1 480 ? 27.922 14.336 -8.211 1 80 480 LYS B N 1
ATOM 7798 C CA . LYS B 1 480 ? 28.188 14.742 -9.586 1 80 480 LYS B CA 1
ATOM 7799 C C . LYS B 1 480 ? 27.891 13.617 -10.562 1 80 480 LYS B C 1
ATOM 7801 O O . LYS B 1 480 ? 27.5 13.859 -11.703 1 80 480 LYS B O 1
ATOM 7806 N N . SER B 1 481 ? 28.172 12.43 -10.164 1 78.62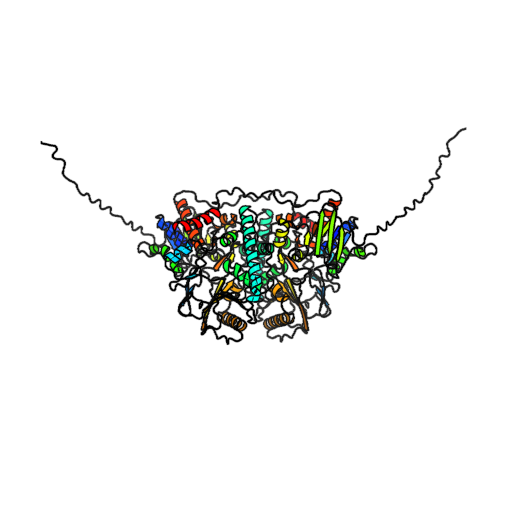 481 SER B N 1
ATOM 7807 C CA . SER B 1 481 ? 27.891 11.242 -10.953 1 78.62 481 SER B CA 1
ATOM 7808 C C . SER B 1 481 ? 27.531 10.055 -10.062 1 78.62 481 SER B C 1
ATOM 7810 O O . SER B 1 481 ? 27.938 10 -8.906 1 78.62 481 SER B O 1
ATOM 7812 N N . TYR B 1 482 ? 26.625 9.359 -10.68 1 78.44 482 TYR B N 1
ATOM 7813 C CA . TYR B 1 482 ? 26.281 8.117 -10 1 78.44 482 TYR B CA 1
ATOM 7814 C C . TYR B 1 482 ? 27.062 6.945 -10.578 1 78.44 482 TYR B C 1
ATOM 7816 O O . TYR B 1 482 ? 27.328 6.906 -11.781 1 78.44 482 TYR B O 1
ATOM 7824 N N . SER B 1 483 ? 27.719 6.121 -9.711 1 74 483 SER B N 1
ATOM 7825 C CA . SER B 1 483 ? 28.422 4.938 -10.188 1 74 483 SER B CA 1
ATOM 7826 C C . SER B 1 483 ? 27.828 3.664 -9.594 1 74 483 SER B C 1
ATOM 7828 O O . SER B 1 483 ? 27.453 3.641 -8.422 1 74 483 SER B O 1
ATOM 7830 N N . CYS B 1 484 ? 27.531 2.797 -10.516 1 74.44 484 CYS B N 1
ATOM 7831 C CA . CYS B 1 484 ? 27.062 1.493 -10.062 1 74.44 484 CYS B CA 1
ATOM 7832 C C . CYS B 1 484 ? 28.203 0.695 -9.438 1 74.44 484 CYS B C 1
ATOM 7834 O O . CYS B 1 484 ? 29.312 0.672 -9.961 1 74.44 484 CYS B O 1
ATOM 7836 N N . PRO B 1 485 ? 28.031 0.346 -8.062 1 62.94 485 PRO B N 1
ATOM 7837 C CA . PRO B 1 485 ? 29.078 -0.495 -7.488 1 62.94 485 PRO B CA 1
ATOM 7838 C C . PRO B 1 485 ? 29.469 -1.668 -8.391 1 62.94 485 PRO B C 1
ATOM 7840 O O . PRO B 1 485 ? 28.625 -2.164 -9.148 1 62.94 485 PRO B O 1
ATOM 7843 N N . SER B 1 486 ? 30.766 -1.91 -8.625 1 54.34 486 SER B N 1
ATOM 7844 C CA . SER B 1 486 ? 31.25 -3.043 -9.406 1 54.34 486 SER B CA 1
ATOM 7845 C C . SER B 1 486 ? 30.609 -4.348 -8.953 1 54.34 486 SER B C 1
ATOM 7847 O O . SER B 1 486 ? 30.688 -4.715 -7.781 1 54.34 486 SER B O 1
ATOM 7849 N N . SER B 1 487 ? 29.5 -4.586 -9.258 1 47.31 487 SER B N 1
ATOM 7850 C CA . SER B 1 487 ? 28.719 -5.758 -8.867 1 47.31 487 SER B CA 1
ATOM 7851 C C . SER B 1 487 ? 29.578 -7.023 -8.914 1 47.31 487 SER B C 1
ATOM 7853 O O . SER B 1 487 ? 30.25 -7.293 -9.914 1 47.31 487 SER B O 1
ATOM 7855 N N . GLY B 1 488 ? 30.125 -7.492 -7.84 1 38.81 488 GLY B N 1
ATOM 7856 C CA . GLY B 1 488 ? 30.516 -8.891 -7.938 1 38.81 488 GLY B CA 1
ATOM 7857 C C . GLY B 1 488 ? 29.656 -9.688 -8.898 1 38.81 488 GLY B C 1
ATOM 7858 O O . GLY B 1 488 ? 28.797 -9.125 -9.586 1 38.81 488 GLY B O 1
ATOM 7859 N N . ASN B 1 489 ? 29.703 -11.141 -8.711 1 37.28 489 ASN B N 1
ATOM 7860 C CA . ASN B 1 489 ? 29.234 -12.234 -9.555 1 37.28 489 ASN B CA 1
ATOM 7861 C C . ASN B 1 489 ? 27.734 -12.094 -9.867 1 37.28 489 ASN B C 1
ATOM 7863 O O . ASN B 1 489 ? 27.094 -13.055 -10.289 1 37.28 489 ASN B O 1
ATOM 7867 N N . ILE B 1 490 ? 27.125 -11.352 -9.211 1 37.97 490 ILE B N 1
ATOM 7868 C CA . ILE B 1 490 ? 25.781 -11.555 -9.734 1 37.97 490 ILE B CA 1
ATOM 7869 C C . ILE B 1 490 ? 25.719 -11.125 -11.195 1 37.97 490 ILE B C 1
ATOM 7871 O O . ILE B 1 490 ? 26.078 -9.992 -11.531 1 37.97 490 ILE B O 1
ATOM 7875 N N . ALA B 1 491 ? 25.797 -12.031 -12.141 1 34.81 491 ALA B N 1
ATOM 7876 C CA . ALA B 1 491 ? 25.578 -11.852 -13.57 1 34.81 491 ALA B CA 1
ATOM 7877 C C . ALA B 1 491 ? 24.719 -10.625 -13.852 1 34.81 491 ALA B C 1
ATOM 7879 O O . ALA B 1 491 ? 23.578 -10.539 -13.398 1 34.81 491 ALA B O 1
ATOM 7880 N N . THR B 1 492 ? 25.344 -9.367 -13.906 1 36.5 492 THR B N 1
ATOM 7881 C CA . THR B 1 492 ? 24.75 -8.18 -14.508 1 36.5 492 THR B CA 1
ATOM 7882 C C . THR B 1 492 ? 23.578 -8.57 -15.406 1 36.5 492 THR B C 1
ATOM 7884 O O . THR B 1 492 ? 23.766 -9.227 -16.438 1 36.5 492 THR B O 1
ATOM 7887 N N . LEU B 1 493 ? 22.516 -8.797 -14.891 1 37.66 493 LEU B N 1
ATOM 7888 C CA . LEU B 1 493 ? 21.312 -8.828 -15.695 1 37.66 493 LEU B CA 1
ATOM 7889 C C . LEU B 1 493 ? 21.312 -7.723 -16.75 1 37.66 493 LEU B C 1
ATOM 7891 O O . LEU B 1 493 ? 20.859 -6.609 -16.484 1 37.66 493 LEU B O 1
ATOM 7895 N N . SER B 1 494 ? 22.453 -7.547 -17.281 1 35.38 494 SER B N 1
ATOM 7896 C CA . SER B 1 494 ? 22.359 -6.535 -18.328 1 35.38 494 SER B CA 1
ATOM 7897 C C . SER B 1 494 ? 21.031 -6.613 -19.062 1 35.38 494 SER B C 1
ATOM 7899 O O . SER B 1 494 ? 20.734 -7.617 -19.719 1 35.38 494 SER B O 1
ATOM 7901 N N . PHE B 1 495 ? 20.125 -5.945 -18.562 1 42.06 495 PHE B N 1
ATOM 7902 C CA . PHE B 1 495 ? 18.891 -5.559 -19.25 1 42.06 495 PHE B CA 1
ATOM 7903 C C . PHE B 1 495 ? 19.109 -5.516 -20.766 1 42.06 495 PHE B C 1
ATOM 7905 O O . PHE B 1 495 ? 18.234 -5.926 -21.531 1 42.06 495 PHE B O 1
ATOM 7912 N N . THR B 1 496 ? 20.312 -5.043 -21.078 1 40.88 496 THR B N 1
ATOM 7913 C CA . THR B 1 496 ? 20.672 -4.957 -22.5 1 40.88 496 THR B CA 1
ATOM 7914 C C . THR B 1 496 ? 20.844 -6.352 -23.094 1 40.88 496 THR B C 1
ATOM 7916 O O . THR B 1 496 ? 20.453 -6.598 -24.234 1 40.88 496 THR B O 1
ATOM 7919 N N . ALA B 1 497 ? 21.344 -7.152 -22.25 1 38.41 497 ALA B N 1
ATOM 7920 C CA . ALA B 1 497 ? 21.594 -8.469 -22.844 1 38.41 497 ALA B CA 1
ATOM 7921 C C . ALA B 1 497 ? 20.297 -9.258 -22.984 1 38.41 497 ALA B C 1
ATOM 7923 O O . ALA B 1 497 ? 20.078 -9.953 -23.969 1 38.41 497 ALA B O 1
ATOM 7924 N N . ALA B 1 498 ? 19.469 -9.172 -22.016 1 42 498 ALA B N 1
ATOM 7925 C CA . ALA B 1 498 ? 18.188 -9.844 -22.156 1 42 498 ALA B CA 1
ATOM 7926 C C . ALA B 1 498 ? 17.344 -9.18 -23.234 1 42 498 ALA B C 1
ATOM 7928 O O . ALA B 1 498 ? 16.656 -9.867 -24 1 42 498 ALA B O 1
ATOM 7929 N N . LEU B 1 499 ? 17.391 -7.852 -23.281 1 45.59 499 LEU B N 1
ATOM 7930 C CA . LEU B 1 499 ? 16.781 -7.168 -24.422 1 45.59 499 LEU B CA 1
ATOM 7931 C C . LEU B 1 499 ? 17.438 -7.602 -25.734 1 45.59 499 LEU B C 1
ATOM 7933 O O . LEU B 1 499 ? 16.75 -7.793 -26.734 1 45.59 499 LEU B O 1
ATOM 7937 N N . ILE B 1 500 ? 18.734 -7.82 -25.641 1 41.84 500 ILE B N 1
ATOM 7938 C CA . ILE B 1 500 ? 19.453 -8.289 -26.812 1 41.84 500 ILE B CA 1
ATOM 7939 C C . ILE B 1 500 ? 19.078 -9.734 -27.109 1 41.84 500 ILE B C 1
ATOM 7941 O O . ILE B 1 500 ? 18.844 -10.102 -28.266 1 41.84 500 ILE B O 1
ATOM 7945 N N . ALA B 1 501 ? 18.969 -10.453 -26.109 1 41.34 501 ALA B N 1
ATOM 7946 C CA . ALA B 1 501 ? 18.578 -11.844 -26.359 1 41.34 501 ALA B CA 1
ATOM 7947 C C . ALA B 1 501 ? 17.141 -11.93 -26.844 1 41.34 501 ALA B C 1
ATOM 7949 O O . ALA B 1 501 ? 16.828 -12.719 -27.734 1 41.34 501 ALA B O 1
ATOM 7950 N N . ALA B 1 502 ? 16.266 -11.156 -26.297 1 44.75 502 ALA B N 1
ATOM 7951 C CA . ALA B 1 502 ? 14.914 -11.062 -26.828 1 44.75 502 ALA B CA 1
ATOM 7952 C C . ALA B 1 502 ? 14.914 -10.5 -28.25 1 44.75 502 ALA B C 1
ATOM 7954 O O . ALA B 1 502 ? 14.148 -10.953 -29.094 1 44.75 502 ALA B O 1
ATOM 7955 N N . LEU B 1 503 ? 15.781 -9.664 -28.531 1 42.12 503 LEU B N 1
ATOM 7956 C CA . LEU B 1 503 ? 15.969 -9.133 -29.875 1 42.12 503 LEU B CA 1
ATOM 7957 C C . LEU B 1 503 ? 16.609 -10.18 -30.781 1 42.12 503 LEU B C 1
ATOM 7959 O O . LEU B 1 503 ? 16.297 -10.25 -31.984 1 42.12 503 LEU B O 1
ATOM 7963 N N . PHE B 1 504 ? 17.531 -10.961 -30.312 1 40.25 504 PHE B N 1
ATOM 7964 C CA . PHE B 1 504 ? 18.172 -11.953 -31.156 1 40.25 504 PHE B CA 1
ATOM 7965 C C . PHE B 1 504 ? 17.203 -13.086 -31.484 1 40.25 504 PHE B C 1
ATOM 7967 O O . PHE B 1 504 ? 17.344 -13.742 -32.531 1 40.25 504 PHE B O 1
ATOM 7974 N N . HIS B 1 505 ? 16.391 -13.359 -30.656 1 37.75 505 HIS B N 1
ATOM 7975 C CA . HIS B 1 505 ? 15.422 -14.375 -31.047 1 37.75 505 HIS B CA 1
ATOM 7976 C C . HIS B 1 505 ? 14.5 -13.867 -32.156 1 37.75 505 HIS B C 1
ATOM 7978 O O . HIS B 1 505 ? 13.992 -14.656 -32.938 1 37.75 505 HIS B O 1
ATOM 7984 N N . SER B 1 506 ? 14.297 -12.695 -32.219 1 34.69 506 SER B N 1
ATOM 7985 C CA . SER B 1 506 ? 13.547 -12.156 -33.344 1 34.69 506 SER B CA 1
ATOM 7986 C C . SER B 1 506 ? 14.352 -12.273 -34.656 1 34.69 506 SER B C 1
ATOM 7988 O O . SER B 1 506 ? 13.781 -12.234 -35.75 1 34.69 506 SER B O 1
ATOM 7990 N N . PHE B 1 507 ? 15.617 -12.273 -34.594 1 34.38 507 PHE B N 1
ATOM 7991 C CA . PHE B 1 507 ? 16.375 -12.352 -35.844 1 34.38 507 PHE B CA 1
ATOM 7992 C C . PHE B 1 507 ? 16.406 -13.781 -36.375 1 34.38 507 PHE B C 1
ATOM 7994 O O . PHE B 1 507 ? 16.562 -14.008 -37.562 1 34.38 507 PHE B O 1
ATOM 8001 N N . THR B 1 508 ? 16.562 -14.781 -35.594 1 29.92 508 THR B N 1
ATOM 8002 C CA . THR B 1 508 ? 16.641 -16.094 -36.219 1 29.92 508 THR B CA 1
ATOM 8003 C C . THR B 1 508 ? 15.273 -16.562 -36.688 1 29.92 508 THR B C 1
ATOM 8005 O O . THR B 1 508 ? 15.133 -17.656 -37.25 1 29.92 508 THR B O 1
ATOM 8008 N N . ALA B 1 509 ? 14.312 -15.961 -36.281 1 32.78 509 ALA B N 1
ATOM 8009 C CA . ALA B 1 509 ? 13.023 -16.359 -36.844 1 32.78 509 ALA B CA 1
ATOM 8010 C C . ALA B 1 509 ? 12.805 -15.734 -38.219 1 32.78 509 ALA B C 1
ATOM 8012 O O . ALA B 1 509 ? 11.781 -15.969 -38.844 1 32.78 509 ALA B O 1
ATOM 8013 N N . LEU B 1 510 ? 13.539 -14.758 -38.625 1 26.33 510 LEU B N 1
ATOM 8014 C CA . LEU B 1 510 ? 13.492 -14.477 -40.031 1 26.33 510 LEU B CA 1
ATOM 8015 C C . LEU B 1 510 ? 14.359 -15.469 -40.812 1 26.33 510 LEU B C 1
ATOM 8017 O O . LEU B 1 510 ? 15.516 -15.695 -40.469 1 26.33 510 LEU B O 1
#

Radius of gyration: 33.95 Å; Cα contacts (8 Å, |Δi|>4): 2037; chains: 2; bounding box: 97×140×112 Å

Solvent-accessible surface area (backbone atoms only — not comparable to full-atom values): 53684 Å² total; per-residue (Å²): 140,84,82,83,76,82,83,70,77,82,74,77,80,73,79,75,76,72,73,73,72,70,70,72,66,76,59,55,92,42,55,25,51,34,35,29,38,22,38,19,51,13,28,42,34,16,53,38,46,31,43,77,71,70,47,71,56,44,35,34,37,14,50,44,89,63,68,32,56,62,36,34,57,44,82,50,95,91,37,49,44,57,65,38,58,42,57,42,47,62,30,50,38,69,56,48,52,49,37,59,74,68,64,54,44,54,21,73,67,56,88,78,37,60,44,33,24,32,65,79,26,49,78,42,43,75,74,37,47,65,53,51,53,52,47,53,53,21,50,55,44,39,47,52,52,24,50,48,29,59,75,31,53,45,80,62,44,23,35,40,28,42,33,44,73,38,70,50,73,69,80,46,32,61,43,42,34,53,48,35,66,71,37,26,66,76,53,26,38,58,44,65,42,27,23,28,55,64,47,33,61,64,73,64,45,55,65,49,86,37,47,26,36,54,48,25,73,79,32,67,50,56,74,43,61,84,50,46,58,67,50,68,35,82,95,32,42,80,27,62,39,58,63,35,41,64,36,31,39,36,54,53,66,96,74,15,26,36,42,30,27,76,87,67,54,59,33,38,25,52,28,34,38,40,24,54,40,68,24,35,73,63,59,73,56,54,46,46,34,68,65,75,55,64,71,45,52,52,45,56,38,56,44,38,53,18,28,51,28,45,37,39,35,27,34,91,61,78,78,71,75,96,34,38,30,43,32,31,27,30,76,52,79,56,58,65,27,37,30,40,35,40,51,26,89,64,46,48,83,83,52,67,27,33,39,36,31,48,28,34,38,69,53,19,51,38,58,60,72,47,59,68,68,57,52,52,52,49,52,50,51,51,50,33,31,41,34,68,86,58,71,68,70,72,63,78,45,74,48,69,42,46,35,60,76,32,86,80,28,34,20,62,40,36,28,65,27,36,64,58,55,78,73,47,46,53,45,54,42,30,36,59,89,50,37,35,45,28,18,20,74,51,24,86,75,34,48,55,30,67,61,10,9,32,50,23,8,41,53,45,38,52,42,51,53,29,40,76,71,70,46,77,61,82,57,68,71,79,76,94,67,66,69,58,74,81,68,65,84,65,75,74,72,42,60,62,50,55,51,43,50,40,49,48,56,58,52,71,71,99,137,75,77,93,66,68,96,69,76,87,79,75,76,76,74,77,73,72,72,72,72,68,70,70,67,75,58,55,92,41,55,27,51,33,35,28,38,22,38,18,50,12,28,41,34,17,52,36,46,31,45,76,70,71,49,70,56,43,34,33,38,14,50,44,89,64,70,32,56,61,36,35,58,44,83,50,96,90,36,48,44,57,68,38,58,44,57,42,48,63,31,51,38,70,56,48,53,49,38,59,74,68,63,55,46,54,21,74,67,56,86,78,37,60,44,32,23,31,66,80,26,49,77,44,44,75,73,38,48,64,55,52,51,51,47,52,52,22,50,54,44,36,47,52,52,23,49,49,30,58,76,30,54,48,79,62,45,23,36,41,27,42,35,44,74,37,70,50,73,69,81,45,32,60,43,40,34,52,48,35,64,71,37,28,66,75,50,25,38,60,44,66,41,28,22,28,55,64,46,33,61,66,73,63,45,54,66,49,86,37,49,27,36,52,50,25,72,81,31,70,50,56,73,43,62,83,50,45,58,67,47,69,34,82,95,31,43,79,26,62,37,60,62,35,42,64,37,31,40,37,55,53,65,97,74,15,26,38,41,32,28,75,88,67,52,61,34,40,23,51,29,33,39,40,24,53,39,68,25,35,75,64,59,72,59,55,47,48,35,69,66,75,54,64,72,46,52,51,47,57,38,54,44,37,55,18,30,52,27,47,37,41,34,28,35,92,61,79,78,72,74,96,32,37,30,43,32,33,27,30,76,52,78,59,58,60,28,36,30,40,36,40,50,26,89,63,47,44,92,63,68,62,29,33,39,37,31,49,27,34,39,69,52,20,51,38,58,58,70,47,59,68,68,56,51,52,53,50,52,50,49,51,48,33,30,42,35,67,86,59,72,69,70,70,62,76,45,75,49,68,42,47,34,60,77,32,86,80,28,34,19,61,43,38,29,66,26,36,63,56,57,79,71,47,46,53,46,54,42,29,35,60,88,52,36,34,46,28,19,19,76,52,23,85,75,33,47,54,30,68,61,11,8,32,51,23,9,41,52,46,37,53,42,50,54,30,40,74,70,70,46,79,60,82,56,67,71,78,75,94,66,67,69,60,73,82,68,65,84,65,76,75,71,43,62,63,50,54,51,42,49,41,49,48,56,58,53,71,73,100

Nearest PDB structures (foldseek):
  1b37-assembly2_B  TM=9.295E-01  e=1.104E-50  Zea mays
  3kpf-assembly1_A  TM=9.317E-01  e=6.994E-49  Zea mays
  7xe3-assembly2_B  TM=8.134E-01  e=5.374E-34  Homo sapiens
  5lgb-assembly1_A  TM=8.202E-01  e=1.301E-32  Mus musculus
  7rt0-assembly1_A  TM=8.042E-01  e=5.593E-26  Paenarthrobacter nicotinovorans